Protein AF-A0A316U3M2-F1 (afdb_monomer)

Mean predicted aligned error: 22.52 Å

Sequence (941 aa):
MKVVVTGASGLLGRAVHAHFAAQSHEVLALANSRAASGSNLVQLDLLDTVAFATLVHDFAPDVIVHTAAERRPDVVQRDPDRCHTLNAEVPGRIASICKEAGKQARLIYISTDYVFDGSRPPYQVDSESNPLNAYGTSKLLGERAVAEQGQAGKTTSLRVPVLYGDAIEPSESAVNVLTTTIVAPSDDRKISMDAYAVRYPTNVADVAKVIEQIARMAVENHKDLPPILHFQATEAMTKYDMCNVMCRLQNRNAPPLPEASVTHLEPEYDVDPMAATSRPRHCKMDTSVLQSFGVDVTHVSFESWWGEEMEKQASLVTKAKEEAEANAALALSSADEANGVQEGKDRDSVSGAEPSPQESGTGDSPENATYINQTEEIHPDGAASRPTPMPAPHAEPGDLSTITAKAGHDSVAKASAPSAVPLATPSSPNPSFSSLRGRPTPPGTSDVRSPSTSQAPSLRNAEGAISLAVESSETIVSASDIAQAPVDSHSNIAGSSGHQASEDAPSDSSDAAAAQAGQTQTSLGSAGGLAAAAQLSDSTIAETVGRTQHSPSGATDDDIYGQPSPRPHGTEPASSLSLASDSAREATEANTDSKIHSEVNGTAKSSYLFLIKVGDPHKVGESMTGHILYTVRTQTDAAGFRASQFSVLRRYSDFRWLHAALVHNNPGIIIPPVPEKVRGLISRFSPDLVETRRQGLERMVNKVANHPELAKDDDLKLFLESDDFGRDVKLRDAMKGPVPTPEAKTWMGWSGTVGVNSGQKFHEHDEWFDQQRAYLDSLEAQLKQMVKSLNTLAQTRKDLADSIAAHSHALLMLSASSLSRSLSACFAGLGDLHRRAQELEDIQSDSDTRHFGSVLYEYERIVGSVRKAFSTRIDCWHLMQKADDELRRVRTKHEKVKRESAASHYYEESLKDLAEAETYALECHANFDLVSRRTKDEMKR

Organism: NCBI:txid1684307

pLDDT: mean 70.89, std 28.85, range [21.33, 98.69]

Structure (mmCIF, N/CA/C/O backbone):
data_AF-A0A316U3M2-F1
#
_entry.id   AF-A0A316U3M2-F1
#
loop_
_atom_site.group_PDB
_atom_site.id
_atom_site.type_symbol
_atom_site.label_atom_id
_atom_site.label_alt_id
_atom_site.label_comp_id
_atom_site.label_asym_id
_atom_site.label_entity_id
_atom_site.label_seq_id
_atom_site.pdbx_PDB_ins_code
_atom_site.Cartn_x
_atom_site.Cartn_y
_atom_site.Cartn_z
_atom_site.occupancy
_atom_site.B_iso_or_equiv
_atom_site.auth_seq_id
_atom_site.auth_comp_id
_atom_site.auth_asym_id
_atom_site.auth_atom_id
_atom_site.pdbx_PDB_model_num
ATOM 1 N N . MET A 1 1 ? 3.663 -30.751 -19.436 1.00 94.44 1 MET A N 1
ATOM 2 C CA . MET A 1 1 ? 2.487 -29.937 -19.050 1.00 94.44 1 MET A CA 1
ATOM 3 C C . MET A 1 1 ? 2.466 -28.626 -19.835 1.00 94.44 1 MET A C 1
ATOM 5 O O . MET A 1 1 ? 3.535 -28.170 -20.236 1.00 94.44 1 MET A O 1
ATOM 9 N N . LYS A 1 2 ? 1.285 -28.027 -20.022 1.00 96.25 2 LYS A N 1
ATOM 10 C CA . LYS A 1 2 ? 1.060 -26.617 -20.392 1.00 96.25 2 LYS A CA 1
ATOM 11 C C . LYS A 1 2 ? 0.930 -25.778 -19.124 1.00 96.25 2 LYS A C 1
ATOM 13 O O . LYS A 1 2 ? 0.093 -26.099 -18.279 1.00 96.25 2 LYS A O 1
ATOM 18 N N . VAL A 1 3 ? 1.726 -24.723 -18.971 1.00 97.50 3 VAL A N 1
ATOM 19 C CA . VAL A 1 3 ? 1.818 -23.976 -17.705 1.00 97.50 3 VAL A CA 1
ATOM 20 C C . VAL A 1 3 ? 1.806 -22.469 -17.929 1.00 97.50 3 VAL A C 1
ATOM 22 O O . VAL A 1 3 ? 2.643 -21.946 -18.655 1.00 97.50 3 VAL A O 1
ATOM 25 N N . VAL A 1 4 ? 0.888 -21.759 -17.271 1.00 97.81 4 VAL A N 1
ATOM 26 C CA . VAL A 1 4 ? 0.898 -20.287 -17.214 1.00 97.81 4 VAL A CA 1
ATOM 27 C C . VAL A 1 4 ? 1.692 -19.841 -15.989 1.00 97.81 4 VAL A C 1
ATOM 29 O O . VAL A 1 4 ? 1.413 -20.288 -14.878 1.00 97.81 4 VAL A O 1
ATOM 32 N N . VAL A 1 5 ? 2.647 -18.927 -16.164 1.00 97.88 5 VAL A N 1
ATO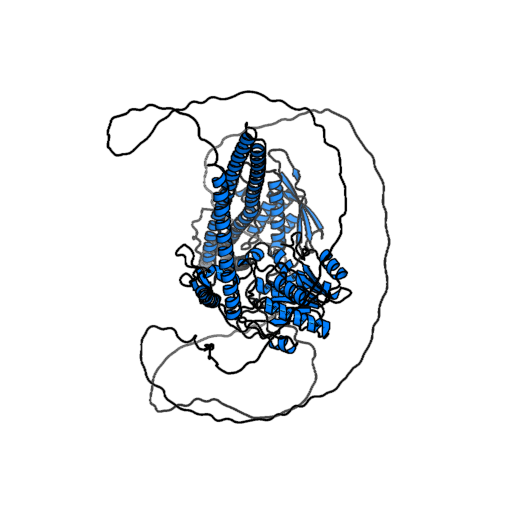M 33 C CA . VAL A 1 5 ? 3.404 -18.315 -15.057 1.00 97.88 5 VAL A CA 1
ATOM 34 C C . VAL A 1 5 ? 3.116 -16.819 -15.040 1.00 97.88 5 VAL A C 1
ATOM 36 O O . VAL A 1 5 ? 3.596 -16.079 -15.898 1.00 97.88 5 VAL A O 1
ATOM 39 N N . THR A 1 6 ? 2.327 -16.348 -14.072 1.00 96.81 6 THR A N 1
ATOM 40 C CA . THR A 1 6 ? 2.012 -14.913 -13.955 1.00 96.81 6 THR A CA 1
ATOM 41 C C . THR A 1 6 ? 3.094 -14.188 -13.161 1.00 96.81 6 THR A C 1
ATOM 43 O O . THR A 1 6 ? 3.442 -14.646 -12.074 1.00 96.81 6 THR A O 1
ATOM 46 N N . GLY A 1 7 ? 3.547 -13.020 -13.614 1.00 93.94 7 GLY A N 1
ATOM 47 C CA . GLY A 1 7 ? 4.619 -12.275 -12.942 1.00 93.94 7 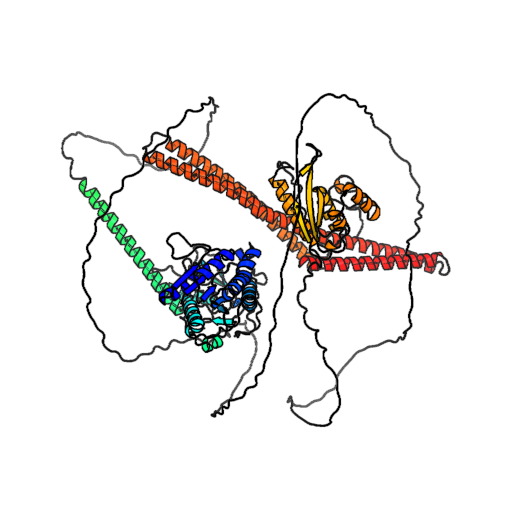GLY A CA 1
ATOM 48 C C . GLY A 1 7 ? 6.014 -12.786 -13.309 1.00 93.94 7 GLY A C 1
ATOM 49 O O . GLY A 1 7 ? 6.964 -12.584 -12.553 1.00 93.94 7 GLY A O 1
ATOM 50 N N . ALA A 1 8 ? 6.145 -13.428 -14.473 1.00 94.81 8 ALA A N 1
ATOM 51 C CA . ALA A 1 8 ? 7.346 -14.124 -14.925 1.00 94.81 8 ALA A CA 1
ATOM 52 C C . ALA A 1 8 ? 8.581 -13.224 -15.136 1.00 94.81 8 ALA A C 1
ATOM 54 O O . ALA A 1 8 ? 9.684 -13.745 -15.261 1.00 94.81 8 ALA A O 1
ATOM 55 N N . SER A 1 9 ? 8.439 -11.890 -15.138 1.00 91.69 9 SER A N 1
ATOM 56 C CA . SER A 1 9 ? 9.589 -10.970 -15.140 1.00 91.69 9 SER A CA 1
ATOM 57 C C . SER A 1 9 ? 10.209 -10.755 -13.749 1.00 91.69 9 SER A C 1
ATOM 59 O O . SER A 1 9 ? 11.343 -10.282 -13.659 1.00 91.69 9 SER A O 1
ATOM 61 N N . GLY A 1 10 ? 9.504 -11.084 -12.658 1.00 91.88 10 GLY A N 1
ATOM 62 C CA . GLY A 1 10 ? 9.986 -10.964 -11.274 1.00 91.88 10 GLY A CA 1
ATOM 63 C C . GLY A 1 10 ? 10.869 -12.132 -10.817 1.00 91.88 10 GLY A C 1
ATOM 64 O O . GLY A 1 10 ? 10.847 -13.198 -11.421 1.00 91.88 10 GLY A O 1
ATOM 65 N N . LEU A 1 11 ? 11.613 -11.941 -9.720 1.00 93.44 11 LEU A N 1
ATOM 66 C CA . LEU A 1 11 ? 12.643 -12.864 -9.205 1.00 93.44 11 LEU A CA 1
ATOM 67 C C . LEU A 1 11 ? 12.225 -14.350 -9.201 1.00 93.44 11 LEU A C 1
ATOM 69 O O . LEU A 1 11 ? 12.834 -15.165 -9.889 1.00 93.44 11 LEU A O 1
ATOM 73 N N . LEU A 1 12 ? 11.158 -14.700 -8.470 1.00 96.44 12 LEU A N 1
ATOM 74 C CA . LEU A 1 12 ? 10.650 -16.076 -8.430 1.00 96.44 12 LEU A CA 1
ATOM 75 C C . LEU A 1 12 ? 10.024 -16.498 -9.769 1.00 96.44 12 LEU A C 1
ATOM 77 O O . LEU A 1 12 ? 10.213 -17.631 -10.198 1.00 96.44 12 LEU A O 1
ATOM 81 N N . GLY A 1 13 ? 9.312 -15.593 -10.446 1.00 95.75 13 GLY A N 1
ATOM 82 C CA . GLY A 1 13 ? 8.658 -15.874 -11.725 1.00 95.75 13 GLY A CA 1
ATOM 83 C C . GLY A 1 13 ? 9.642 -16.282 -12.827 1.00 95.75 13 GLY A C 1
ATOM 84 O O . GLY A 1 13 ? 9.353 -17.210 -13.582 1.00 95.75 13 GLY A O 1
ATOM 85 N N . ARG A 1 14 ? 10.832 -15.665 -12.871 1.00 95.12 14 ARG A N 1
ATOM 86 C CA . ARG A 1 14 ? 11.924 -16.059 -13.776 1.00 95.12 14 ARG A CA 1
ATOM 87 C C . ARG A 1 14 ? 12.476 -17.437 -13.435 1.00 95.12 14 ARG A C 1
ATOM 89 O O . ARG A 1 14 ? 12.635 -18.249 -14.338 1.00 95.12 14 ARG A O 1
ATOM 96 N N . ALA A 1 15 ? 12.725 -17.718 -12.154 1.00 97.00 15 ALA A N 1
ATOM 97 C CA . ALA A 1 15 ? 13.219 -19.023 -11.713 1.00 97.00 15 ALA A CA 1
ATOM 98 C C . ALA A 1 15 ? 12.217 -20.151 -12.022 1.00 97.00 15 ALA A C 1
ATOM 100 O O . ALA A 1 15 ? 12.608 -21.195 -12.537 1.00 97.00 15 ALA A O 1
ATOM 101 N N . VAL A 1 16 ? 10.919 -19.915 -11.793 1.00 97.94 16 VAL A N 1
ATOM 102 C CA . VAL A 1 16 ? 9.830 -20.832 -12.172 1.00 97.94 16 VAL A CA 1
ATOM 103 C C . VAL A 1 16 ? 9.794 -21.033 -13.688 1.00 97.94 16 VAL A C 1
ATOM 105 O O . VAL A 1 16 ? 9.835 -22.174 -14.141 1.00 97.94 16 VAL A O 1
ATOM 108 N N . HIS A 1 17 ? 9.775 -19.959 -14.483 1.00 95.75 17 HIS A N 1
ATOM 109 C CA . HIS A 1 17 ? 9.770 -20.055 -15.947 1.00 95.75 17 HIS A CA 1
ATOM 110 C C . HIS A 1 17 ? 10.982 -20.847 -16.467 1.00 95.75 17 HIS A C 1
ATOM 112 O O . HIS A 1 17 ? 10.804 -21.797 -17.228 1.00 95.75 17 HIS A O 1
ATOM 118 N N . ALA A 1 18 ? 12.193 -20.523 -16.007 1.00 94.94 18 ALA A N 1
ATOM 119 C CA . ALA A 1 18 ? 13.418 -21.214 -16.400 1.00 94.94 18 ALA A CA 1
ATOM 120 C C . ALA A 1 18 ? 13.409 -22.701 -16.003 1.00 94.94 18 ALA A C 1
ATOM 122 O O . ALA A 1 18 ? 13.781 -23.546 -16.816 1.00 94.94 18 ALA A O 1
ATOM 123 N N . HIS A 1 19 ? 12.942 -23.042 -14.796 1.00 97.19 19 HIS A N 1
ATOM 124 C CA . HIS A 1 19 ? 12.879 -24.434 -14.344 1.00 97.19 19 HIS A CA 1
ATOM 125 C C . HIS A 1 19 ? 11.871 -25.254 -15.162 1.00 97.19 19 HIS A C 1
ATOM 127 O O . HIS A 1 19 ? 12.207 -26.328 -15.652 1.00 97.19 19 HIS A O 1
ATOM 133 N N . PHE A 1 20 ? 10.654 -24.741 -15.372 1.00 96.75 20 PHE A N 1
ATOM 134 C CA . PHE A 1 20 ? 9.634 -25.431 -16.170 1.00 96.75 20 PHE A CA 1
ATOM 135 C C . PHE A 1 20 ? 10.055 -25.568 -17.646 1.00 96.75 20 PHE A C 1
ATOM 137 O O . PHE A 1 20 ? 9.840 -26.621 -18.249 1.00 96.75 20 PHE A O 1
ATOM 144 N N . ALA A 1 21 ? 10.711 -24.553 -18.220 1.00 93.62 21 ALA A N 1
ATOM 145 C CA . ALA A 1 21 ? 11.270 -24.630 -19.570 1.00 93.62 21 ALA A CA 1
ATOM 146 C C . ALA A 1 21 ? 12.405 -25.668 -19.673 1.00 93.62 21 ALA A C 1
ATOM 148 O O . ALA A 1 21 ? 12.461 -26.416 -20.649 1.00 93.62 21 ALA A O 1
ATOM 149 N N . ALA A 1 22 ? 13.267 -25.783 -18.654 1.00 94.75 22 ALA A N 1
ATOM 150 C CA . ALA A 1 22 ? 14.312 -26.809 -18.597 1.00 94.75 22 ALA A CA 1
ATOM 151 C C . ALA A 1 22 ? 13.738 -28.240 -18.535 1.00 94.75 22 ALA A C 1
ATOM 153 O O . ALA A 1 22 ? 14.292 -29.141 -19.163 1.00 94.75 22 ALA A O 1
ATOM 154 N N . GLN A 1 23 ? 12.584 -28.443 -17.884 1.00 94.31 23 GLN A N 1
ATOM 155 C CA . GLN A 1 23 ? 11.829 -29.709 -17.927 1.00 94.31 23 GLN A CA 1
ATOM 156 C C . GLN A 1 23 ? 11.020 -29.906 -19.232 1.00 94.31 23 GLN A C 1
ATOM 158 O O . GLN A 1 23 ? 10.138 -30.765 -19.305 1.00 94.31 23 GLN A O 1
ATOM 163 N N . SER A 1 24 ? 11.302 -29.125 -20.284 1.00 93.31 24 SER A N 1
ATOM 164 C CA . SER A 1 24 ? 10.638 -29.200 -21.597 1.00 93.31 24 SER A CA 1
ATOM 165 C C . SER A 1 24 ? 9.108 -29.064 -21.529 1.00 93.31 24 SER A C 1
ATOM 167 O O . SER A 1 24 ? 8.376 -29.708 -22.282 1.00 93.31 24 SER A O 1
ATOM 169 N N . HIS A 1 25 ? 8.599 -28.253 -20.599 1.00 94.75 25 HIS A N 1
ATOM 170 C CA . HIS A 1 25 ? 7.176 -27.924 -20.521 1.00 94.75 25 HIS A CA 1
ATOM 171 C C . HIS A 1 25 ? 6.819 -26.764 -21.459 1.00 94.75 25 HIS A C 1
ATOM 173 O O . HIS A 1 25 ? 7.647 -25.909 -21.766 1.00 94.75 25 HIS A O 1
ATOM 179 N N . GLU A 1 26 ? 5.563 -26.717 -21.903 1.00 96.00 26 GLU A N 1
ATOM 180 C CA . GLU A 1 26 ? 5.049 -25.611 -22.711 1.00 96.00 26 GLU A CA 1
ATOM 181 C C . GLU A 1 26 ? 4.657 -24.471 -21.760 1.00 96.00 26 GLU A C 1
ATOM 183 O O . GLU A 1 26 ? 3.630 -24.552 -21.082 1.00 96.00 26 GLU A O 1
ATOM 188 N N . VAL A 1 27 ? 5.503 -23.442 -21.645 1.00 96.06 27 VAL A N 1
ATOM 189 C CA . VAL A 1 27 ? 5.324 -22.357 -20.665 1.00 96.06 27 VAL A CA 1
ATOM 190 C C . VAL A 1 27 ? 4.849 -21.070 -21.335 1.00 96.06 27 VAL A C 1
ATOM 192 O O . VAL A 1 27 ? 5.510 -20.537 -22.222 1.00 96.06 27 VAL A O 1
ATOM 195 N N . LEU A 1 28 ? 3.730 -20.534 -20.850 1.00 96.00 28 LEU A N 1
ATOM 196 C CA . LEU A 1 28 ? 3.206 -19.220 -21.204 1.00 96.00 28 LEU A CA 1
ATOM 197 C C . LEU A 1 28 ? 3.511 -18.232 -20.069 1.00 96.00 28 LEU A C 1
ATOM 199 O O . LEU A 1 28 ? 2.824 -18.171 -19.046 1.00 96.00 28 LEU A O 1
ATOM 203 N N . ALA A 1 29 ? 4.601 -17.489 -20.238 1.00 95.38 29 ALA A N 1
ATOM 204 C CA . ALA A 1 29 ? 5.136 -16.566 -19.246 1.00 95.38 29 ALA A CA 1
ATOM 205 C C . ALA A 1 29 ? 4.529 -15.160 -19.406 1.00 95.38 29 ALA A C 1
ATOM 207 O O . ALA A 1 29 ? 4.720 -14.509 -20.433 1.00 95.38 29 ALA A O 1
ATOM 208 N N . LEU A 1 30 ? 3.805 -14.683 -18.388 1.00 95.06 30 LEU A N 1
ATOM 209 C CA . LEU A 1 30 ? 3.055 -13.421 -18.425 1.00 95.06 30 LEU A CA 1
ATOM 210 C C . LEU A 1 30 ? 3.683 -12.352 -17.526 1.00 95.06 30 LEU A C 1
ATOM 212 O O . LEU A 1 30 ? 4.048 -12.632 -16.378 1.00 95.06 30 LEU A O 1
ATOM 216 N N . ALA A 1 31 ? 3.727 -11.106 -17.993 1.00 92.06 31 ALA A N 1
ATOM 217 C CA . ALA A 1 31 ? 4.129 -9.958 -17.180 1.00 92.06 31 ALA A CA 1
ATOM 218 C C . ALA A 1 31 ? 3.420 -8.666 -17.615 1.00 92.06 31 ALA A C 1
ATOM 220 O O . ALA A 1 31 ? 3.277 -8.408 -18.801 1.00 92.06 31 ALA A O 1
ATOM 221 N N . ASN A 1 32 ? 3.039 -7.806 -16.668 1.00 86.12 32 ASN A N 1
ATOM 222 C CA . ASN A 1 32 ? 2.487 -6.482 -16.990 1.00 86.12 32 ASN A CA 1
ATOM 223 C C . ASN A 1 32 ? 3.601 -5.512 -17.450 1.00 86.12 32 ASN A C 1
ATOM 225 O O . ASN A 1 32 ? 3.442 -4.755 -18.405 1.00 86.12 32 ASN A O 1
ATOM 229 N N . SER A 1 33 ? 4.779 -5.598 -16.820 1.00 77.19 33 SER A N 1
ATOM 230 C CA . SER A 1 33 ? 5.959 -4.784 -17.134 1.00 77.19 33 SER A CA 1
ATOM 231 C C . SER A 1 33 ? 7.214 -5.629 -17.393 1.00 77.19 33 SER A C 1
ATOM 233 O O . SER A 1 33 ? 7.336 -6.772 -16.937 1.00 77.19 33 SER A O 1
ATOM 235 N N . ARG A 1 34 ? 8.168 -5.032 -18.126 1.00 74.12 34 ARG A N 1
ATOM 236 C CA . ARG A 1 34 ? 9.410 -5.653 -18.640 1.00 74.12 34 ARG A CA 1
ATOM 237 C C . ARG A 1 34 ? 9.209 -6.737 -19.720 1.00 74.12 34 ARG A C 1
ATOM 239 O O . ARG A 1 34 ? 10.158 -7.438 -20.052 1.00 74.12 34 ARG A O 1
ATOM 246 N N . ALA A 1 35 ? 8.018 -6.829 -20.314 1.00 73.62 35 ALA A N 1
ATOM 247 C CA . ALA A 1 35 ? 7.762 -7.593 -21.538 1.00 73.62 35 ALA A CA 1
ATOM 248 C C . ALA A 1 35 ? 8.133 -6.747 -22.776 1.00 73.62 35 ALA A C 1
ATOM 250 O O . ALA A 1 35 ? 7.282 -6.109 -23.389 1.00 73.62 35 ALA A O 1
ATOM 251 N N . ALA A 1 36 ? 9.428 -6.666 -23.092 1.00 58.50 36 ALA A N 1
ATOM 252 C CA . ALA A 1 36 ? 9.920 -5.934 -24.262 1.00 58.50 36 ALA A CA 1
ATOM 253 C C . ALA A 1 36 ? 9.806 -6.772 -25.550 1.00 58.50 36 ALA A C 1
ATOM 255 O O . ALA A 1 36 ? 9.852 -8.005 -25.503 1.00 58.50 36 ALA A O 1
ATOM 256 N N . SER A 1 37 ? 9.715 -6.112 -26.708 1.00 47.47 37 SER A N 1
ATOM 257 C CA . SER A 1 37 ? 9.711 -6.771 -28.020 1.00 47.47 37 SER A CA 1
ATOM 258 C C . SER A 1 37 ? 10.948 -7.659 -28.198 1.00 47.47 37 SER A C 1
ATOM 260 O O . SER A 1 37 ? 12.074 -7.183 -28.079 1.00 47.47 37 SER A O 1
ATOM 262 N N . GLY A 1 38 ? 10.737 -8.948 -28.480 1.00 53.25 38 GLY A N 1
ATOM 263 C CA . GLY A 1 38 ? 11.804 -9.955 -28.567 1.00 53.25 38 GLY A CA 1
ATOM 264 C C . GLY A 1 38 ? 12.083 -10.727 -27.269 1.00 53.25 38 GLY A C 1
ATOM 265 O O . GLY A 1 38 ? 12.909 -11.634 -27.281 1.00 53.25 38 GLY A O 1
ATOM 266 N N . SER A 1 39 ? 11.393 -10.424 -26.164 1.00 65.00 39 SER A N 1
ATOM 267 C CA . SER A 1 39 ? 11.394 -11.281 -24.969 1.00 65.00 39 SER A CA 1
ATOM 268 C C . SER A 1 39 ? 10.365 -12.414 -25.081 1.00 65.00 39 SER A C 1
ATOM 270 O O . SER A 1 39 ? 9.294 -12.233 -25.657 1.00 65.00 39 SER A O 1
ATOM 272 N N . ASN A 1 40 ? 10.647 -13.567 -24.464 1.00 80.56 40 ASN A N 1
ATOM 273 C CA . ASN A 1 40 ? 9.710 -14.699 -24.352 1.00 80.56 40 ASN A CA 1
ATOM 274 C C . ASN A 1 40 ? 8.615 -14.448 -23.285 1.00 80.56 40 ASN A C 1
ATOM 276 O O . ASN A 1 40 ? 8.258 -15.354 -22.533 1.00 80.56 40 ASN A O 1
ATOM 280 N N . LEU A 1 41 ? 8.140 -13.206 -23.156 1.00 89.44 41 LEU A N 1
ATOM 281 C CA . LEU A 1 41 ? 7.137 -12.779 -22.182 1.00 89.44 41 LEU A CA 1
ATOM 282 C C . LEU A 1 41 ? 5.955 -12.145 -22.915 1.00 89.44 41 LEU A C 1
ATOM 284 O O . LEU A 1 41 ? 6.129 -11.188 -23.667 1.00 89.44 41 LEU A O 1
ATOM 288 N N . VAL A 1 42 ? 4.746 -12.637 -22.656 1.00 91.88 42 VAL A N 1
ATOM 289 C CA . VAL A 1 42 ? 3.515 -12.020 -23.165 1.00 91.88 42 VAL A CA 1
ATOM 290 C C . VAL A 1 42 ? 3.088 -10.911 -22.207 1.00 91.88 42 VAL A C 1
ATOM 292 O O . VAL A 1 42 ? 3.002 -11.126 -20.992 1.00 91.88 42 VAL A O 1
ATOM 295 N N . GLN A 1 43 ? 2.832 -9.715 -22.746 1.00 92.81 43 GLN A N 1
ATOM 296 C CA . GLN A 1 43 ? 2.373 -8.595 -21.933 1.00 92.81 43 GLN A CA 1
ATOM 297 C C . GLN A 1 43 ? 0.892 -8.758 -21.570 1.00 92.81 43 GLN A C 1
ATOM 299 O O . GLN A 1 43 ? 0.055 -8.923 -22.454 1.00 92.81 43 GLN A O 1
ATOM 304 N N . LEU A 1 44 ? 0.570 -8.694 -20.275 1.00 92.19 44 LEU A N 1
ATOM 305 C CA . LEU A 1 44 ? -0.808 -8.744 -19.779 1.00 92.19 44 LEU A CA 1
ATOM 306 C C . LEU A 1 44 ? -0.933 -8.057 -18.409 1.00 92.19 44 LEU A C 1
ATOM 308 O O . LEU A 1 44 ? -0.124 -8.319 -17.514 1.00 92.19 44 LEU A O 1
ATOM 312 N N . ASP A 1 45 ? -1.969 -7.235 -18.217 1.00 91.00 45 ASP A N 1
ATOM 313 C CA . ASP A 1 45 ? -2.400 -6.804 -16.881 1.00 91.00 45 ASP A CA 1
ATOM 314 C C . ASP A 1 45 ? -3.430 -7.802 -16.326 1.00 91.00 45 ASP A C 1
ATOM 316 O O . ASP A 1 45 ? -4.450 -8.063 -16.957 1.00 91.00 45 ASP A O 1
ATOM 320 N N . LEU A 1 46 ? -3.181 -8.350 -15.133 1.00 92.12 46 LEU A N 1
ATOM 321 C CA . LEU A 1 46 ? -4.096 -9.285 -14.459 1.00 92.12 46 LEU A CA 1
ATOM 322 C C . LEU A 1 46 ? -5.374 -8.603 -13.937 1.00 92.12 46 LEU A C 1
ATOM 324 O O . LEU A 1 46 ? -6.295 -9.285 -13.487 1.00 92.12 46 LEU A O 1
ATOM 328 N N . LEU A 1 47 ? -5.432 -7.269 -13.980 1.00 89.44 47 LEU A N 1
ATOM 329 C CA . LEU A 1 47 ? -6.658 -6.511 -13.741 1.00 89.44 47 LEU A CA 1
ATOM 330 C C . LEU A 1 47 ? -7.658 -6.643 -14.906 1.00 89.44 47 LEU A C 1
ATOM 332 O O . LEU A 1 47 ? -8.859 -6.529 -14.664 1.00 89.44 47 LEU A O 1
ATOM 336 N N . ASP A 1 48 ? -7.196 -6.944 -16.128 1.00 91.56 48 ASP A N 1
ATOM 337 C CA . ASP A 1 48 ? -8.069 -7.330 -17.243 1.00 91.56 48 ASP A CA 1
ATOM 338 C C . ASP A 1 48 ? -8.422 -8.822 -17.140 1.00 91.56 48 ASP A C 1
ATOM 340 O O . ASP A 1 48 ? -7.779 -9.715 -17.704 1.00 91.56 48 ASP A O 1
ATOM 344 N N . THR A 1 49 ? -9.476 -9.091 -16.372 1.00 89.38 49 THR A N 1
ATOM 345 C CA . THR A 1 49 ? -10.003 -10.442 -16.162 1.00 89.38 49 THR A CA 1
ATOM 346 C C . THR A 1 49 ? -10.521 -11.083 -17.447 1.00 89.38 49 THR A C 1
ATOM 348 O O . THR A 1 49 ? -10.491 -12.307 -17.547 1.00 89.38 49 THR A O 1
ATOM 351 N N . VAL A 1 50 ? -10.967 -10.298 -18.434 1.00 93.06 50 VAL A N 1
ATOM 352 C CA . VAL A 1 50 ? -11.507 -10.812 -19.703 1.00 93.06 50 VAL A CA 1
ATOM 353 C C . VAL A 1 50 ? -10.366 -11.275 -20.604 1.00 93.06 50 VAL A C 1
ATOM 355 O O . VAL A 1 50 ? -10.416 -12.390 -21.130 1.00 93.06 50 VAL A O 1
ATOM 358 N N . ALA A 1 51 ? -9.302 -10.481 -20.726 1.00 93.94 51 ALA A N 1
ATOM 359 C CA . ALA A 1 51 ? -8.102 -10.876 -21.455 1.00 93.94 51 ALA A CA 1
ATOM 360 C C . ALA A 1 51 ? -7.403 -12.079 -20.796 1.00 93.94 51 ALA A C 1
ATOM 362 O O . ALA A 1 51 ? -7.005 -13.009 -21.499 1.00 93.94 51 ALA A O 1
ATOM 363 N N . PHE A 1 52 ? -7.320 -12.130 -19.458 1.00 95.38 52 PHE A N 1
ATOM 364 C CA . PHE A 1 52 ? -6.775 -13.302 -18.762 1.00 95.38 52 PHE A CA 1
ATOM 365 C C . PHE A 1 52 ? -7.653 -14.554 -18.928 1.00 95.38 52 PHE A C 1
ATOM 367 O O . PHE A 1 52 ? -7.119 -15.623 -19.218 1.00 95.38 52 PHE A O 1
ATOM 374 N N . ALA A 1 53 ? -8.983 -14.446 -18.812 1.00 94.62 53 ALA A N 1
ATOM 375 C CA . ALA A 1 53 ? -9.888 -15.581 -19.024 1.00 94.62 53 ALA A CA 1
ATOM 376 C C . ALA A 1 53 ? -9.815 -16.121 -20.462 1.00 94.62 53 ALA A C 1
ATOM 378 O O . ALA A 1 53 ? -9.743 -17.334 -20.656 1.00 94.62 53 ALA A O 1
ATOM 379 N N . THR A 1 54 ? -9.753 -15.230 -21.459 1.00 94.81 54 THR A N 1
ATOM 380 C CA . THR A 1 54 ? -9.568 -15.595 -22.875 1.00 94.81 54 THR A CA 1
ATOM 381 C C . THR A 1 54 ? -8.240 -16.327 -23.080 1.00 94.81 54 THR A C 1
ATOM 383 O O . THR A 1 54 ? -8.202 -17.399 -23.675 1.00 94.81 54 THR A O 1
ATOM 386 N N . LEU A 1 55 ? -7.150 -15.816 -22.499 1.00 95.38 55 LEU A N 1
ATOM 387 C CA . LEU A 1 55 ? -5.832 -16.448 -22.571 1.00 95.38 55 LEU A CA 1
ATOM 388 C C . LEU A 1 55 ? -5.800 -17.831 -21.896 1.00 95.38 55 LEU A C 1
ATOM 390 O O . LEU A 1 55 ? -5.168 -18.749 -22.420 1.00 95.38 55 LEU A O 1
ATOM 394 N N . VAL A 1 56 ? -6.481 -18.012 -20.759 1.00 95.69 56 VAL A N 1
ATOM 395 C CA . VAL A 1 56 ? -6.593 -19.321 -20.090 1.00 95.69 56 VAL A CA 1
ATOM 396 C C . VAL A 1 56 ? -7.433 -20.300 -20.915 1.00 95.69 56 VAL A C 1
ATOM 398 O O . VAL A 1 56 ? -7.056 -21.467 -21.022 1.00 95.69 56 VAL A O 1
ATOM 401 N N . HIS A 1 57 ? -8.522 -19.837 -21.532 1.00 94.44 57 HIS A N 1
ATOM 402 C CA . HIS A 1 57 ? -9.339 -20.637 -22.446 1.00 94.44 57 HIS A CA 1
ATOM 403 C C . HIS A 1 57 ? -8.524 -21.119 -23.657 1.00 94.44 57 HIS A C 1
ATOM 405 O O . HIS A 1 57 ? -8.436 -22.323 -23.898 1.00 94.44 57 HIS A O 1
ATOM 411 N N . ASP A 1 58 ? -7.872 -20.198 -24.369 1.00 94.06 58 ASP A N 1
ATOM 412 C CA . ASP A 1 58 ? -7.195 -20.486 -25.638 1.00 94.06 58 ASP A CA 1
ATOM 413 C C . ASP A 1 58 ? -5.898 -21.290 -25.453 1.00 94.06 58 ASP A C 1
ATOM 415 O O . ASP A 1 58 ? -5.555 -22.133 -26.285 1.00 94.06 58 ASP A O 1
ATOM 419 N N . PHE A 1 59 ? -5.173 -21.074 -24.348 1.00 95.69 59 PHE A N 1
ATOM 420 C CA . PHE A 1 59 ? -3.966 -21.844 -24.037 1.00 95.69 59 PHE A CA 1
ATOM 421 C C . PHE A 1 59 ? -4.266 -23.214 -23.405 1.00 95.69 59 PHE A C 1
ATOM 423 O O . PHE A 1 59 ? -3.454 -24.134 -23.550 1.00 95.69 59 PHE A O 1
ATOM 430 N N . ALA A 1 60 ? -5.408 -23.360 -22.721 1.00 95.62 60 ALA A N 1
ATOM 431 C CA . ALA A 1 60 ? -5.856 -24.561 -22.005 1.00 95.62 60 ALA A CA 1
ATOM 432 C C . ALA A 1 60 ? -4.783 -25.191 -21.074 1.00 95.62 60 ALA A C 1
ATOM 434 O O . ALA A 1 60 ? -4.402 -26.361 -21.255 1.00 95.62 60 ALA A O 1
ATOM 435 N N . PRO A 1 61 ? -4.262 -24.446 -20.075 1.00 96.56 61 PRO A N 1
ATOM 436 C CA . PRO A 1 61 ? -3.190 -24.915 -19.199 1.00 96.56 61 PRO A CA 1
ATOM 437 C C . PRO A 1 61 ? -3.573 -26.148 -18.370 1.00 96.56 61 PRO A C 1
ATOM 439 O O . PRO A 1 61 ? -4.734 -26.381 -18.047 1.00 96.56 61 PRO A O 1
ATOM 442 N N . ASP A 1 62 ? -2.569 -26.942 -17.997 1.00 97.06 62 ASP A N 1
ATOM 443 C CA . ASP A 1 62 ? -2.683 -27.915 -16.904 1.00 97.06 62 ASP A CA 1
ATOM 444 C C . ASP A 1 62 ? -2.547 -27.217 -15.542 1.00 97.06 62 ASP A C 1
ATOM 446 O O . ASP A 1 62 ? -3.214 -27.590 -14.576 1.00 97.06 62 ASP A O 1
ATOM 450 N N . VAL A 1 63 ? -1.673 -26.202 -15.465 1.00 97.38 63 VAL A N 1
ATOM 451 C CA . VAL A 1 63 ? -1.305 -25.501 -14.225 1.00 97.38 63 VAL A CA 1
ATOM 452 C C . VAL A 1 63 ? -1.159 -23.997 -14.460 1.00 97.38 63 VAL A C 1
ATOM 454 O O . VAL A 1 63 ? -0.612 -23.564 -15.474 1.00 97.38 63 VAL A O 1
ATOM 457 N N . ILE A 1 64 ? -1.590 -23.199 -13.488 1.00 98.19 64 ILE A N 1
ATOM 458 C CA . ILE A 1 64 ? -1.282 -21.774 -13.370 1.00 98.19 64 ILE A CA 1
ATOM 459 C C . ILE A 1 64 ? -0.466 -21.566 -12.091 1.00 98.19 64 ILE A C 1
ATOM 461 O O . ILE A 1 64 ? -0.912 -21.911 -10.996 1.00 98.19 64 ILE A O 1
ATOM 465 N N . VAL A 1 65 ? 0.727 -20.988 -12.223 1.00 98.50 65 VAL A N 1
ATOM 466 C CA . VAL A 1 65 ? 1.567 -20.569 -11.094 1.00 98.50 65 VAL A CA 1
ATOM 467 C C . VAL A 1 65 ? 1.444 -19.056 -10.938 1.00 98.50 65 VAL A C 1
ATOM 469 O O . VAL A 1 65 ? 1.932 -18.279 -11.765 1.00 98.50 65 VAL A O 1
ATOM 472 N N . HIS A 1 66 ? 0.782 -18.624 -9.867 1.00 97.94 66 HIS A N 1
ATOM 473 C CA . HIS A 1 66 ? 0.520 -17.214 -9.604 1.00 97.94 66 HIS A CA 1
ATOM 474 C C . HIS A 1 66 ? 1.621 -16.612 -8.714 1.00 97.94 66 HIS A C 1
ATOM 476 O O . HIS A 1 66 ? 1.494 -16.562 -7.489 1.00 97.94 66 HIS A O 1
ATOM 482 N N . THR A 1 67 ? 2.725 -16.169 -9.339 1.00 95.94 67 THR A N 1
ATOM 483 C CA . THR A 1 67 ? 3.855 -15.490 -8.663 1.00 95.94 67 THR A CA 1
ATOM 484 C C . THR A 1 67 ? 3.781 -13.957 -8.725 1.00 95.94 67 THR A C 1
ATOM 486 O O . THR A 1 67 ? 4.738 -13.287 -8.336 1.00 95.94 67 THR A O 1
ATOM 489 N N . ALA A 1 68 ? 2.695 -13.382 -9.250 1.00 91.56 68 ALA A N 1
ATOM 490 C CA . ALA A 1 68 ? 2.515 -11.935 -9.340 1.00 91.56 68 ALA A CA 1
ATOM 491 C C . ALA A 1 68 ? 1.931 -11.379 -8.031 1.00 91.56 68 ALA A C 1
ATOM 493 O O . ALA A 1 68 ? 0.918 -11.870 -7.545 1.00 91.56 68 ALA A O 1
ATOM 494 N N . ALA A 1 69 ? 2.572 -10.352 -7.478 1.00 83.31 69 ALA A N 1
ATOM 495 C CA . ALA A 1 69 ? 2.093 -9.557 -6.349 1.00 83.31 69 ALA A CA 1
ATOM 496 C C . ALA A 1 69 ? 2.876 -8.237 -6.310 1.00 83.31 69 ALA A C 1
ATOM 498 O O . ALA A 1 69 ? 4.040 -8.207 -6.724 1.00 83.31 69 ALA A O 1
ATOM 499 N N . GLU A 1 70 ? 2.294 -7.171 -5.759 1.00 76.69 70 GLU A N 1
ATOM 500 C CA . GLU A 1 70 ? 3.103 -6.038 -5.304 1.00 76.69 70 GLU A CA 1
ATOM 501 C C . GLU A 1 70 ? 3.674 -6.358 -3.916 1.00 76.69 70 GLU A C 1
ATOM 503 O O . GLU A 1 70 ? 2.949 -6.696 -2.978 1.00 76.69 70 GLU A O 1
ATOM 508 N N . ARG A 1 71 ? 5.003 -6.286 -3.804 1.00 68.06 71 ARG A N 1
ATOM 509 C CA . ARG A 1 71 ? 5.791 -6.693 -2.627 1.00 68.06 71 ARG A CA 1
ATOM 510 C C . ARG A 1 71 ? 6.410 -5.512 -1.875 1.00 68.06 71 ARG A C 1
ATOM 512 O O . ARG A 1 71 ? 7.053 -5.718 -0.849 1.00 68.06 71 ARG A O 1
ATOM 519 N N . ARG A 1 72 ? 6.312 -4.299 -2.425 1.00 65.94 72 ARG A N 1
ATOM 520 C CA . ARG A 1 72 ? 6.994 -3.090 -1.944 1.00 65.94 72 ARG A CA 1
ATOM 521 C C . ARG A 1 72 ? 6.069 -2.283 -1.023 1.00 65.94 72 ARG A C 1
ATOM 523 O O . ARG A 1 72 ? 5.070 -1.754 -1.513 1.00 65.94 72 ARG A O 1
ATOM 530 N N . PRO A 1 73 ? 6.363 -2.161 0.289 1.00 57.12 73 PRO A N 1
ATOM 531 C CA . PRO A 1 73 ? 5.463 -1.492 1.233 1.00 57.12 73 PRO A CA 1
ATOM 532 C C . PRO A 1 73 ? 5.152 -0.033 0.879 1.00 57.12 73 PRO A C 1
ATOM 534 O O . PRO A 1 73 ? 4.030 0.407 1.098 1.00 57.12 73 PRO A O 1
ATOM 537 N N . ASP A 1 74 ? 6.096 0.693 0.274 1.00 57.31 74 ASP A N 1
ATOM 538 C CA . ASP A 1 74 ? 5.894 2.075 -0.177 1.00 57.31 74 ASP A CA 1
ATOM 539 C C . ASP A 1 74 ? 4.884 2.183 -1.332 1.00 57.31 74 ASP A C 1
ATOM 541 O O . ASP A 1 74 ? 4.188 3.186 -1.448 1.00 57.31 74 ASP A O 1
ATOM 545 N N . VAL A 1 75 ? 4.773 1.153 -2.181 1.00 59.66 75 VAL A N 1
ATOM 546 C CA . VAL A 1 75 ? 3.770 1.097 -3.255 1.00 59.66 75 VAL A CA 1
ATOM 547 C C . VAL A 1 75 ? 2.405 0.751 -2.673 1.00 59.66 75 VAL A C 1
ATOM 549 O O . VAL A 1 75 ? 1.425 1.409 -3.009 1.00 59.66 75 VAL A O 1
ATOM 552 N N . VAL A 1 76 ? 2.355 -0.197 -1.731 1.00 58.88 76 VAL A N 1
ATOM 553 C CA . VAL A 1 76 ? 1.124 -0.566 -1.009 1.00 58.88 76 VAL A CA 1
ATOM 554 C C . VAL A 1 76 ? 0.568 0.605 -0.189 1.00 58.88 76 VAL A C 1
ATOM 556 O O . VAL A 1 76 ? -0.643 0.761 -0.102 1.00 58.88 76 VAL A O 1
ATOM 559 N N . GLN A 1 77 ? 1.425 1.461 0.373 1.00 54.66 77 GLN A N 1
ATOM 560 C CA . GLN A 1 77 ? 1.010 2.691 1.063 1.00 54.66 77 GLN A CA 1
ATOM 561 C C . GLN A 1 77 ? 0.576 3.812 0.102 1.00 54.66 77 GLN A C 1
ATOM 563 O O . GLN A 1 77 ? -0.230 4.658 0.483 1.00 54.66 77 GLN A O 1
ATOM 568 N N . ARG A 1 78 ? 1.103 3.835 -1.130 1.00 62.41 78 ARG A N 1
ATOM 569 C CA . ARG A 1 78 ? 0.824 4.867 -2.147 1.00 62.41 78 ARG A CA 1
ATOM 570 C C . ARG A 1 78 ? -0.460 4.605 -2.935 1.00 62.41 78 ARG A C 1
ATOM 572 O O . ARG A 1 78 ? -1.127 5.558 -3.319 1.00 62.41 78 ARG A O 1
ATOM 579 N N . ASP A 1 79 ? -0.788 3.338 -3.175 1.00 66.88 79 ASP A N 1
ATOM 580 C CA . ASP A 1 79 ? -2.009 2.901 -3.864 1.00 66.88 79 ASP A CA 1
ATOM 581 C C . ASP A 1 79 ? -2.583 1.638 -3.178 1.00 66.88 79 ASP A C 1
ATOM 583 O O . ASP A 1 79 ? -2.380 0.511 -3.657 1.00 66.88 79 ASP A O 1
ATOM 587 N N . PRO A 1 80 ? -3.247 1.795 -2.011 1.00 70.50 80 PRO A N 1
ATOM 588 C CA . PRO A 1 80 ? -3.746 0.667 -1.228 1.00 70.50 80 PRO A CA 1
ATOM 589 C C . PRO A 1 80 ? -4.825 -0.133 -1.955 1.00 70.50 80 PRO A C 1
ATOM 591 O O . PRO A 1 80 ? -4.829 -1.359 -1.864 1.00 70.50 80 PRO A O 1
ATOM 594 N N . ASP A 1 81 ? -5.702 0.537 -2.706 1.00 73.56 81 ASP A N 1
ATOM 595 C CA . ASP A 1 81 ? -6.842 -0.092 -3.377 1.00 73.56 81 ASP A CA 1
ATOM 596 C C . ASP A 1 81 ? -6.379 -0.967 -4.552 1.00 73.56 81 ASP A C 1
ATOM 598 O O . ASP A 1 81 ? -6.778 -2.133 -4.660 1.00 73.56 81 ASP A O 1
ATOM 602 N N . ARG A 1 82 ? -5.448 -0.481 -5.390 1.00 77.44 82 ARG A N 1
ATOM 603 C CA . ARG A 1 82 ? -4.828 -1.309 -6.440 1.00 77.44 82 ARG A CA 1
ATOM 604 C C . ARG A 1 82 ? -4.035 -2.469 -5.851 1.00 77.44 82 ARG A C 1
ATOM 606 O O . ARG A 1 82 ? -4.081 -3.571 -6.397 1.00 77.44 82 ARG A O 1
ATOM 613 N N . CYS A 1 83 ? -3.319 -2.250 -4.750 1.00 74.06 83 CYS A N 1
ATOM 614 C CA . CYS A 1 83 ? -2.546 -3.309 -4.102 1.00 74.06 83 CYS A CA 1
ATOM 615 C C . CYS A 1 83 ? -3.443 -4.350 -3.417 1.00 74.06 83 CYS A C 1
ATOM 617 O O . CYS A 1 83 ? -3.120 -5.535 -3.464 1.00 74.06 83 CYS A O 1
ATOM 619 N N . HIS A 1 84 ? -4.593 -3.955 -2.862 1.00 79.50 84 HIS A N 1
ATOM 620 C CA . HIS A 1 84 ? -5.629 -4.879 -2.396 1.00 79.50 84 HIS A CA 1
ATOM 621 C C . HIS A 1 84 ? -6.189 -5.698 -3.564 1.00 79.50 84 HIS A C 1
ATOM 623 O O . HIS A 1 84 ? -6.193 -6.928 -3.513 1.00 79.50 84 HIS A O 1
ATOM 629 N N . THR A 1 85 ? -6.555 -5.029 -4.661 1.00 84.44 85 THR A N 1
ATOM 630 C CA . THR A 1 85 ? -7.083 -5.684 -5.867 1.00 84.44 85 THR A CA 1
ATOM 631 C C . THR A 1 85 ? -6.082 -6.713 -6.408 1.00 84.44 85 THR A C 1
ATOM 633 O O . THR A 1 85 ? -6.447 -7.853 -6.684 1.00 84.44 85 THR A O 1
ATOM 636 N N . LEU A 1 86 ? -4.798 -6.352 -6.506 1.00 86.38 86 LEU A N 1
ATOM 637 C CA . LEU A 1 86 ? -3.744 -7.212 -7.052 1.00 86.38 86 LEU A CA 1
ATOM 638 C C . LEU A 1 86 ? -3.320 -8.355 -6.113 1.00 86.38 86 LEU A C 1
ATOM 640 O O . LEU A 1 86 ? -3.037 -9.448 -6.597 1.00 86.38 86 LEU A O 1
ATOM 644 N N . ASN A 1 87 ? -3.249 -8.127 -4.797 1.00 87.06 87 ASN A N 1
ATOM 645 C CA . ASN A 1 87 ? -2.732 -9.125 -3.850 1.00 87.06 87 ASN A CA 1
ATOM 646 C C . ASN A 1 87 ? -3.818 -9.994 -3.191 1.00 87.06 87 ASN A C 1
ATOM 648 O O . ASN A 1 87 ? -3.478 -11.062 -2.684 1.00 87.06 87 ASN A O 1
ATOM 652 N N . ALA A 1 88 ? -5.082 -9.553 -3.172 1.00 87.25 88 ALA A N 1
ATOM 653 C CA . ALA A 1 88 ? -6.196 -10.269 -2.544 1.00 87.25 88 ALA A CA 1
ATOM 654 C C . ALA A 1 88 ? -7.276 -10.701 -3.551 1.00 87.25 88 ALA A C 1
ATOM 656 O O . ALA A 1 88 ? -7.633 -11.878 -3.582 1.00 87.25 88 ALA A O 1
ATOM 657 N N . GLU A 1 89 ? -7.764 -9.801 -4.413 1.00 92.12 89 GLU A N 1
ATOM 658 C CA . GLU A 1 89 ? -8.870 -10.132 -5.329 1.00 92.12 89 GLU A CA 1
ATOM 659 C C . GLU A 1 89 ? -8.429 -10.932 -6.562 1.00 92.12 89 GLU A C 1
ATOM 661 O O . GLU A 1 89 ? -9.066 -11.925 -6.913 1.00 92.12 89 GLU A O 1
ATOM 666 N N . VAL A 1 90 ? -7.337 -10.532 -7.223 1.00 95.19 90 VAL A N 1
ATOM 667 C CA . VAL A 1 90 ? -6.787 -11.222 -8.407 1.00 95.19 90 VAL A CA 1
ATOM 668 C C . VAL A 1 90 ? -6.515 -12.716 -8.152 1.00 95.19 90 VAL A C 1
ATOM 670 O O . VAL A 1 90 ? -6.951 -13.512 -8.983 1.00 95.19 90 VAL A O 1
ATOM 673 N N . PRO A 1 91 ? -5.921 -13.152 -7.020 1.00 96.38 91 PRO A N 1
ATOM 674 C CA . PRO A 1 91 ? -5.812 -14.574 -6.684 1.00 96.38 91 PRO A CA 1
ATOM 675 C C . PRO A 1 91 ? -7.153 -15.329 -6.711 1.00 96.38 91 PRO A C 1
ATOM 677 O O . PRO A 1 91 ? -7.235 -16.410 -7.297 1.00 96.38 91 PRO A O 1
ATOM 680 N N . GLY A 1 92 ? -8.219 -14.753 -6.141 1.00 96.44 92 GLY A N 1
ATOM 681 C CA . GLY A 1 92 ? -9.563 -15.345 -6.159 1.00 96.44 92 GLY A CA 1
ATOM 682 C C . GLY A 1 92 ? -10.195 -15.367 -7.553 1.00 96.44 92 GLY A C 1
ATOM 683 O O . GLY A 1 92 ? -10.778 -16.374 -7.950 1.00 96.44 92 GLY A O 1
ATOM 684 N N . ARG A 1 93 ? -10.013 -14.299 -8.339 1.00 96.12 93 ARG A N 1
ATOM 685 C CA . ARG A 1 93 ? -10.465 -14.224 -9.742 1.00 96.12 93 ARG A CA 1
ATOM 686 C C . ARG A 1 93 ? -9.770 -15.281 -10.611 1.00 96.12 93 ARG A C 1
ATOM 688 O O . ARG A 1 93 ? -10.428 -15.962 -11.388 1.00 96.12 93 ARG A O 1
ATOM 695 N N . ILE A 1 94 ? -8.461 -15.485 -10.435 1.00 96.50 94 ILE A N 1
ATOM 696 C CA . ILE A 1 94 ? -7.715 -16.568 -11.100 1.00 96.50 94 ILE A CA 1
ATOM 697 C C . ILE A 1 94 ? -8.253 -17.939 -10.654 1.00 96.50 94 ILE A C 1
ATOM 699 O O . ILE A 1 94 ? -8.400 -18.831 -11.484 1.00 96.50 94 ILE A O 1
ATOM 703 N N . ALA A 1 95 ? -8.593 -18.113 -9.373 1.00 96.88 95 ALA A N 1
ATOM 704 C CA . ALA A 1 95 ? -9.147 -19.365 -8.856 1.00 96.88 95 ALA A CA 1
ATOM 705 C C . ALA A 1 95 ? -10.543 -19.703 -9.423 1.00 96.88 95 ALA A C 1
ATOM 707 O O . ALA A 1 95 ? -10.792 -20.875 -9.710 1.00 96.88 95 ALA A O 1
ATOM 708 N N . SER A 1 96 ? -11.419 -18.710 -9.633 1.00 96.25 96 SER A N 1
ATOM 709 C CA . SER A 1 96 ? -12.712 -18.915 -10.312 1.00 96.25 96 SER A CA 1
ATOM 710 C C . SER A 1 96 ? -12.510 -19.227 -11.802 1.00 96.25 96 SER A C 1
ATOM 712 O O . SER A 1 96 ? -13.026 -20.229 -12.292 1.00 96.25 96 SER A O 1
ATOM 714 N N . ILE A 1 97 ? -11.630 -18.495 -12.497 1.00 96.06 97 ILE A N 1
ATOM 715 C CA . ILE A 1 97 ? -11.288 -18.756 -13.907 1.00 96.06 97 ILE A CA 1
ATOM 716 C C . ILE A 1 97 ? -10.719 -20.177 -14.102 1.00 96.06 97 ILE A C 1
ATOM 718 O O . ILE A 1 97 ? -11.107 -20.862 -15.045 1.00 96.06 97 ILE A O 1
ATOM 722 N N . CYS A 1 98 ? -9.879 -20.684 -13.190 1.00 94.88 98 CYS A N 1
ATOM 723 C CA . CYS A 1 98 ? -9.390 -22.074 -13.228 1.00 94.88 98 CYS A CA 1
ATOM 724 C C . CYS A 1 98 ? -10.493 -23.140 -13.065 1.00 94.88 98 CYS A C 1
ATOM 726 O O . CYS A 1 98 ? -10.313 -24.274 -13.505 1.00 94.88 98 CYS A O 1
ATOM 728 N N . LYS A 1 99 ? -11.603 -22.795 -12.406 1.00 93.25 99 LYS A N 1
ATOM 729 C CA . LYS A 1 99 ? -12.750 -23.666 -12.086 1.00 93.25 99 LYS A CA 1
ATOM 730 C C . LYS A 1 99 ? -13.835 -23.618 -13.166 1.00 93.25 99 LYS A C 1
ATOM 732 O O . LYS A 1 99 ? -14.489 -24.628 -13.416 1.00 93.25 99 LYS A O 1
ATOM 737 N N . GLU A 1 100 ? -13.994 -22.460 -13.803 1.00 89.69 100 GLU A N 1
ATOM 738 C CA . GLU A 1 100 ? -14.926 -22.194 -14.906 1.00 89.69 100 GLU A CA 1
ATOM 739 C C . GLU A 1 100 ? -14.359 -22.603 -16.277 1.00 89.69 100 GLU A C 1
ATOM 741 O O . GLU A 1 100 ? -15.122 -22.925 -17.189 1.00 89.69 100 GLU A O 1
ATOM 746 N N . ALA A 1 101 ? -13.030 -22.639 -16.435 1.00 84.00 101 ALA A N 1
ATOM 747 C CA . ALA A 1 101 ? -12.386 -23.127 -17.650 1.00 84.00 101 ALA A CA 1
ATOM 748 C C . ALA A 1 101 ? -12.778 -24.586 -17.954 1.00 84.00 101 ALA A C 1
ATOM 750 O O . ALA A 1 101 ? -12.665 -25.471 -17.104 1.00 84.00 101 ALA A O 1
ATOM 751 N N . GLY A 1 102 ? -13.156 -24.861 -19.212 1.00 71.31 102 GLY A N 1
ATOM 752 C CA . GLY A 1 102 ? -13.599 -26.192 -19.666 1.00 71.31 102 GLY A CA 1
ATOM 753 C C . GLY A 1 102 ? -12.568 -27.318 -19.479 1.00 71.31 102 GLY A C 1
ATOM 754 O O . GLY A 1 102 ? -12.918 -28.496 -19.506 1.00 71.31 102 GLY A O 1
ATOM 755 N N . LYS A 1 103 ? -11.307 -26.955 -19.229 1.00 81.50 103 LYS A N 1
ATOM 756 C CA . LYS A 1 103 ? -10.279 -27.804 -18.629 1.00 81.50 103 LYS A CA 1
ATOM 757 C C . LYS A 1 103 ? -9.875 -27.176 -17.292 1.00 81.50 103 LYS A C 1
ATOM 759 O O . LYS A 1 103 ? -9.248 -26.120 -17.279 1.00 81.50 103 LYS A O 1
ATOM 764 N N . GLN A 1 104 ? -10.216 -27.839 -16.187 1.00 82.75 104 GLN A N 1
ATOM 765 C CA . GLN A 1 104 ? -9.973 -27.336 -14.831 1.00 82.75 104 GLN A CA 1
ATOM 766 C C . GLN A 1 104 ? -8.475 -27.334 -14.492 1.00 82.75 104 GLN A C 1
ATOM 768 O O . GLN A 1 104 ? -7.907 -28.361 -14.104 1.00 82.75 104 GLN A O 1
ATOM 773 N N . ALA A 1 105 ? -7.829 -26.181 -14.658 1.00 93.62 105 ALA A N 1
ATOM 774 C CA . ALA A 1 105 ? -6.406 -26.003 -14.397 1.00 93.62 105 ALA A CA 1
ATOM 775 C C . ALA A 1 105 ? -6.100 -26.021 -12.889 1.00 93.62 105 ALA A C 1
ATOM 777 O O . ALA A 1 105 ? -6.889 -25.559 -12.062 1.00 93.62 105 ALA A O 1
ATOM 778 N N . ARG A 1 106 ? -4.921 -26.527 -12.511 1.00 96.50 106 ARG A N 1
ATOM 779 C CA . ARG A 1 106 ? -4.443 -26.478 -11.121 1.00 96.50 106 ARG A CA 1
ATOM 780 C C . ARG A 1 106 ? -3.872 -25.094 -10.809 1.00 96.50 106 ARG A C 1
ATOM 782 O O . ARG A 1 106 ? -3.025 -24.615 -11.555 1.00 96.50 106 ARG A O 1
ATOM 789 N N . LEU A 1 107 ? -4.265 -24.468 -9.701 1.00 98.25 107 LEU A N 1
ATOM 790 C CA . LEU A 1 107 ? -3.692 -23.188 -9.258 1.00 98.25 107 LEU A CA 1
ATOM 791 C C . LEU A 1 107 ? -2.686 -23.399 -8.124 1.00 98.25 107 LEU A C 1
ATOM 793 O O . LEU A 1 107 ? -3.045 -23.917 -7.067 1.00 98.25 107 LEU A O 1
ATOM 797 N N . ILE A 1 108 ? -1.456 -22.925 -8.321 1.00 98.56 108 ILE A N 1
ATOM 798 C CA . ILE A 1 108 ? -0.447 -22.773 -7.266 1.00 98.56 108 ILE A CA 1
ATOM 799 C C . ILE A 1 108 ? -0.276 -21.273 -7.006 1.00 98.56 108 ILE A C 1
ATOM 801 O O . ILE A 1 108 ? 0.361 -20.563 -7.788 1.00 98.56 108 ILE A O 1
ATOM 805 N N . TYR A 1 109 ? -0.868 -20.778 -5.921 1.00 98.38 109 TYR A N 1
ATOM 806 C CA . TYR A 1 109 ? -0.725 -19.394 -5.468 1.00 98.38 109 TYR A CA 1
ATOM 807 C C . TYR A 1 109 ? 0.474 -19.262 -4.528 1.00 98.38 109 TYR A C 1
ATOM 809 O O . TYR A 1 109 ? 0.614 -20.048 -3.593 1.00 98.38 109 TYR A O 1
ATOM 817 N N . ILE A 1 110 ? 1.339 -18.268 -4.748 1.00 98.06 110 ILE A N 1
ATOM 818 C CA . ILE A 1 110 ? 2.481 -18.017 -3.860 1.00 98.06 110 ILE A CA 1
ATOM 819 C C . ILE A 1 110 ? 2.075 -17.065 -2.732 1.00 98.06 110 ILE A C 1
ATOM 821 O O . ILE A 1 110 ? 1.681 -15.922 -2.978 1.00 98.06 110 ILE A O 1
ATOM 825 N N . SER A 1 111 ? 2.223 -17.528 -1.492 1.00 97.06 111 SER A N 1
ATOM 826 C CA . SER A 1 111 ? 1.963 -16.791 -0.252 1.00 97.06 111 SER A CA 1
ATOM 827 C C . SER A 1 111 ? 3.249 -16.624 0.580 1.00 97.06 111 SER A C 1
ATOM 829 O O . SER A 1 111 ? 4.350 -16.813 0.067 1.00 97.06 111 SER A O 1
ATOM 831 N N . THR A 1 112 ? 3.148 -16.220 1.848 1.00 95.38 112 THR A N 1
ATOM 832 C CA . THR A 1 112 ? 4.282 -15.810 2.695 1.00 95.38 112 THR A CA 1
ATOM 833 C C . THR A 1 112 ? 4.212 -16.384 4.109 1.00 95.38 112 THR A C 1
ATOM 835 O O . THR A 1 112 ? 3.131 -16.605 4.643 1.00 95.38 112 THR A O 1
ATOM 838 N N . ASP A 1 113 ? 5.368 -16.559 4.746 1.00 95.88 113 ASP A N 1
ATOM 839 C CA . ASP A 1 113 ? 5.507 -16.789 6.191 1.00 95.88 113 ASP A CA 1
ATOM 840 C C . ASP A 1 113 ? 4.994 -15.616 7.060 1.00 95.88 113 ASP A C 1
ATOM 842 O O . ASP A 1 113 ? 4.586 -15.825 8.199 1.00 95.88 113 ASP A O 1
ATOM 846 N N . TYR A 1 114 ? 4.922 -14.389 6.523 1.00 93.94 114 TYR A N 1
ATOM 847 C CA . TYR A 1 114 ? 4.403 -13.198 7.224 1.00 93.94 114 TYR A CA 1
ATOM 848 C C . TYR A 1 114 ? 2.880 -13.220 7.488 1.00 93.94 114 TYR A C 1
ATOM 850 O O . TYR A 1 114 ? 2.343 -12.260 8.042 1.00 93.94 114 TYR A O 1
ATOM 858 N N . VAL A 1 115 ? 2.170 -14.297 7.128 1.00 95.38 115 VAL A N 1
ATOM 859 C CA . VAL A 1 115 ? 0.798 -14.555 7.611 1.00 95.38 115 VAL A CA 1
ATOM 860 C C . VAL A 1 115 ? 0.755 -14.942 9.098 1.00 95.38 115 VAL A C 1
ATOM 862 O O . VAL A 1 115 ? -0.328 -14.997 9.676 1.00 95.38 115 VAL A O 1
ATOM 865 N N . PHE A 1 116 ? 1.910 -15.204 9.717 1.00 96.38 116 PHE A N 1
ATOM 866 C CA . PHE A 1 116 ? 2.064 -15.529 11.135 1.00 96.38 116 PHE A CA 1
ATOM 867 C C . PHE A 1 116 ? 2.709 -14.378 11.934 1.00 96.38 116 PHE A C 1
ATOM 869 O O . PHE A 1 116 ? 3.427 -13.539 11.389 1.00 96.38 116 PHE A O 1
ATOM 876 N N . ASP A 1 117 ? 2.505 -14.383 13.255 1.00 92.94 117 ASP A N 1
ATOM 877 C CA . ASP A 1 117 ? 3.073 -13.403 14.197 1.00 92.94 117 ASP A CA 1
ATOM 878 C C . ASP A 1 117 ? 4.467 -13.780 14.741 1.00 92.94 117 ASP A C 1
ATOM 880 O O . ASP A 1 117 ? 5.174 -12.948 15.313 1.00 92.94 117 ASP A O 1
ATOM 884 N N . GLY A 1 118 ? 4.905 -15.024 14.537 1.00 92.88 118 GLY A N 1
ATOM 885 C CA . GLY A 1 118 ? 6.162 -15.547 15.072 1.00 92.88 118 GLY A CA 1
ATOM 886 C C . GLY A 1 118 ? 6.129 -15.912 16.564 1.00 92.88 118 GLY A C 1
ATOM 887 O O . GLY A 1 118 ? 7.195 -16.133 17.136 1.00 92.88 118 GLY A O 1
ATOM 888 N N . SER A 1 119 ? 4.949 -15.974 17.194 1.00 91.06 119 SER A N 1
ATOM 889 C CA . SER A 1 119 ? 4.750 -16.360 18.601 1.00 91.06 119 SER A CA 1
ATOM 890 C C . SER A 1 119 ? 4.868 -17.867 18.884 1.00 91.06 119 SER A C 1
ATOM 892 O O . SER A 1 119 ? 5.337 -18.246 19.957 1.00 91.06 119 SER A O 1
ATOM 894 N N . ARG A 1 120 ? 4.443 -18.734 17.950 1.00 91.88 120 ARG A N 1
ATOM 895 C CA . ARG A 1 120 ? 4.276 -20.193 18.147 1.00 91.88 120 ARG A CA 1
ATOM 896 C C . ARG A 1 120 ? 4.948 -21.068 17.058 1.00 91.88 120 ARG A C 1
ATOM 898 O O . ARG A 1 120 ? 4.288 -21.932 16.488 1.00 91.88 120 ARG A O 1
ATOM 905 N N . PRO A 1 121 ? 6.243 -20.884 16.737 1.00 93.31 121 PRO A N 1
ATOM 906 C CA . PRO A 1 121 ? 6.950 -21.747 15.786 1.00 93.31 121 PRO A CA 1
ATOM 907 C C . PRO A 1 121 ? 7.271 -23.148 16.364 1.00 93.31 121 PRO A C 1
ATOM 909 O O . PRO A 1 121 ? 7.567 -23.252 17.556 1.00 93.31 121 PRO A O 1
ATOM 912 N N . PRO A 1 122 ? 7.350 -24.212 15.535 1.00 95.56 122 PRO A N 1
ATOM 913 C CA . PRO A 1 122 ? 7.111 -24.228 14.093 1.00 95.56 122 PRO A CA 1
ATOM 914 C C . PRO A 1 122 ? 5.616 -24.263 13.741 1.00 95.56 122 PRO A C 1
ATOM 916 O O . PRO A 1 122 ? 4.846 -25.017 14.332 1.00 95.56 122 PRO A O 1
ATOM 919 N N . TYR A 1 123 ? 5.228 -23.478 12.739 1.00 97.38 123 TYR A N 1
ATOM 920 C CA . TYR A 1 123 ? 3.854 -23.399 12.253 1.00 97.38 123 TYR A CA 1
ATOM 921 C C . TYR A 1 123 ? 3.523 -24.553 11.305 1.00 97.38 123 TYR A C 1
ATOM 923 O O . TYR A 1 123 ? 4.214 -24.754 10.309 1.00 97.38 123 TYR A O 1
ATOM 931 N N . GLN A 1 124 ? 2.436 -25.263 11.594 1.00 97.81 124 GLN A N 1
ATOM 932 C CA . GLN A 1 124 ? 1.842 -26.284 10.727 1.00 97.81 124 GLN A CA 1
ATOM 933 C C . GLN A 1 124 ? 0.939 -25.635 9.660 1.00 97.81 124 GLN A C 1
ATOM 935 O O . GLN A 1 124 ? 0.582 -24.457 9.766 1.00 97.81 124 GLN A O 1
ATOM 940 N N . VAL A 1 125 ? 0.556 -26.375 8.612 1.00 96.56 125 VAL A N 1
ATOM 941 C CA . VAL A 1 125 ? -0.233 -25.822 7.483 1.00 96.56 125 VAL A CA 1
ATOM 942 C C . VAL A 1 125 ? -1.619 -25.305 7.883 1.00 96.56 125 VAL A C 1
ATOM 944 O O . VAL A 1 125 ? -2.132 -24.384 7.253 1.00 96.56 125 VAL A O 1
ATOM 947 N N . ASP A 1 126 ? -2.184 -25.868 8.946 1.00 95.44 126 ASP A N 1
ATOM 948 C CA . ASP A 1 126 ? -3.468 -25.545 9.572 1.00 95.44 126 ASP A CA 1
ATOM 949 C C . ASP A 1 126 ? -3.347 -24.530 10.725 1.00 95.44 126 ASP A C 1
ATOM 951 O O . ASP A 1 126 ? -4.352 -24.140 11.319 1.00 95.44 126 ASP A O 1
ATOM 955 N N . SER A 1 127 ? -2.130 -24.081 11.051 1.00 96.69 127 SER A N 1
ATOM 956 C CA . SER A 1 127 ? -1.914 -23.152 12.158 1.00 96.69 127 SER A CA 1
ATOM 957 C C . SER A 1 127 ? -2.551 -21.787 11.898 1.00 96.69 127 SER A C 1
ATOM 959 O O . SER A 1 127 ? -2.438 -21.195 10.818 1.00 96.69 127 SER A O 1
ATOM 961 N N . GLU A 1 128 ? -3.188 -21.271 12.946 1.00 94.69 128 GLU A N 1
ATOM 962 C CA . GLU A 1 128 ? -3.860 -19.976 12.974 1.00 94.69 128 GLU A CA 1
ATOM 963 C C . GLU A 1 128 ? -2.950 -18.848 12.461 1.00 94.69 128 GLU A C 1
ATOM 965 O O . GLU A 1 128 ? -1.803 -18.693 12.884 1.00 94.69 128 GLU A O 1
ATOM 970 N N . SER A 1 129 ? -3.468 -18.074 11.508 1.00 96.00 129 SER A N 1
ATOM 971 C CA . SER A 1 129 ? -2.713 -17.048 10.785 1.00 96.00 129 SER A CA 1
ATOM 972 C C . SER A 1 129 ? -3.064 -15.655 11.320 1.00 96.00 129 SER A C 1
ATOM 974 O O . SER A 1 129 ? -4.195 -15.195 11.166 1.00 96.00 129 SER A O 1
ATOM 976 N N . ASN A 1 130 ? -2.084 -15.004 11.950 1.00 95.06 130 ASN A N 1
ATOM 977 C CA . ASN A 1 130 ? -2.183 -13.710 12.625 1.00 95.06 130 ASN A CA 1
ATOM 978 C C . ASN A 1 130 ? -1.104 -12.734 12.089 1.00 95.06 130 ASN A C 1
ATOM 980 O O . ASN A 1 130 ? -0.018 -12.641 12.664 1.00 95.06 130 ASN A O 1
ATOM 984 N N . PRO A 1 131 ? -1.334 -12.054 10.950 1.00 93.19 131 PRO A N 1
ATOM 985 C CA . PRO A 1 131 ? -0.326 -11.211 10.305 1.00 93.19 131 PRO A CA 1
ATOM 986 C C . PRO A 1 131 ? -0.109 -9.874 11.028 1.00 93.19 131 PRO A C 1
ATOM 988 O O . PRO A 1 131 ? -1.037 -9.088 11.203 1.00 93.19 131 PRO A O 1
ATOM 991 N N . LEU A 1 132 ? 1.150 -9.555 11.348 1.00 88.81 132 LEU A N 1
ATOM 992 C CA . LEU A 1 132 ? 1.533 -8.299 12.020 1.00 88.81 132 LEU A CA 1
ATOM 993 C C . LEU A 1 132 ? 1.704 -7.088 11.082 1.00 88.81 132 LEU A C 1
ATOM 995 O O . LEU A 1 132 ? 2.018 -5.993 11.543 1.00 88.81 132 LEU A O 1
ATOM 999 N N . ASN A 1 133 ? 1.571 -7.257 9.764 1.00 84.56 133 ASN A N 1
ATOM 1000 C CA . ASN A 1 133 ? 1.749 -6.169 8.799 1.00 84.56 133 ASN A CA 1
ATOM 1001 C C . ASN A 1 133 ? 0.869 -6.336 7.555 1.00 84.56 133 ASN A C 1
ATOM 1003 O O . ASN A 1 133 ? 0.510 -7.447 7.169 1.00 84.56 133 ASN A O 1
ATOM 1007 N N . ALA A 1 134 ? 0.583 -5.211 6.891 1.00 83.44 134 ALA A N 1
ATOM 1008 C CA . ALA A 1 134 ? -0.324 -5.140 5.745 1.00 83.44 134 ALA A CA 1
ATOM 1009 C C . ALA A 1 134 ? 0.056 -6.067 4.574 1.00 83.44 134 ALA A C 1
ATOM 1011 O O . ALA A 1 134 ? -0.834 -6.543 3.871 1.00 83.44 134 ALA A O 1
ATOM 1012 N N . TYR A 1 135 ? 1.346 -6.373 4.377 1.00 84.88 135 TYR A N 1
ATOM 1013 C CA . TYR A 1 135 ? 1.764 -7.355 3.373 1.00 84.88 135 TYR A CA 1
ATOM 1014 C C . TYR A 1 135 ? 1.266 -8.758 3.747 1.00 84.88 135 TYR A C 1
ATOM 1016 O O . TYR A 1 135 ? 0.532 -9.358 2.960 1.00 84.88 135 TYR A O 1
ATOM 1024 N N . GLY A 1 136 ? 1.561 -9.231 4.964 1.00 90.94 136 GLY A N 1
ATOM 1025 C CA . GLY A 1 136 ? 1.032 -10.492 5.497 1.00 90.94 136 GLY A CA 1
ATOM 1026 C C . GLY A 1 136 ? -0.496 -10.568 5.432 1.00 90.94 136 GLY A C 1
ATOM 1027 O O . GLY A 1 136 ? -1.044 -11.557 4.946 1.00 90.94 136 GLY A O 1
ATOM 1028 N N . THR A 1 137 ? -1.187 -9.488 5.811 1.00 91.31 137 THR A N 1
ATOM 1029 C CA . THR A 1 137 ? -2.653 -9.385 5.713 1.00 91.31 137 THR A CA 1
ATOM 1030 C C . THR A 1 137 ? -3.142 -9.507 4.271 1.00 91.31 137 THR A C 1
ATOM 1032 O O . THR A 1 137 ? -4.062 -10.277 4.010 1.00 91.31 137 THR A O 1
ATOM 1035 N N . SER A 1 138 ? -2.512 -8.815 3.312 1.00 90.12 138 SER A N 1
ATOM 1036 C CA . SER A 1 138 ? -2.898 -8.896 1.894 1.00 90.12 138 SER A CA 1
ATOM 1037 C C . SER A 1 138 ? -2.737 -10.310 1.327 1.00 90.12 138 SER A C 1
ATOM 1039 O O . SER A 1 138 ? -3.611 -10.786 0.606 1.00 90.12 138 SER A O 1
ATOM 1041 N N . LYS A 1 139 ? -1.670 -11.023 1.714 1.00 93.06 139 LYS A N 1
ATOM 1042 C CA . LYS A 1 139 ? -1.428 -12.398 1.268 1.00 93.06 139 LYS A CA 1
ATOM 1043 C C . LYS A 1 139 ? -2.427 -13.377 1.888 1.00 93.06 139 LYS A C 1
ATOM 1045 O O . LYS A 1 139 ? -2.990 -14.164 1.134 1.00 93.06 139 LYS A O 1
ATOM 1050 N N . LEU A 1 140 ? -2.730 -13.263 3.187 1.00 95.69 140 LEU A N 1
ATOM 1051 C CA . LEU A 1 140 ? -3.764 -14.062 3.869 1.00 95.69 140 LEU A CA 1
ATOM 1052 C C . LEU A 1 140 ? -5.171 -13.840 3.282 1.00 95.69 140 LEU A C 1
ATOM 1054 O O . LEU A 1 140 ? -5.948 -14.785 3.170 1.00 95.69 140 LEU A O 1
ATOM 1058 N N . LEU A 1 141 ? -5.505 -12.612 2.871 1.00 95.69 141 LEU A N 1
ATOM 1059 C CA . LEU A 1 141 ? -6.758 -12.338 2.158 1.00 95.69 141 LEU A CA 1
ATOM 1060 C C . LEU A 1 141 ? -6.784 -13.020 0.780 1.00 95.69 141 LEU A C 1
ATOM 1062 O O . LEU A 1 141 ? -7.798 -13.612 0.423 1.00 95.69 141 LEU A O 1
ATOM 1066 N N . GLY A 1 142 ? -5.661 -13.030 0.052 1.00 96.12 142 GLY A N 1
ATOM 1067 C CA . GLY A 1 142 ? -5.525 -13.806 -1.185 1.00 96.12 142 GLY A CA 1
ATOM 1068 C C . GLY A 1 142 ? -5.639 -15.325 -0.981 1.00 96.12 142 GLY A C 1
ATOM 1069 O O . GLY A 1 142 ? -6.247 -15.996 -1.808 1.00 96.12 142 GLY A O 1
ATOM 1070 N N . GLU A 1 143 ? -5.124 -15.879 0.125 1.00 97.56 143 GLU A N 1
ATOM 1071 C CA . GLU A 1 143 ? -5.304 -17.307 0.462 1.00 97.56 143 GLU A CA 1
ATOM 1072 C C . GLU A 1 143 ? -6.784 -17.655 0.661 1.00 97.56 143 GLU A C 1
ATOM 1074 O O . GLU A 1 143 ? -7.263 -18.653 0.121 1.00 97.56 143 GLU A O 1
ATOM 1079 N N . ARG A 1 144 ? -7.522 -16.806 1.393 1.00 97.38 144 ARG A N 1
ATOM 1080 C CA . ARG A 1 144 ? -8.972 -16.954 1.596 1.00 97.38 144 ARG A CA 1
ATOM 1081 C C . ARG A 1 144 ? -9.727 -16.866 0.272 1.00 97.38 144 ARG A C 1
ATOM 1083 O O . ARG A 1 144 ? -10.479 -17.779 -0.049 1.00 97.38 144 ARG A O 1
ATOM 1090 N N . ALA A 1 145 ? -9.437 -15.859 -0.552 1.00 96.88 145 ALA A N 1
ATOM 1091 C CA . ALA A 1 145 ? -10.061 -15.700 -1.865 1.00 96.88 145 ALA A CA 1
ATOM 1092 C C . ALA A 1 145 ? -9.803 -16.902 -2.803 1.00 96.88 145 ALA A C 1
ATOM 1094 O O . ALA A 1 145 ? -10.709 -17.333 -3.516 1.00 96.88 145 ALA A O 1
ATOM 1095 N N . VAL A 1 146 ? -8.600 -17.492 -2.778 1.00 97.25 146 VAL A N 1
ATOM 1096 C CA . VAL A 1 146 ? -8.264 -18.718 -3.535 1.00 97.25 146 VAL A CA 1
ATOM 1097 C C . VAL A 1 146 ? -9.014 -19.949 -3.013 1.00 97.25 146 VAL A C 1
ATOM 1099 O O . VAL A 1 146 ? -9.413 -20.800 -3.814 1.00 97.25 146 VAL A O 1
ATOM 1102 N N . ALA A 1 147 ? -9.216 -20.057 -1.698 1.00 96.00 147 ALA A N 1
ATOM 1103 C CA . ALA A 1 147 ? -9.959 -21.155 -1.079 1.00 96.00 147 ALA A CA 1
ATOM 1104 C C . ALA A 1 147 ? -11.481 -21.047 -1.302 1.00 96.00 147 ALA A C 1
ATOM 1106 O O . ALA A 1 147 ? -12.133 -22.059 -1.545 1.00 96.00 147 ALA A O 1
ATOM 1107 N N . GLU A 1 148 ? -12.035 -19.834 -1.258 1.00 96.50 148 GLU A N 1
ATOM 1108 C CA . GLU A 1 148 ? -13.464 -19.547 -1.448 1.00 96.50 148 GLU A CA 1
ATOM 1109 C C . GLU A 1 148 ? -13.897 -19.674 -2.916 1.00 96.50 148 GLU A C 1
ATOM 1111 O O . GLU A 1 148 ? -14.901 -20.321 -3.222 1.00 96.50 148 GLU A O 1
ATOM 1116 N N . GLN A 1 149 ? -13.144 -19.069 -3.842 1.00 95.62 149 GLN A N 1
ATOM 1117 C CA . GLN A 1 149 ? -13.517 -19.029 -5.262 1.00 95.62 149 GLN A CA 1
ATOM 1118 C C . GLN A 1 149 ? -13.078 -20.278 -6.029 1.00 95.62 149 GLN A C 1
ATOM 1120 O O . GLN A 1 149 ? -13.737 -20.671 -6.994 1.00 95.62 149 GLN A O 1
ATOM 1125 N N . GLY A 1 150 ? -11.996 -20.926 -5.590 1.00 94.06 150 GLY A N 1
ATOM 1126 C CA . GLY A 1 150 ? -11.427 -22.106 -6.229 1.00 94.06 150 GLY A CA 1
ATOM 1127 C C . GLY A 1 150 ? -12.274 -23.375 -6.110 1.00 94.06 150 GLY A C 1
ATOM 1128 O O . GLY A 1 150 ? -13.445 -23.377 -5.719 1.00 94.06 150 GLY A O 1
ATOM 1129 N N . GLN A 1 151 ? -11.659 -24.492 -6.483 1.00 93.25 151 GLN A N 1
ATOM 1130 C CA . GLN A 1 151 ? -12.225 -25.830 -6.354 1.00 93.25 151 GLN A CA 1
ATOM 1131 C C . GLN A 1 151 ? -11.312 -26.667 -5.460 1.00 93.25 151 GLN A C 1
ATOM 1133 O O . GLN A 1 151 ? -10.102 -26.735 -5.692 1.00 93.25 151 GLN A O 1
ATOM 1138 N N . ALA A 1 152 ? -11.900 -27.315 -4.451 1.00 93.19 152 ALA A N 1
ATOM 1139 C CA . ALA A 1 152 ? -11.180 -28.185 -3.528 1.00 93.19 152 ALA A CA 1
ATOM 1140 C C . ALA A 1 152 ? -10.350 -29.234 -4.291 1.00 93.19 152 ALA A C 1
ATOM 1142 O O . ALA A 1 152 ? -10.794 -29.789 -5.299 1.00 93.19 152 ALA A O 1
ATOM 1143 N N . GLY A 1 153 ? -9.109 -29.446 -3.852 1.00 94.44 153 GLY A N 1
ATOM 1144 C CA . GLY A 1 153 ? -8.146 -30.312 -4.532 1.00 94.44 153 GLY A CA 1
ATOM 1145 C C . GLY A 1 153 ? -7.526 -29.732 -5.811 1.00 94.44 153 GLY A C 1
ATOM 1146 O O . GLY A 1 153 ? -6.505 -30.245 -6.269 1.00 94.44 153 GLY A O 1
ATOM 1147 N N . LYS A 1 154 ? -8.061 -28.656 -6.404 1.00 96.19 154 LYS A N 1
ATOM 1148 C CA . LYS A 1 154 ? -7.496 -28.031 -7.619 1.00 96.19 154 LYS A CA 1
ATOM 1149 C C . LYS A 1 154 ? -6.682 -26.766 -7.339 1.00 96.19 154 LYS A C 1
ATOM 1151 O O . LYS A 1 154 ? -5.896 -26.376 -8.198 1.00 96.19 154 LYS A O 1
ATOM 1156 N N . THR A 1 155 ? -6.793 -26.169 -6.154 1.00 97.44 155 THR A N 1
ATOM 1157 C CA . THR A 1 155 ? -6.033 -24.973 -5.756 1.00 97.44 155 THR A CA 1
ATOM 1158 C C . THR A 1 155 ? -5.174 -25.223 -4.509 1.00 97.44 155 THR A C 1
ATOM 1160 O O . THR A 1 155 ? -5.539 -26.017 -3.643 1.00 97.44 155 THR A O 1
ATOM 1163 N N . THR A 1 156 ? -4.015 -24.562 -4.418 1.00 98.19 156 THR A N 1
ATOM 1164 C CA . THR A 1 156 ? -3.159 -24.544 -3.219 1.00 98.19 156 THR A CA 1
ATOM 1165 C C . THR A 1 156 ? -2.502 -23.181 -3.018 1.00 98.19 156 THR A C 1
ATOM 1167 O O . THR A 1 156 ? -2.143 -22.506 -3.987 1.00 98.19 156 THR A O 1
ATOM 1170 N N . SER A 1 157 ? -2.309 -22.798 -1.757 1.00 98.44 157 SER A N 1
ATOM 1171 C CA . SER A 1 157 ? -1.485 -21.661 -1.344 1.00 98.44 157 SER A CA 1
ATOM 1172 C C . SER A 1 157 ? -0.146 -22.159 -0.799 1.00 98.44 157 SER A C 1
ATOM 1174 O O . SER A 1 157 ? -0.084 -22.720 0.295 1.00 98.44 157 SER A O 1
ATOM 1176 N N . LEU A 1 158 ? 0.937 -21.946 -1.549 1.00 98.69 158 LEU A N 1
ATOM 1177 C CA . LEU A 1 158 ? 2.301 -22.279 -1.143 1.00 98.69 158 LEU A CA 1
ATOM 1178 C C . LEU A 1 158 ? 2.924 -21.095 -0.390 1.00 98.69 158 LEU A C 1
ATOM 1180 O O . LEU A 1 158 ? 3.330 -20.104 -1.000 1.00 98.69 158 LEU A O 1
ATOM 1184 N N . ARG A 1 159 ? 3.006 -21.190 0.938 1.00 98.38 159 ARG A N 1
ATOM 1185 C CA . ARG A 1 159 ? 3.683 -20.205 1.796 1.00 98.38 159 ARG A CA 1
ATOM 1186 C C . ARG A 1 159 ? 5.197 -20.408 1.731 1.00 98.38 159 ARG A C 1
ATOM 1188 O O . ARG A 1 159 ? 5.687 -21.517 1.953 1.00 98.38 159 ARG A O 1
ATOM 1195 N N . VAL A 1 160 ? 5.924 -19.328 1.444 1.00 97.94 160 VAL A N 1
ATOM 1196 C CA . VAL A 1 160 ? 7.395 -19.294 1.392 1.00 97.94 160 VAL A CA 1
ATOM 1197 C C . VAL A 1 160 ? 7.959 -18.128 2.221 1.00 97.94 160 VAL A C 1
ATOM 1199 O O . VAL A 1 160 ? 7.280 -17.112 2.384 1.00 97.94 160 VAL A O 1
ATOM 1202 N N . PRO A 1 161 ? 9.180 -18.247 2.769 1.00 96.06 161 PRO A N 1
ATOM 1203 C CA . PRO A 1 161 ? 9.826 -17.188 3.541 1.00 96.06 161 PRO A CA 1
ATOM 1204 C C . PRO A 1 161 ? 10.503 -16.156 2.623 1.00 96.06 161 PRO A C 1
ATOM 1206 O O . PRO A 1 161 ? 10.256 -16.102 1.417 1.00 96.06 161 PRO A O 1
ATOM 1209 N N . VAL A 1 162 ? 11.395 -15.329 3.178 1.00 94.69 162 VAL A N 1
ATOM 1210 C CA . VAL A 1 162 ? 12.219 -14.407 2.382 1.00 94.69 162 VAL A CA 1
ATOM 1211 C C . VAL A 1 162 ? 13.062 -15.158 1.334 1.00 94.69 162 VAL A C 1
ATOM 1213 O O . VAL A 1 162 ? 13.744 -16.138 1.642 1.00 94.69 162 VAL A O 1
ATOM 1216 N N . LEU A 1 163 ? 13.016 -14.681 0.087 1.00 96.75 163 LEU A N 1
ATOM 1217 C CA . LEU A 1 163 ? 13.622 -15.348 -1.069 1.00 96.75 163 LEU A CA 1
ATOM 1218 C C . LEU A 1 163 ? 14.901 -14.658 -1.553 1.00 96.75 163 LEU A C 1
ATOM 1220 O O . LEU A 1 163 ? 14.999 -13.430 -1.514 1.00 96.75 163 LEU A O 1
ATOM 1224 N N . TYR A 1 164 ? 15.846 -15.439 -2.072 1.00 97.62 164 TYR A N 1
ATOM 1225 C CA . TYR A 1 164 ? 17.077 -14.968 -2.721 1.00 97.62 164 TYR A CA 1
ATOM 1226 C C . TYR A 1 164 ? 17.413 -15.824 -3.954 1.00 97.62 164 TYR A C 1
ATOM 1228 O O . TYR A 1 164 ? 16.811 -16.879 -4.154 1.00 97.62 164 TYR A O 1
ATOM 1236 N N . GLY A 1 165 ? 18.346 -15.372 -4.791 1.00 96.25 165 GLY A N 1
ATOM 1237 C CA . GLY A 1 165 ? 18.842 -16.133 -5.945 1.00 96.25 165 GLY A CA 1
ATOM 1238 C C . GLY A 1 165 ? 19.220 -15.233 -7.121 1.00 96.25 165 GLY A C 1
ATOM 1239 O O . GLY A 1 165 ? 19.610 -14.088 -6.909 1.00 96.25 165 GLY A O 1
ATOM 1240 N N . ASP A 1 166 ? 19.092 -15.734 -8.351 1.00 93.19 166 ASP A N 1
ATOM 1241 C CA . ASP A 1 166 ? 19.529 -15.028 -9.565 1.00 93.19 166 ASP A CA 1
ATOM 1242 C C . ASP A 1 166 ? 18.669 -13.783 -9.885 1.00 93.19 166 ASP A C 1
ATOM 1244 O O . ASP A 1 166 ? 17.480 -13.861 -10.229 1.00 93.19 166 ASP A O 1
ATOM 1248 N N . ALA A 1 167 ? 19.274 -12.605 -9.728 1.00 91.50 167 ALA A N 1
ATOM 1249 C CA . ALA A 1 167 ? 18.606 -11.307 -9.700 1.00 91.50 167 ALA A CA 1
ATOM 1250 C C . ALA A 1 167 ? 19.209 -10.352 -10.738 1.00 91.50 167 ALA A C 1
ATOM 1252 O O . ALA A 1 167 ? 20.427 -10.233 -10.826 1.00 91.50 167 ALA A O 1
ATOM 1253 N N . ILE A 1 168 ? 18.361 -9.628 -11.480 1.00 88.88 168 ILE A N 1
ATOM 1254 C CA . ILE A 1 168 ? 18.824 -8.633 -12.470 1.00 88.88 168 ILE A CA 1
ATOM 1255 C C . ILE A 1 168 ? 19.430 -7.421 -11.747 1.00 88.88 168 ILE A C 1
ATOM 1257 O O . ILE A 1 168 ? 20.414 -6.841 -12.192 1.00 88.88 168 ILE A O 1
ATOM 1261 N N . GLU A 1 169 ? 18.856 -7.075 -10.596 1.00 88.50 169 GLU A N 1
ATOM 1262 C CA . GLU A 1 169 ? 19.368 -6.069 -9.673 1.00 88.50 169 GLU A CA 1
ATOM 1263 C C . GLU A 1 169 ? 19.330 -6.624 -8.240 1.00 88.50 169 GLU A C 1
ATOM 1265 O O . GLU A 1 169 ? 18.358 -7.298 -7.878 1.00 88.50 169 GLU A O 1
ATOM 1270 N N . PRO A 1 170 ? 20.283 -6.262 -7.359 1.00 89.38 170 PRO A N 1
ATOM 1271 C CA . PRO A 1 170 ? 20.204 -6.584 -5.932 1.00 89.38 170 PRO A CA 1
ATOM 1272 C C . PRO A 1 170 ? 18.897 -6.107 -5.264 1.00 89.38 170 PRO A C 1
ATOM 1274 O O . PRO A 1 170 ? 18.411 -6.743 -4.330 1.00 89.38 170 PRO A O 1
ATOM 1277 N N . SER A 1 171 ? 18.282 -5.039 -5.791 1.00 88.38 171 SER A N 1
ATOM 1278 C CA . SER A 1 171 ? 16.982 -4.479 -5.381 1.00 88.38 171 SER A CA 1
ATOM 1279 C C . SER A 1 171 ? 15.801 -5.469 -5.492 1.00 88.38 171 SER A C 1
ATOM 1281 O O . SER A 1 171 ? 14.762 -5.306 -4.830 1.00 88.38 171 SER A O 1
ATOM 1283 N N . GLU A 1 172 ? 15.927 -6.527 -6.303 1.00 87.19 172 GLU A N 1
ATOM 1284 C CA . GLU A 1 172 ? 14.858 -7.506 -6.515 1.00 87.19 172 GLU A CA 1
ATOM 1285 C C . GLU A 1 172 ? 14.601 -8.411 -5.298 1.00 87.19 172 GLU A C 1
ATOM 1287 O O . GLU A 1 172 ? 13.513 -8.982 -5.194 1.00 87.19 172 GLU A O 1
ATOM 1292 N N . SER A 1 173 ? 15.526 -8.482 -4.332 1.00 92.38 173 SER A N 1
ATOM 1293 C CA . SER A 1 173 ? 15.350 -9.224 -3.076 1.00 92.38 173 SER A CA 1
ATOM 1294 C C . SER A 1 173 ? 15.811 -8.433 -1.849 1.00 92.38 173 SER A C 1
ATOM 1296 O O . SER A 1 173 ? 16.833 -7.753 -1.850 1.00 92.38 173 SER A O 1
ATOM 1298 N N . ALA A 1 174 ? 15.084 -8.611 -0.740 1.00 90.19 174 ALA A N 1
ATOM 1299 C CA . ALA A 1 174 ? 15.470 -8.102 0.575 1.00 90.19 174 ALA A CA 1
ATOM 1300 C C . ALA A 1 174 ? 16.730 -8.779 1.164 1.00 90.19 174 ALA A C 1
ATOM 1302 O O . ALA A 1 174 ? 17.204 -8.332 2.211 1.00 90.19 174 ALA A O 1
ATOM 1303 N N . VAL A 1 175 ? 17.241 -9.829 0.508 1.00 96.12 175 VAL A N 1
ATOM 1304 C CA . VAL A 1 175 ? 18.489 -10.548 0.804 1.00 96.12 175 VAL A CA 1
ATOM 1305 C C . VAL A 1 175 ? 19.571 -10.195 -0.217 1.00 96.12 175 VAL A C 1
ATOM 1307 O O . VAL A 1 175 ? 20.665 -9.842 0.200 1.00 96.12 175 VAL A O 1
ATOM 1310 N N . ASN A 1 176 ? 19.292 -10.212 -1.529 1.00 95.81 176 ASN A N 1
ATOM 1311 C CA . ASN A 1 176 ? 20.312 -9.862 -2.533 1.00 95.81 176 ASN A CA 1
ATOM 1312 C C . ASN A 1 176 ? 20.866 -8.441 -2.340 1.00 95.81 176 ASN A C 1
ATOM 1314 O O . ASN A 1 176 ? 22.060 -8.241 -2.515 1.00 95.81 176 ASN A O 1
ATOM 1318 N N . VAL A 1 177 ? 20.048 -7.471 -1.909 1.00 94.75 177 VAL A N 1
ATOM 1319 C CA . VAL A 1 177 ? 20.510 -6.102 -1.602 1.00 94.75 177 VAL A CA 1
ATOM 1320 C C . VAL A 1 177 ? 21.630 -6.060 -0.549 1.00 94.75 177 VAL A C 1
ATOM 1322 O O . VAL A 1 177 ? 22.436 -5.127 -0.540 1.00 94.75 177 VAL A O 1
ATOM 1325 N N . LEU A 1 178 ? 21.743 -7.086 0.304 1.00 95.50 178 LEU A N 1
ATOM 1326 C CA . LEU A 1 178 ? 22.777 -7.159 1.335 1.00 95.50 178 LEU A CA 1
ATOM 1327 C C . LEU A 1 178 ? 24.194 -7.249 0.745 1.00 95.50 178 LEU A C 1
ATOM 1329 O O . LEU A 1 178 ? 25.106 -6.733 1.380 1.00 95.50 178 LEU A O 1
ATOM 1333 N N . THR A 1 179 ? 24.388 -7.764 -0.480 1.00 93.31 179 THR A N 1
ATOM 1334 C CA . THR A 1 179 ? 25.713 -7.773 -1.145 1.00 93.31 179 THR A CA 1
ATOM 1335 C C . THR A 1 179 ? 26.255 -6.361 -1.370 1.00 93.31 179 THR A C 1
ATOM 1337 O O . THR A 1 179 ? 27.437 -6.104 -1.176 1.00 93.31 179 THR A O 1
ATOM 1340 N N . THR A 1 180 ? 25.375 -5.408 -1.692 1.00 92.25 180 THR A N 1
ATOM 1341 C CA . THR A 1 180 ? 25.732 -3.982 -1.788 1.00 92.25 180 THR A CA 1
ATOM 1342 C C . THR A 1 180 ? 25.886 -3.320 -0.419 1.00 92.25 180 THR A C 1
ATOM 1344 O O . THR A 1 180 ? 26.560 -2.305 -0.301 1.00 92.25 180 THR A O 1
ATOM 1347 N N . THR A 1 181 ? 25.282 -3.898 0.625 1.00 93.38 181 THR A N 1
ATOM 1348 C CA . THR A 1 181 ? 25.285 -3.339 1.986 1.00 93.38 181 THR A CA 1
ATOM 1349 C C . THR A 1 181 ? 26.526 -3.752 2.785 1.00 93.38 181 THR A C 1
ATOM 1351 O O . THR A 1 181 ? 26.937 -3.018 3.679 1.00 93.38 181 THR A O 1
ATOM 1354 N N . ILE A 1 182 ? 27.145 -4.895 2.464 1.00 94.31 182 ILE A N 1
ATOM 1355 C CA . ILE A 1 182 ? 28.422 -5.335 3.057 1.00 94.31 182 ILE A CA 1
ATOM 1356 C C . ILE A 1 182 ? 29.650 -4.648 2.450 1.00 94.31 182 ILE A C 1
ATOM 1358 O O . ILE A 1 182 ? 30.733 -4.759 3.010 1.00 94.31 182 ILE A O 1
ATOM 1362 N N . VAL A 1 183 ? 29.529 -3.927 1.335 1.00 91.56 183 VAL A N 1
ATOM 1363 C CA . VAL A 1 183 ? 30.619 -3.053 0.878 1.00 91.56 183 VAL A CA 1
ATOM 1364 C C . VAL A 1 183 ? 30.593 -1.793 1.742 1.00 91.56 183 VAL A C 1
ATOM 1366 O O . VAL A 1 183 ? 29.537 -1.183 1.921 1.00 91.56 183 VAL A O 1
ATOM 1369 N N . ALA A 1 184 ? 31.738 -1.422 2.316 1.00 85.44 184 ALA A N 1
ATOM 1370 C CA . ALA A 1 184 ? 31.828 -0.218 3.135 1.00 85.44 184 ALA A CA 1
ATOM 1371 C C . ALA A 1 184 ? 31.558 1.030 2.266 1.00 85.44 184 ALA A C 1
ATOM 1373 O O . ALA A 1 184 ? 32.145 1.156 1.186 1.00 85.44 184 ALA A O 1
ATOM 1374 N N . PRO A 1 185 ? 30.673 1.949 2.690 1.00 84.00 185 PRO A N 1
ATOM 1375 C CA . PRO A 1 185 ? 30.433 3.184 1.956 1.00 84.00 185 PRO A CA 1
ATOM 1376 C C . PRO A 1 185 ? 31.643 4.131 2.061 1.00 84.00 185 PRO A C 1
ATOM 1378 O O . PRO A 1 185 ? 32.478 4.003 2.951 1.00 84.00 185 PRO A O 1
ATOM 1381 N N . SER A 1 186 ? 31.742 5.097 1.143 1.00 83.19 186 SER A N 1
ATOM 1382 C CA . SER A 1 186 ? 32.863 6.056 1.088 1.00 83.19 186 SER A CA 1
ATOM 1383 C C . SER A 1 186 ? 32.839 7.130 2.187 1.00 83.19 186 SER A C 1
ATOM 1385 O O . SER A 1 186 ? 33.745 7.956 2.256 1.00 83.19 186 SER A O 1
ATOM 1387 N N . ASP A 1 187 ? 31.794 7.142 3.010 1.00 81.62 187 ASP A N 1
ATOM 1388 C CA . ASP A 1 187 ? 31.578 8.010 4.161 1.00 81.62 187 ASP A CA 1
ATOM 1389 C C . ASP A 1 187 ? 31.427 7.171 5.443 1.00 81.62 187 ASP A C 1
ATOM 1391 O O . ASP A 1 187 ? 30.848 6.090 5.402 1.00 81.62 187 ASP A O 1
ATOM 1395 N N . ASP A 1 188 ? 31.888 7.675 6.596 1.00 82.50 188 ASP A N 1
ATOM 1396 C CA . ASP A 1 188 ? 31.896 6.967 7.900 1.00 82.50 188 ASP A CA 1
ATOM 1397 C C . ASP A 1 188 ? 30.494 6.676 8.500 1.00 82.50 188 ASP A C 1
ATOM 1399 O O . ASP A 1 188 ? 30.344 6.423 9.702 1.00 82.50 188 ASP A O 1
ATOM 1403 N N . ARG A 1 189 ? 29.428 6.724 7.692 1.00 86.50 189 ARG A N 1
ATOM 1404 C CA . ARG A 1 189 ? 28.054 6.495 8.144 1.00 86.50 189 ARG A CA 1
ATOM 1405 C C . ARG A 1 189 ? 27.844 5.059 8.616 1.00 86.50 189 ARG A C 1
ATOM 1407 O O . ARG A 1 189 ? 28.300 4.089 8.010 1.00 86.50 189 ARG A O 1
ATOM 1414 N N . LYS A 1 190 ? 27.062 4.935 9.683 1.00 89.75 190 LYS A N 1
ATOM 1415 C CA . LYS A 1 190 ? 26.558 3.658 10.181 1.00 89.75 190 LYS A CA 1
ATOM 1416 C C . LYS A 1 190 ? 25.252 3.288 9.490 1.00 89.75 190 LYS A C 1
ATOM 1418 O O . LYS A 1 190 ? 24.464 4.160 9.126 1.00 89.75 190 LYS A O 1
ATOM 1423 N N . ILE A 1 191 ? 25.036 1.990 9.302 1.00 90.94 191 ILE A N 1
ATOM 1424 C CA . ILE A 1 191 ? 23.827 1.428 8.698 1.00 90.94 191 ILE A CA 1
ATOM 1425 C C . ILE A 1 191 ? 23.216 0.438 9.692 1.00 90.94 191 ILE A C 1
ATOM 1427 O O . ILE A 1 191 ? 23.800 -0.613 9.960 1.00 90.94 191 ILE A O 1
ATOM 1431 N N . SER A 1 192 ? 22.031 0.762 10.213 1.00 90.25 192 SER A N 1
ATOM 1432 C CA . SER A 1 192 ? 21.228 -0.164 11.020 1.00 90.25 192 SER A CA 1
ATOM 1433 C C . SER A 1 192 ? 20.959 -1.467 10.266 1.00 90.25 192 SER A C 1
ATOM 1435 O O . SER A 1 192 ? 20.591 -1.458 9.086 1.00 90.25 192 SER A O 1
ATOM 1437 N N . MET A 1 193 ? 21.122 -2.596 10.951 1.00 92.94 193 MET A N 1
ATOM 1438 C CA . MET A 1 193 ? 20.943 -3.924 10.379 1.00 92.94 193 MET A CA 1
ATOM 1439 C C . MET A 1 193 ? 20.195 -4.847 11.342 1.00 92.94 193 MET A C 1
ATOM 1441 O O . MET A 1 193 ? 20.693 -5.194 12.407 1.00 92.94 193 MET A O 1
ATOM 1445 N N . ASP A 1 194 ? 19.015 -5.303 10.928 1.00 91.50 194 ASP A N 1
ATOM 1446 C CA . ASP A 1 194 ? 18.150 -6.174 11.726 1.00 91.50 194 ASP A CA 1
ATOM 1447 C C . ASP A 1 194 ? 18.848 -7.475 12.182 1.00 91.50 194 ASP A C 1
ATOM 1449 O O . ASP A 1 194 ? 19.157 -8.370 11.384 1.00 91.50 194 ASP A O 1
ATOM 1453 N N . ALA A 1 195 ? 19.020 -7.573 13.500 1.00 94.19 195 ALA A N 1
ATOM 1454 C CA . ALA A 1 195 ? 19.434 -8.745 14.265 1.00 94.19 195 ALA A CA 1
ATOM 1455 C C . ALA A 1 195 ? 18.291 -9.261 15.180 1.00 94.19 195 ALA A C 1
ATOM 1457 O O . ALA A 1 195 ? 18.518 -10.085 16.070 1.00 94.19 195 ALA A O 1
ATOM 1458 N N . TYR A 1 196 ? 17.050 -8.799 14.963 1.00 91.69 196 TYR A N 1
ATOM 1459 C CA . TYR A 1 196 ? 15.860 -9.201 15.715 1.00 91.69 196 TYR A CA 1
ATOM 1460 C C . TYR A 1 196 ? 15.152 -10.393 15.056 1.00 91.69 196 TYR A C 1
ATOM 1462 O O . TYR A 1 196 ? 14.900 -11.408 15.710 1.00 91.69 196 TYR A O 1
ATOM 1470 N N . ALA A 1 197 ? 14.791 -10.280 13.775 1.00 91.88 197 ALA A N 1
ATOM 1471 C CA . ALA A 1 197 ? 13.875 -11.218 13.125 1.00 91.88 197 ALA A CA 1
ATOM 1472 C C . ALA A 1 197 ? 14.603 -12.432 12.524 1.00 91.88 197 ALA A C 1
ATOM 1474 O O . ALA A 1 197 ? 15.365 -12.318 11.558 1.00 91.88 197 ALA A O 1
ATOM 1475 N N . VAL A 1 198 ? 14.310 -13.620 13.054 1.00 94.44 198 VAL A N 1
ATOM 1476 C CA . VAL A 1 198 ? 14.850 -14.897 12.574 1.00 94.44 198 VAL A CA 1
ATOM 1477 C C . VAL A 1 198 ? 14.073 -15.358 11.343 1.00 94.44 198 VAL A C 1
ATOM 1479 O O . VAL A 1 198 ? 12.851 -15.517 11.387 1.00 94.44 198 VAL A O 1
ATOM 1482 N N . ARG A 1 199 ? 14.791 -15.589 10.242 1.00 95.31 199 ARG A N 1
ATOM 1483 C CA . ARG A 1 199 ? 14.243 -15.985 8.940 1.00 95.31 199 ARG A CA 1
ATOM 1484 C C . ARG A 1 199 ? 14.925 -17.237 8.408 1.00 95.31 199 ARG A C 1
ATOM 1486 O O . ARG A 1 199 ? 16.012 -17.596 8.849 1.00 95.31 199 ARG A O 1
ATOM 1493 N N . TYR A 1 200 ? 14.291 -17.832 7.405 1.00 97.25 200 TYR A N 1
ATOM 1494 C CA . TYR A 1 200 ? 14.777 -19.005 6.685 1.00 97.25 200 TYR A CA 1
ATOM 1495 C C . TYR A 1 200 ? 15.007 -18.633 5.214 1.00 97.25 200 TYR A C 1
ATOM 1497 O O . TYR A 1 200 ? 14.129 -18.876 4.383 1.00 97.25 200 TYR A O 1
ATOM 1505 N N . PRO A 1 201 ? 16.117 -17.945 4.876 1.00 97.38 201 PRO A N 1
ATOM 1506 C CA . PRO A 1 201 ? 16.349 -17.461 3.518 1.00 97.38 201 PRO A CA 1
ATOM 1507 C C . PRO A 1 201 ? 16.356 -18.644 2.545 1.00 97.38 201 PRO A C 1
ATOM 1509 O O . PRO A 1 201 ? 17.146 -19.570 2.697 1.00 97.38 201 PRO A O 1
ATOM 1512 N N . THR A 1 202 ? 15.458 -18.632 1.559 1.00 98.12 202 THR A N 1
ATOM 1513 C CA . THR A 1 202 ? 15.227 -19.781 0.664 1.00 98.12 202 THR A CA 1
ATOM 1514 C C . THR A 1 202 ? 15.508 -19.405 -0.791 1.00 98.12 202 THR A C 1
ATOM 1516 O O . THR A 1 202 ? 15.133 -18.320 -1.240 1.00 98.12 202 THR A O 1
ATOM 1519 N N . ASN A 1 203 ? 16.193 -20.280 -1.530 1.00 98.38 203 ASN A N 1
ATOM 1520 C CA . ASN A 1 203 ? 16.610 -19.991 -2.899 1.00 98.38 203 ASN A CA 1
ATOM 1521 C C . ASN A 1 203 ? 15.441 -20.141 -3.889 1.00 98.38 203 ASN A C 1
ATOM 1523 O O . ASN A 1 203 ? 14.711 -21.132 -3.846 1.00 98.38 203 ASN A O 1
ATOM 1527 N N . VAL A 1 204 ? 15.268 -19.197 -4.819 1.00 98.19 204 VAL A N 1
ATOM 1528 C CA . VAL A 1 204 ? 14.179 -19.263 -5.813 1.00 98.19 204 VAL A CA 1
ATOM 1529 C C . VAL A 1 204 ? 14.282 -20.453 -6.770 1.00 98.19 204 VAL A C 1
ATOM 1531 O O . VAL A 1 204 ? 13.247 -20.884 -7.274 1.00 98.19 204 VAL A O 1
ATOM 1534 N N . ALA A 1 205 ? 15.470 -21.026 -6.990 1.00 97.81 205 ALA A N 1
ATOM 1535 C CA . ALA A 1 205 ? 15.629 -22.252 -7.775 1.00 97.81 205 ALA A CA 1
ATOM 1536 C C . ALA A 1 205 ? 15.048 -23.481 -7.050 1.00 97.81 205 ALA A C 1
ATOM 1538 O O . ALA A 1 205 ? 14.377 -24.300 -7.680 1.00 97.81 205 ALA A O 1
ATOM 1539 N N . ASP A 1 206 ? 15.219 -23.569 -5.727 1.00 98.31 206 ASP A N 1
ATOM 1540 C CA . ASP A 1 206 ? 14.616 -24.628 -4.907 1.00 98.31 206 ASP A CA 1
ATOM 1541 C C . ASP A 1 206 ? 13.094 -24.465 -4.821 1.00 98.31 206 ASP A C 1
ATOM 1543 O O . ASP A 1 206 ? 12.354 -25.440 -4.943 1.00 98.31 206 ASP A O 1
ATOM 1547 N N . VAL A 1 207 ? 12.602 -23.226 -4.687 1.00 98.56 207 VAL A N 1
ATOM 1548 C CA . VAL A 1 207 ? 11.156 -22.946 -4.740 1.00 98.56 207 VAL A CA 1
ATOM 1549 C C . VAL A 1 207 ? 10.585 -23.322 -6.114 1.00 98.56 207 VAL A C 1
ATOM 1551 O O . VAL A 1 207 ? 9.520 -23.929 -6.183 1.00 98.56 207 VAL A O 1
ATOM 1554 N N . ALA A 1 208 ? 11.289 -23.021 -7.209 1.00 98.44 208 ALA A N 1
ATOM 1555 C CA . ALA A 1 208 ? 10.870 -23.385 -8.564 1.00 98.44 208 ALA A CA 1
ATOM 1556 C C . ALA A 1 208 ? 10.818 -24.909 -8.780 1.00 98.44 208 ALA A C 1
ATOM 1558 O O . ALA A 1 208 ? 9.823 -25.409 -9.306 1.00 98.44 208 ALA A O 1
ATOM 1559 N N . LYS A 1 209 ? 11.834 -25.642 -8.301 1.00 98.12 209 LYS A N 1
ATOM 1560 C CA . LYS A 1 209 ? 11.853 -27.114 -8.224 1.00 98.12 209 LYS A CA 1
ATOM 1561 C C . LYS A 1 209 ? 10.641 -27.642 -7.449 1.00 98.12 209 LYS A C 1
ATOM 1563 O O . LYS A 1 209 ? 9.938 -28.521 -7.933 1.00 98.12 209 LYS A O 1
ATOM 1568 N N . VAL A 1 210 ? 10.357 -27.097 -6.266 1.00 98.50 210 VAL A N 1
ATOM 1569 C CA . VAL A 1 210 ? 9.208 -27.511 -5.442 1.00 98.50 210 VAL A CA 1
ATOM 1570 C C . VAL A 1 210 ? 7.872 -27.249 -6.145 1.00 98.50 210 VAL A C 1
ATOM 1572 O O . VAL A 1 210 ? 7.013 -28.128 -6.151 1.00 98.50 210 VAL A O 1
ATOM 1575 N N . ILE A 1 211 ? 7.699 -26.091 -6.787 1.00 98.56 211 ILE A N 1
ATOM 1576 C CA . ILE A 1 211 ? 6.488 -25.759 -7.559 1.00 98.56 211 ILE A CA 1
ATOM 1577 C C . ILE A 1 211 ? 6.294 -26.732 -8.732 1.00 98.56 211 ILE A C 1
ATOM 1579 O O . ILE A 1 211 ? 5.170 -27.178 -8.963 1.00 98.56 211 ILE A O 1
ATOM 1583 N N . GLU A 1 212 ? 7.364 -27.095 -9.445 1.00 97.81 212 GLU A N 1
ATOM 1584 C CA . GLU A 1 212 ? 7.325 -28.108 -10.510 1.00 97.81 212 GLU A CA 1
ATOM 1585 C C . GLU A 1 212 ? 6.886 -29.472 -9.969 1.00 97.81 212 GLU A C 1
ATOM 1587 O O . GLU A 1 212 ? 5.962 -30.080 -10.508 1.00 97.81 212 GLU A O 1
ATOM 1592 N N . GLN A 1 213 ? 7.449 -29.923 -8.848 1.00 97.62 213 GLN A N 1
ATOM 1593 C CA . GLN A 1 213 ? 7.069 -31.209 -8.264 1.00 97.62 213 GLN A CA 1
ATOM 1594 C C . GLN A 1 213 ? 5.624 -31.221 -7.739 1.00 97.62 213 GLN A C 1
ATOM 1596 O O . GLN A 1 213 ? 4.932 -32.227 -7.904 1.00 97.62 213 GLN A O 1
ATOM 1601 N N . ILE A 1 214 ? 5.134 -30.114 -7.164 1.00 98.19 214 ILE A N 1
ATOM 1602 C CA . ILE A 1 214 ? 3.720 -29.951 -6.776 1.00 98.19 214 ILE A CA 1
ATOM 1603 C C . ILE A 1 214 ? 2.818 -30.034 -8.018 1.00 98.19 214 ILE A C 1
ATOM 1605 O O . ILE A 1 214 ? 1.839 -30.785 -8.018 1.00 98.19 214 ILE A O 1
ATOM 1609 N N . ALA A 1 215 ? 3.164 -29.307 -9.086 1.00 97.31 215 ALA A N 1
ATOM 1610 C CA . ALA A 1 215 ? 2.455 -29.322 -10.364 1.00 97.31 215 ALA A CA 1
ATOM 1611 C C . ALA A 1 215 ? 2.385 -30.740 -10.955 1.00 97.31 215 ALA A C 1
ATOM 1613 O O . ALA A 1 215 ? 1.296 -31.234 -11.258 1.00 97.31 215 ALA A O 1
ATOM 1614 N N . ARG A 1 216 ? 3.525 -31.435 -11.031 1.00 95.75 216 ARG A N 1
ATOM 1615 C CA . ARG A 1 216 ? 3.632 -32.801 -11.554 1.00 95.75 216 ARG A CA 1
ATOM 1616 C C . ARG A 1 216 ? 2.824 -33.807 -10.731 1.00 95.75 216 ARG A C 1
ATOM 1618 O O . ARG A 1 216 ? 2.092 -34.618 -11.293 1.00 95.75 216 ARG A O 1
ATOM 1625 N N . MET A 1 217 ? 2.878 -33.723 -9.399 1.00 94.94 217 MET A N 1
ATOM 1626 C CA . MET A 1 217 ? 2.070 -34.565 -8.501 1.00 94.94 217 MET A CA 1
ATOM 1627 C C . MET A 1 217 ? 0.560 -34.343 -8.675 1.00 94.94 217 MET A C 1
ATOM 1629 O O . MET A 1 217 ? -0.210 -35.301 -8.601 1.00 94.94 217 MET A O 1
ATOM 1633 N N . ALA A 1 218 ? 0.132 -33.104 -8.925 1.00 94.31 218 ALA A N 1
ATOM 1634 C CA . ALA A 1 218 ? -1.274 -32.775 -9.142 1.00 94.31 218 ALA A CA 1
ATOM 1635 C C . ALA A 1 218 ? -1.777 -33.175 -10.541 1.00 94.31 218 ALA A C 1
ATOM 1637 O O . ALA A 1 218 ? -2.919 -33.614 -10.686 1.00 94.31 218 ALA A O 1
ATOM 1638 N N . VAL A 1 219 ? -0.955 -33.028 -11.581 1.00 93.25 219 VAL A N 1
ATOM 1639 C CA . VAL A 1 219 ? -1.364 -33.303 -12.967 1.00 93.25 219 VAL A CA 1
ATOM 1640 C C . VAL A 1 219 ? -1.145 -34.764 -13.339 1.00 93.25 219 VAL A C 1
ATOM 1642 O O . VAL A 1 219 ? -2.113 -35.440 -13.671 1.00 93.25 219 VAL A O 1
ATOM 1645 N N . GLU A 1 220 ? 0.087 -35.269 -13.256 1.00 89.19 220 GLU A N 1
ATOM 1646 C CA . GLU A 1 220 ? 0.469 -36.589 -13.787 1.00 89.19 220 GLU A CA 1
ATOM 1647 C C . GLU A 1 220 ? 0.071 -37.727 -12.843 1.00 89.19 220 GLU A C 1
ATOM 1649 O O . GLU A 1 220 ? -0.492 -38.726 -13.278 1.00 89.19 220 GLU A O 1
ATOM 1654 N N . ASN A 1 221 ? 0.271 -37.542 -11.534 1.00 87.69 221 ASN A N 1
ATOM 1655 C CA . ASN A 1 221 ? -0.171 -38.501 -10.512 1.00 87.69 221 ASN A CA 1
ATOM 1656 C C . ASN A 1 221 ? -1.624 -38.262 -10.054 1.00 87.69 221 ASN A C 1
ATOM 1658 O O . ASN A 1 221 ? -2.071 -38.878 -9.087 1.00 87.69 221 ASN A O 1
ATOM 1662 N N . HIS A 1 222 ? -2.337 -37.340 -10.714 1.00 88.06 222 HIS A N 1
ATOM 1663 C CA . HIS A 1 222 ? -3.729 -36.939 -10.467 1.00 88.06 222 HIS A CA 1
ATOM 1664 C C . HIS A 1 222 ? -4.097 -36.563 -9.015 1.00 88.06 222 HIS A C 1
ATOM 1666 O O . HIS A 1 222 ? -5.282 -36.383 -8.725 1.00 88.06 222 HIS A O 1
ATOM 1672 N N . LYS A 1 223 ? -3.129 -36.385 -8.101 1.00 92.31 223 LYS A N 1
ATOM 1673 C CA . LYS A 1 223 ? -3.407 -36.108 -6.682 1.00 92.31 223 LYS A CA 1
ATOM 1674 C C . LYS A 1 223 ? -4.221 -34.828 -6.521 1.00 92.31 223 LYS A C 1
ATOM 1676 O O . LYS A 1 223 ? -4.038 -33.866 -7.269 1.00 92.31 223 LYS A O 1
ATOM 1681 N N . ASP A 1 224 ? -5.088 -34.779 -5.520 1.00 95.81 224 ASP A N 1
ATOM 1682 C CA . ASP A 1 224 ? -5.705 -33.525 -5.100 1.00 95.81 224 ASP A CA 1
ATOM 1683 C C . ASP A 1 224 ? -4.745 -32.725 -4.214 1.00 95.81 224 ASP A C 1
ATOM 1685 O O . ASP A 1 224 ? -4.050 -33.270 -3.359 1.00 95.81 224 ASP A O 1
AT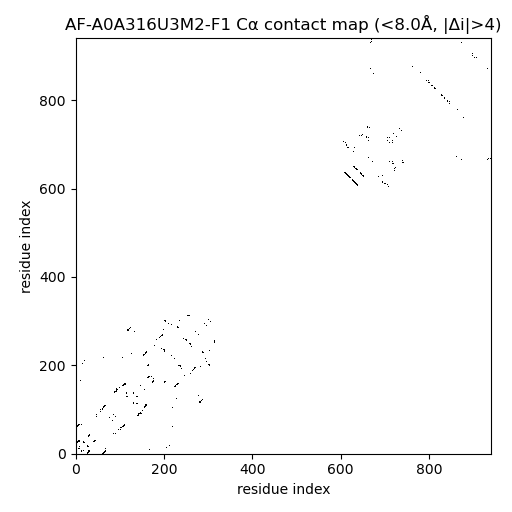OM 1689 N N . LEU A 1 225 ? -4.663 -31.425 -4.488 1.00 96.56 225 LEU A N 1
ATOM 1690 C CA . LEU A 1 225 ? -3.777 -30.486 -3.817 1.00 96.56 225 LEU A CA 1
ATOM 1691 C C . LEU A 1 225 ? -4.289 -30.171 -2.401 1.00 96.56 225 LEU A C 1
ATOM 1693 O O . LEU A 1 225 ? -5.457 -29.798 -2.256 1.00 96.56 225 LEU A O 1
ATOM 1697 N N . PRO A 1 226 ? -3.430 -30.242 -1.367 1.00 97.06 226 PRO A N 1
ATOM 1698 C CA . PRO A 1 226 ? -3.730 -29.667 -0.060 1.00 97.06 226 PRO A CA 1
ATOM 1699 C C . PRO A 1 226 ? -3.976 -28.150 -0.179 1.00 97.06 226 PRO A C 1
ATOM 1701 O O . PRO A 1 226 ? -3.219 -27.485 -0.893 1.00 97.06 226 PRO A O 1
ATOM 1704 N N . PRO A 1 227 ? -4.970 -27.565 0.523 1.00 97.12 227 PRO A N 1
ATOM 1705 C CA . PRO A 1 227 ? -5.302 -26.140 0.384 1.00 97.12 227 PRO A CA 1
ATOM 1706 C C . PRO A 1 227 ? -4.146 -25.188 0.718 1.00 97.12 227 PRO A C 1
ATOM 1708 O O . PRO A 1 227 ? -4.030 -24.117 0.123 1.00 97.12 227 PRO A O 1
ATOM 1711 N N . ILE A 1 228 ? -3.280 -25.588 1.653 1.00 98.31 228 ILE A N 1
ATOM 1712 C CA . ILE A 1 228 ? -2.084 -24.855 2.074 1.00 98.31 228 ILE A CA 1
ATOM 1713 C C . ILE A 1 228 ? -0.897 -25.822 2.068 1.00 98.31 228 ILE A C 1
ATOM 1715 O O . ILE A 1 228 ? -0.997 -26.952 2.550 1.00 98.31 228 ILE A O 1
ATOM 1719 N N . LEU A 1 229 ? 0.232 -25.357 1.542 1.00 98.50 229 LEU A N 1
ATOM 1720 C CA . LEU A 1 229 ? 1.533 -26.020 1.589 1.00 98.50 229 LEU A CA 1
ATOM 1721 C C . LEU A 1 229 ? 2.584 -25.020 2.076 1.00 98.50 229 LEU A C 1
ATOM 1723 O O . LEU A 1 229 ? 2.471 -23.819 1.835 1.00 98.50 229 LEU A O 1
ATOM 1727 N N . HIS A 1 230 ? 3.624 -25.501 2.749 1.00 98.50 230 HIS A N 1
ATOM 1728 C CA . HIS A 1 230 ? 4.752 -24.682 3.206 1.00 98.50 230 HIS A CA 1
ATOM 1729 C C . HIS A 1 230 ? 6.044 -25.185 2.565 1.00 98.50 230 HIS A C 1
ATOM 1731 O O . HIS A 1 230 ? 6.262 -26.396 2.490 1.00 98.50 230 HIS A O 1
ATOM 1737 N N . PHE A 1 231 ? 6.935 -24.275 2.170 1.00 98.50 231 PHE A N 1
ATOM 1738 C CA . PHE A 1 231 ? 8.312 -24.622 1.816 1.00 98.50 231 PHE A CA 1
ATOM 1739 C C . PHE A 1 231 ? 9.307 -23.571 2.315 1.00 98.50 231 PHE A C 1
ATOM 1741 O O . PHE A 1 231 ? 9.089 -22.372 2.153 1.00 98.50 231 PHE A O 1
ATOM 1748 N N . GLN A 1 232 ? 10.409 -24.033 2.907 1.00 96.88 232 GLN A N 1
ATOM 1749 C CA . GLN A 1 232 ? 11.524 -23.203 3.356 1.00 96.88 232 GLN A CA 1
ATOM 1750 C C . GLN A 1 232 ? 12.828 -24.010 3.450 1.00 96.88 232 GLN A C 1
ATOM 1752 O O . GLN A 1 232 ? 12.801 -25.223 3.667 1.00 96.88 232 GLN A O 1
ATOM 1757 N N . ALA A 1 233 ? 13.962 -23.313 3.381 1.00 96.88 233 ALA A N 1
ATOM 1758 C CA . ALA A 1 233 ? 15.264 -23.825 3.798 1.00 96.88 233 ALA A CA 1
ATOM 1759 C C . ALA A 1 233 ? 15.326 -24.082 5.321 1.00 96.88 233 ALA A C 1
ATOM 1761 O O . ALA A 1 233 ? 14.448 -23.671 6.085 1.00 96.88 233 ALA A O 1
ATOM 1762 N N . THR A 1 234 ? 16.372 -24.771 5.783 1.00 95.50 234 THR A N 1
ATOM 1763 C CA . THR A 1 234 ? 16.537 -25.153 7.202 1.00 95.50 234 THR A CA 1
ATOM 1764 C C . THR A 1 234 ? 17.382 -24.189 8.036 1.00 95.50 234 THR A C 1
ATOM 1766 O O . THR A 1 234 ? 17.245 -24.175 9.261 1.00 95.50 234 THR A O 1
ATOM 1769 N N . GLU A 1 235 ? 18.224 -23.369 7.405 1.00 95.50 235 GLU A N 1
ATOM 1770 C CA . GLU A 1 235 ? 19.118 -22.425 8.083 1.00 95.50 235 GLU A CA 1
ATOM 1771 C C . GLU A 1 235 ? 18.351 -21.230 8.664 1.00 95.50 235 GLU A C 1
ATOM 1773 O O . GLU A 1 235 ? 17.598 -20.562 7.961 1.00 95.50 235 GLU A O 1
ATOM 1778 N N . ALA A 1 236 ? 18.562 -20.951 9.953 1.00 96.31 236 ALA A N 1
ATOM 1779 C CA . ALA A 1 236 ? 17.950 -19.831 10.662 1.00 96.31 236 ALA A CA 1
ATOM 1780 C C . ALA A 1 236 ? 18.933 -18.651 10.731 1.00 96.31 236 ALA A C 1
ATOM 1782 O O . ALA A 1 236 ? 20.005 -18.791 11.319 1.00 96.31 236 ALA A O 1
ATOM 1783 N N . MET A 1 237 ? 18.574 -17.501 10.155 1.00 96.56 237 MET A N 1
ATOM 1784 C CA . MET A 1 237 ? 19.436 -16.314 10.074 1.00 96.56 237 MET A CA 1
ATOM 1785 C C . MET A 1 237 ? 18.645 -15.011 10.262 1.00 96.56 237 MET A C 1
ATOM 1787 O O . MET A 1 237 ? 17.542 -14.854 9.730 1.00 96.56 237 MET A O 1
ATOM 1791 N N . THR A 1 238 ? 19.225 -14.041 10.967 1.00 96.50 238 THR A N 1
ATOM 1792 C CA . THR A 1 238 ? 18.828 -12.622 10.888 1.00 96.50 238 THR A CA 1
ATOM 1793 C C . THR A 1 238 ? 19.449 -11.959 9.652 1.00 96.50 238 THR A C 1
ATOM 1795 O O . THR A 1 238 ? 20.270 -12.572 8.963 1.00 96.50 238 THR A O 1
ATOM 1798 N N . LYS A 1 239 ? 19.103 -10.701 9.338 1.00 95.38 239 LYS A N 1
ATOM 1799 C CA . LYS A 1 239 ? 19.797 -9.988 8.248 1.00 95.38 239 LYS A CA 1
ATOM 1800 C C . LYS A 1 239 ? 21.265 -9.729 8.585 1.00 95.38 239 LYS A C 1
ATOM 1802 O O . LYS A 1 239 ? 22.112 -9.851 7.704 1.00 95.38 239 LYS A O 1
ATOM 1807 N N . TYR A 1 240 ? 21.570 -9.427 9.845 1.00 96.75 240 TYR A N 1
ATOM 1808 C CA . TYR A 1 240 ? 22.948 -9.267 10.301 1.00 96.75 240 TYR A CA 1
ATOM 1809 C C . TYR A 1 240 ? 23.762 -10.563 10.123 1.00 96.75 240 TYR A C 1
ATOM 1811 O O . TYR A 1 240 ? 24.884 -10.515 9.621 1.00 96.75 240 TYR A O 1
ATOM 1819 N N . ASP A 1 241 ? 23.190 -11.734 10.423 1.00 97.81 241 ASP A N 1
ATOM 1820 C CA . ASP A 1 241 ? 23.853 -13.029 10.178 1.00 97.81 241 ASP A CA 1
ATOM 1821 C C . ASP A 1 241 ? 24.132 -13.262 8.684 1.00 97.81 241 ASP A C 1
ATOM 1823 O O . ASP A 1 241 ? 25.245 -13.645 8.319 1.00 97.81 241 ASP A O 1
ATOM 1827 N N . MET A 1 242 ? 23.163 -12.956 7.810 1.00 98.06 242 MET A N 1
ATOM 1828 C CA . MET A 1 242 ? 23.344 -13.029 6.352 1.00 98.06 242 MET A CA 1
ATOM 1829 C C . MET A 1 242 ? 24.498 -12.129 5.884 1.00 98.06 242 MET A C 1
ATOM 1831 O O . MET A 1 242 ? 25.346 -12.585 5.117 1.00 98.06 242 MET A O 1
ATOM 1835 N N . CYS A 1 243 ? 24.586 -10.889 6.383 1.00 97.75 243 CYS A N 1
ATOM 1836 C CA . CYS A 1 243 ? 25.702 -9.982 6.093 1.00 97.75 243 CYS A CA 1
ATOM 1837 C C . CYS A 1 243 ? 27.055 -10.554 6.547 1.00 97.75 243 CYS A C 1
ATOM 1839 O O . CYS A 1 243 ? 28.023 -10.494 5.791 1.00 97.75 243 CYS A O 1
ATOM 1841 N N . ASN A 1 244 ? 27.133 -11.154 7.740 1.00 96.81 244 ASN A N 1
ATOM 1842 C CA . ASN A 1 244 ? 28.364 -11.785 8.233 1.00 96.81 244 ASN A CA 1
ATOM 1843 C C . ASN A 1 244 ? 28.814 -12.965 7.350 1.00 96.81 244 ASN A C 1
ATOM 1845 O O . ASN A 1 244 ? 30.010 -13.120 7.090 1.00 96.81 244 ASN A O 1
ATOM 1849 N N . VAL A 1 245 ? 27.876 -13.784 6.857 1.00 97.19 245 VAL A N 1
ATOM 1850 C CA . VAL A 1 245 ? 28.180 -14.887 5.927 1.00 97.19 245 VAL A CA 1
ATOM 1851 C C . VAL A 1 245 ? 28.623 -14.350 4.563 1.00 97.19 245 VAL A C 1
ATOM 1853 O O . VAL A 1 245 ? 29.691 -14.733 4.089 1.00 97.19 245 VAL A O 1
ATOM 1856 N N . MET A 1 246 ? 27.869 -13.423 3.959 1.00 96.69 246 MET A N 1
ATOM 1857 C CA . MET A 1 246 ? 28.222 -12.835 2.658 1.00 96.69 246 MET A CA 1
ATOM 1858 C C . MET A 1 246 ? 29.580 -12.120 2.693 1.00 96.69 246 MET A C 1
ATOM 1860 O O . MET A 1 246 ? 30.388 -12.319 1.793 1.00 96.69 246 MET A O 1
ATOM 1864 N N . CYS A 1 247 ? 29.868 -11.344 3.743 1.00 96.12 247 CYS A N 1
ATOM 1865 C CA . CYS A 1 247 ? 31.138 -10.629 3.910 1.00 96.12 247 CYS A CA 1
ATOM 1866 C C . CYS A 1 247 ? 32.337 -11.593 3.938 1.00 96.12 247 CYS A C 1
ATOM 1868 O O . CYS A 1 247 ? 33.311 -11.410 3.207 1.00 96.12 247 CYS A O 1
ATOM 1870 N N . ARG A 1 248 ? 32.229 -12.693 4.697 1.00 95.81 248 ARG A N 1
ATOM 1871 C CA . ARG A 1 248 ? 33.246 -13.757 4.735 1.00 95.81 248 ARG A CA 1
ATOM 1872 C C . ARG A 1 248 ? 33.451 -14.437 3.374 1.00 95.81 248 ARG A C 1
ATOM 1874 O O . ARG A 1 248 ? 34.585 -14.771 3.037 1.00 95.81 248 ARG A O 1
ATOM 1881 N N . LEU A 1 249 ? 32.384 -14.649 2.603 1.00 94.69 249 LEU A N 1
ATOM 1882 C CA . LEU A 1 249 ? 32.450 -15.268 1.271 1.00 94.69 249 LEU A CA 1
ATOM 1883 C C . LEU A 1 249 ? 33.014 -14.320 0.204 1.00 94.69 249 LEU A C 1
ATOM 1885 O O . LEU A 1 249 ? 33.803 -14.750 -0.636 1.00 94.69 249 LEU A O 1
ATOM 1889 N N . GLN A 1 250 ? 32.662 -13.035 0.257 1.00 93.56 250 GLN A N 1
ATOM 1890 C CA . GLN A 1 250 ? 33.179 -12.020 -0.658 1.00 93.56 250 GLN A CA 1
ATOM 1891 C C . GLN A 1 250 ? 34.672 -11.765 -0.417 1.00 93.56 250 GLN A C 1
ATOM 1893 O O . GLN A 1 250 ? 35.444 -11.773 -1.370 1.00 93.56 250 GLN A O 1
ATOM 1898 N N . ASN A 1 251 ? 35.114 -11.671 0.843 1.00 93.50 251 ASN A N 1
ATOM 1899 C CA . ASN A 1 251 ? 36.532 -11.471 1.176 1.00 93.50 251 ASN A CA 1
ATOM 1900 C C . ASN A 1 251 ? 37.426 -12.685 0.872 1.00 93.50 251 ASN A C 1
ATOM 1902 O O . ASN A 1 251 ? 38.626 -12.522 0.679 1.00 93.50 251 ASN A O 1
ATOM 1906 N N . ARG A 1 252 ? 36.865 -13.898 0.759 1.00 92.88 252 ARG A N 1
ATOM 1907 C CA . ARG A 1 252 ? 37.577 -15.062 0.192 1.00 92.88 252 ARG A CA 1
ATOM 1908 C C . ARG A 1 252 ? 37.847 -14.909 -1.318 1.00 92.88 252 ARG A C 1
ATOM 1910 O O . ARG A 1 252 ? 38.749 -15.562 -1.831 1.00 92.88 252 ARG A O 1
ATOM 1917 N N . ASN A 1 253 ? 37.082 -14.060 -2.004 1.00 87.38 253 ASN A N 1
ATOM 1918 C CA . ASN A 1 253 ? 37.099 -13.830 -3.453 1.00 87.38 253 ASN A CA 1
ATOM 1919 C C . ASN A 1 253 ? 37.581 -12.409 -3.832 1.00 87.38 253 ASN A C 1
ATOM 1921 O O . ASN A 1 253 ? 37.319 -11.926 -4.937 1.00 87.38 253 ASN A O 1
ATOM 1925 N N . ALA A 1 254 ? 38.267 -11.724 -2.911 1.00 80.56 254 ALA A N 1
ATOM 1926 C CA . ALA A 1 254 ? 38.768 -10.365 -3.081 1.00 80.56 254 ALA A CA 1
ATOM 1927 C C . ALA A 1 254 ? 40.314 -10.338 -3.073 1.00 80.56 254 ALA A C 1
ATOM 1929 O O . ALA A 1 254 ? 40.917 -10.905 -2.158 1.00 80.56 254 ALA A O 1
ATOM 1930 N N . PRO A 1 255 ? 40.976 -9.658 -4.033 1.00 83.25 255 PRO A N 1
ATOM 1931 C CA . PRO A 1 255 ? 40.445 -9.213 -5.330 1.00 83.25 255 PRO A CA 1
ATOM 1932 C C . PRO A 1 255 ? 40.070 -10.419 -6.227 1.00 83.25 255 PRO A C 1
ATOM 1934 O O . PRO A 1 255 ? 40.591 -11.513 -6.007 1.00 83.25 255 PRO A O 1
ATOM 1937 N N . PRO A 1 256 ? 39.206 -10.260 -7.251 1.00 85.88 256 PRO A N 1
ATOM 1938 C CA . PRO A 1 256 ? 38.795 -9.007 -7.897 1.00 85.88 256 PRO A CA 1
ATOM 1939 C C . PRO A 1 256 ? 37.540 -8.337 -7.321 1.00 85.88 256 PRO A C 1
ATOM 1941 O O . PRO A 1 256 ? 37.241 -7.214 -7.724 1.00 85.88 256 PRO A O 1
ATOM 1944 N N . LEU A 1 257 ? 36.795 -8.985 -6.419 1.00 85.88 257 LEU A N 1
ATOM 1945 C CA . LEU A 1 257 ? 35.628 -8.349 -5.797 1.00 85.88 257 LEU A CA 1
ATOM 1946 C C . LEU A 1 257 ? 36.051 -7.215 -4.838 1.00 85.88 257 LEU A C 1
ATOM 1948 O O . LEU A 1 257 ? 37.158 -7.267 -4.295 1.00 85.88 257 LEU A O 1
ATOM 1952 N N . PRO A 1 258 ? 35.190 -6.203 -4.599 1.00 87.00 258 PRO A N 1
ATOM 1953 C CA . PRO A 1 258 ? 35.438 -5.183 -3.581 1.00 87.00 258 PRO A CA 1
ATOM 1954 C C . PRO A 1 258 ? 35.590 -5.804 -2.190 1.00 87.00 258 PRO A C 1
ATOM 1956 O O . PRO A 1 258 ? 34.877 -6.753 -1.857 1.00 87.00 258 PRO A O 1
ATOM 1959 N N . GLU A 1 259 ? 36.461 -5.233 -1.358 1.00 88.75 259 GLU A N 1
ATOM 1960 C CA . GLU A 1 259 ? 36.580 -5.634 0.046 1.00 88.75 259 GLU A CA 1
ATOM 1961 C C . GLU A 1 259 ? 35.266 -5.349 0.793 1.00 88.75 259 GLU A C 1
ATOM 1963 O O . GLU A 1 259 ? 34.712 -4.247 0.741 1.00 88.75 259 GLU A O 1
ATOM 1968 N N . ALA A 1 260 ? 34.749 -6.373 1.466 1.00 92.94 260 ALA A N 1
ATOM 1969 C CA . ALA A 1 260 ? 33.546 -6.312 2.274 1.00 92.94 260 ALA A CA 1
ATOM 1970 C C . ALA A 1 260 ? 33.888 -6.100 3.754 1.00 92.94 260 ALA A C 1
ATOM 1972 O O . ALA A 1 260 ? 34.881 -6.607 4.278 1.00 92.94 260 ALA A O 1
ATOM 1973 N N . SER A 1 261 ? 33.012 -5.395 4.460 1.00 93.00 261 SER A N 1
ATOM 1974 C CA . SER A 1 261 ? 33.078 -5.187 5.899 1.00 93.00 261 SER A CA 1
ATOM 1975 C C . SER A 1 261 ? 31.694 -5.323 6.535 1.00 93.00 261 SER A C 1
ATOM 1977 O O . SER A 1 261 ? 30.655 -5.247 5.884 1.00 93.00 261 SER A O 1
ATOM 1979 N N . VAL A 1 262 ? 31.686 -5.521 7.849 1.00 93.38 262 VAL A N 1
ATOM 1980 C CA . VAL A 1 262 ? 30.497 -5.352 8.698 1.00 93.38 262 VAL A CA 1
ATOM 1981 C C . VAL A 1 262 ? 30.718 -4.292 9.785 1.00 93.38 262 VAL A C 1
ATOM 1983 O O . VAL A 1 262 ? 29.848 -4.081 10.619 1.00 93.38 262 VAL A O 1
ATOM 1986 N N . THR A 1 263 ? 31.861 -3.591 9.794 1.00 92.75 263 THR A N 1
ATOM 1987 C CA . THR A 1 263 ? 32.210 -2.596 10.832 1.00 92.75 263 THR A CA 1
ATOM 1988 C C . THR A 1 263 ? 31.385 -1.307 10.757 1.00 92.75 263 THR A C 1
ATOM 1990 O O . THR A 1 263 ? 31.317 -0.556 11.735 1.00 92.75 263 THR A O 1
ATOM 1993 N N . HIS A 1 264 ? 30.743 -1.039 9.619 1.00 93.06 264 HIS A N 1
ATOM 1994 C CA . HIS A 1 264 ? 29.760 0.031 9.427 1.00 93.06 264 HIS A CA 1
ATOM 1995 C C . HIS A 1 264 ? 28.314 -0.415 9.700 1.00 93.06 264 HIS A C 1
ATOM 1997 O O . HIS A 1 264 ? 27.425 0.433 9.704 1.00 93.06 264 HIS A O 1
ATOM 2003 N N . LEU A 1 265 ? 28.068 -1.707 9.951 1.00 94.94 265 LEU A N 1
ATOM 2004 C CA . LEU A 1 265 ? 26.736 -2.236 10.249 1.00 94.94 265 LEU A CA 1
ATOM 2005 C C . LEU A 1 265 ? 26.489 -2.267 11.760 1.00 94.94 265 LEU A C 1
ATOM 2007 O O . LEU A 1 265 ? 27.272 -2.850 12.509 1.00 94.94 265 LEU A O 1
ATOM 2011 N N . GLU A 1 266 ? 25.378 -1.686 12.205 1.00 93.75 266 GLU A N 1
ATOM 2012 C CA . GLU A 1 266 ? 24.991 -1.668 13.620 1.00 93.75 266 GLU A CA 1
ATOM 2013 C C . GLU A 1 266 ? 23.813 -2.633 13.857 1.00 93.75 266 GLU A C 1
ATOM 2015 O O . GLU A 1 266 ? 22.741 -2.436 13.283 1.00 93.75 266 GLU A O 1
ATOM 2020 N N . PRO A 1 267 ? 24.001 -3.722 14.634 1.00 93.62 267 PRO A N 1
ATOM 2021 C CA . PRO A 1 267 ? 22.991 -4.767 14.782 1.00 93.62 267 PRO A CA 1
ATOM 2022 C C . PRO A 1 267 ? 21.838 -4.359 15.714 1.00 93.62 267 PRO A C 1
ATOM 2024 O O . PRO A 1 267 ? 22.034 -4.154 16.913 1.00 93.62 267 PRO A O 1
ATOM 2027 N N . GLU A 1 268 ? 20.621 -4.318 15.175 1.00 89.94 268 GLU A N 1
ATOM 2028 C CA . GLU A 1 268 ? 19.386 -4.003 15.906 1.00 89.94 268 GLU A CA 1
ATOM 2029 C C . GLU A 1 268 ? 18.785 -5.274 16.528 1.00 89.94 268 GLU A C 1
ATOM 2031 O O . GLU A 1 268 ? 18.263 -6.130 15.814 1.00 89.94 268 GLU A O 1
ATOM 2036 N N . TYR A 1 269 ? 18.851 -5.418 17.856 1.00 87.75 269 TYR A N 1
ATOM 2037 C CA . TYR A 1 269 ? 18.372 -6.619 18.566 1.00 87.75 269 TYR A CA 1
ATOM 2038 C C . TYR A 1 269 ? 16.931 -6.534 19.094 1.00 87.75 269 TYR A C 1
ATOM 2040 O O . TYR A 1 269 ? 16.372 -7.571 19.467 1.00 87.75 269 TYR A O 1
ATOM 2048 N N . ASP A 1 270 ? 16.345 -5.335 19.092 1.00 79.75 270 ASP A N 1
ATOM 2049 C CA . ASP A 1 270 ? 15.023 -4.989 19.629 1.00 79.75 270 ASP A CA 1
ATOM 2050 C C . ASP A 1 270 ? 14.086 -4.475 18.520 1.00 79.75 270 ASP A C 1
ATOM 2052 O O . ASP A 1 270 ? 14.536 -4.106 17.436 1.00 79.75 270 ASP A O 1
ATOM 2056 N N . VAL A 1 271 ? 12.771 -4.449 18.774 1.00 68.12 271 VAL A N 1
ATOM 2057 C CA . VAL A 1 271 ? 11.801 -3.828 17.850 1.00 68.12 271 VAL A CA 1
ATOM 2058 C C . VAL A 1 271 ? 11.641 -2.359 18.211 1.00 68.12 271 VAL A C 1
ATOM 2060 O O . VAL A 1 271 ? 11.217 -2.056 19.324 1.00 68.12 271 VAL A O 1
ATOM 2063 N N . ASP A 1 272 ? 11.890 -1.460 17.261 1.00 64.38 272 ASP A N 1
ATOM 2064 C CA . ASP A 1 272 ? 11.420 -0.077 17.360 1.00 64.38 272 ASP A CA 1
ATOM 2065 C C . ASP A 1 272 ? 9.872 -0.050 17.407 1.00 64.38 272 ASP A C 1
ATOM 2067 O O . ASP A 1 272 ? 9.230 -0.483 16.442 1.00 64.38 272 ASP A O 1
ATOM 2071 N N . PRO A 1 273 ? 9.236 0.460 18.483 1.00 56.06 273 PRO A N 1
ATOM 2072 C CA . PRO A 1 273 ? 7.778 0.575 18.568 1.00 56.06 273 PRO A CA 1
ATOM 2073 C C . PRO A 1 273 ? 7.163 1.523 17.524 1.00 56.06 273 PRO A C 1
ATOM 2075 O O . PRO A 1 273 ? 5.954 1.476 17.303 1.00 56.06 273 PRO A O 1
ATOM 2078 N N . MET A 1 274 ? 7.971 2.380 16.891 1.00 48.03 274 MET A N 1
ATOM 2079 C CA . MET A 1 274 ? 7.580 3.285 15.804 1.00 48.03 274 MET A CA 1
ATOM 2080 C C . MET A 1 274 ? 7.826 2.692 14.404 1.00 48.03 274 MET A C 1
ATOM 2082 O O . MET A 1 274 ? 7.531 3.350 13.402 1.00 48.03 274 MET A O 1
ATOM 2086 N N . ALA A 1 275 ? 8.323 1.452 14.300 1.00 59.12 275 ALA A N 1
ATOM 2087 C CA . ALA A 1 275 ? 8.710 0.854 13.027 1.00 59.12 275 ALA A CA 1
ATOM 2088 C C . ALA A 1 275 ? 7.527 0.751 12.049 1.00 59.12 275 ALA A C 1
ATOM 2090 O O . ALA A 1 275 ? 6.564 0.020 12.282 1.00 59.12 275 ALA A O 1
ATOM 2091 N N . ALA A 1 276 ? 7.658 1.390 10.880 1.00 49.44 276 ALA A N 1
ATOM 2092 C CA . ALA A 1 276 ? 6.609 1.489 9.855 1.00 49.44 276 ALA A CA 1
ATOM 2093 C C . ALA A 1 276 ? 6.068 0.142 9.314 1.00 49.44 276 ALA A C 1
ATOM 2095 O O . ALA A 1 276 ? 5.046 0.118 8.627 1.00 49.44 276 ALA A O 1
ATOM 2096 N N . THR A 1 277 ? 6.729 -0.983 9.613 1.00 61.44 277 THR A N 1
ATOM 2097 C CA . THR A 1 277 ? 6.160 -2.333 9.483 1.00 61.44 277 THR A CA 1
ATOM 2098 C C . THR A 1 277 ? 6.646 -3.225 10.627 1.00 61.44 277 THR A C 1
ATOM 2100 O O . THR A 1 277 ? 7.825 -3.596 10.642 1.00 61.44 277 THR A O 1
ATOM 2103 N N . SER A 1 278 ? 5.753 -3.653 11.521 1.00 74.38 278 SER A N 1
ATOM 2104 C CA . SER A 1 278 ? 6.058 -4.692 12.511 1.00 74.38 278 SER A CA 1
ATOM 2105 C C . SER A 1 278 ? 6.442 -6.006 11.816 1.00 74.38 278 SER A C 1
ATOM 2107 O O . SER A 1 278 ? 5.834 -6.406 10.815 1.00 74.38 278 SER A O 1
ATOM 2109 N N . ARG A 1 279 ? 7.479 -6.683 12.320 1.00 80.69 279 ARG A N 1
ATOM 2110 C CA . ARG A 1 279 ? 7.996 -7.939 11.752 1.00 80.69 279 ARG A CA 1
ATOM 2111 C C . ARG A 1 279 ? 7.853 -9.070 12.770 1.00 80.69 279 ARG A C 1
ATOM 2113 O O . ARG A 1 279 ? 8.191 -8.852 13.931 1.00 80.69 279 ARG A O 1
ATOM 2120 N N . PRO A 1 280 ? 7.394 -10.264 12.363 1.00 88.12 280 PRO A N 1
ATOM 2121 C CA . PRO A 1 280 ? 7.304 -11.393 13.277 1.00 88.12 280 PRO A CA 1
ATOM 2122 C C . PRO A 1 280 ? 8.699 -11.864 13.709 1.00 88.12 280 PRO A C 1
ATOM 2124 O O . PRO A 1 280 ? 9.635 -11.869 12.906 1.00 88.12 280 PRO A O 1
ATOM 2127 N N . ARG A 1 281 ? 8.848 -12.277 14.976 1.00 89.19 281 ARG A N 1
ATOM 2128 C CA . ARG A 1 281 ? 10.157 -12.654 15.551 1.00 89.19 281 ARG A CA 1
ATOM 2129 C C . ARG A 1 281 ? 10.769 -13.881 14.875 1.00 89.19 281 ARG A C 1
ATOM 2131 O O . ARG A 1 281 ? 11.983 -13.911 14.690 1.00 89.19 281 ARG A O 1
ATOM 2138 N N . HIS A 1 282 ? 9.961 -14.902 14.573 1.00 93.50 282 HIS A N 1
ATOM 2139 C CA . HIS A 1 282 ? 10.452 -16.211 14.126 1.00 93.50 282 HIS A CA 1
ATOM 2140 C C . HIS A 1 282 ? 9.349 -17.051 13.438 1.00 93.50 282 HIS A C 1
ATOM 2142 O O . HIS A 1 282 ? 8.654 -17.834 14.087 1.00 93.50 282 HIS A O 1
ATOM 2148 N N . CYS A 1 283 ? 9.202 -16.946 12.113 1.00 93.44 283 CYS A N 1
ATOM 2149 C CA . CYS A 1 283 ? 8.185 -17.689 11.342 1.00 93.44 283 CYS A CA 1
ATOM 2150 C C . CYS A 1 283 ? 8.702 -19.004 10.738 1.00 93.44 283 CYS A C 1
ATOM 2152 O O . CYS A 1 283 ? 8.571 -19.241 9.541 1.00 93.44 283 CYS A O 1
ATOM 2154 N N . LYS A 1 284 ? 9.290 -19.886 11.560 1.00 97.12 284 LYS A N 1
ATOM 2155 C CA . LYS A 1 284 ? 9.622 -21.243 11.097 1.00 97.12 284 LYS A CA 1
ATOM 2156 C C . LYS A 1 284 ? 8.343 -21.995 10.733 1.00 97.12 284 LYS A C 1
ATOM 2158 O O . LYS A 1 284 ? 7.473 -22.157 11.585 1.00 97.12 284 LYS A O 1
ATOM 2163 N N . MET A 1 285 ? 8.279 -22.497 9.512 1.00 97.75 285 MET A N 1
ATOM 2164 C CA . MET A 1 285 ? 7.216 -23.339 8.975 1.00 97.75 285 MET A CA 1
ATOM 2165 C C . MET A 1 285 ? 7.610 -24.821 9.000 1.00 97.75 285 MET A C 1
ATOM 2167 O O . MET A 1 285 ? 8.792 -25.170 8.912 1.00 97.75 285 MET A O 1
ATOM 2171 N N . ASP A 1 286 ? 6.615 -25.695 9.114 1.00 97.25 286 ASP A N 1
ATOM 2172 C CA . ASP A 1 286 ? 6.754 -27.146 9.005 1.00 97.25 286 ASP A CA 1
ATOM 2173 C C . ASP A 1 286 ? 6.526 -27.602 7.555 1.00 97.25 286 ASP A C 1
ATOM 2175 O O . ASP A 1 286 ? 5.590 -27.164 6.896 1.00 97.25 286 ASP A O 1
ATOM 2179 N N . THR A 1 287 ? 7.381 -28.487 7.035 1.00 97.31 287 THR A N 1
ATOM 2180 C CA . THR A 1 287 ? 7.318 -28.957 5.634 1.00 97.31 287 THR A CA 1
ATOM 2181 C C . THR A 1 287 ? 6.882 -30.421 5.496 1.00 97.31 287 THR A C 1
ATOM 2183 O O . THR A 1 287 ? 6.872 -30.960 4.388 1.00 97.31 287 THR A O 1
ATOM 2186 N N . SER A 1 288 ? 6.472 -31.079 6.586 1.00 96.94 288 SER A N 1
ATOM 2187 C CA . SER A 1 288 ? 6.084 -32.499 6.602 1.00 96.94 288 SER A CA 1
ATOM 2188 C C . SER A 1 288 ? 4.893 -32.819 5.693 1.00 96.94 288 SER A C 1
ATOM 2190 O O . SER A 1 288 ? 4.878 -33.867 5.050 1.00 96.94 288 SER A O 1
ATOM 2192 N N . VAL A 1 289 ? 3.928 -31.904 5.557 1.00 97.56 289 VAL A N 1
ATOM 2193 C CA . VAL A 1 289 ? 2.786 -32.054 4.633 1.00 97.56 289 VAL A CA 1
ATOM 2194 C C . VAL A 1 289 ? 3.239 -32.022 3.168 1.00 97.56 289 VAL A C 1
ATOM 2196 O O . VAL A 1 289 ? 2.736 -32.778 2.340 1.00 97.56 289 VAL A O 1
ATOM 2199 N N . LEU A 1 290 ? 4.238 -31.200 2.838 1.00 97.19 290 LEU A N 1
ATOM 2200 C CA . LEU A 1 290 ? 4.821 -31.158 1.495 1.00 97.19 290 LEU A CA 1
ATOM 2201 C C . LEU A 1 290 ? 5.629 -32.435 1.196 1.00 97.19 290 LEU A C 1
ATOM 2203 O O . LEU A 1 290 ? 5.507 -33.008 0.111 1.00 97.19 290 LEU A O 1
ATOM 2207 N N . GLN A 1 291 ? 6.378 -32.936 2.183 1.00 96.62 291 GLN A N 1
ATOM 2208 C CA . GLN A 1 291 ? 7.061 -34.232 2.098 1.00 96.62 291 GLN A CA 1
ATOM 2209 C C . GLN A 1 291 ? 6.066 -35.391 1.910 1.00 96.62 291 GLN A C 1
ATOM 2211 O O . GLN A 1 291 ? 6.272 -36.239 1.043 1.00 96.62 291 GLN A O 1
ATOM 2216 N N . SER A 1 292 ? 4.961 -35.423 2.666 1.00 95.69 292 SER A N 1
ATOM 2217 C CA . SER A 1 292 ? 3.941 -36.481 2.569 1.00 95.69 292 SER A CA 1
ATOM 2218 C C . SER A 1 292 ? 3.147 -36.429 1.258 1.00 95.69 292 SER A C 1
ATOM 2220 O O . SER A 1 292 ? 2.743 -37.471 0.735 1.00 95.69 292 SER A O 1
ATOM 2222 N N . PHE A 1 293 ? 3.018 -35.245 0.648 1.00 95.69 293 PHE A N 1
ATOM 2223 C CA . PHE A 1 293 ? 2.522 -35.095 -0.723 1.00 95.69 293 PHE A CA 1
ATOM 2224 C C . PHE A 1 293 ? 3.451 -35.748 -1.769 1.00 95.69 293 PHE A C 1
ATOM 2226 O O . PHE A 1 293 ? 3.008 -36.063 -2.876 1.00 95.69 293 PHE A O 1
ATOM 2233 N N . GLY A 1 294 ? 4.701 -36.051 -1.404 1.00 95.12 294 GLY A N 1
ATOM 2234 C CA . GLY A 1 294 ? 5.702 -36.733 -2.230 1.00 95.12 294 GLY A CA 1
ATOM 2235 C C . GLY A 1 294 ? 6.743 -35.801 -2.851 1.00 95.12 294 GLY A C 1
ATOM 2236 O O . GLY A 1 294 ? 7.421 -36.214 -3.789 1.00 95.12 294 GLY A O 1
ATOM 2237 N N . VAL A 1 295 ? 6.845 -34.556 -2.377 1.00 96.88 295 VAL A N 1
ATOM 2238 C CA . VAL A 1 295 ? 7.767 -33.547 -2.913 1.00 96.88 295 VAL A CA 1
ATOM 2239 C C . VAL A 1 295 ? 9.089 -33.562 -2.147 1.00 96.88 295 VAL A C 1
ATOM 2241 O O . VAL A 1 295 ? 9.125 -33.582 -0.917 1.00 96.88 295 VAL A O 1
ATOM 2244 N N . ASP A 1 296 ? 10.188 -33.531 -2.894 1.00 95.38 296 ASP A N 1
ATOM 2245 C CA . ASP A 1 296 ? 11.546 -33.442 -2.373 1.00 95.38 296 ASP A CA 1
ATOM 2246 C C . ASP A 1 296 ? 11.868 -32.007 -1.921 1.00 95.38 296 ASP A C 1
ATOM 2248 O O . ASP A 1 296 ? 12.017 -31.096 -2.736 1.00 95.38 296 ASP A O 1
ATOM 2252 N N . VAL A 1 297 ? 12.010 -31.832 -0.603 1.00 95.19 297 VAL A N 1
ATOM 2253 C CA . VAL A 1 297 ? 12.317 -30.549 0.056 1.00 95.19 297 VAL A CA 1
ATOM 2254 C C . VAL A 1 297 ? 13.820 -30.313 0.288 1.00 95.19 297 VAL A C 1
ATOM 2256 O O . VAL A 1 297 ? 14.199 -29.422 1.058 1.00 95.19 297 VAL A O 1
ATOM 2259 N N . THR A 1 298 ? 14.703 -31.094 -0.348 1.00 95.75 298 THR A N 1
ATOM 2260 C CA . THR A 1 298 ? 16.137 -30.762 -0.381 1.00 95.75 298 THR A CA 1
ATOM 2261 C C . THR A 1 298 ? 16.366 -29.444 -1.120 1.00 95.75 298 THR A C 1
ATOM 2263 O O . THR A 1 298 ? 15.755 -29.179 -2.159 1.00 95.75 298 THR A O 1
ATOM 2266 N N . HIS A 1 299 ? 17.249 -28.628 -0.551 1.00 96.38 299 HIS A N 1
ATOM 2267 C CA . HIS A 1 299 ? 17.558 -27.256 -0.945 1.00 96.38 299 HIS A CA 1
ATOM 2268 C C . HIS A 1 299 ? 19.071 -27.031 -0.880 1.00 96.38 299 HIS A C 1
ATOM 2270 O O . HIS A 1 299 ? 19.770 -27.746 -0.152 1.00 96.38 299 HIS A O 1
ATOM 2276 N N . VAL A 1 300 ? 19.579 -26.038 -1.610 1.00 95.75 300 VAL A N 1
ATOM 2277 C CA . VAL A 1 300 ? 20.967 -25.582 -1.449 1.00 95.75 300 VAL A CA 1
ATOM 2278 C C . VAL A 1 300 ? 21.099 -24.770 -0.155 1.00 95.75 300 VAL A C 1
ATOM 2280 O O . VAL A 1 300 ? 20.173 -24.055 0.236 1.00 95.75 300 VAL A O 1
ATOM 2283 N N . SER A 1 301 ? 22.239 -24.881 0.533 1.00 97.25 301 SER A N 1
ATOM 2284 C CA . SER A 1 301 ? 22.503 -24.031 1.697 1.00 97.25 301 SER A CA 1
ATOM 2285 C C . SER A 1 301 ? 22.840 -22.604 1.267 1.00 97.25 301 SER A C 1
ATOM 2287 O O . SER A 1 301 ? 23.387 -22.362 0.185 1.00 97.25 301 SER A O 1
ATOM 2289 N N . PHE A 1 302 ? 22.540 -21.652 2.143 1.00 97.38 302 PHE A N 1
ATOM 2290 C CA . PHE A 1 302 ? 22.819 -20.237 1.951 1.00 97.38 302 PHE A CA 1
ATOM 2291 C C . PHE A 1 302 ? 24.310 -19.986 1.703 1.00 97.38 302 PHE A C 1
ATOM 2293 O O . PHE A 1 302 ? 24.668 -19.257 0.779 1.00 97.38 302 PHE A O 1
ATOM 2300 N N . GLU A 1 303 ? 25.185 -20.621 2.489 1.00 96.44 303 GLU A N 1
ATOM 2301 C CA . GLU A 1 303 ? 26.634 -20.481 2.324 1.00 96.44 303 GLU A CA 1
ATOM 2302 C C . GLU A 1 303 ? 27.148 -21.108 1.019 1.00 96.44 303 GLU A C 1
ATOM 2304 O O . GLU A 1 303 ? 27.999 -20.507 0.364 1.00 96.44 303 GLU A O 1
ATOM 2309 N N . SER A 1 304 ? 26.626 -22.268 0.601 1.00 96.25 304 SER A N 1
ATOM 2310 C CA . SER A 1 304 ? 27.043 -22.900 -0.658 1.00 96.25 304 SER A CA 1
ATOM 2311 C C . SER A 1 304 ? 26.637 -22.065 -1.870 1.00 96.25 304 SER A C 1
ATOM 2313 O O . SER A 1 304 ? 27.489 -21.764 -2.703 1.00 96.25 304 SER A O 1
ATOM 2315 N N . TRP A 1 305 ? 25.375 -21.625 -1.946 1.00 96.81 305 TRP A N 1
ATOM 2316 C CA . TRP A 1 305 ? 24.903 -20.852 -3.099 1.00 96.81 305 TRP A CA 1
ATOM 2317 C C . TRP A 1 305 ? 25.595 -19.492 -3.214 1.00 96.81 305 TRP A C 1
ATOM 2319 O O . TRP A 1 305 ? 26.026 -19.112 -4.299 1.00 96.81 305 TRP A O 1
ATOM 2329 N N . TRP A 1 306 ? 25.755 -18.763 -2.102 1.00 96.56 306 TRP A N 1
ATOM 2330 C CA . TRP A 1 306 ? 26.486 -17.493 -2.130 1.00 96.56 306 TRP A CA 1
ATOM 2331 C C . TRP A 1 306 ? 27.991 -17.679 -2.350 1.00 96.56 306 TRP A C 1
ATOM 2333 O O . TRP A 1 306 ? 28.622 -16.777 -2.892 1.00 96.56 306 TRP A O 1
ATOM 2343 N N . GLY A 1 307 ? 28.571 -18.826 -1.984 1.00 95.50 307 GLY A N 1
ATOM 2344 C CA . GLY A 1 307 ? 29.949 -19.169 -2.335 1.00 95.50 307 GLY A CA 1
ATOM 2345 C C . GLY A 1 307 ? 30.127 -19.322 -3.845 1.00 95.50 307 GLY A C 1
ATOM 2346 O O . GLY A 1 307 ? 30.953 -18.627 -4.434 1.00 95.50 307 GLY A O 1
ATOM 2347 N N . GLU A 1 308 ? 29.302 -20.165 -4.471 1.00 95.62 308 GLU A N 1
ATOM 2348 C CA . GLU A 1 308 ? 29.307 -20.394 -5.923 1.00 95.62 308 GLU A CA 1
ATOM 2349 C C . GLU A 1 308 ? 28.988 -19.116 -6.714 1.00 95.62 308 GLU A C 1
ATOM 2351 O O . GLU A 1 308 ? 29.666 -18.816 -7.697 1.00 95.62 308 GLU A O 1
ATOM 2356 N N . GLU A 1 309 ? 28.007 -18.317 -6.276 1.00 94.50 309 GLU A N 1
ATOM 2357 C CA . GLU A 1 309 ? 27.665 -17.057 -6.942 1.00 94.50 309 GLU A CA 1
ATOM 2358 C C . GLU A 1 309 ? 28.784 -16.010 -6.801 1.00 94.50 309 GLU A C 1
ATOM 2360 O O . GLU A 1 309 ? 29.104 -15.342 -7.780 1.00 94.50 309 GLU A O 1
ATOM 2365 N N . MET A 1 310 ? 29.440 -15.886 -5.640 1.00 93.69 310 MET A N 1
ATOM 2366 C CA . MET A 1 310 ? 30.578 -14.963 -5.483 1.00 93.69 310 MET A CA 1
ATOM 2367 C C . MET A 1 310 ? 31.801 -15.407 -6.302 1.00 93.69 310 MET A C 1
ATOM 2369 O O . MET A 1 310 ? 32.445 -14.564 -6.926 1.00 93.69 310 MET A O 1
ATOM 2373 N N . GLU A 1 311 ? 32.095 -16.709 -6.377 1.00 93.69 311 GLU A N 1
ATOM 2374 C CA . GLU A 1 311 ? 33.147 -17.255 -7.254 1.00 93.69 311 GLU A CA 1
ATOM 2375 C C . GLU A 1 311 ? 32.819 -17.011 -8.744 1.00 93.69 311 GLU A C 1
ATOM 2377 O O . GLU A 1 311 ? 33.681 -16.580 -9.519 1.00 93.69 311 GLU A O 1
ATOM 2382 N N . LYS A 1 312 ? 31.549 -17.173 -9.143 1.00 92.81 312 LYS A N 1
ATOM 2383 C CA . LYS A 1 312 ? 31.032 -16.821 -10.478 1.00 92.81 312 LYS A CA 1
ATOM 2384 C C . LYS A 1 312 ? 31.210 -15.332 -10.784 1.00 92.81 312 LYS A C 1
ATOM 2386 O O . LYS A 1 312 ? 31.803 -15.012 -11.815 1.00 92.81 312 LYS A O 1
ATOM 2391 N N . GLN A 1 313 ? 30.765 -14.432 -9.905 1.00 90.75 313 GLN A N 1
ATOM 2392 C CA . GLN A 1 313 ? 30.906 -12.980 -10.083 1.00 90.75 313 GLN A CA 1
ATOM 2393 C C . GLN A 1 313 ? 32.378 -12.555 -10.159 1.00 90.75 313 GLN A C 1
ATOM 2395 O O . GLN A 1 313 ? 32.748 -11.809 -11.065 1.00 90.75 313 GLN A O 1
ATOM 2400 N N . ALA A 1 314 ? 33.244 -13.094 -9.296 1.00 91.56 314 ALA A N 1
ATOM 2401 C CA . ALA A 1 314 ? 34.685 -12.857 -9.368 1.00 91.56 314 ALA A CA 1
ATOM 2402 C C . ALA A 1 314 ? 35.259 -13.265 -10.737 1.00 91.56 314 ALA A C 1
ATOM 2404 O O . ALA A 1 314 ? 35.984 -12.491 -11.362 1.00 91.56 314 ALA A O 1
ATOM 2405 N N . SER A 1 315 ? 34.872 -14.437 -11.259 1.00 92.75 315 SER A N 1
ATOM 2406 C CA . SER A 1 315 ? 35.321 -14.905 -12.579 1.00 92.75 315 SER A CA 1
ATOM 2407 C C . SER A 1 315 ? 34.854 -14.016 -13.743 1.00 92.75 315 SER A C 1
ATOM 2409 O O . SER A 1 315 ? 35.569 -13.887 -14.737 1.00 92.75 315 SER A O 1
ATOM 2411 N N . LEU A 1 316 ? 33.679 -13.384 -13.625 1.00 91.50 316 LEU A N 1
ATOM 2412 C CA . LEU A 1 316 ? 33.152 -12.447 -14.621 1.00 91.50 316 LEU A CA 1
ATOM 2413 C C . LEU A 1 316 ? 33.908 -11.114 -14.591 1.00 91.50 316 LEU A C 1
ATOM 2415 O O . LEU A 1 316 ? 34.259 -10.603 -15.652 1.00 91.50 316 LEU A O 1
ATOM 2419 N N . VAL A 1 317 ? 34.225 -10.588 -13.402 1.00 91.25 317 VAL A N 1
ATOM 2420 C CA . VAL A 1 317 ? 35.034 -9.363 -13.257 1.00 91.25 317 VAL A CA 1
ATOM 2421 C C . VAL A 1 317 ? 36.453 -9.570 -13.798 1.00 91.25 317 VAL A C 1
ATOM 2423 O O . VAL A 1 317 ? 36.955 -8.703 -14.513 1.00 91.25 317 VAL A O 1
ATOM 2426 N N . THR A 1 318 ? 37.083 -10.724 -13.536 1.00 91.38 318 THR A N 1
ATOM 2427 C CA . THR A 1 318 ? 38.395 -11.061 -14.121 1.00 91.38 318 THR A CA 1
ATOM 2428 C C . THR A 1 318 ? 38.340 -11.073 -15.648 1.00 91.38 318 THR A C 1
ATOM 2430 O O . THR A 1 318 ? 39.126 -10.371 -16.277 1.00 91.38 318 THR A O 1
ATOM 2433 N N . LYS A 1 319 ? 37.376 -11.781 -16.254 1.00 92.44 319 LYS A N 1
ATOM 2434 C CA . LYS A 1 319 ? 37.232 -11.841 -17.721 1.00 92.44 319 LYS A CA 1
ATOM 2435 C C . LYS A 1 319 ? 36.964 -10.476 -18.345 1.00 92.44 319 LYS A C 1
ATOM 2437 O O . LYS A 1 319 ? 37.619 -10.120 -19.314 1.00 92.44 319 LYS A O 1
ATOM 2442 N N . ALA A 1 320 ? 36.058 -9.685 -17.770 1.00 90.69 320 ALA A N 1
ATOM 2443 C CA . ALA A 1 320 ? 35.765 -8.341 -18.266 1.00 90.69 320 ALA A CA 1
ATOM 2444 C C . ALA A 1 320 ? 37.001 -7.424 -18.211 1.00 90.69 320 ALA A C 1
ATOM 2446 O O . ALA A 1 320 ? 37.189 -6.580 -19.088 1.00 90.69 320 ALA A O 1
ATOM 2447 N N . LYS A 1 321 ? 37.874 -7.610 -17.211 1.00 90.19 321 LYS A N 1
ATOM 2448 C CA . LYS A 1 321 ? 39.164 -6.918 -17.130 1.00 90.19 321 LYS A CA 1
ATOM 2449 C C . LYS A 1 321 ? 40.158 -7.423 -18.184 1.00 90.19 321 LYS A C 1
ATOM 2451 O O . LYS A 1 321 ? 40.763 -6.598 -18.861 1.00 90.19 321 LYS A O 1
ATOM 2456 N N . GLU A 1 322 ? 40.307 -8.736 -18.352 1.00 91.88 322 GLU A N 1
ATOM 2457 C CA . GLU A 1 322 ? 41.171 -9.343 -19.380 1.00 91.88 322 GLU A CA 1
ATOM 2458 C C . GLU A 1 322 ? 40.749 -8.916 -20.799 1.00 91.88 322 GLU A C 1
ATOM 2460 O O . GLU A 1 322 ? 41.590 -8.540 -21.614 1.00 91.88 322 GLU A O 1
ATOM 2465 N N . GLU A 1 323 ? 39.444 -8.884 -21.080 1.00 91.94 323 GLU A N 1
ATOM 2466 C CA . GLU A 1 323 ? 38.874 -8.382 -22.335 1.00 91.94 323 GLU A CA 1
ATOM 2467 C C . GLU A 1 323 ? 39.117 -6.875 -22.513 1.00 91.94 323 GLU A C 1
ATOM 2469 O O . GLU A 1 323 ? 39.456 -6.436 -23.613 1.00 91.94 323 GLU A O 1
ATOM 2474 N N . ALA A 1 324 ? 38.994 -6.062 -21.459 1.00 89.12 324 ALA A N 1
ATOM 2475 C CA . ALA A 1 324 ? 39.299 -4.631 -21.525 1.00 89.12 324 ALA A CA 1
ATOM 2476 C C . ALA A 1 324 ? 40.794 -4.362 -21.787 1.00 89.12 324 ALA A C 1
ATOM 2478 O O . ALA A 1 324 ? 41.127 -3.520 -22.623 1.00 89.12 324 ALA A O 1
ATOM 2479 N N . GLU A 1 325 ? 41.695 -5.099 -21.131 1.00 91.06 325 GLU A N 1
ATOM 2480 C CA . GLU A 1 325 ? 43.146 -5.004 -21.342 1.00 91.06 325 GLU A CA 1
ATOM 2481 C C . GLU A 1 325 ? 43.545 -5.487 -22.749 1.00 91.06 325 GLU A C 1
ATOM 2483 O O . GLU A 1 325 ? 44.336 -4.822 -23.423 1.00 91.06 325 GLU A O 1
ATOM 2488 N N . ALA A 1 326 ? 42.936 -6.566 -23.255 1.00 88.62 326 ALA A N 1
ATOM 2489 C CA . ALA A 1 326 ? 43.143 -7.043 -24.625 1.00 88.62 326 ALA A CA 1
ATOM 2490 C C . ALA A 1 326 ? 42.644 -6.041 -25.684 1.00 88.62 326 ALA A C 1
ATOM 2492 O O . ALA A 1 326 ? 43.347 -5.771 -26.659 1.00 88.62 326 ALA A O 1
ATOM 2493 N N . ASN A 1 327 ? 41.466 -5.441 -25.482 1.00 86.50 327 ASN A N 1
ATOM 2494 C CA . ASN A 1 327 ? 40.931 -4.405 -26.372 1.00 86.50 327 ASN A CA 1
ATOM 2495 C C . ASN A 1 327 ? 41.791 -3.127 -26.354 1.00 86.50 327 ASN A C 1
ATOM 2497 O O . ASN A 1 327 ? 42.012 -2.526 -27.406 1.00 86.50 327 ASN A O 1
ATOM 2501 N N . ALA A 1 328 ? 42.331 -2.734 -25.195 1.00 86.81 328 ALA A N 1
ATOM 2502 C CA . ALA A 1 328 ? 43.261 -1.609 -25.089 1.00 86.81 328 ALA A CA 1
ATOM 2503 C C . ALA A 1 328 ? 44.599 -1.888 -25.803 1.00 86.81 328 ALA A C 1
ATOM 2505 O O . ALA A 1 328 ? 45.108 -1.020 -26.514 1.00 86.81 328 ALA A O 1
ATOM 2506 N N . ALA A 1 329 ? 45.143 -3.103 -25.675 1.00 84.62 329 ALA A N 1
ATOM 2507 C CA . ALA A 1 329 ? 46.354 -3.521 -26.384 1.00 84.62 329 ALA A CA 1
ATOM 2508 C C . ALA A 1 329 ? 46.154 -3.555 -27.912 1.00 84.62 329 ALA A C 1
ATOM 2510 O O . ALA A 1 329 ? 47.011 -3.075 -28.656 1.00 84.62 329 ALA A O 1
ATOM 2511 N N . LEU A 1 330 ? 45.002 -4.050 -28.382 1.00 83.00 330 LEU A N 1
ATOM 2512 C CA . LEU A 1 330 ? 44.618 -3.998 -29.796 1.00 83.00 330 LEU A CA 1
ATOM 2513 C C . LEU A 1 330 ? 44.540 -2.552 -30.302 1.00 83.00 330 LEU A C 1
ATOM 2515 O O . LEU A 1 330 ? 45.172 -2.230 -31.309 1.00 83.00 330 LEU A O 1
ATOM 2519 N N . ALA A 1 331 ? 43.845 -1.668 -29.578 1.00 77.44 331 ALA A N 1
ATOM 2520 C CA . ALA A 1 331 ? 43.724 -0.255 -29.939 1.00 77.44 331 ALA A CA 1
ATOM 2521 C C . ALA A 1 331 ? 45.095 0.435 -30.073 1.00 77.44 331 ALA A C 1
ATOM 2523 O O . ALA A 1 331 ? 45.336 1.121 -31.067 1.00 77.44 331 ALA A O 1
ATOM 2524 N N . LEU A 1 332 ? 46.016 0.189 -29.133 1.00 76.81 332 LEU A N 1
ATOM 2525 C CA . LEU A 1 332 ? 47.396 0.686 -29.199 1.00 76.81 332 LEU A CA 1
ATOM 2526 C C . LEU A 1 332 ? 48.137 0.165 -30.440 1.00 76.81 332 LEU A C 1
ATOM 2528 O O . LEU A 1 332 ? 48.689 0.966 -31.190 1.00 76.81 332 LEU A O 1
ATOM 2532 N N . SER A 1 333 ? 48.078 -1.141 -30.725 1.00 72.88 333 SER A N 1
ATOM 2533 C CA . SER A 1 333 ? 48.742 -1.709 -31.912 1.00 72.88 333 SER A CA 1
ATOM 2534 C C . SER A 1 333 ? 48.230 -1.112 -33.233 1.00 72.88 333 SER A C 1
ATOM 2536 O O . SER A 1 333 ? 49.022 -0.808 -34.123 1.00 72.88 333 SER A O 1
ATOM 2538 N N . SER A 1 334 ? 46.924 -0.836 -33.331 1.00 67.44 334 SER A N 1
ATOM 2539 C CA . SER A 1 334 ? 46.334 -0.176 -34.505 1.00 67.44 334 SER A CA 1
ATOM 2540 C C . SER A 1 334 ? 46.680 1.316 -34.629 1.00 67.44 334 SER A C 1
ATOM 2542 O O . SER A 1 334 ? 46.595 1.874 -35.723 1.00 67.44 334 SER A O 1
ATOM 2544 N N . ALA A 1 335 ? 47.099 1.971 -33.540 1.00 57.53 335 ALA A N 1
ATOM 2545 C CA . ALA A 1 335 ? 47.579 3.353 -33.567 1.00 57.53 335 ALA A CA 1
ATOM 2546 C C . ALA A 1 335 ? 49.035 3.448 -34.062 1.00 57.53 335 ALA A C 1
ATOM 2548 O O . ALA A 1 335 ? 49.366 4.367 -34.816 1.00 57.53 335 ALA A O 1
ATOM 2549 N N . ASP A 1 336 ? 49.886 2.481 -33.707 1.00 55.91 336 ASP A N 1
ATOM 2550 C CA . ASP A 1 336 ? 51.261 2.404 -34.217 1.00 55.91 336 ASP A CA 1
ATOM 2551 C C . ASP A 1 336 ? 51.295 2.083 -35.723 1.00 55.91 336 ASP A C 1
ATOM 2553 O O . ASP A 1 336 ? 52.034 2.730 -36.470 1.00 55.91 336 ASP A O 1
ATOM 2557 N N . GLU A 1 337 ? 50.437 1.174 -36.211 1.00 55.22 337 GLU A N 1
ATOM 2558 C CA . GLU A 1 337 ? 50.289 0.933 -37.659 1.00 55.22 337 GLU A CA 1
ATOM 2559 C C . GLU A 1 337 ? 49.788 2.175 -38.418 1.00 55.22 337 GLU A C 1
ATOM 2561 O O . GLU A 1 337 ? 50.220 2.417 -39.547 1.00 55.22 337 GLU A O 1
ATOM 2566 N N . ALA A 1 338 ? 48.932 3.002 -37.805 1.00 52.19 338 ALA A N 1
ATOM 2567 C CA . ALA A 1 338 ? 48.460 4.249 -38.411 1.00 52.19 338 ALA A CA 1
ATOM 2568 C C . ALA A 1 338 ? 49.562 5.325 -38.502 1.00 52.19 338 ALA A C 1
ATOM 2570 O O . ALA A 1 338 ? 49.653 6.024 -39.513 1.00 52.19 338 ALA A O 1
ATOM 2571 N N . ASN A 1 339 ? 50.425 5.443 -37.487 1.00 49.75 339 ASN A N 1
ATOM 2572 C CA . ASN A 1 339 ? 51.553 6.384 -37.501 1.00 49.75 339 ASN A CA 1
ATOM 2573 C C . ASN A 1 339 ? 52.690 5.937 -38.439 1.00 49.75 339 ASN A C 1
ATOM 2575 O O . ASN A 1 339 ? 53.315 6.778 -39.091 1.00 49.75 339 ASN A O 1
ATOM 2579 N N . GLY A 1 340 ? 52.932 4.627 -38.569 1.00 44.59 340 GLY A N 1
ATOM 2580 C CA . GLY A 1 340 ? 54.020 4.064 -39.383 1.00 44.59 340 GLY A CA 1
ATOM 2581 C C . GLY A 1 340 ? 53.953 4.361 -40.890 1.00 44.59 340 GLY A C 1
ATOM 2582 O O . GLY A 1 340 ? 54.928 4.130 -41.605 1.00 44.59 340 GLY A O 1
ATOM 2583 N N . VAL A 1 341 ? 52.834 4.892 -41.391 1.00 46.56 341 VAL A N 1
ATOM 2584 C CA . VAL A 1 341 ? 52.639 5.235 -42.813 1.00 46.56 341 VAL A CA 1
ATOM 2585 C C . VAL A 1 341 ? 53.139 6.651 -43.155 1.00 46.56 341 VAL A C 1
ATOM 2587 O O . VAL A 1 341 ? 53.401 6.942 -44.326 1.00 46.56 341 VAL A O 1
ATOM 2590 N N . GLN A 1 342 ? 53.321 7.535 -42.166 1.00 43.03 342 GLN A N 1
ATOM 2591 C CA . GLN A 1 342 ? 53.488 8.975 -42.415 1.00 43.03 342 GLN A CA 1
ATOM 2592 C C . GLN A 1 342 ? 54.949 9.449 -42.584 1.00 43.03 342 GLN A C 1
ATOM 2594 O O . GLN A 1 342 ? 55.173 10.475 -43.222 1.00 43.03 342 GLN A O 1
ATOM 2599 N N . GLU A 1 343 ? 55.961 8.707 -42.114 1.00 42.16 343 GLU A N 1
ATOM 2600 C CA . GLU A 1 343 ? 57.388 9.080 -42.277 1.00 42.16 343 GLU A CA 1
ATOM 2601 C C . GLU A 1 343 ? 57.971 8.760 -43.678 1.00 42.16 343 GLU A C 1
ATOM 2603 O O . GLU A 1 343 ? 59.162 8.937 -43.939 1.00 42.16 343 GLU A O 1
ATOM 2608 N N . GLY A 1 344 ? 57.139 8.287 -44.614 1.00 39.22 344 GLY A N 1
ATOM 2609 C CA . GLY A 1 344 ? 57.568 7.791 -45.927 1.00 39.22 344 GLY A CA 1
ATOM 2610 C C . GLY A 1 344 ? 57.842 8.844 -47.012 1.00 39.22 344 GLY A C 1
ATOM 2611 O O . GLY A 1 344 ? 58.323 8.470 -48.084 1.00 39.22 344 GLY A O 1
ATOM 2612 N N . LYS A 1 345 ? 57.528 10.128 -46.784 1.00 41.44 345 LYS A N 1
ATOM 2613 C CA . LYS A 1 345 ? 57.716 11.240 -47.742 1.00 41.44 345 LYS A CA 1
ATOM 2614 C C . LYS A 1 345 ? 57.864 12.586 -47.026 1.00 41.44 345 LYS A C 1
ATOM 2616 O O . LYS A 1 345 ? 56.877 13.132 -46.558 1.00 41.44 345 LYS A O 1
ATOM 2621 N N . ASP A 1 346 ? 59.090 13.104 -46.986 1.00 35.38 346 ASP A N 1
ATOM 2622 C CA . ASP A 1 346 ? 59.443 14.408 -47.573 1.00 35.38 346 ASP A CA 1
ATOM 2623 C C . ASP A 1 346 ? 60.935 14.707 -47.344 1.00 35.38 346 ASP A C 1
ATOM 2625 O O . ASP A 1 346 ? 61.397 15.022 -46.248 1.00 35.38 346 ASP A O 1
ATOM 2629 N N . ARG A 1 347 ? 61.714 14.591 -48.422 1.00 36.41 347 ARG A N 1
ATOM 2630 C CA . ARG A 1 347 ? 63.089 15.089 -48.525 1.00 36.41 347 ARG A CA 1
ATOM 2631 C C . ARG A 1 347 ? 63.221 15.830 -49.848 1.00 36.41 347 ARG A C 1
ATOM 2633 O O . ARG A 1 347 ? 63.310 15.162 -50.869 1.00 36.41 347 ARG A O 1
ATOM 2640 N N . ASP A 1 348 ? 63.276 17.160 -49.812 1.00 34.41 348 ASP A N 1
ATOM 2641 C CA . ASP A 1 348 ? 64.125 17.966 -50.704 1.00 34.41 348 ASP A CA 1
ATOM 2642 C C . ASP A 1 348 ? 64.116 19.463 -50.328 1.00 34.41 348 ASP A C 1
ATOM 2644 O O . ASP A 1 348 ? 63.114 19.986 -49.849 1.00 34.41 348 ASP A O 1
ATOM 2648 N N . SER A 1 349 ? 65.232 20.155 -50.610 1.00 34.12 349 SER A N 1
ATOM 2649 C CA . SER A 1 349 ? 65.508 21.609 -50.435 1.00 34.12 349 SER A CA 1
ATOM 2650 C C . SER A 1 349 ? 65.418 22.201 -48.997 1.00 34.12 349 SER A C 1
ATOM 2652 O O . SER A 1 349 ? 64.399 22.081 -48.338 1.00 34.12 349 SER A O 1
ATOM 2654 N N . VAL A 1 350 ? 66.466 22.779 -48.366 1.00 35.12 350 VAL A N 1
ATOM 2655 C CA . VAL A 1 350 ? 67.361 23.923 -48.739 1.00 35.12 350 VAL A CA 1
ATOM 2656 C C . VAL A 1 350 ? 66.589 25.256 -48.720 1.00 35.12 350 VAL A C 1
ATOM 2658 O O . VAL A 1 350 ? 65.603 25.360 -49.435 1.00 35.12 350 VAL A O 1
ATOM 2661 N N . SER A 1 351 ? 66.940 26.340 -48.003 1.00 31.94 351 SER A N 1
ATOM 2662 C CA . SER A 1 351 ? 68.028 26.750 -47.062 1.00 31.94 351 SER A CA 1
ATOM 2663 C C . SER A 1 351 ? 67.535 28.017 -46.303 1.00 31.94 351 SER A C 1
ATOM 2665 O O . SER A 1 351 ? 66.555 28.597 -46.754 1.00 31.94 351 SER A O 1
ATOM 2667 N N . GLY A 1 352 ? 68.113 28.598 -45.241 1.00 30.27 352 GLY A N 1
ATOM 2668 C CA . GLY A 1 352 ? 69.390 28.481 -44.514 1.00 30.27 352 GLY A CA 1
ATOM 2669 C C . GLY A 1 352 ? 69.716 29.841 -43.833 1.00 30.27 352 GLY A C 1
ATOM 2670 O O . GLY A 1 352 ? 68.948 30.783 -43.995 1.00 30.27 352 GLY A O 1
ATOM 2671 N N . ALA A 1 353 ? 70.871 29.954 -43.158 1.00 30.86 353 ALA A N 1
ATOM 2672 C CA . ALA A 1 353 ? 71.420 31.149 -42.470 1.00 30.86 353 ALA A CA 1
ATOM 2673 C C . ALA A 1 353 ? 70.860 31.525 -41.068 1.00 30.86 353 ALA A C 1
ATOM 2675 O O . ALA A 1 353 ? 69.760 32.042 -40.909 1.00 30.86 353 ALA A O 1
ATOM 2676 N N . GLU A 1 354 ? 71.729 31.341 -40.069 1.00 30.91 354 GLU A N 1
ATOM 2677 C CA . GLU A 1 354 ? 71.755 31.974 -38.732 1.00 30.91 354 GLU A CA 1
ATOM 2678 C C . GLU A 1 354 ? 72.791 33.148 -38.760 1.00 30.91 354 GLU A C 1
ATOM 2680 O O . GLU A 1 354 ? 73.486 33.247 -39.782 1.00 30.91 354 GLU A O 1
ATOM 2685 N N . PRO A 1 355 ? 72.959 34.044 -37.743 1.00 45.38 355 PRO A N 1
ATOM 2686 C CA . PRO A 1 355 ? 73.190 33.691 -36.328 1.00 45.38 355 PRO A CA 1
ATOM 2687 C C . PRO A 1 355 ? 72.571 34.613 -35.236 1.00 45.38 355 PRO A C 1
ATOM 2689 O O . PRO A 1 355 ? 71.911 35.613 -35.505 1.00 45.38 355 PRO A O 1
ATOM 2692 N N . SER A 1 356 ? 72.824 34.211 -33.984 1.00 28.17 356 SER A N 1
ATOM 2693 C CA . SER A 1 356 ? 72.418 34.736 -32.656 1.00 28.17 356 SER A CA 1
ATOM 2694 C C . SER A 1 356 ? 73.248 35.984 -32.195 1.00 28.17 356 SER A C 1
ATOM 2696 O O . SER A 1 356 ? 73.905 36.554 -33.071 1.00 28.17 356 SER A O 1
ATOM 2698 N N . PRO A 1 357 ? 73.340 36.432 -30.897 1.00 47.91 357 PRO A N 1
ATOM 2699 C CA . PRO A 1 357 ? 72.860 35.891 -29.592 1.00 47.91 357 PRO A CA 1
ATOM 2700 C C . PRO A 1 357 ? 72.244 36.945 -28.603 1.00 47.91 357 PRO A C 1
ATOM 2702 O O . PRO A 1 357 ? 71.897 38.045 -29.016 1.00 47.91 357 PRO A O 1
ATOM 2705 N N . GLN A 1 358 ? 72.209 36.602 -27.292 1.00 29.31 358 GLN A N 1
ATOM 2706 C CA . GLN A 1 358 ? 72.064 37.456 -26.076 1.00 29.31 358 GLN A CA 1
ATOM 2707 C C . GLN A 1 358 ? 70.632 37.862 -25.621 1.00 29.31 358 GLN A C 1
ATOM 2709 O O . GLN A 1 358 ? 69.788 38.168 -26.451 1.00 29.31 358 GLN A O 1
ATOM 2714 N N . GLU A 1 359 ? 70.279 37.918 -24.316 1.00 31.09 359 GLU A N 1
ATOM 2715 C CA . GLU A 1 359 ? 70.892 37.348 -23.085 1.00 31.09 359 GLU A CA 1
ATOM 2716 C C . GLU A 1 359 ? 69.933 37.399 -21.862 1.00 31.09 359 GLU A C 1
ATOM 2718 O O . GLU A 1 359 ? 69.233 38.391 -21.701 1.00 31.09 359 GLU A O 1
ATOM 2723 N N . SER A 1 360 ? 70.047 36.439 -20.923 1.00 29.56 360 SER A N 1
ATOM 2724 C CA . SER A 1 360 ? 69.714 36.544 -19.470 1.00 29.56 360 SER A CA 1
ATOM 2725 C C . SER A 1 360 ? 68.279 36.913 -18.998 1.00 29.56 360 SER A C 1
ATOM 2727 O O . SER A 1 360 ? 67.490 37.480 -19.737 1.00 29.56 360 SER A O 1
ATOM 2729 N N . GLY A 1 361 ? 67.956 36.655 -17.714 1.00 28.64 361 GLY A N 1
ATOM 2730 C CA . GLY A 1 361 ? 66.882 37.406 -17.021 1.00 28.64 361 GLY A CA 1
ATOM 2731 C C . GLY A 1 361 ? 65.920 36.634 -16.105 1.00 28.64 361 GLY A C 1
ATOM 2732 O O . GLY A 1 361 ? 64.742 36.511 -16.399 1.00 28.64 361 GLY A O 1
ATOM 2733 N N . THR A 1 362 ? 66.419 36.171 -14.962 1.00 30.59 362 THR A N 1
ATOM 2734 C CA . THR A 1 362 ? 65.679 35.741 -13.751 1.00 30.59 362 THR A CA 1
ATOM 2735 C C . THR A 1 362 ? 64.414 36.536 -13.364 1.00 30.59 362 THR A C 1
ATOM 2737 O O . THR A 1 362 ? 64.439 37.762 -13.446 1.00 30.59 362 THR A O 1
ATOM 2740 N N . GLY A 1 363 ? 63.464 35.885 -12.669 1.00 28.95 363 GLY A N 1
ATOM 2741 C CA . GLY A 1 363 ? 62.854 36.490 -11.465 1.00 28.95 363 GLY A CA 1
ATOM 2742 C C . GLY A 1 363 ? 61.325 36.478 -11.324 1.00 28.95 363 GLY A C 1
ATOM 2743 O O . GLY A 1 363 ? 60.678 37.408 -11.772 1.00 28.95 363 GLY A O 1
ATOM 2744 N N . ASP A 1 364 ? 60.826 35.462 -10.612 1.00 29.83 364 ASP A N 1
ATOM 2745 C CA . ASP A 1 364 ? 59.723 35.440 -9.624 1.00 29.83 364 ASP A CA 1
ATOM 2746 C C . ASP A 1 364 ? 58.358 36.171 -9.779 1.00 29.83 364 ASP A C 1
ATOM 2748 O O . ASP A 1 364 ? 58.145 37.125 -10.518 1.00 29.83 364 ASP A O 1
ATOM 2752 N N . SER A 1 365 ? 57.405 35.660 -8.991 1.00 29.67 365 SER A N 1
ATOM 2753 C CA . SER A 1 365 ? 56.042 36.175 -8.718 1.00 29.67 365 SER A CA 1
ATOM 2754 C C . SER A 1 365 ? 56.069 37.339 -7.675 1.00 29.67 365 SER A C 1
ATOM 2756 O O . SER A 1 365 ? 57.162 37.591 -7.161 1.00 29.67 365 SER A O 1
ATOM 2758 N N . PRO A 1 366 ? 54.959 38.041 -7.280 1.00 48.00 366 PRO A N 1
ATOM 2759 C CA . PRO A 1 366 ? 53.563 37.559 -7.284 1.00 48.00 366 PRO A CA 1
ATOM 2760 C C . PRO A 1 366 ? 52.377 38.568 -7.429 1.00 48.00 366 PRO A C 1
ATOM 2762 O O . PRO A 1 366 ? 52.538 39.779 -7.476 1.00 48.00 366 PRO A O 1
ATOM 2765 N N . GLU A 1 367 ? 51.170 37.976 -7.396 1.00 32.59 367 GLU A N 1
ATOM 2766 C CA . GLU A 1 367 ? 49.900 38.430 -6.771 1.00 32.59 367 GLU A CA 1
ATOM 2767 C C . GLU A 1 367 ? 49.094 39.684 -7.214 1.00 32.59 367 GLU A C 1
ATOM 2769 O O . GLU A 1 367 ? 49.584 40.803 -7.229 1.00 32.59 367 GLU A O 1
ATOM 2774 N N . ASN A 1 368 ? 47.774 39.441 -7.387 1.00 28.34 368 ASN A N 1
ATOM 2775 C CA . ASN A 1 368 ? 46.592 40.236 -6.959 1.00 28.34 368 ASN A CA 1
ATOM 2776 C C . ASN A 1 368 ? 46.503 41.755 -7.288 1.00 28.34 368 ASN A C 1
ATOM 2778 O O . ASN A 1 368 ? 47.366 42.536 -6.932 1.00 28.34 368 ASN A O 1
ATOM 2782 N N . ALA A 1 369 ? 45.405 42.352 -7.773 1.00 29.03 369 ALA A N 1
ATOM 2783 C CA . ALA A 1 369 ? 44.019 41.943 -8.004 1.00 29.03 369 ALA A CA 1
ATOM 2784 C C . ALA A 1 369 ? 43.187 43.155 -8.524 1.00 29.03 369 ALA A C 1
ATOM 2786 O O . ALA A 1 369 ? 43.558 44.311 -8.334 1.00 29.03 369 ALA A O 1
ATOM 2787 N N . THR A 1 370 ? 41.969 42.867 -9.006 1.00 27.28 370 THR A N 1
ATOM 2788 C CA . THR A 1 370 ? 40.738 43.704 -8.947 1.00 27.28 370 THR A CA 1
ATOM 2789 C C . THR A 1 370 ? 40.513 44.981 -9.798 1.00 27.28 370 THR A C 1
ATOM 2791 O O . THR A 1 370 ? 41.121 46.022 -9.588 1.00 27.28 370 THR A O 1
ATOM 2794 N N . TYR A 1 371 ? 39.376 44.914 -10.520 1.00 29.95 371 TYR A N 1
ATOM 2795 C CA . TYR A 1 371 ? 38.232 45.858 -10.552 1.00 29.95 371 TYR A CA 1
ATOM 2796 C C . TYR A 1 371 ? 38.013 46.887 -11.692 1.00 29.95 371 TYR A C 1
ATOM 2798 O O . TYR A 1 371 ? 38.910 47.590 -12.134 1.00 29.95 371 TYR A O 1
ATOM 2806 N N . ILE A 1 372 ? 36.704 47.039 -11.985 1.00 29.48 372 ILE A N 1
ATOM 2807 C CA . ILE A 1 372 ? 35.957 48.215 -12.489 1.00 29.48 372 ILE A CA 1
ATOM 2808 C C . ILE A 1 372 ? 35.874 48.437 -14.022 1.00 29.48 372 ILE A C 1
ATOM 2810 O O . ILE A 1 372 ? 36.705 49.102 -14.623 1.00 29.48 372 ILE A O 1
ATOM 2814 N N . ASN A 1 373 ? 34.715 48.002 -14.557 1.00 27.20 373 ASN A N 1
ATOM 2815 C CA . ASN A 1 373 ? 33.802 48.733 -15.466 1.00 27.20 373 ASN A CA 1
ATOM 2816 C C . ASN A 1 373 ? 34.273 49.043 -16.923 1.00 27.20 373 ASN A C 1
ATOM 2818 O O . ASN A 1 373 ? 35.435 48.881 -17.259 1.00 27.20 373 ASN A O 1
ATOM 2822 N N . GLN A 1 374 ? 33.399 49.425 -17.874 1.00 27.53 374 GLN A N 1
ATOM 2823 C CA . GLN A 1 374 ? 32.010 49.906 -17.754 1.00 27.53 374 GLN A CA 1
ATOM 2824 C C . GLN A 1 374 ? 31.083 49.479 -18.917 1.00 27.53 374 GLN A C 1
ATOM 2826 O O . GLN A 1 374 ? 31.523 48.970 -19.941 1.00 27.53 374 GLN A O 1
ATOM 2831 N N . THR A 1 375 ? 29.784 49.688 -18.696 1.00 27.91 375 THR A N 1
ATOM 2832 C CA . THR A 1 375 ? 28.612 49.465 -19.567 1.00 27.91 375 THR A CA 1
ATOM 2833 C C . THR A 1 375 ? 28.624 50.193 -20.913 1.00 27.91 375 THR A C 1
ATOM 2835 O O . THR A 1 375 ? 29.083 51.329 -20.962 1.00 27.91 375 THR A O 1
ATOM 2838 N N . GLU A 1 376 ? 27.869 49.670 -21.888 1.00 26.95 376 GLU A N 1
ATOM 2839 C CA . GLU A 1 376 ? 26.842 50.473 -22.583 1.00 26.95 376 GLU A CA 1
ATOM 2840 C C . GLU A 1 376 ? 25.689 49.595 -23.125 1.00 26.95 376 GLU A C 1
ATOM 2842 O O . GLU A 1 376 ? 25.861 48.395 -23.343 1.00 26.95 376 GLU A O 1
ATOM 2847 N N . GLU A 1 377 ? 24.499 50.182 -23.282 1.00 28.75 377 GLU A N 1
ATOM 2848 C CA . GLU A 1 377 ? 23.276 49.554 -23.820 1.00 28.75 377 GLU A CA 1
ATOM 2849 C C . GLU A 1 377 ? 22.938 50.142 -25.206 1.00 28.75 377 GLU A C 1
ATOM 2851 O O . GLU A 1 377 ? 23.420 51.225 -25.526 1.00 28.75 377 GLU A O 1
ATOM 2856 N N . ILE A 1 378 ? 22.057 49.492 -25.991 1.00 28.45 378 ILE A N 1
ATOM 2857 C CA . ILE A 1 378 ? 20.836 50.097 -26.592 1.00 28.45 378 ILE A CA 1
ATOM 2858 C C . ILE A 1 378 ? 20.118 49.127 -27.566 1.00 28.45 378 ILE A C 1
ATOM 2860 O O . ILE A 1 378 ? 20.685 48.624 -28.527 1.00 28.45 378 ILE A O 1
ATOM 2864 N N . HIS A 1 379 ? 18.836 48.929 -27.239 1.00 28.00 379 HIS A N 1
ATOM 2865 C CA . HIS A 1 379 ? 17.591 48.578 -27.958 1.00 28.00 379 HIS A CA 1
ATOM 2866 C C . HIS A 1 379 ? 17.461 48.554 -29.528 1.00 28.00 379 HIS A C 1
ATOM 2868 O O . HIS A 1 379 ? 18.398 48.895 -30.241 1.00 28.00 379 HIS A O 1
ATOM 2874 N N . PRO A 1 380 ? 16.314 48.070 -30.095 1.00 59.69 380 PRO A N 1
ATOM 2875 C CA . PRO A 1 380 ? 16.283 47.189 -31.281 1.00 59.69 380 PRO A CA 1
ATOM 2876 C C . PRO A 1 380 ? 15.376 47.682 -32.440 1.00 59.69 380 PRO A C 1
ATOM 2878 O O . PRO A 1 380 ? 14.764 48.740 -32.327 1.00 59.69 380 PRO A O 1
ATOM 2881 N N . ASP A 1 381 ? 15.171 46.863 -33.492 1.00 27.28 381 ASP A N 1
ATOM 2882 C CA . ASP A 1 381 ? 14.026 47.022 -34.420 1.00 27.28 381 ASP A CA 1
ATOM 2883 C C . ASP A 1 381 ? 13.673 45.761 -35.270 1.00 27.28 381 ASP A C 1
ATOM 2885 O O . ASP A 1 381 ? 14.502 44.864 -35.421 1.00 27.28 381 ASP A O 1
ATOM 2889 N N . GLY A 1 382 ? 12.483 45.733 -35.905 1.00 27.31 382 GLY A N 1
ATOM 2890 C CA . GLY A 1 382 ? 12.411 45.337 -37.335 1.00 27.31 382 GLY A CA 1
ATOM 2891 C C . GLY A 1 382 ? 11.779 44.015 -37.855 1.00 27.31 382 GLY A C 1
ATOM 2892 O O . GLY A 1 382 ? 12.433 43.294 -38.594 1.00 27.31 382 GLY A O 1
ATOM 2893 N N . ALA A 1 383 ? 10.479 43.770 -37.633 1.00 28.78 383 ALA A N 1
ATOM 2894 C CA . ALA A 1 383 ? 9.490 43.246 -38.625 1.00 28.78 383 ALA A CA 1
ATOM 2895 C C . ALA A 1 383 ? 9.670 41.941 -39.493 1.00 28.78 383 ALA A C 1
ATOM 2897 O O . ALA A 1 383 ? 10.277 41.931 -40.557 1.00 28.78 383 ALA A O 1
ATOM 2898 N N . ALA A 1 384 ? 8.896 40.903 -39.124 1.00 29.25 384 ALA A N 1
ATOM 2899 C CA . ALA A 1 384 ? 7.951 40.053 -39.905 1.00 29.25 384 ALA A CA 1
ATOM 2900 C C . ALA A 1 384 ? 8.100 39.675 -41.419 1.00 29.25 384 ALA A C 1
ATOM 2902 O O . ALA A 1 384 ? 8.225 40.517 -42.303 1.00 29.25 384 ALA A O 1
ATOM 2903 N N . SER A 1 385 ? 7.792 38.397 -41.738 1.00 29.25 385 SER A N 1
ATOM 2904 C CA . SER A 1 385 ? 7.227 37.907 -43.028 1.00 29.25 385 SER A CA 1
ATOM 2905 C C . SER A 1 385 ? 6.533 36.525 -42.883 1.00 29.25 385 SER A C 1
ATOM 2907 O O . SER A 1 385 ? 6.803 35.802 -41.927 1.00 29.25 385 SER A O 1
ATOM 2909 N N . ARG A 1 386 ? 5.613 36.150 -43.798 1.00 28.44 386 ARG A N 1
ATOM 2910 C CA . ARG A 1 386 ? 4.827 34.875 -43.803 1.00 28.44 386 ARG A CA 1
ATOM 2911 C C . ARG A 1 386 ? 4.722 34.284 -45.252 1.00 28.44 386 ARG A C 1
ATOM 2913 O O . ARG A 1 386 ? 5.363 34.856 -46.128 1.00 28.44 386 ARG A O 1
ATOM 2920 N N . PRO A 1 387 ? 4.069 33.129 -45.550 1.00 47.59 387 PRO A N 1
ATOM 2921 C CA . PRO A 1 387 ? 4.759 32.018 -46.229 1.00 47.59 387 PRO A CA 1
ATOM 2922 C C . PRO A 1 387 ? 4.234 31.640 -47.635 1.00 47.59 387 PRO A C 1
ATOM 2924 O O . PRO A 1 387 ? 3.172 32.089 -48.065 1.00 47.59 387 PRO A O 1
ATOM 2927 N N . THR A 1 388 ? 4.930 30.705 -48.294 1.00 28.09 388 THR A N 1
ATOM 2928 C CA . THR A 1 388 ? 4.528 30.010 -49.541 1.00 28.09 388 THR A CA 1
ATOM 2929 C C . THR A 1 388 ? 4.872 28.496 -49.486 1.00 28.09 388 THR A C 1
ATOM 2931 O O . THR A 1 388 ? 5.593 28.089 -48.574 1.00 28.09 388 THR A O 1
ATOM 2934 N N . PRO A 1 389 ? 4.286 27.630 -50.350 1.00 33.50 389 PRO A N 1
ATOM 2935 C CA . PRO A 1 389 ? 4.011 26.220 -50.005 1.00 33.50 389 PRO A CA 1
ATOM 2936 C C . PRO A 1 389 ? 5.011 25.146 -50.507 1.00 33.50 389 PRO A C 1
ATOM 2938 O O . PRO A 1 389 ? 5.959 25.426 -51.233 1.00 33.50 389 PRO A O 1
ATOM 2941 N N . MET A 1 390 ? 4.738 23.894 -50.105 1.00 34.47 390 MET A N 1
ATOM 2942 C CA . MET A 1 390 ? 5.458 22.644 -50.430 1.00 34.47 390 MET A CA 1
ATOM 2943 C C . MET A 1 390 ? 5.437 22.244 -51.922 1.00 34.47 390 MET A C 1
ATOM 2945 O O . MET A 1 390 ? 4.598 22.714 -52.692 1.00 34.47 390 MET A O 1
ATOM 2949 N N . PRO A 1 391 ? 6.269 21.252 -52.294 1.00 31.00 391 PRO A N 1
ATOM 2950 C CA . PRO A 1 391 ? 5.697 19.980 -52.768 1.00 31.00 391 PRO A CA 1
ATOM 2951 C C . PRO A 1 391 ? 6.206 18.737 -52.002 1.00 31.00 391 PRO A C 1
ATOM 2953 O O . PRO A 1 391 ? 7.233 18.779 -51.329 1.00 31.00 391 PRO A O 1
ATOM 2956 N N . ALA A 1 392 ? 5.473 17.623 -52.117 1.00 29.89 392 ALA A N 1
ATOM 2957 C CA . ALA A 1 392 ? 5.760 16.340 -51.460 1.00 29.89 392 ALA A CA 1
ATOM 2958 C C . ALA A 1 392 ? 6.478 15.328 -52.390 1.00 29.89 392 ALA A C 1
ATOM 2960 O O . ALA A 1 392 ? 6.381 15.462 -53.613 1.00 29.89 392 ALA A O 1
ATOM 2961 N N . PRO A 1 393 ? 7.158 14.296 -51.847 1.00 36.72 393 PRO A N 1
ATOM 2962 C CA . PRO A 1 393 ? 7.753 13.212 -52.630 1.00 36.72 393 PRO A CA 1
ATOM 2963 C C . PRO A 1 393 ? 6.801 12.014 -52.835 1.00 36.72 393 PRO A C 1
ATOM 2965 O O . PRO A 1 393 ? 6.066 11.625 -51.931 1.00 36.72 393 PRO A O 1
ATOM 2968 N N . HIS A 1 394 ? 6.901 11.367 -53.999 1.00 29.45 394 HIS A N 1
ATOM 2969 C CA . HIS A 1 394 ? 6.355 10.034 -54.294 1.00 29.45 394 HIS A CA 1
ATOM 2970 C C . HIS A 1 394 ? 7.438 9.186 -54.977 1.00 29.45 394 HIS A C 1
ATOM 2972 O O . HIS A 1 394 ? 7.985 9.644 -55.979 1.00 29.45 394 HIS A O 1
ATOM 2978 N N . ALA A 1 395 ? 7.684 7.963 -54.490 1.00 27.53 395 ALA A N 1
ATOM 2979 C CA . ALA A 1 395 ? 7.993 6.750 -55.271 1.00 27.53 395 ALA A CA 1
ATOM 2980 C C . ALA A 1 395 ? 8.352 5.579 -54.331 1.00 27.53 395 ALA A C 1
ATOM 2982 O O . ALA A 1 395 ? 9.098 5.768 -53.374 1.00 27.53 395 ALA A O 1
ATOM 2983 N N . GLU A 1 396 ? 7.849 4.378 -54.634 1.00 31.58 396 GLU A N 1
ATOM 2984 C CA . GLU A 1 396 ? 8.276 3.107 -54.021 1.00 31.58 396 GLU A CA 1
ATOM 2985 C C . GLU A 1 396 ? 9.182 2.308 -55.009 1.00 31.58 396 GLU A C 1
ATOM 2987 O O . GLU A 1 396 ? 9.939 2.945 -55.744 1.00 31.58 396 GLU A O 1
ATOM 2992 N N . PRO A 1 397 ? 9.257 0.958 -55.007 1.00 42.44 397 PRO A N 1
ATOM 2993 C CA . PRO A 1 397 ? 10.368 0.260 -54.366 1.00 42.44 397 PRO A CA 1
ATOM 2994 C C . PRO A 1 397 ? 11.204 -0.598 -55.339 1.00 42.44 397 PRO A C 1
ATOM 2996 O O . PRO A 1 397 ? 10.838 -0.811 -56.494 1.00 42.44 397 PRO A O 1
ATOM 2999 N N . GLY A 1 398 ? 12.326 -1.137 -54.850 1.00 26.58 398 GLY A N 1
ATOM 3000 C CA . GLY A 1 398 ? 13.153 -2.112 -55.570 1.00 26.58 398 GLY A CA 1
ATOM 3001 C C . GLY A 1 398 ? 13.213 -3.452 -54.838 1.00 26.58 398 GLY A C 1
ATOM 3002 O O . GLY A 1 398 ? 13.793 -3.527 -53.759 1.00 26.58 398 GLY A O 1
ATOM 3003 N N . ASP A 1 399 ? 12.632 -4.493 -55.435 1.00 27.62 399 ASP A N 1
ATOM 3004 C CA . ASP A 1 399 ? 12.636 -5.879 -54.944 1.00 27.62 399 ASP A CA 1
ATOM 3005 C C . ASP A 1 399 ? 13.611 -6.744 -55.766 1.00 27.62 399 ASP A C 1
ATOM 3007 O O . ASP A 1 399 ? 13.698 -6.575 -56.986 1.00 27.62 399 ASP A O 1
ATOM 3011 N N . LEU A 1 400 ? 14.351 -7.656 -55.120 1.00 26.98 400 LEU A N 1
ATOM 3012 C CA . LEU A 1 400 ? 15.123 -8.725 -55.774 1.00 26.98 400 LEU A CA 1
ATOM 3013 C C . LEU A 1 400 ? 15.624 -9.777 -54.766 1.00 26.98 400 LEU A C 1
ATOM 3015 O O . LEU A 1 400 ? 15.942 -9.469 -53.619 1.00 26.98 400 LEU A O 1
ATOM 3019 N N . SER A 1 401 ? 15.695 -11.038 -55.203 1.00 26.19 401 SER A N 1
ATOM 3020 C CA . SER A 1 401 ? 15.651 -12.207 -54.317 1.00 26.19 401 SER A CA 1
ATOM 3021 C C . SER A 1 401 ? 16.781 -13.234 -54.511 1.00 26.19 401 SER A C 1
ATOM 3023 O O . SER A 1 401 ? 17.432 -13.292 -55.550 1.00 26.19 401 SER A O 1
ATOM 3025 N N . THR A 1 402 ? 16.913 -14.113 -53.509 1.00 26.16 402 THR A N 1
ATOM 3026 C CA . THR A 1 402 ? 17.394 -15.510 -53.608 1.00 26.16 402 THR A CA 1
ATOM 3027 C C . THR A 1 402 ? 18.849 -15.792 -54.026 1.00 26.16 402 THR A C 1
ATOM 3029 O O . THR A 1 402 ? 19.181 -15.806 -55.207 1.00 26.16 402 THR A O 1
ATOM 3032 N N . ILE A 1 403 ? 19.650 -16.295 -53.072 1.00 26.03 403 ILE A N 1
ATOM 3033 C CA . ILE A 1 403 ? 20.648 -17.365 -53.303 1.00 26.03 403 ILE A CA 1
ATOM 3034 C C . ILE A 1 403 ? 20.532 -18.406 -52.168 1.00 26.03 403 ILE A C 1
ATOM 3036 O O . ILE A 1 403 ? 20.272 -18.052 -51.021 1.00 26.03 403 ILE A O 1
ATOM 3040 N N . THR A 1 404 ? 20.705 -19.694 -52.485 1.00 26.53 404 THR A N 1
ATOM 3041 C CA . THR A 1 404 ? 20.494 -20.844 -51.577 1.00 26.53 404 THR A CA 1
ATOM 3042 C C . THR A 1 404 ? 21.706 -21.779 -51.471 1.00 26.53 404 THR A C 1
ATOM 3044 O O . THR A 1 404 ? 22.384 -21.994 -52.473 1.00 26.53 404 THR A O 1
ATOM 3047 N N . ALA A 1 405 ? 21.827 -22.477 -50.328 1.00 26.12 405 ALA A N 1
ATOM 3048 C CA . ALA A 1 405 ? 22.718 -23.628 -50.054 1.00 26.12 405 ALA A CA 1
ATOM 3049 C C . ALA A 1 405 ? 24.235 -23.306 -49.965 1.00 26.12 405 ALA A C 1
ATOM 3051 O O . ALA A 1 405 ? 24.741 -22.433 -50.656 1.00 26.12 405 ALA A O 1
ATOM 3052 N N . LYS A 1 406 ? 25.040 -23.974 -49.122 1.00 25.52 406 LYS A N 1
ATOM 3053 C CA . LYS A 1 406 ? 25.029 -25.402 -48.730 1.00 25.52 406 LYS A CA 1
ATOM 3054 C C . LYS A 1 406 ? 25.351 -25.660 -47.249 1.00 25.52 406 LYS A C 1
ATOM 3056 O O . LYS A 1 406 ? 25.961 -24.833 -46.587 1.00 25.52 406 LYS A O 1
ATOM 3061 N N . ALA A 1 407 ? 25.028 -26.874 -46.795 1.00 26.75 407 ALA A N 1
ATOM 3062 C CA . ALA A 1 407 ? 25.535 -27.458 -45.553 1.00 26.75 407 ALA A CA 1
ATOM 3063 C C . ALA A 1 407 ? 26.898 -28.165 -45.742 1.00 26.75 407 ALA A C 1
ATOM 3065 O O . ALA A 1 407 ? 27.223 -28.618 -46.843 1.00 26.75 407 ALA A O 1
ATOM 3066 N N . GLY A 1 408 ? 27.646 -28.294 -44.643 1.00 25.41 408 GLY A N 1
ATOM 3067 C CA . GLY A 1 408 ? 28.805 -29.180 -44.452 1.00 25.41 408 GLY A CA 1
ATOM 3068 C C . GLY A 1 408 ? 28.580 -30.072 -43.220 1.00 25.41 408 GLY A C 1
ATOM 3069 O O . GLY A 1 408 ? 27.649 -29.818 -42.458 1.00 25.41 408 GLY A O 1
ATOM 3070 N N . HIS A 1 409 ? 29.368 -31.136 -43.052 1.00 27.47 409 HIS A N 1
ATOM 3071 C CA . HIS A 1 409 ? 29.021 -32.282 -42.194 1.00 27.47 409 HIS A CA 1
ATOM 3072 C C . HIS A 1 409 ? 30.190 -32.729 -41.283 1.00 27.47 409 HIS A C 1
ATOM 3074 O O . HIS A 1 409 ? 31.302 -32.231 -41.433 1.00 27.47 409 HIS A O 1
ATOM 3080 N N . ASP A 1 410 ? 29.915 -33.716 -40.416 1.00 26.50 410 ASP A N 1
ATOM 3081 C CA . ASP A 1 410 ? 30.862 -34.541 -39.626 1.00 26.50 410 ASP A CA 1
ATOM 3082 C C . ASP A 1 410 ? 31.585 -33.901 -38.408 1.00 26.50 410 ASP A C 1
ATOM 3084 O O . ASP A 1 410 ? 31.783 -32.695 -38.345 1.00 26.50 410 ASP A O 1
ATOM 3088 N N . SER A 1 411 ? 32.058 -34.652 -37.392 1.00 27.19 411 SER A N 1
ATOM 3089 C CA . SER A 1 411 ? 31.494 -35.859 -36.734 1.00 27.19 411 SER A CA 1
ATOM 3090 C C . SER A 1 411 ? 32.202 -36.182 -35.391 1.00 27.19 411 SER A C 1
ATOM 3092 O O . SER A 1 411 ? 33.421 -36.107 -35.301 1.00 27.19 411 SER A O 1
ATOM 3094 N N . VAL A 1 412 ? 31.420 -36.626 -34.396 1.00 27.11 412 VAL A N 1
ATOM 3095 C CA . VAL A 1 412 ? 31.727 -37.346 -33.125 1.00 27.11 412 VAL A CA 1
ATOM 3096 C C . VAL A 1 412 ? 33.159 -37.891 -32.870 1.00 27.11 412 VAL A C 1
ATOM 3098 O O . VAL A 1 412 ? 33.689 -38.655 -33.671 1.00 27.11 412 VAL A O 1
ATOM 3101 N N . ALA A 1 413 ? 33.677 -37.700 -31.640 1.00 25.02 413 ALA A N 1
ATOM 3102 C CA . ALA A 1 413 ? 34.828 -38.432 -31.065 1.00 25.02 413 ALA A CA 1
ATOM 3103 C C . ALA A 1 413 ? 34.615 -38.844 -29.579 1.00 25.02 413 ALA A C 1
ATOM 3105 O O . ALA A 1 413 ? 33.656 -38.408 -28.943 1.00 25.02 413 ALA A O 1
ATOM 3106 N N . LYS A 1 414 ? 35.465 -39.743 -29.045 1.00 24.05 414 LYS A N 1
ATOM 3107 C CA . LYS A 1 414 ? 35.321 -40.495 -27.764 1.00 24.05 414 LYS A CA 1
ATOM 3108 C C . LYS A 1 414 ? 36.711 -40.896 -27.215 1.00 24.05 414 LYS A C 1
ATOM 3110 O O . LYS A 1 414 ? 37.597 -41.104 -28.034 1.00 24.05 414 LYS A O 1
ATOM 3115 N N . ALA A 1 415 ? 36.993 -41.115 -25.920 1.00 25.45 415 ALA A N 1
ATOM 3116 C CA . ALA A 1 415 ? 36.273 -40.905 -24.642 1.00 25.45 415 ALA A CA 1
ATOM 3117 C C . ALA A 1 415 ? 37.332 -40.507 -23.550 1.00 25.45 415 ALA A C 1
ATOM 3119 O O . ALA A 1 415 ? 38.177 -39.693 -23.896 1.00 25.45 415 ALA A O 1
ATOM 3120 N N . SER A 1 416 ? 37.450 -40.952 -22.281 1.00 24.70 416 SER A N 1
ATOM 3121 C CA . SER A 1 416 ? 36.821 -41.995 -21.434 1.00 24.70 416 SER A CA 1
ATOM 3122 C C . SER A 1 416 ? 37.118 -41.753 -19.928 1.00 24.70 416 SER A C 1
ATOM 3124 O O . SER A 1 416 ? 37.939 -40.902 -19.599 1.00 24.70 416 SER A O 1
ATOM 3126 N N . ALA A 1 417 ? 36.506 -42.529 -19.020 1.00 26.92 417 ALA A N 1
ATOM 3127 C CA . ALA A 1 417 ? 36.797 -42.541 -17.570 1.00 26.92 417 ALA A CA 1
ATOM 3128 C C . ALA A 1 417 ? 37.911 -43.543 -17.181 1.00 26.92 417 ALA A C 1
ATOM 3130 O O . ALA A 1 417 ? 38.145 -44.499 -17.929 1.00 26.92 417 ALA A O 1
ATOM 3131 N N . PRO A 1 418 ? 38.562 -43.378 -16.004 1.00 33.91 418 PRO A N 1
ATOM 3132 C CA . PRO A 1 418 ? 38.586 -44.502 -15.044 1.00 33.91 418 PRO A CA 1
ATOM 3133 C C . PRO A 1 418 ? 38.681 -44.165 -13.525 1.00 33.91 418 PRO A C 1
ATOM 3135 O O . PRO A 1 418 ? 39.503 -43.361 -13.110 1.00 33.91 418 PRO A O 1
ATOM 3138 N N . SER A 1 419 ? 37.978 -44.979 -12.717 1.00 25.70 419 SER A N 1
ATOM 3139 C CA . SER A 1 419 ? 38.306 -45.450 -11.341 1.00 25.70 419 SER A CA 1
ATOM 3140 C C . SER A 1 419 ? 38.458 -44.468 -10.148 1.00 25.70 419 SER A C 1
ATOM 3142 O O . SER A 1 419 ? 38.643 -43.270 -10.305 1.00 25.70 419 SER A O 1
ATOM 3144 N N . ALA A 1 420 ? 38.353 -45.003 -8.919 1.00 25.09 420 ALA A N 1
ATOM 3145 C CA . ALA A 1 420 ? 38.225 -44.259 -7.650 1.00 25.09 420 ALA A CA 1
ATOM 3146 C C . ALA A 1 420 ? 38.960 -44.918 -6.446 1.00 25.09 420 ALA A C 1
ATOM 3148 O O . ALA A 1 420 ? 39.628 -45.935 -6.630 1.00 25.09 420 ALA A O 1
ATOM 3149 N N . VAL A 1 421 ? 38.707 -44.381 -5.225 1.00 25.36 421 VAL A N 1
ATOM 3150 C CA . VAL A 1 421 ? 39.070 -44.878 -3.858 1.00 25.36 421 VAL A CA 1
ATOM 3151 C C . VAL A 1 421 ? 40.533 -44.578 -3.427 1.00 25.36 421 VAL A C 1
ATOM 3153 O O . VAL A 1 421 ? 41.406 -44.719 -4.280 1.00 25.36 421 VAL A O 1
ATOM 3156 N N . PRO A 1 422 ? 40.865 -44.195 -2.153 1.00 32.41 422 PRO A N 1
ATOM 3157 C CA . PRO A 1 422 ? 40.062 -44.111 -0.908 1.00 32.41 422 PRO A CA 1
ATOM 3158 C C . PRO A 1 422 ? 40.056 -42.745 -0.141 1.00 32.41 422 PRO A C 1
ATOM 3160 O O . PRO A 1 422 ? 40.761 -41.808 -0.485 1.00 32.41 422 PRO A O 1
ATOM 3163 N N . LEU A 1 423 ? 39.272 -42.708 0.954 1.00 25.53 423 LEU A N 1
ATOM 3164 C CA . LEU A 1 423 ? 39.376 -41.937 2.225 1.00 25.53 423 LEU A CA 1
ATOM 3165 C C . LEU A 1 423 ? 40.209 -40.630 2.336 1.00 25.53 423 LEU A C 1
ATOM 3167 O O . LEU A 1 423 ? 41.434 -40.678 2.386 1.00 25.53 423 LEU A O 1
ATOM 3171 N N . ALA A 1 424 ? 39.526 -39.542 2.732 1.00 23.97 424 ALA A N 1
ATOM 3172 C CA . ALA A 1 424 ? 39.740 -38.840 4.019 1.00 23.97 424 ALA A CA 1
ATOM 3173 C C . ALA A 1 424 ? 38.567 -37.876 4.324 1.00 23.97 424 ALA A C 1
ATOM 3175 O O . ALA A 1 424 ? 38.149 -37.127 3.447 1.00 23.97 424 ALA A O 1
ATOM 3176 N N . THR A 1 425 ? 38.032 -37.862 5.553 1.00 27.19 425 THR A N 1
ATOM 3177 C CA . THR A 1 425 ? 36.914 -36.976 5.954 1.00 27.19 425 THR A CA 1
ATOM 3178 C C . THR A 1 425 ? 37.376 -35.826 6.861 1.00 27.19 425 THR A C 1
ATOM 3180 O O . THR A 1 425 ? 37.722 -36.092 8.016 1.00 27.19 425 THR A O 1
ATOM 3183 N N . PRO A 1 426 ? 37.329 -34.555 6.420 1.00 26.98 426 PRO A N 1
ATOM 3184 C CA . PRO A 1 426 ? 37.454 -33.407 7.312 1.00 26.98 426 PRO A CA 1
ATOM 3185 C C . PRO A 1 426 ? 36.102 -33.108 7.981 1.00 26.98 426 PRO A C 1
ATOM 3187 O O . PRO A 1 426 ? 35.135 -32.723 7.327 1.00 26.98 426 PRO A O 1
ATOM 3190 N N . SER A 1 427 ? 36.017 -33.287 9.298 1.00 27.38 427 SER A N 1
ATOM 3191 C CA . SER A 1 427 ? 34.819 -32.957 10.080 1.00 27.38 427 SER A CA 1
ATOM 3192 C C . SER A 1 427 ? 34.693 -31.442 10.290 1.00 27.38 427 SER A C 1
ATOM 3194 O O . SER A 1 427 ? 35.466 -30.870 11.061 1.00 27.38 427 SER A O 1
ATOM 3196 N N . SER A 1 428 ? 33.710 -30.799 9.653 1.00 28.27 428 SER A N 1
ATOM 3197 C CA . SER A 1 428 ? 33.380 -29.388 9.911 1.00 28.27 428 SER A CA 1
ATOM 3198 C C . SER A 1 428 ? 32.493 -29.242 11.165 1.00 28.27 428 SER A C 1
ATOM 3200 O O . SER A 1 428 ? 31.517 -29.988 11.295 1.00 28.27 428 SER A O 1
ATOM 3202 N N . PRO A 1 429 ? 32.798 -28.326 12.107 1.00 30.27 429 PRO A N 1
ATOM 3203 C CA . PRO A 1 429 ? 32.054 -28.189 13.356 1.00 30.27 429 PRO A CA 1
ATOM 3204 C C . PRO A 1 429 ? 30.870 -27.214 13.234 1.00 30.27 429 PRO A C 1
ATOM 3206 O O . PRO A 1 429 ? 31.028 -26.008 13.416 1.00 30.27 429 PRO A O 1
ATOM 3209 N N . ASN A 1 430 ? 29.659 -27.731 13.011 1.00 30.11 430 ASN A N 1
ATOM 3210 C CA . ASN A 1 430 ? 28.434 -26.927 13.119 1.00 30.11 430 ASN A CA 1
ATOM 3211 C C . ASN A 1 430 ? 28.144 -26.553 14.591 1.00 30.11 430 ASN A C 1
ATOM 3213 O O . ASN A 1 430 ? 27.935 -27.459 15.405 1.00 30.11 430 ASN A O 1
ATOM 3217 N N . PRO A 1 431 ? 28.046 -25.259 14.956 1.00 28.77 431 PRO A N 1
ATOM 3218 C CA . PRO A 1 431 ? 27.539 -24.855 16.261 1.00 28.77 431 PRO A CA 1
ATOM 3219 C C . PRO A 1 431 ? 26.010 -24.988 16.291 1.00 28.77 431 PRO A C 1
ATOM 3221 O O . PRO A 1 431 ? 25.288 -24.241 15.633 1.00 28.77 431 PRO A O 1
ATOM 3224 N N . SER A 1 432 ? 25.496 -25.935 17.075 1.00 31.55 432 SER A N 1
ATOM 3225 C CA . SER A 1 432 ? 24.062 -26.022 17.368 1.00 31.55 432 SER A CA 1
ATOM 3226 C C . SER A 1 432 ? 23.583 -24.830 18.217 1.00 31.55 432 SER A C 1
ATOM 3228 O O . SER A 1 432 ? 24.379 -24.127 18.839 1.00 31.55 432 SER A O 1
ATOM 3230 N N . PHE A 1 433 ? 22.264 -24.601 18.246 1.00 34.94 433 PHE A N 1
ATOM 3231 C CA . PHE A 1 433 ? 21.585 -23.378 18.722 1.00 34.94 433 PHE A CA 1
ATOM 3232 C C . PHE A 1 433 ? 21.661 -23.091 20.250 1.00 34.94 433 PHE A C 1
ATOM 3234 O O . PHE A 1 433 ? 20.774 -22.466 20.824 1.00 34.94 433 PHE A O 1
ATOM 3241 N N . SER A 1 434 ? 22.718 -23.531 20.937 1.00 30.73 434 SER A N 1
ATOM 3242 C CA . SER A 1 434 ? 22.933 -23.332 22.382 1.00 30.73 434 SER A CA 1
ATOM 3243 C C . SER A 1 434 ? 23.770 -22.088 22.728 1.00 30.73 434 SER A C 1
ATOM 3245 O O . SER A 1 434 ? 23.829 -21.690 23.891 1.00 30.73 434 SER A O 1
ATOM 3247 N N . SER A 1 435 ? 24.416 -21.456 21.744 1.00 31.62 435 SER A N 1
ATOM 3248 C CA . SER A 1 435 ? 25.449 -20.423 21.960 1.00 31.62 435 SER A CA 1
ATOM 3249 C C . SER A 1 435 ? 24.940 -19.028 22.361 1.00 31.62 435 SER A C 1
ATOM 3251 O O . SER A 1 435 ? 25.753 -18.153 22.649 1.00 31.62 435 SER A O 1
ATOM 3253 N N . LEU A 1 436 ? 23.623 -18.793 22.409 1.00 33.69 436 LEU A N 1
ATOM 3254 C CA . LEU A 1 436 ? 23.038 -17.480 22.741 1.00 33.69 436 LEU A CA 1
ATOM 3255 C C . LEU A 1 436 ? 22.850 -17.221 24.252 1.00 33.69 436 LEU A C 1
ATOM 3257 O O . LEU A 1 436 ? 22.340 -16.171 24.637 1.00 33.69 436 LEU A O 1
ATOM 3261 N N . ARG A 1 437 ? 23.306 -18.122 25.134 1.00 31.78 437 ARG A N 1
ATOM 3262 C CA . ARG A 1 437 ? 23.407 -17.868 26.586 1.00 31.78 437 ARG A CA 1
ATOM 3263 C C . ARG A 1 437 ? 24.844 -17.535 27.000 1.00 31.78 437 ARG A C 1
ATOM 3265 O O . ARG A 1 437 ? 25.516 -18.353 27.622 1.00 31.78 437 ARG A O 1
ATOM 3272 N N . GLY A 1 438 ? 25.306 -16.323 26.686 1.00 32.06 438 GLY A N 1
ATOM 3273 C CA . GLY A 1 438 ? 26.610 -15.849 27.166 1.00 32.06 438 GLY A CA 1
ATOM 3274 C C . GLY A 1 438 ? 27.063 -14.490 26.629 1.00 32.06 438 GLY A C 1
ATOM 3275 O O . GLY A 1 438 ? 27.792 -14.435 25.643 1.00 32.06 438 GLY A O 1
ATOM 3276 N N . ARG A 1 439 ? 26.694 -13.405 27.323 1.00 38.59 439 ARG A N 1
ATOM 3277 C CA . ARG A 1 439 ? 27.355 -12.080 27.304 1.00 38.59 439 ARG A CA 1
ATOM 3278 C C . ARG A 1 439 ? 27.067 -11.344 28.632 1.00 38.59 439 ARG A C 1
ATOM 3280 O O . ARG A 1 439 ? 26.163 -11.770 29.351 1.00 38.59 439 ARG A O 1
ATOM 3287 N N . PRO A 1 440 ? 27.904 -10.372 29.043 1.00 28.61 440 PRO A N 1
ATOM 3288 C CA . PRO A 1 440 ? 28.182 -10.161 30.467 1.00 28.61 440 PRO A CA 1
ATOM 3289 C C . PRO A 1 440 ? 27.249 -9.177 31.186 1.00 28.61 440 PRO A C 1
ATOM 3291 O O . PRO A 1 440 ? 26.978 -8.084 30.698 1.00 28.61 440 PRO A O 1
ATOM 3294 N N . THR A 1 441 ? 26.879 -9.524 32.419 1.00 36.12 441 THR A N 1
ATOM 3295 C CA . THR A 1 441 ? 26.391 -8.586 33.443 1.00 36.12 441 THR A CA 1
ATOM 3296 C C . THR A 1 441 ? 27.563 -7.985 34.240 1.00 36.12 441 THR A C 1
ATOM 3298 O O . THR A 1 441 ? 28.554 -8.689 34.464 1.00 36.12 441 THR A O 1
ATOM 3301 N N . PRO A 1 442 ? 27.468 -6.734 34.734 1.00 27.12 442 PRO A N 1
ATOM 3302 C CA . PRO A 1 442 ? 28.429 -6.170 35.690 1.00 27.12 442 PRO A CA 1
ATOM 3303 C C . PRO A 1 442 ? 28.496 -6.948 37.030 1.00 27.12 442 PRO A C 1
ATOM 3305 O O . PRO A 1 442 ? 27.593 -7.735 37.321 1.00 27.12 442 PRO A O 1
ATOM 3308 N N . PRO A 1 443 ? 29.562 -6.778 37.842 1.00 28.64 443 PRO A N 1
ATOM 3309 C CA . PRO A 1 443 ? 29.909 -7.728 38.906 1.00 28.64 443 PRO A CA 1
ATOM 3310 C C . PRO A 1 443 ? 29.378 -7.395 40.317 1.00 28.64 443 PRO A C 1
ATOM 3312 O O . PRO A 1 443 ? 29.368 -6.239 40.732 1.00 28.64 443 PRO A O 1
ATOM 3315 N N . GLY A 1 444 ? 29.104 -8.451 41.100 1.00 25.48 444 GLY A N 1
ATOM 3316 C CA . GLY A 1 444 ? 28.887 -8.420 42.560 1.00 25.48 444 GLY A CA 1
ATOM 3317 C C . GLY A 1 444 ? 27.472 -8.855 42.995 1.00 25.48 444 GLY A C 1
ATOM 3318 O O . GLY A 1 444 ? 26.502 -8.396 42.409 1.00 25.48 444 GLY A O 1
ATOM 3319 N N . THR A 1 445 ? 27.269 -9.729 43.994 1.00 27.05 445 THR A N 1
ATOM 3320 C CA . THR A 1 445 ? 28.219 -10.440 44.884 1.00 27.05 445 THR A CA 1
ATOM 3321 C C . THR A 1 445 ? 27.710 -11.835 45.311 1.00 27.05 445 THR A C 1
ATOM 3323 O O . THR A 1 445 ? 26.517 -12.112 45.261 1.00 27.05 445 THR A O 1
ATOM 3326 N N . SER A 1 446 ? 28.635 -12.662 45.822 1.00 28.34 446 SER A N 1
ATOM 3327 C CA . SER A 1 446 ? 28.434 -13.730 46.832 1.00 28.34 446 SER A CA 1
ATOM 3328 C C . SER A 1 446 ? 27.496 -14.936 46.555 1.00 28.34 446 SER A C 1
ATOM 3330 O O . SER A 1 446 ? 26.335 -14.940 46.949 1.00 28.34 446 SER A O 1
ATOM 3332 N N . ASP A 1 447 ? 28.111 -16.028 46.067 1.00 26.05 447 ASP A N 1
ATOM 3333 C CA . ASP A 1 447 ? 28.454 -17.230 46.879 1.00 26.05 447 ASP A CA 1
ATOM 3334 C C . ASP A 1 447 ? 27.736 -18.613 46.779 1.00 26.05 447 ASP A C 1
ATOM 3336 O O . ASP A 1 447 ? 26.535 -18.772 46.950 1.00 26.05 447 ASP A O 1
ATOM 3340 N N . VAL A 1 448 ? 28.611 -19.640 46.686 1.00 27.22 448 VAL A N 1
ATOM 3341 C CA . VAL A 1 448 ? 28.536 -21.034 47.213 1.00 27.22 448 VAL A CA 1
ATOM 3342 C C . VAL A 1 448 ? 27.723 -22.146 46.482 1.00 27.22 448 VAL A C 1
ATOM 3344 O O . VAL A 1 448 ? 26.580 -22.454 46.785 1.00 27.22 448 VAL A O 1
ATOM 3347 N N . ARG A 1 449 ? 28.477 -22.883 45.638 1.00 24.19 449 ARG A N 1
ATOM 3348 C CA . ARG A 1 449 ? 28.604 -24.365 45.477 1.00 24.19 449 ARG A CA 1
ATOM 3349 C C . ARG A 1 449 ? 27.398 -25.309 45.217 1.00 24.19 449 ARG A C 1
ATOM 3351 O O . ARG A 1 449 ? 26.579 -25.590 46.081 1.00 24.19 449 ARG A O 1
ATOM 3358 N N . SER A 1 450 ? 27.517 -26.024 44.089 1.00 24.66 450 SER A N 1
ATOM 3359 C CA . SER A 1 450 ? 27.031 -27.400 43.791 1.00 24.66 450 SER A CA 1
ATOM 3360 C C . SER A 1 450 ? 27.728 -28.485 44.669 1.00 24.66 450 SER A C 1
ATOM 3362 O O . SER A 1 450 ? 28.705 -28.114 45.331 1.00 24.66 450 SER A O 1
ATOM 3364 N N . PRO A 1 451 ? 27.357 -29.804 44.672 1.00 35.00 451 PRO A N 1
ATOM 3365 C CA . PRO A 1 451 ? 27.508 -30.694 43.484 1.00 35.00 451 PRO A CA 1
ATOM 3366 C C . PRO A 1 451 ? 26.613 -31.972 43.361 1.00 35.00 451 PRO A C 1
ATOM 3368 O O . PRO A 1 451 ? 26.069 -32.454 44.346 1.00 35.00 451 PRO A O 1
ATOM 3371 N N . SER A 1 452 ? 26.675 -32.636 42.182 1.00 24.55 452 SER A N 1
ATOM 3372 C CA . SER A 1 452 ? 26.555 -34.117 41.959 1.00 24.55 452 SER A CA 1
ATOM 3373 C C . SER A 1 452 ? 25.199 -34.817 42.274 1.00 24.55 452 SER A C 1
ATOM 3375 O O . SER A 1 452 ? 24.400 -34.260 43.007 1.00 24.55 452 SER A O 1
ATOM 3377 N N . THR A 1 453 ? 24.796 -36.023 41.817 1.00 25.17 453 THR A N 1
ATOM 3378 C CA . THR A 1 453 ? 25.147 -37.032 40.759 1.00 25.17 453 THR A CA 1
ATOM 3379 C C . THR A 1 453 ? 24.039 -38.125 40.792 1.00 25.17 453 THR A C 1
ATOM 3381 O O . THR A 1 453 ? 23.474 -38.317 41.861 1.00 25.17 453 THR A O 1
ATOM 3384 N N . SER A 1 454 ? 23.730 -38.977 39.796 1.00 24.89 454 SER A N 1
ATOM 3385 C CA . SER A 1 454 ? 23.934 -39.035 38.326 1.00 24.89 454 SER A CA 1
ATOM 3386 C C . SER A 1 454 ? 23.260 -40.325 37.760 1.00 24.89 454 SER A C 1
ATOM 3388 O O . SER A 1 454 ? 22.642 -41.049 38.530 1.00 24.89 454 SER A O 1
ATOM 3390 N N . GLN A 1 455 ? 23.482 -40.652 36.472 1.00 24.53 455 GLN A N 1
ATOM 3391 C CA . GLN A 1 455 ? 23.156 -41.916 35.761 1.00 24.53 455 GLN A CA 1
ATOM 3392 C C . GLN A 1 455 ? 21.697 -42.184 35.321 1.00 24.53 455 GLN A C 1
ATOM 3394 O O . GLN A 1 455 ? 20.733 -41.960 36.043 1.00 24.53 455 GLN A O 1
ATOM 3399 N N . ALA A 1 456 ? 21.587 -42.743 34.109 1.00 23.56 456 ALA A N 1
ATOM 3400 C CA . ALA A 1 456 ? 20.443 -43.506 33.594 1.00 23.56 456 ALA A CA 1
ATOM 3401 C C . ALA A 1 456 ? 20.768 -45.018 33.648 1.00 23.56 456 ALA A C 1
ATOM 3403 O O . ALA A 1 456 ? 21.916 -45.380 33.926 1.00 23.56 456 ALA A O 1
ATOM 3404 N N . PRO A 1 457 ? 19.814 -45.911 33.325 1.00 32.75 457 PRO A N 1
ATOM 3405 C CA . PRO A 1 457 ? 19.944 -46.590 32.025 1.00 32.75 457 PRO A CA 1
ATOM 3406 C C . PRO A 1 457 ? 18.608 -46.805 31.273 1.00 32.75 457 PRO A C 1
ATOM 3408 O O . PRO A 1 457 ? 17.555 -46.317 31.670 1.00 32.75 457 PRO A O 1
ATOM 3411 N N . SER A 1 458 ? 18.680 -47.500 30.134 1.00 24.39 458 SER A N 1
ATOM 3412 C CA . SER A 1 458 ? 17.637 -47.678 29.108 1.00 24.39 458 SER A CA 1
ATOM 3413 C C . SER A 1 458 ? 17.031 -49.097 29.066 1.00 24.39 458 SER A C 1
ATOM 3415 O O . SER A 1 458 ? 17.592 -50.001 29.683 1.00 24.39 458 SER A O 1
ATOM 3417 N N . LEU A 1 459 ? 15.946 -49.314 28.285 1.00 25.23 459 LEU A N 1
ATOM 3418 C CA . LEU A 1 459 ? 15.884 -50.260 27.131 1.00 25.23 459 LEU A CA 1
ATOM 3419 C C . LEU A 1 459 ? 14.449 -50.564 26.583 1.00 25.23 459 LEU A C 1
ATOM 3421 O O . LEU A 1 459 ? 13.586 -51.019 27.318 1.00 25.23 459 LEU A O 1
ATOM 3425 N N . ARG A 1 460 ? 14.306 -50.462 25.244 1.00 23.66 460 ARG A N 1
ATOM 3426 C CA . ARG A 1 460 ? 13.610 -51.367 24.274 1.00 23.66 460 ARG A CA 1
ATOM 3427 C C . ARG A 1 460 ? 12.074 -51.649 24.231 1.00 23.66 460 ARG A C 1
ATOM 3429 O O . ARG A 1 460 ? 11.565 -52.448 25.002 1.00 23.66 460 ARG A O 1
ATOM 3436 N N . ASN A 1 461 ? 11.517 -51.287 23.057 1.00 25.27 461 ASN A N 1
ATOM 3437 C CA . ASN A 1 461 ? 10.855 -52.144 22.027 1.00 25.27 461 ASN A CA 1
ATOM 3438 C C . ASN A 1 461 ? 9.354 -52.548 22.067 1.00 25.27 461 ASN A C 1
ATOM 3440 O O . ASN A 1 461 ? 8.747 -52.682 23.118 1.00 25.27 461 ASN A O 1
ATOM 3444 N N . ALA A 1 462 ? 8.884 -52.878 20.843 1.00 24.23 462 ALA A N 1
ATOM 3445 C CA . ALA A 1 462 ? 7.619 -53.494 20.391 1.00 24.23 462 ALA A CA 1
ATOM 3446 C C . ALA A 1 462 ? 6.377 -52.572 20.438 1.00 24.23 462 ALA A C 1
ATOM 3448 O O . ALA A 1 462 ? 6.033 -52.058 21.492 1.00 24.23 462 ALA A O 1
ATOM 3449 N N . GLU A 1 463 ? 5.764 -52.155 19.317 1.00 24.39 463 GLU A N 1
ATOM 3450 C CA . GLU A 1 463 ? 5.146 -52.873 18.167 1.00 24.39 463 GLU A CA 1
ATOM 3451 C C . GLU A 1 463 ? 3.693 -53.321 18.421 1.00 24.39 463 GLU A C 1
ATOM 3453 O O . GLU A 1 463 ? 3.391 -53.946 19.432 1.00 24.39 463 GLU A O 1
ATOM 3458 N N . GLY A 1 464 ? 2.799 -53.028 17.464 1.00 24.28 464 GLY A N 1
ATOM 3459 C CA . GLY A 1 464 ? 1.386 -53.427 17.500 1.00 24.28 464 GLY A CA 1
ATOM 3460 C C . GLY A 1 464 ? 0.481 -52.509 16.671 1.00 24.28 464 GLY A C 1
ATOM 3461 O O . GLY A 1 464 ? -0.013 -51.508 17.179 1.00 24.28 464 GLY A O 1
ATOM 3462 N N . ALA A 1 465 ? 0.258 -52.845 15.398 1.00 23.77 465 ALA A N 1
ATOM 3463 C CA . ALA A 1 465 ? -0.683 -52.145 14.516 1.00 23.77 465 ALA A CA 1
ATOM 3464 C C . ALA A 1 465 ? -2.005 -52.919 14.374 1.00 23.77 465 ALA A C 1
ATOM 3466 O O . ALA A 1 465 ? -2.000 -54.143 14.474 1.00 23.77 465 ALA A O 1
ATOM 3467 N N . ILE A 1 466 ? -3.098 -52.216 14.055 1.00 24.83 466 ILE A N 1
ATOM 3468 C CA . ILE A 1 466 ? -4.363 -52.740 13.499 1.00 24.83 466 ILE A CA 1
ATOM 3469 C C . ILE A 1 466 ? -4.975 -51.651 12.596 1.00 24.83 466 ILE A C 1
ATOM 3471 O O . ILE A 1 466 ? -4.745 -50.461 12.809 1.00 24.83 466 ILE A O 1
ATOM 3475 N N . SER A 1 467 ? -5.721 -52.062 11.570 1.00 21.91 467 SER A N 1
ATOM 3476 C CA . SER A 1 467 ? -6.489 -51.212 10.646 1.00 21.91 467 SER A CA 1
ATOM 3477 C C . SER A 1 467 ? -7.698 -52.008 10.114 1.00 21.91 467 SER A C 1
ATOM 3479 O O . SER A 1 467 ? -7.809 -53.192 10.439 1.00 21.91 467 SER A O 1
ATOM 3481 N N . LEU A 1 468 ? -8.533 -51.391 9.258 1.00 23.34 468 LEU A N 1
ATOM 3482 C CA . LEU A 1 468 ? -9.836 -51.873 8.738 1.00 23.34 468 LEU A CA 1
ATOM 3483 C C . LEU A 1 468 ? -10.964 -51.855 9.796 1.00 23.34 468 LEU A C 1
ATOM 3485 O O . LEU A 1 468 ? -10.690 -52.036 10.977 1.00 23.34 468 LEU A O 1
ATOM 3489 N N . ALA A 1 469 ? -12.260 -51.725 9.482 1.00 23.64 469 ALA A N 1
ATOM 3490 C CA . ALA A 1 469 ? -13.050 -51.130 8.374 1.00 23.64 469 ALA A CA 1
ATOM 3491 C C . ALA A 1 469 ? -14.528 -51.039 8.911 1.00 23.64 469 ALA A C 1
ATOM 3493 O O . ALA A 1 469 ? -14.758 -51.463 10.041 1.00 23.64 469 ALA A O 1
ATOM 3494 N N . VAL A 1 470 ? -15.577 -50.466 8.297 1.00 24.11 470 VAL A N 1
ATOM 3495 C CA . VAL A 1 470 ? -16.247 -50.754 7.006 1.00 24.11 470 VAL A CA 1
ATOM 3496 C C . VAL A 1 470 ? -17.356 -49.692 6.759 1.00 24.11 470 VAL A C 1
ATOM 3498 O O . VAL A 1 470 ? -17.888 -49.113 7.699 1.00 24.11 470 VAL A O 1
ATOM 3501 N N . GLU A 1 471 ? -17.666 -49.483 5.478 1.00 23.92 471 GLU A N 1
ATOM 3502 C CA . GLU A 1 471 ? -18.832 -48.875 4.792 1.00 23.92 471 GLU A CA 1
ATOM 3503 C C . GLU A 1 471 ? -20.138 -48.511 5.544 1.00 23.92 471 GLU A C 1
ATOM 3505 O O . GLU A 1 471 ? -20.659 -49.251 6.377 1.00 23.92 471 GLU A O 1
ATOM 3510 N N . SER A 1 472 ? -20.803 -47.463 5.035 1.00 25.12 472 SER A N 1
ATOM 3511 C CA . SER A 1 472 ? -22.246 -47.454 4.700 1.00 25.12 472 SER A CA 1
ATOM 3512 C C . SER A 1 472 ? -22.507 -46.431 3.574 1.00 25.12 472 SER A C 1
ATOM 3514 O O . SER A 1 472 ? -21.727 -45.496 3.402 1.00 25.12 472 SER A O 1
ATOM 3516 N N . SER A 1 473 ? -23.572 -46.584 2.783 1.00 23.78 473 SER A N 1
ATOM 3517 C CA . SER A 1 473 ? -23.959 -45.663 1.690 1.00 23.78 473 SER A CA 1
ATOM 3518 C C . SER A 1 473 ? -25.478 -45.579 1.561 1.00 23.78 473 SER A C 1
ATOM 3520 O O . SER A 1 473 ? -26.124 -46.591 1.802 1.00 23.78 473 SER A O 1
ATOM 3522 N N . GLU A 1 474 ? -26.030 -44.447 1.095 1.00 24.89 474 GLU A N 1
ATOM 3523 C CA . GLU A 1 474 ? -27.301 -44.419 0.339 1.00 24.89 474 GLU A CA 1
ATOM 3524 C C . GLU A 1 474 ? -27.557 -43.079 -0.401 1.00 24.89 474 GLU A C 1
ATOM 3526 O O . GLU A 1 474 ? -26.728 -42.171 -0.363 1.00 24.89 474 GLU A O 1
ATOM 3531 N N . THR A 1 475 ? -28.672 -42.990 -1.143 1.00 23.23 475 THR A N 1
ATOM 3532 C CA . THR A 1 475 ? -29.099 -41.883 -2.049 1.00 23.23 475 THR A CA 1
ATOM 3533 C C . THR A 1 475 ? -30.594 -41.541 -1.822 1.00 23.23 475 THR A C 1
ATOM 3535 O O . THR A 1 475 ? -31.212 -42.143 -0.954 1.00 23.23 475 THR A O 1
ATOM 3538 N N . ILE A 1 476 ? -31.297 -40.598 -2.475 1.00 24.48 476 ILE A N 1
ATOM 3539 C CA . ILE A 1 476 ? -31.176 -39.869 -3.770 1.00 24.48 476 ILE A CA 1
ATOM 3540 C C . ILE A 1 476 ? -31.581 -38.371 -3.533 1.00 24.48 476 ILE A C 1
ATOM 3542 O O . ILE A 1 476 ? -31.463 -37.929 -2.398 1.00 24.48 476 ILE A O 1
ATOM 3546 N N . VAL A 1 477 ? -32.020 -37.464 -4.431 1.00 22.94 477 VAL A N 1
ATOM 3547 C CA . VAL A 1 477 ? -32.570 -37.463 -5.816 1.00 22.94 477 VAL A CA 1
ATOM 3548 C C . VAL A 1 477 ? -32.151 -36.154 -6.550 1.00 22.94 477 VAL A C 1
ATOM 3550 O O . VAL A 1 477 ? -31.218 -35.477 -6.127 1.00 22.94 477 VAL A O 1
ATOM 3553 N N . SER A 1 478 ? -32.822 -35.751 -7.641 1.00 28.02 478 SER A N 1
ATOM 3554 C CA . SER A 1 478 ? -32.736 -34.404 -8.251 1.00 28.02 478 SER A CA 1
ATOM 3555 C C . SER A 1 478 ? -34.080 -33.994 -8.885 1.00 28.02 478 SER A C 1
ATOM 3557 O O . SER A 1 478 ? -34.899 -34.868 -9.168 1.00 28.02 478 SER A O 1
ATOM 3559 N N . ALA A 1 479 ? -34.302 -32.694 -9.127 1.00 24.61 479 ALA A N 1
ATOM 3560 C CA . ALA A 1 479 ? -35.413 -32.141 -9.923 1.00 24.61 479 ALA A CA 1
ATOM 3561 C C . ALA A 1 479 ? -35.053 -30.738 -10.473 1.00 24.61 479 ALA A C 1
ATOM 3563 O O . ALA A 1 479 ? -34.192 -30.074 -9.894 1.00 24.61 479 ALA A O 1
ATOM 3564 N N . SER A 1 480 ? -35.705 -30.295 -11.560 1.00 28.61 480 SER A N 1
ATOM 3565 C CA . SER A 1 480 ? -35.258 -29.158 -12.397 1.00 28.61 480 SER A CA 1
ATOM 3566 C C . SER A 1 480 ? -36.405 -28.301 -12.983 1.00 28.61 480 SER A C 1
ATOM 3568 O O . SER A 1 480 ? -37.547 -28.749 -13.023 1.00 28.61 480 SER A O 1
ATOM 3570 N N . ASP A 1 481 ? -36.025 -27.131 -13.527 1.00 28.27 481 ASP A N 1
ATOM 3571 C CA . ASP A 1 481 ? -36.650 -26.346 -14.623 1.00 28.27 481 ASP A CA 1
ATOM 3572 C C . ASP A 1 481 ? -37.978 -25.561 -14.426 1.00 28.27 481 ASP A C 1
ATOM 3574 O O . ASP A 1 481 ? -38.948 -26.069 -13.871 1.00 28.27 481 ASP A O 1
ATOM 3578 N N . ILE A 1 482 ? -38.052 -24.333 -15.001 1.00 27.58 482 ILE A N 1
ATOM 3579 C CA . ILE A 1 482 ? -38.899 -23.935 -16.175 1.00 27.58 482 ILE A CA 1
ATOM 3580 C C . ILE A 1 482 ? -39.035 -22.385 -16.362 1.00 27.58 482 ILE A C 1
ATOM 3582 O O . ILE A 1 482 ? -39.376 -21.688 -15.417 1.00 27.58 482 ILE A O 1
ATOM 3586 N N . ALA A 1 483 ? -38.878 -21.906 -17.622 1.00 24.92 483 ALA A N 1
ATOM 3587 C CA . ALA A 1 483 ? -39.324 -20.631 -18.274 1.00 24.92 483 ALA A CA 1
ATOM 3588 C C . ALA A 1 483 ? -38.963 -19.233 -17.667 1.00 24.92 483 ALA A C 1
ATOM 3590 O O . ALA A 1 483 ? -38.815 -19.102 -16.463 1.00 24.92 483 ALA A O 1
ATOM 3591 N N . GLN A 1 484 ? -38.790 -18.082 -18.361 1.00 24.73 484 GLN A N 1
ATOM 3592 C CA . GLN A 1 484 ? -38.868 -17.553 -19.761 1.00 24.73 484 GLN A CA 1
ATOM 3593 C C . GLN A 1 484 ? -39.921 -16.432 -20.049 1.00 24.73 484 GLN A C 1
ATOM 3595 O O . GLN A 1 484 ? -40.998 -16.735 -20.545 1.00 24.73 484 GLN A O 1
ATOM 3600 N N . ALA A 1 485 ? -39.497 -15.153 -19.915 1.00 23.20 485 ALA A N 1
ATOM 3601 C CA . ALA A 1 485 ? -39.718 -14.004 -20.849 1.00 23.20 485 ALA A CA 1
ATOM 3602 C C . ALA A 1 485 ? -41.180 -13.533 -21.196 1.00 23.20 485 ALA A C 1
ATOM 3604 O O . ALA A 1 485 ? -42.124 -14.089 -20.644 1.00 23.20 485 ALA A O 1
ATOM 3605 N N . PRO A 1 486 ? -41.444 -12.592 -22.154 1.00 48.41 486 PRO A N 1
ATOM 3606 C CA . PRO A 1 486 ? -40.807 -11.297 -22.554 1.00 48.41 486 PRO A CA 1
ATOM 3607 C C . PRO A 1 486 ? -41.829 -10.092 -22.682 1.00 48.41 486 PRO A C 1
ATOM 3609 O O . PRO A 1 486 ? -42.944 -10.202 -22.186 1.00 48.41 486 PRO A O 1
ATOM 3612 N N . VAL A 1 487 ? -41.478 -9.011 -23.437 1.00 28.98 487 VAL A N 1
ATOM 3613 C CA . VAL A 1 487 ? -42.345 -8.137 -24.321 1.00 28.98 487 VAL A CA 1
ATOM 3614 C C . VAL A 1 487 ? -42.731 -6.679 -23.886 1.00 28.98 487 VAL A C 1
ATOM 3616 O O . VAL A 1 487 ? -43.643 -6.497 -23.093 1.00 28.98 487 VAL A O 1
ATOM 3619 N N . ASP A 1 488 ? -42.085 -5.672 -24.529 1.00 27.88 488 ASP A N 1
ATOM 3620 C CA . ASP A 1 488 ? -42.603 -4.462 -25.263 1.00 27.88 488 ASP A CA 1
ATOM 3621 C C . ASP A 1 488 ? -43.576 -3.401 -24.641 1.00 27.88 488 ASP A C 1
ATOM 3623 O O . ASP A 1 488 ? -44.292 -3.687 -23.694 1.00 27.88 488 ASP A O 1
ATOM 3627 N N . SER A 1 489 ? -43.758 -2.152 -25.151 1.00 29.61 489 SER A N 1
ATOM 3628 C CA . SER A 1 489 ? -43.016 -1.244 -26.089 1.00 29.61 489 SER A CA 1
ATOM 3629 C C . SER A 1 489 ? -43.668 0.185 -26.187 1.00 29.61 489 SER A C 1
ATOM 3631 O O . SER A 1 489 ? -44.529 0.520 -25.379 1.00 29.61 489 SER A O 1
ATOM 3633 N N . HIS A 1 490 ? -43.294 0.980 -27.221 1.00 29.83 490 HIS A N 1
ATOM 3634 C CA . HIS A 1 490 ? -43.871 2.252 -27.751 1.00 29.83 490 HIS A CA 1
ATOM 3635 C C . HIS A 1 490 ? -43.506 3.581 -27.019 1.00 29.83 490 HIS A C 1
ATOM 3637 O O . HIS A 1 490 ? -43.615 3.638 -25.805 1.00 29.83 490 HIS A O 1
ATOM 3643 N N . SER A 1 491 ? -43.001 4.701 -27.600 1.00 27.83 491 SER A N 1
ATOM 3644 C CA . SER A 1 491 ? -43.063 5.449 -28.905 1.00 27.83 491 SER A CA 1
ATOM 3645 C C . SER A 1 491 ? -43.911 6.756 -28.785 1.00 27.83 491 SER A C 1
ATOM 3647 O O . SER A 1 491 ? -44.775 6.786 -27.921 1.00 27.83 491 SER A O 1
ATOM 3649 N N . ASN A 1 492 ? -43.789 7.860 -29.557 1.00 26.91 492 ASN A N 1
ATOM 3650 C CA . ASN A 1 492 ? -42.996 8.202 -30.761 1.00 26.91 492 ASN A CA 1
ATOM 3651 C C . ASN A 1 492 ? -43.019 9.742 -31.088 1.00 26.91 492 ASN A C 1
ATOM 3653 O O . ASN A 1 492 ? -43.798 10.465 -30.480 1.00 26.91 492 ASN A O 1
ATOM 3657 N N . ILE A 1 493 ? -42.311 10.172 -32.158 1.00 26.58 493 ILE A N 1
ATOM 3658 C CA . ILE A 1 493 ? -42.623 11.307 -33.097 1.00 26.58 493 ILE A CA 1
ATOM 3659 C C . ILE A 1 493 ? -42.383 12.808 -32.710 1.00 26.58 493 ILE A C 1
ATOM 3661 O O . ILE A 1 493 ? -43.031 13.340 -31.823 1.00 26.58 493 ILE A O 1
ATOM 3665 N N . ALA A 1 494 ? -41.573 13.488 -33.562 1.00 25.48 494 ALA A N 1
ATOM 3666 C CA . ALA A 1 494 ? -41.547 14.917 -34.014 1.00 25.48 494 ALA A CA 1
ATOM 3667 C C . ALA A 1 494 ? -41.501 16.109 -33.007 1.00 25.48 494 ALA A C 1
ATOM 3669 O O . ALA A 1 494 ? -41.878 15.987 -31.854 1.00 25.48 494 ALA A O 1
ATOM 3670 N N . GLY A 1 495 ? -41.075 17.334 -33.382 1.00 23.98 495 GLY A N 1
ATOM 3671 C CA . GLY A 1 495 ? -40.461 17.848 -34.631 1.00 23.98 495 GLY A CA 1
ATOM 3672 C C . GLY A 1 495 ? -40.821 19.328 -34.935 1.00 23.98 495 GLY A C 1
ATOM 3673 O O . GLY A 1 495 ? -41.881 19.778 -34.516 1.00 23.98 495 GLY A O 1
ATOM 3674 N N . SER A 1 496 ? -39.985 20.055 -35.708 1.00 25.16 496 SER A N 1
ATOM 3675 C CA . SER A 1 496 ? -40.030 21.526 -36.009 1.00 25.16 496 SER A CA 1
ATOM 3676 C C . SER A 1 496 ? -39.708 22.452 -34.803 1.00 25.16 496 SER A C 1
ATOM 3678 O O . SER A 1 496 ? -39.959 22.054 -33.674 1.00 25.16 496 SER A O 1
ATOM 3680 N N . SER A 1 497 ? -39.033 23.620 -34.849 1.00 26.62 497 SER A N 1
ATOM 3681 C CA . SER A 1 497 ? -38.698 24.684 -35.840 1.00 26.62 497 SER A CA 1
ATOM 3682 C C . SER A 1 497 ? -39.816 25.704 -36.150 1.00 26.62 497 SER A C 1
ATOM 3684 O O . SER A 1 497 ? -40.851 25.294 -36.653 1.00 26.62 497 SER A O 1
ATOM 3686 N N . GLY A 1 498 ? -39.659 27.032 -36.000 1.00 25.88 498 GLY A N 1
ATOM 3687 C CA . GLY A 1 498 ? -38.568 27.841 -35.421 1.00 25.88 498 GLY A CA 1
ATOM 3688 C C . GLY A 1 498 ? -38.606 29.329 -35.864 1.00 25.88 498 GLY A C 1
ATOM 3689 O O . GLY A 1 498 ? -39.282 29.652 -36.829 1.00 25.88 498 GLY A O 1
ATOM 3690 N N . HIS A 1 499 ? -37.795 30.181 -35.209 1.00 28.55 499 HIS A N 1
ATOM 3691 C CA . HIS A 1 499 ? -37.324 31.529 -35.633 1.00 28.55 499 HIS A CA 1
ATOM 3692 C C . HIS A 1 499 ? -38.234 32.800 -35.607 1.00 28.55 499 HIS A C 1
ATOM 3694 O O . HIS A 1 499 ? -39.296 32.850 -36.210 1.00 28.55 499 HIS A O 1
ATOM 3700 N N . GLN A 1 500 ? -37.608 33.872 -35.070 1.00 27.02 500 GLN A N 1
ATOM 3701 C CA . GLN A 1 500 ? -37.558 35.291 -35.517 1.00 27.02 500 GLN A CA 1
ATOM 3702 C C . GLN A 1 500 ? -38.455 36.422 -34.943 1.00 27.02 500 GLN A C 1
ATOM 3704 O O . GLN A 1 500 ? -39.652 36.269 -34.743 1.00 27.02 500 GLN A O 1
ATOM 3709 N N . ALA A 1 501 ? -37.786 37.594 -34.834 1.00 25.12 501 ALA A N 1
ATOM 3710 C CA . ALA A 1 501 ? -38.251 38.993 -34.696 1.00 25.12 501 ALA A CA 1
ATOM 3711 C C . ALA A 1 501 ? -38.917 39.454 -33.368 1.00 25.12 501 ALA A C 1
ATOM 3713 O O . ALA A 1 501 ? -39.594 38.669 -32.717 1.00 25.12 501 ALA A O 1
ATOM 3714 N N . SER A 1 502 ? -38.807 40.723 -32.921 1.00 25.12 502 SER A N 1
ATOM 3715 C CA . SER A 1 502 ? -37.769 41.775 -33.117 1.00 25.12 502 SER A CA 1
ATOM 3716 C C . SER A 1 502 ? -38.028 43.011 -32.217 1.00 25.12 502 SER A C 1
ATOM 3718 O O . SER A 1 502 ? -39.142 43.517 -32.234 1.00 25.12 502 SER A O 1
ATOM 3720 N N . GLU A 1 503 ? -36.968 43.527 -31.576 1.00 27.64 503 GLU A N 1
ATOM 3721 C CA . GLU A 1 503 ? -36.707 44.943 -31.192 1.00 27.64 503 GLU A CA 1
ATOM 3722 C C . GLU A 1 503 ? -37.605 45.740 -30.196 1.00 27.64 503 GLU A C 1
ATOM 3724 O O . GLU A 1 503 ? -38.788 45.489 -30.000 1.00 27.64 503 GLU A O 1
ATOM 3729 N N . ASP A 1 504 ? -36.933 46.741 -29.599 1.00 25.67 504 ASP A N 1
ATOM 3730 C CA . ASP A 1 504 ? -37.356 47.924 -28.821 1.00 25.67 504 ASP A CA 1
ATOM 3731 C C . ASP A 1 504 ? -37.964 47.854 -27.395 1.00 25.67 504 ASP A C 1
ATOM 3733 O O . ASP A 1 504 ? -38.616 46.908 -26.960 1.00 25.67 504 ASP A O 1
ATOM 3737 N N . ALA A 1 505 ? -37.657 48.923 -26.639 1.00 28.98 505 ALA A N 1
ATOM 3738 C CA . ALA A 1 505 ? -37.928 49.164 -25.212 1.00 28.98 505 ALA A CA 1
ATOM 3739 C C . ALA A 1 505 ? -38.705 50.501 -25.011 1.00 28.98 505 ALA A C 1
ATOM 3741 O O . ALA A 1 505 ? -39.135 51.083 -26.011 1.00 28.98 505 ALA A O 1
ATOM 3742 N N . PRO A 1 506 ? -38.937 51.018 -23.775 1.00 39.66 506 PRO A N 1
ATOM 3743 C CA . PRO A 1 506 ? -37.887 51.773 -23.063 1.00 39.66 506 PRO A CA 1
ATOM 3744 C C . PRO A 1 506 ? -37.958 51.700 -21.505 1.00 39.66 506 PRO A C 1
ATOM 3746 O O . PRO A 1 506 ? -38.506 50.763 -20.932 1.00 39.66 506 PRO A O 1
ATOM 3749 N N . SER A 1 507 ? -37.332 52.689 -20.850 1.00 29.23 507 SER A N 1
ATOM 3750 C CA . SER A 1 507 ? -37.097 52.918 -19.410 1.00 29.23 507 SER A CA 1
ATOM 3751 C C . SER A 1 507 ? -38.375 53.325 -18.606 1.00 29.23 507 SER A C 1
ATOM 3753 O O . SER A 1 507 ? -39.471 53.306 -19.161 1.00 29.23 507 SER A O 1
ATOM 3755 N N . ASP A 1 508 ? -38.380 53.660 -17.300 1.00 27.20 508 ASP A N 1
ATOM 3756 C CA . ASP A 1 508 ? -37.315 54.233 -16.448 1.00 27.20 508 ASP A CA 1
ATOM 3757 C C . ASP A 1 508 ? -37.477 54.013 -14.915 1.00 27.20 508 ASP A C 1
ATOM 3759 O O . ASP A 1 508 ? -38.248 53.171 -14.456 1.00 27.20 508 ASP A O 1
ATOM 3763 N N . SER A 1 509 ? -36.685 54.758 -14.137 1.00 29.89 509 SER A N 1
ATOM 3764 C CA . SER A 1 509 ? -36.273 54.578 -12.740 1.00 29.89 509 SER A CA 1
ATOM 3765 C C . SER A 1 509 ? -36.496 55.833 -11.867 1.00 29.89 509 SER A C 1
ATOM 3767 O O . SER A 1 509 ? -36.799 56.904 -12.392 1.00 29.89 509 SER A O 1
ATOM 3769 N N . SER A 1 510 ? -36.298 55.734 -10.539 1.00 29.86 510 SER A N 1
ATOM 3770 C CA . SER A 1 510 ? -35.948 56.888 -9.674 1.00 29.86 510 SER A CA 1
ATOM 3771 C C . SER A 1 510 ? -35.449 56.483 -8.269 1.00 29.86 510 SER A C 1
ATOM 3773 O O . SER A 1 510 ? -36.110 55.694 -7.593 1.00 29.86 510 SER A O 1
ATOM 3775 N N . ASP A 1 511 ? -34.340 57.078 -7.812 1.00 30.70 511 ASP A N 1
ATOM 3776 C CA . ASP A 1 511 ? -33.708 56.911 -6.482 1.00 30.70 511 ASP A CA 1
ATOM 3777 C C . ASP A 1 511 ? -34.254 57.840 -5.371 1.00 30.70 511 ASP A C 1
ATOM 3779 O O . ASP A 1 511 ? -34.888 58.849 -5.678 1.00 30.70 511 ASP A O 1
ATOM 3783 N N . ALA A 1 512 ? -33.901 57.559 -4.095 1.00 27.78 512 ALA A N 1
ATOM 3784 C CA . ALA A 1 512 ? -33.366 58.520 -3.088 1.00 27.78 512 ALA A CA 1
ATOM 3785 C C . ALA A 1 512 ? -33.332 57.936 -1.641 1.00 27.78 512 ALA A C 1
ATOM 3787 O O . ALA A 1 512 ? -34.101 57.030 -1.342 1.00 27.78 512 ALA A O 1
ATOM 3788 N N . ALA A 1 513 ? -32.594 58.453 -0.634 1.00 26.58 513 ALA A N 1
ATOM 3789 C CA . ALA A 1 513 ? -31.275 59.122 -0.546 1.00 26.58 513 ALA A CA 1
ATOM 3790 C C . ALA A 1 513 ? -30.909 59.426 0.947 1.00 26.58 513 ALA A C 1
ATOM 3792 O O . ALA A 1 513 ? -31.778 59.406 1.814 1.00 26.58 513 ALA A O 1
ATOM 3793 N N . ALA A 1 514 ? -29.657 59.852 1.197 1.00 27.09 514 ALA A N 1
ATOM 3794 C CA . ALA A 1 514 ? -29.185 60.655 2.355 1.00 27.09 514 ALA A CA 1
ATOM 3795 C C . ALA A 1 514 ? -29.028 60.002 3.762 1.00 27.09 514 ALA A C 1
ATOM 3797 O O . ALA A 1 514 ? -29.314 58.827 3.973 1.00 27.09 514 ALA A O 1
ATOM 3798 N N . ALA A 1 515 ? -28.419 60.760 4.698 1.00 25.69 515 ALA A N 1
ATOM 3799 C CA . ALA A 1 515 ? -27.821 60.278 5.959 1.00 25.69 515 ALA A CA 1
ATOM 3800 C C . ALA A 1 515 ? -27.588 61.401 7.017 1.00 25.69 515 ALA A C 1
ATOM 3802 O O . ALA A 1 515 ? -27.835 62.568 6.726 1.00 25.69 515 ALA A O 1
ATOM 3803 N N . GLN A 1 516 ? -26.981 61.025 8.164 1.00 26.11 516 GLN A N 1
ATOM 3804 C CA . GLN A 1 516 ? -26.253 61.818 9.197 1.00 26.11 516 GLN A CA 1
ATOM 3805 C C . GLN A 1 516 ? -26.883 62.072 10.596 1.00 26.11 516 GLN A C 1
ATOM 3807 O O . GLN A 1 516 ? -28.023 62.493 10.731 1.00 26.11 516 GLN A O 1
ATOM 3812 N N . ALA A 1 517 ? -25.984 61.959 11.594 1.00 26.98 517 ALA A N 1
ATOM 3813 C CA . ALA A 1 517 ? -25.872 62.692 12.873 1.00 26.98 517 ALA A CA 1
ATOM 3814 C C . ALA A 1 517 ? -26.825 62.422 14.070 1.00 26.98 517 ALA A C 1
ATOM 3816 O O . ALA A 1 517 ? -28.029 62.245 13.937 1.00 26.98 517 ALA A O 1
ATOM 3817 N N . GLY A 1 518 ? -26.238 62.473 15.279 1.00 24.20 518 GLY A N 1
ATOM 3818 C CA . GLY A 1 518 ? -26.902 62.422 16.595 1.00 24.20 518 GLY A CA 1
ATOM 3819 C C . GLY A 1 518 ? -25.927 62.002 17.713 1.00 24.20 518 GLY A C 1
ATOM 3820 O O . GLY A 1 518 ? -25.140 61.081 17.509 1.00 24.20 518 GLY A O 1
ATOM 3821 N N . GLN A 1 519 ? -25.926 62.672 18.876 1.00 26.67 519 GLN A N 1
ATOM 3822 C CA . GLN A 1 519 ? -24.952 62.450 19.965 1.00 26.67 519 GLN A CA 1
ATOM 3823 C C . GLN A 1 519 ? -25.597 62.144 21.334 1.00 26.67 519 GLN A C 1
ATOM 3825 O O . GLN A 1 519 ? -26.613 62.727 21.689 1.00 26.67 519 GLN A O 1
ATOM 3830 N N . THR A 1 520 ? -24.886 61.323 22.123 1.00 23.08 520 THR A N 1
ATOM 3831 C CA . THR A 1 520 ? -24.741 61.339 23.604 1.00 23.08 520 THR A CA 1
ATOM 3832 C C . THR A 1 520 ? -25.940 61.238 24.571 1.00 23.08 520 THR A C 1
ATOM 3834 O O . THR A 1 520 ? -26.822 62.081 24.597 1.00 23.08 520 THR A O 1
ATOM 3837 N N . GLN A 1 521 ? -25.753 60.332 25.547 1.00 25.19 521 GLN A N 1
ATOM 3838 C CA . GLN A 1 521 ? -26.154 60.401 26.969 1.00 25.19 521 GLN A CA 1
ATOM 3839 C C . GLN A 1 521 ? -27.644 60.475 27.365 1.00 25.19 521 GLN A C 1
ATOM 3841 O O . GLN A 1 521 ? -28.287 61.516 27.296 1.00 25.19 521 GLN A O 1
ATOM 3846 N N . THR A 1 522 ? -28.101 59.433 28.071 1.00 25.45 522 THR A N 1
ATOM 3847 C CA . THR A 1 522 ? -28.560 59.547 29.479 1.00 25.45 522 THR A CA 1
ATOM 3848 C C . THR A 1 522 ? -28.524 58.167 30.166 1.00 25.45 522 THR A C 1
ATOM 3850 O O . THR A 1 522 ? -28.044 57.207 29.565 1.00 25.45 522 THR A O 1
ATOM 3853 N N . SER A 1 523 ? -28.888 58.076 31.450 1.00 23.73 523 SER A N 1
ATOM 3854 C CA . SER A 1 523 ? -28.535 56.967 32.358 1.00 23.73 523 SER A CA 1
ATOM 3855 C C . SER A 1 523 ? -29.728 56.363 33.125 1.00 23.73 523 SER A C 1
ATOM 3857 O O . SER A 1 523 ? -30.826 56.909 33.084 1.00 23.73 523 SER A O 1
ATOM 3859 N N . LEU A 1 524 ? -29.438 55.305 33.909 1.00 24.41 524 LEU A N 1
ATOM 3860 C CA . LEU A 1 524 ? -30.266 54.656 34.954 1.00 24.41 524 LEU A CA 1
ATOM 3861 C C . LEU A 1 524 ? -31.328 53.640 34.482 1.00 24.41 524 LEU A C 1
ATOM 3863 O O . LEU A 1 524 ? -31.923 53.784 33.423 1.00 24.41 524 LEU A O 1
ATOM 3867 N N . GLY A 1 525 ? -31.590 52.632 35.333 1.00 22.67 525 GLY A N 1
ATOM 3868 C CA . GLY A 1 525 ? -32.751 51.731 35.216 1.00 22.67 525 GLY A CA 1
ATOM 3869 C C . GLY A 1 525 ? -32.453 50.228 35.327 1.00 22.67 525 GLY A C 1
ATOM 3870 O O . GLY A 1 525 ? -32.564 49.515 34.339 1.00 22.67 525 GLY A O 1
ATOM 3871 N N . SER A 1 526 ? -32.117 49.726 36.523 1.00 23.80 526 SER A N 1
ATOM 3872 C CA . SER A 1 526 ? -32.071 48.277 36.799 1.00 23.80 526 SER A CA 1
ATOM 3873 C C . SER A 1 526 ? -33.358 47.812 37.486 1.00 23.80 526 SER A C 1
ATOM 3875 O O . SER A 1 526 ? -33.655 48.270 38.589 1.00 23.80 526 SER A O 1
ATOM 3877 N N . ALA A 1 527 ? -34.088 46.886 36.859 1.00 23.19 527 ALA A N 1
ATOM 3878 C CA . ALA A 1 527 ? -35.076 46.010 37.493 1.00 23.19 527 ALA A CA 1
ATOM 3879 C C . ALA A 1 527 ? -35.262 44.755 36.618 1.00 23.19 527 ALA A C 1
ATOM 3881 O O . ALA A 1 527 ? -35.346 44.867 35.397 1.00 23.19 527 ALA A O 1
ATOM 3882 N N . GLY A 1 528 ? -35.263 43.566 37.227 1.00 21.95 528 GLY A N 1
ATOM 3883 C CA . GLY A 1 528 ? -35.301 42.285 36.509 1.00 21.95 528 GLY A CA 1
ATOM 3884 C C . GLY A 1 528 ? -36.705 41.704 36.311 1.00 21.95 528 GLY A C 1
ATOM 3885 O O . GLY A 1 528 ? -37.705 42.319 36.671 1.00 21.95 528 GLY A O 1
ATOM 3886 N N . GLY A 1 529 ? -36.754 40.477 35.784 1.00 22.14 529 GLY A N 1
ATOM 3887 C CA . GLY A 1 529 ? -37.977 39.683 35.648 1.00 22.14 529 GLY A CA 1
ATOM 3888 C C . GLY A 1 529 ? -37.970 38.800 34.400 1.00 22.14 529 GLY A C 1
ATOM 3889 O O . GLY A 1 529 ? -38.288 39.268 33.312 1.00 22.14 529 GLY A O 1
ATOM 3890 N N . LEU A 1 530 ? -37.636 37.519 34.563 1.00 23.66 530 LEU A N 1
ATOM 3891 C CA . LEU A 1 530 ? -37.864 36.462 33.573 1.00 23.66 530 LEU A CA 1
ATOM 3892 C C . LEU A 1 530 ? -38.423 35.246 34.310 1.00 23.66 530 LEU A C 1
ATOM 3894 O O . LEU A 1 530 ? -37.851 34.837 35.317 1.00 23.66 530 LEU A O 1
ATOM 3898 N N . ALA A 1 531 ? -39.532 34.692 33.822 1.00 23.92 531 ALA A N 1
ATOM 3899 C CA . ALA A 1 531 ? -40.175 33.527 34.418 1.00 23.92 531 ALA A CA 1
ATOM 3900 C C . ALA A 1 531 ? -40.956 32.722 33.367 1.00 23.92 531 ALA A C 1
ATOM 3902 O O . ALA A 1 531 ? -41.892 33.249 32.772 1.00 23.92 531 ALA A O 1
ATOM 3903 N N . ALA A 1 532 ? -40.606 31.434 33.250 1.00 26.61 532 ALA A N 1
ATOM 3904 C CA . ALA A 1 532 ? -41.382 30.354 32.626 1.00 26.61 532 ALA A CA 1
ATOM 3905 C C . ALA A 1 532 ? -41.719 30.503 31.109 1.00 26.61 532 ALA A C 1
ATOM 3907 O O . ALA A 1 532 ? -41.527 31.552 30.506 1.00 26.61 532 ALA A O 1
ATOM 3908 N N . ALA A 1 533 ? -42.170 29.464 30.396 1.00 24.83 533 ALA A N 1
ATOM 3909 C CA . ALA A 1 533 ? -42.423 28.072 30.787 1.00 24.83 533 ALA A CA 1
ATOM 3910 C C . ALA A 1 533 ? -42.030 27.098 29.656 1.00 24.83 533 ALA A C 1
ATOM 3912 O O . ALA A 1 533 ? -42.036 27.470 28.485 1.00 24.83 533 ALA A O 1
ATOM 3913 N N . ALA A 1 534 ? -41.767 25.835 30.003 1.00 26.56 534 ALA A N 1
ATOM 3914 C CA . ALA A 1 534 ? -41.719 24.733 29.040 1.00 26.56 534 ALA A CA 1
ATOM 3915 C C . ALA A 1 534 ? -43.134 24.209 28.708 1.00 26.56 534 ALA A C 1
ATOM 3917 O O . ALA A 1 534 ? -44.090 24.478 29.438 1.00 26.56 534 ALA A O 1
ATOM 3918 N N . GLN A 1 535 ? -43.253 23.399 27.652 1.00 23.94 535 GLN A N 1
ATOM 3919 C CA . GLN A 1 535 ? -44.420 22.548 27.398 1.00 23.94 535 GLN A CA 1
ATOM 3920 C C . GLN A 1 535 ? -43.980 21.114 27.080 1.00 23.94 535 GLN A C 1
ATOM 3922 O O . GLN A 1 535 ? -43.074 20.901 26.279 1.00 23.94 535 GLN A O 1
ATOM 39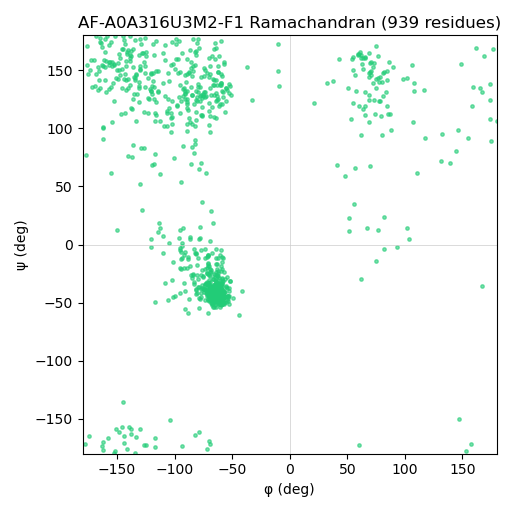27 N N . LEU A 1 536 ? -44.659 20.144 27.695 1.00 26.75 536 LEU A N 1
ATOM 3928 C CA . LEU A 1 536 ? -44.625 18.712 27.386 1.00 26.75 536 LEU A CA 1
ATOM 3929 C C . LEU A 1 536 ? -46.047 18.157 27.549 1.00 26.75 536 LEU A C 1
ATOM 3931 O O . LEU A 1 536 ? -46.827 18.699 28.335 1.00 26.75 536 LEU A O 1
ATOM 3935 N N . SER A 1 537 ? -46.378 17.080 26.833 1.00 25.59 537 SER A N 1
ATOM 3936 C CA . SER A 1 537 ? -47.719 16.477 26.841 1.00 25.59 537 SER A CA 1
ATOM 3937 C C . SER A 1 537 ? -47.694 14.939 26.899 1.0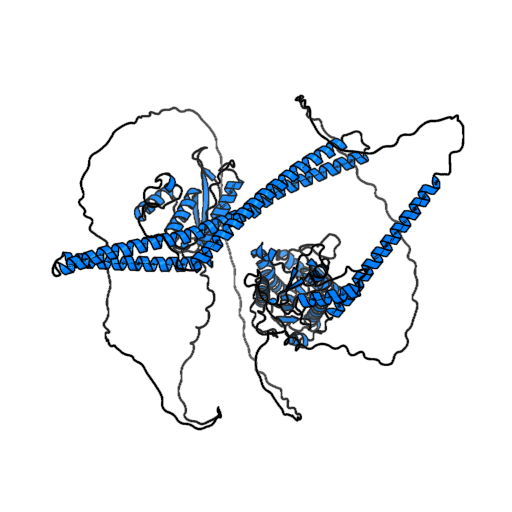0 25.59 537 SER A C 1
ATOM 3939 O O . SER A 1 537 ? -47.956 14.285 25.897 1.00 25.59 537 SER A O 1
ATOM 3941 N N . ASP A 1 538 ? -47.384 14.429 28.097 1.00 25.64 538 ASP A N 1
ATOM 3942 C CA . ASP A 1 538 ? -48.139 13.402 28.856 1.00 25.64 538 ASP A CA 1
ATOM 3943 C C . ASP A 1 538 ? -48.401 11.967 28.298 1.00 25.64 538 ASP A C 1
ATOM 3945 O O . ASP A 1 538 ? -48.353 11.702 27.100 1.00 25.64 538 ASP A O 1
ATOM 3949 N N . SER A 1 539 ? -48.789 11.063 29.222 1.00 26.30 539 SER A N 1
ATOM 3950 C CA . SER A 1 539 ? -49.352 9.695 29.073 1.00 26.30 539 SER A CA 1
ATOM 3951 C C . SER A 1 539 ? -48.363 8.544 28.749 1.00 26.30 539 SER A C 1
ATOM 3953 O O . SER A 1 539 ? -47.417 8.746 27.999 1.00 26.30 539 SER A O 1
ATOM 3955 N N . THR A 1 540 ? -48.476 7.280 29.223 1.00 26.62 540 THR A N 1
ATOM 3956 C CA . THR A 1 540 ? -49.267 6.553 30.277 1.00 26.62 540 THR A CA 1
ATOM 3957 C C . THR A 1 540 ? -48.680 5.112 30.420 1.00 26.62 540 THR A C 1
ATOM 3959 O O . THR A 1 540 ? -48.096 4.651 29.446 1.00 26.62 540 THR A O 1
ATOM 3962 N N . ILE A 1 541 ? -48.811 4.275 31.475 1.00 25.62 541 ILE A N 1
ATOM 3963 C CA . ILE A 1 541 ? -49.243 4.364 32.898 1.00 25.62 541 ILE A CA 1
ATOM 3964 C C . ILE A 1 541 ? -48.733 3.094 33.662 1.00 25.62 541 ILE A C 1
ATOM 3966 O O . ILE A 1 541 ? -48.640 2.050 33.023 1.00 25.62 541 ILE A O 1
ATOM 3970 N N . ALA A 1 542 ? -48.528 3.145 34.999 1.00 23.95 542 ALA A N 1
ATOM 3971 C CA . ALA A 1 542 ? -48.334 1.989 35.932 1.00 23.95 542 ALA A CA 1
ATOM 3972 C C . ALA A 1 542 ? -47.084 1.072 35.684 1.00 23.95 542 ALA A C 1
ATOM 3974 O O . ALA A 1 542 ? -46.488 1.128 34.618 1.00 23.95 542 ALA A O 1
ATOM 3975 N N . GLU A 1 543 ? -46.560 0.202 36.568 1.00 26.61 543 GLU A N 1
ATOM 3976 C CA . GLU A 1 543 ? -46.554 -0.004 38.044 1.00 26.61 543 GLU A CA 1
ATOM 3977 C C . GLU A 1 543 ? -45.333 -0.932 38.393 1.00 26.61 543 GLU A C 1
ATOM 3979 O O . GLU A 1 543 ? -44.647 -1.360 37.469 1.00 26.61 543 GLU A O 1
ATOM 3984 N N . THR A 1 544 ? -44.926 -1.324 39.618 1.00 25.20 544 THR A N 1
ATOM 3985 C CA . THR A 1 544 ? -45.430 -1.187 41.009 1.00 25.20 544 THR A CA 1
ATOM 3986 C C . THR A 1 544 ? -44.250 -1.053 42.024 1.00 25.20 544 THR A C 1
ATOM 3988 O O . THR A 1 544 ? -43.152 -0.629 41.670 1.00 25.20 544 THR A O 1
ATOM 3991 N N . VAL A 1 545 ? -44.466 -1.385 43.304 1.00 25.55 545 VAL A N 1
ATOM 3992 C CA . VAL A 1 545 ? -43.569 -1.269 44.475 1.00 25.55 545 VAL A CA 1
ATOM 3993 C C . VAL A 1 545 ? -42.588 -2.447 44.662 1.00 25.55 545 VAL A C 1
ATOM 3995 O O . VAL A 1 545 ? -42.968 -3.607 44.538 1.00 25.55 545 VAL A O 1
ATOM 3998 N N . GLY A 1 546 ? -41.368 -2.161 45.146 1.00 25.56 546 GLY A N 1
ATOM 3999 C CA . GLY A 1 546 ? -40.468 -3.150 45.770 1.00 25.56 546 GLY A CA 1
ATOM 4000 C C . GLY A 1 546 ? -39.353 -2.499 46.605 1.00 25.56 546 GLY A C 1
ATOM 4001 O O . GLY A 1 546 ? -38.383 -1.999 46.046 1.00 25.56 546 GLY A O 1
ATOM 4002 N N . ARG A 1 547 ? -39.482 -2.465 47.943 1.00 23.48 547 ARG A N 1
ATOM 4003 C CA . ARG A 1 547 ? -38.581 -1.713 48.849 1.00 23.48 547 ARG A CA 1
ATOM 4004 C C . ARG A 1 547 ? -38.076 -2.556 50.023 1.00 23.48 547 ARG A C 1
ATOM 4006 O O . ARG A 1 547 ? -38.866 -2.920 50.889 1.00 23.48 547 ARG A O 1
ATOM 4013 N N . THR A 1 548 ? -36.756 -2.665 50.159 1.00 25.11 548 THR A N 1
ATOM 4014 C CA . THR A 1 548 ? -36.072 -2.992 51.425 1.00 25.11 548 THR A CA 1
ATOM 4015 C C . THR A 1 548 ? -34.708 -2.303 51.490 1.00 25.11 548 THR A C 1
ATOM 4017 O O . THR A 1 548 ? -34.044 -2.107 50.479 1.00 25.11 548 THR A O 1
ATOM 4020 N N . GLN A 1 549 ? -34.306 -1.898 52.694 1.00 25.56 549 GLN A N 1
ATOM 4021 C CA . GLN A 1 549 ? -33.016 -1.269 53.003 1.00 25.56 549 GLN A CA 1
ATOM 4022 C C . GLN A 1 549 ? -32.280 -2.185 53.989 1.00 25.56 549 GLN A C 1
ATOM 4024 O O . GLN A 1 549 ? -32.961 -2.773 54.823 1.00 25.56 549 GLN A O 1
ATOM 4029 N N . HIS A 1 550 ? -30.942 -2.263 53.958 1.00 25.97 550 HIS A N 1
ATOM 4030 C CA . HIS A 1 550 ? -30.112 -2.141 55.172 1.00 25.97 550 HIS A CA 1
ATOM 4031 C C . HIS A 1 550 ? -28.594 -2.139 54.904 1.00 25.97 550 HIS A C 1
ATOM 4033 O O . HIS A 1 550 ? -28.066 -2.783 54.005 1.00 25.97 550 HIS A O 1
ATOM 4039 N N . SER A 1 551 ? -27.902 -1.388 55.755 1.00 23.83 551 SER A N 1
ATOM 4040 C CA . SER A 1 551 ? -26.456 -1.333 56.050 1.00 23.83 551 SER A CA 1
ATOM 4041 C C . SER A 1 551 ? -26.363 -0.869 57.540 1.00 23.83 551 SER A C 1
ATOM 4043 O O . SER A 1 551 ? -27.451 -0.672 58.110 1.00 23.83 551 SER A O 1
ATOM 4045 N N . PRO A 1 552 ? -25.201 -0.643 58.216 1.00 39.53 552 PRO A N 1
ATOM 4046 C CA . PRO A 1 552 ? -23.807 -0.538 57.730 1.00 39.53 552 PRO A CA 1
ATOM 4047 C C . PRO A 1 552 ? -22.701 -1.122 58.674 1.00 39.53 552 PRO A C 1
ATOM 4049 O O . PRO A 1 552 ? -23.005 -1.750 59.683 1.00 39.53 552 PRO A O 1
ATOM 4052 N N . SER A 1 553 ? -21.427 -0.764 58.408 1.00 24.77 553 SER A N 1
ATOM 4053 C CA . SER A 1 553 ? -20.228 -0.805 59.301 1.00 24.77 553 SER A CA 1
ATOM 4054 C C . SER A 1 553 ? -19.656 -2.187 59.695 1.00 24.77 553 SER A C 1
ATOM 4056 O O . SER A 1 553 ? -20.366 -3.180 59.632 1.00 24.77 553 SER A O 1
ATOM 4058 N N . GLY A 1 554 ? -18.374 -2.340 60.075 1.00 25.17 554 GLY A N 1
ATOM 4059 C CA . GLY A 1 554 ? -17.257 -1.382 60.258 1.00 25.17 554 GLY A CA 1
ATOM 4060 C C . GLY A 1 554 ? -15.879 -2.096 60.288 1.00 25.17 554 GLY A C 1
ATOM 4061 O O . GLY A 1 554 ? -15.821 -3.280 59.970 1.00 25.17 554 GLY A O 1
ATOM 4062 N N . ALA A 1 555 ? -14.780 -1.410 60.643 1.00 26.00 555 ALA A N 1
ATOM 4063 C CA . ALA A 1 555 ? -13.387 -1.915 60.554 1.00 26.00 555 ALA A CA 1
ATOM 4064 C C . ALA A 1 555 ? -12.566 -1.717 61.855 1.00 26.00 555 ALA A C 1
ATOM 4066 O O . ALA A 1 555 ? -12.994 -0.894 62.658 1.00 26.00 555 ALA A O 1
ATOM 4067 N N . THR A 1 556 ? -11.426 -2.436 62.008 1.00 27.39 556 THR A N 1
ATOM 4068 C CA . THR A 1 556 ? -10.076 -1.993 62.508 1.00 27.39 556 THR A CA 1
ATOM 4069 C C . THR A 1 556 ? -9.189 -3.149 63.048 1.00 27.39 556 THR A C 1
ATOM 4071 O O . THR A 1 556 ? -9.573 -3.796 64.018 1.00 27.39 556 THR A O 1
ATOM 4074 N N . ASP A 1 557 ? -8.023 -3.358 62.420 1.00 28.03 557 ASP A N 1
ATOM 4075 C CA . ASP A 1 557 ? -6.626 -3.321 62.940 1.00 28.03 557 ASP A CA 1
ATOM 4076 C C . ASP A 1 557 ? -6.060 -4.173 64.132 1.00 28.03 557 ASP A C 1
ATOM 4078 O O . ASP A 1 557 ? -6.698 -4.392 65.158 1.00 28.03 557 ASP A O 1
ATOM 4082 N N . ASP A 1 558 ? -4.768 -4.532 63.953 1.00 27.66 558 ASP A N 1
ATOM 4083 C CA . ASP A 1 558 ? -3.607 -4.588 64.892 1.00 27.66 558 ASP A CA 1
ATOM 4084 C C . ASP A 1 558 ? -3.225 -5.772 65.857 1.00 27.66 558 ASP A C 1
ATOM 4086 O O . ASP A 1 558 ? -3.821 -6.023 66.901 1.00 27.66 558 ASP A O 1
ATOM 4090 N N . ASP A 1 559 ? -2.071 -6.391 65.512 1.00 27.17 559 ASP A N 1
ATOM 4091 C CA . ASP A 1 559 ? -0.791 -6.553 66.267 1.00 27.17 559 ASP A CA 1
ATOM 4092 C C . ASP A 1 559 ? -0.411 -7.646 67.337 1.00 27.17 559 ASP A C 1
ATOM 4094 O O . ASP A 1 559 ? -0.857 -7.677 68.478 1.00 27.17 559 ASP A O 1
ATOM 4098 N N . ILE A 1 560 ? 0.655 -8.400 66.964 1.00 25.73 560 ILE A N 1
ATOM 4099 C CA . ILE A 1 560 ? 1.970 -8.623 67.654 1.00 25.73 560 ILE A CA 1
ATOM 4100 C C . ILE A 1 560 ? 2.235 -9.725 68.745 1.00 25.73 560 ILE A C 1
ATOM 4102 O O . ILE A 1 560 ? 1.897 -9.617 69.916 1.00 25.73 560 ILE A O 1
ATOM 4106 N N . TYR A 1 561 ? 3.083 -10.696 68.326 1.00 26.45 561 TYR A N 1
ATOM 4107 C CA . TYR A 1 561 ? 4.182 -11.450 69.007 1.00 26.45 561 TYR A CA 1
ATOM 4108 C C . TYR A 1 561 ? 3.974 -12.498 70.141 1.00 26.45 561 TYR A C 1
ATOM 4110 O O . TYR A 1 561 ? 3.510 -12.208 71.237 1.00 26.45 561 TYR A O 1
ATOM 4118 N N . GLY A 1 562 ? 4.581 -13.690 69.938 1.00 25.14 562 GLY A N 1
ATOM 4119 C CA . GLY A 1 562 ? 4.917 -14.692 70.978 1.00 25.14 562 GLY A CA 1
ATOM 4120 C C . GLY A 1 562 ? 5.486 -16.031 70.437 1.00 25.14 562 GLY A C 1
ATOM 4121 O O . GLY A 1 562 ? 4.753 -16.819 69.855 1.00 25.14 562 GLY A O 1
ATOM 4122 N N . GLN A 1 563 ? 6.790 -16.303 70.612 1.00 26.58 563 GLN A N 1
ATOM 4123 C CA . GLN A 1 563 ? 7.532 -17.528 70.180 1.00 26.58 563 GLN A CA 1
ATOM 4124 C C . GLN A 1 563 ? 7.594 -18.599 71.320 1.00 26.58 563 GLN A C 1
ATOM 4126 O O . GLN A 1 563 ? 7.346 -18.190 72.457 1.00 26.58 563 GLN A O 1
ATOM 4131 N N . PRO A 1 564 ? 7.942 -19.912 71.116 1.00 33.53 564 PRO A N 1
ATOM 4132 C CA . PRO A 1 564 ? 8.986 -20.409 70.196 1.00 33.53 564 PRO A CA 1
ATOM 4133 C C . PRO A 1 564 ? 8.801 -21.753 69.418 1.00 33.53 564 PRO A C 1
ATOM 4135 O O . PRO A 1 564 ? 7.850 -22.507 69.581 1.00 33.53 564 PRO A O 1
ATOM 4138 N N . SER A 1 565 ? 9.809 -22.002 68.564 1.00 29.62 565 SER A N 1
ATOM 4139 C CA . SER A 1 565 ? 10.161 -23.136 67.658 1.00 29.62 565 SER A CA 1
ATOM 4140 C C . SER A 1 565 ? 10.387 -24.533 68.324 1.00 29.62 565 SER A C 1
ATOM 4142 O O . SER A 1 565 ? 10.442 -24.542 69.554 1.00 29.62 565 SER A O 1
ATOM 4144 N N . PRO A 1 566 ? 10.618 -25.691 67.606 1.00 37.22 566 PRO A N 1
ATOM 4145 C CA . PRO A 1 566 ? 11.227 -25.825 66.250 1.00 37.22 566 PRO A CA 1
ATOM 4146 C C . PRO A 1 566 ? 10.845 -26.990 65.265 1.00 37.22 566 PRO A C 1
ATOM 4148 O O . PRO A 1 566 ? 10.767 -28.145 65.663 1.00 37.22 566 PRO A O 1
ATOM 4151 N N . ARG A 1 567 ? 10.934 -26.689 63.943 1.00 27.55 567 ARG A N 1
ATOM 4152 C CA . ARG A 1 567 ? 11.401 -27.541 62.790 1.00 27.55 567 ARG A CA 1
ATOM 4153 C C . ARG A 1 567 ? 10.628 -28.837 62.380 1.00 27.55 567 ARG A C 1
ATOM 4155 O O . ARG A 1 567 ? 10.037 -29.477 63.236 1.00 27.55 567 ARG A O 1
ATOM 4162 N N . PRO A 1 568 ? 10.803 -29.363 61.132 1.00 37.66 568 PRO A N 1
ATOM 4163 C CA . PRO A 1 568 ? 11.096 -28.696 59.838 1.00 37.66 568 PRO A CA 1
ATOM 4164 C C . PRO A 1 568 ? 10.326 -29.239 58.585 1.00 37.66 568 PRO A C 1
ATOM 4166 O O . PRO A 1 568 ? 9.930 -30.392 58.561 1.00 37.66 568 PRO A O 1
ATOM 4169 N N . HIS A 1 569 ? 10.259 -28.421 57.515 1.00 27.80 569 HIS A N 1
ATOM 4170 C CA . HIS A 1 569 ? 10.146 -28.722 56.055 1.00 27.80 569 HIS A CA 1
ATOM 4171 C C . HIS A 1 569 ? 9.288 -29.884 55.476 1.00 27.80 569 HIS A C 1
ATOM 4173 O O . HIS A 1 569 ? 9.450 -31.036 55.854 1.00 27.80 569 HIS A O 1
ATOM 4179 N N . GLY A 1 570 ? 8.624 -29.616 54.332 1.00 25.81 570 GLY A N 1
ATOM 4180 C CA . GLY A 1 570 ? 8.514 -30.607 53.235 1.00 25.81 570 GLY A CA 1
ATOM 4181 C C . GLY A 1 570 ? 7.197 -30.633 52.444 1.00 25.81 570 GLY A C 1
ATOM 4182 O O . GLY A 1 570 ? 6.365 -31.490 52.692 1.00 25.81 570 GLY A O 1
ATOM 4183 N N . THR A 1 571 ? 7.022 -29.719 51.487 1.00 25.28 571 THR A N 1
ATOM 4184 C CA . THR A 1 571 ? 5.808 -29.508 50.670 1.00 25.28 571 THR A CA 1
ATOM 4185 C C . THR A 1 571 ? 5.243 -30.750 49.945 1.00 25.28 571 THR A C 1
ATOM 4187 O O . THR A 1 571 ? 5.979 -31.500 49.309 1.00 25.28 571 THR A O 1
ATOM 4190 N N . GLU A 1 572 ? 3.911 -30.871 49.972 1.00 28.72 572 GLU A N 1
ATOM 4191 C CA . GLU A 1 572 ? 3.028 -31.631 49.053 1.00 28.72 572 GLU A CA 1
ATOM 4192 C C . GLU A 1 572 ? 2.987 -30.987 47.627 1.00 28.72 572 GLU A C 1
ATOM 4194 O O . GLU A 1 572 ? 3.781 -30.062 47.415 1.00 28.72 572 GLU A O 1
ATOM 4199 N N . PRO A 1 573 ? 2.136 -31.367 46.626 1.00 37.75 573 PRO A N 1
ATOM 4200 C CA . PRO A 1 573 ? 0.927 -32.228 46.626 1.00 37.75 573 PRO A CA 1
ATOM 4201 C C . PRO A 1 573 ? 0.890 -33.272 45.473 1.00 37.75 573 PRO A C 1
ATOM 4203 O O . PRO A 1 573 ? 1.856 -33.428 44.732 1.00 37.75 573 PRO A O 1
ATOM 4206 N N . ALA A 1 574 ? -0.228 -33.928 45.141 1.00 25.98 574 ALA A N 1
ATOM 4207 C CA . ALA A 1 574 ? -1.202 -34.713 45.924 1.00 25.98 574 ALA A CA 1
ATOM 4208 C C . ALA A 1 574 ? -2.077 -35.483 44.903 1.00 25.98 574 ALA A C 1
ATOM 4210 O O . ALA A 1 574 ? -2.233 -35.034 43.766 1.00 25.98 574 ALA A O 1
ATOM 4211 N N . SER A 1 575 ? -2.652 -36.638 45.260 1.00 22.91 575 SER A N 1
ATOM 4212 C CA . SER A 1 575 ? -3.378 -37.470 44.285 1.00 22.91 575 SER A CA 1
ATOM 4213 C C . SER A 1 575 ? -4.472 -38.351 44.890 1.00 22.91 575 SER A C 1
ATOM 4215 O O . SER A 1 575 ? -4.191 -39.077 45.844 1.00 22.91 575 SER A O 1
ATOM 4217 N N . SER A 1 576 ? -5.619 -38.438 44.194 1.00 23.66 576 SER A N 1
ATOM 4218 C CA . SER A 1 576 ? -6.652 -39.494 44.324 1.00 23.66 576 SER A CA 1
ATOM 4219 C C . SER A 1 576 ? -7.485 -39.465 45.635 1.00 23.66 576 SER A C 1
ATOM 4221 O O . SER A 1 576 ? -7.032 -38.907 46.625 1.00 23.66 576 SER A O 1
ATOM 4223 N N . LEU A 1 577 ? -8.710 -40.012 45.745 1.00 24.95 577 LEU A N 1
ATOM 4224 C CA . LEU A 1 577 ? -9.623 -40.694 44.797 1.00 24.95 577 LEU A CA 1
ATOM 4225 C C . LEU A 1 577 ? -11.067 -40.730 45.393 1.00 24.95 577 LEU A C 1
ATOM 4227 O O . LEU A 1 577 ? -11.279 -40.244 46.500 1.00 24.95 577 LEU A O 1
ATOM 4231 N N . SER A 1 578 ? -11.996 -41.442 44.726 1.00 21.33 578 SER A N 1
ATOM 4232 C CA . SER A 1 578 ? -13.284 -41.998 45.229 1.00 21.33 578 SER A CA 1
ATOM 4233 C C . SER A 1 578 ? -14.537 -41.083 45.262 1.00 21.33 578 SER A C 1
ATOM 4235 O O . SER A 1 578 ? -14.396 -39.887 45.479 1.00 21.33 578 SER A O 1
ATOM 4237 N N . LEU A 1 579 ? -15.793 -41.562 45.098 1.00 24.66 579 LEU A N 1
ATOM 4238 C CA . LEU A 1 579 ? -16.355 -42.662 44.262 1.00 24.66 579 LEU A CA 1
ATOM 4239 C C . LEU A 1 579 ? -17.916 -42.637 44.231 1.00 24.66 579 LEU A C 1
ATOM 4241 O O . LEU A 1 579 ? -18.531 -42.625 45.288 1.00 24.66 579 LEU A O 1
ATOM 4245 N N . ALA A 1 580 ? -18.503 -42.827 43.036 1.00 22.41 580 ALA A N 1
ATOM 4246 C CA . ALA A 1 580 ? -19.794 -43.497 42.733 1.00 22.41 580 ALA A CA 1
ATOM 4247 C C . ALA A 1 580 ? -21.179 -42.940 43.193 1.00 22.41 580 ALA A C 1
ATOM 4249 O O . ALA A 1 580 ? -21.313 -42.206 44.164 1.00 22.41 580 ALA A O 1
ATOM 4250 N N . SER A 1 581 ? -22.224 -43.438 42.495 1.00 25.50 581 SER A N 1
ATOM 4251 C CA . SER A 1 581 ? -23.691 -43.221 42.635 1.00 25.50 581 SER A CA 1
ATOM 4252 C C . SER A 1 581 ? -24.227 -41.819 42.261 1.00 25.50 581 SER A C 1
ATOM 4254 O O . SER A 1 581 ? -23.511 -40.837 42.402 1.00 25.50 581 SER A O 1
ATOM 4256 N N . ASP A 1 582 ? -25.448 -41.642 41.727 1.00 24.45 582 ASP A N 1
ATOM 4257 C CA . ASP A 1 582 ? -26.514 -42.603 41.344 1.00 24.45 582 ASP A CA 1
ATOM 4258 C C . ASP A 1 582 ? -27.160 -42.222 39.976 1.00 24.45 582 ASP A C 1
ATOM 4260 O O . ASP A 1 582 ? -26.548 -41.495 39.194 1.00 24.45 582 ASP A O 1
ATOM 4264 N N . SER A 1 583 ? -28.342 -42.753 39.627 1.00 23.38 583 SER A N 1
ATOM 4265 C CA . SER A 1 583 ? -28.756 -42.978 38.233 1.00 23.38 583 SER A CA 1
ATOM 4266 C C . SER A 1 583 ? -30.180 -42.538 37.815 1.00 23.38 583 SER A C 1
ATOM 4268 O O . SER A 1 583 ? -31.160 -42.730 38.528 1.00 23.38 583 SER A O 1
ATOM 4270 N N . ALA A 1 584 ? -30.254 -42.099 36.545 1.00 25.56 584 ALA A N 1
ATOM 4271 C CA . ALA A 1 584 ? -31.388 -42.136 35.599 1.00 25.56 584 ALA A CA 1
ATOM 4272 C C . ALA A 1 584 ? -32.536 -41.085 35.641 1.00 25.56 584 ALA A C 1
ATOM 4274 O O . ALA A 1 584 ? -33.034 -40.700 36.693 1.00 25.56 584 ALA A O 1
ATOM 4275 N N . ARG A 1 585 ? -33.058 -40.818 34.418 1.00 24.59 585 ARG A N 1
ATOM 4276 C CA . ARG A 1 585 ? -34.308 -40.102 34.026 1.00 24.59 585 ARG A CA 1
ATOM 4277 C C . ARG A 1 585 ? -34.255 -38.556 34.115 1.00 24.59 585 ARG A C 1
ATOM 4279 O O . ARG A 1 585 ? -33.641 -38.027 35.026 1.00 24.59 585 ARG A O 1
ATOM 4286 N N . GLU A 1 586 ? -34.872 -37.768 33.219 1.00 23.48 586 GLU A N 1
ATOM 4287 C CA . GLU A 1 586 ? -35.549 -38.056 31.932 1.00 23.48 586 GLU A CA 1
ATOM 4288 C C . GLU A 1 586 ? -35.664 -36.782 31.053 1.00 23.48 586 GLU A C 1
ATOM 4290 O O . GLU A 1 586 ? -36.026 -35.737 31.576 1.00 23.48 586 GLU A O 1
ATOM 4295 N N . ALA A 1 587 ? -35.484 -36.929 29.728 1.00 23.78 587 ALA A N 1
ATOM 4296 C CA . ALA A 1 587 ? -35.951 -36.042 28.639 1.00 23.78 587 ALA A CA 1
ATOM 4297 C C . ALA A 1 587 ? -35.514 -34.549 28.582 1.00 23.78 587 ALA A C 1
ATOM 4299 O O . ALA A 1 587 ? -35.066 -33.953 29.552 1.00 23.78 587 ALA A O 1
ATOM 4300 N N . THR A 1 588 ? -35.721 -33.945 27.396 1.00 23.94 588 THR A N 1
ATOM 4301 C CA . THR A 1 588 ? -35.390 -32.550 26.997 1.00 23.94 588 THR A CA 1
ATOM 4302 C C . THR A 1 588 ? -33.879 -32.213 27.006 1.00 23.94 588 THR A C 1
ATOM 4304 O O . THR A 1 588 ? -33.098 -32.863 27.687 1.00 23.94 588 THR A O 1
ATOM 4307 N N . GLU A 1 589 ? -33.357 -31.290 26.194 1.00 26.75 589 GLU A N 1
ATOM 4308 C CA . GLU A 1 589 ? -33.986 -30.408 25.197 1.00 26.75 589 GLU A CA 1
ATOM 4309 C C . GLU A 1 589 ? -33.074 -30.236 23.963 1.00 26.75 589 GLU A C 1
ATOM 4311 O O . GLU A 1 589 ? -31.933 -30.698 23.954 1.00 26.75 589 GLU A O 1
ATOM 4316 N N . ALA A 1 590 ? -33.569 -29.588 22.906 1.00 25.55 590 ALA A N 1
ATOM 4317 C CA . ALA A 1 590 ? -32.788 -29.262 21.713 1.00 25.55 590 ALA A CA 1
ATOM 4318 C C . ALA A 1 590 ? -32.631 -27.741 21.555 1.00 25.55 590 ALA A C 1
ATOM 4320 O O . ALA A 1 590 ? -33.559 -26.991 21.836 1.00 25.55 590 ALA A O 1
ATOM 4321 N N . ASN A 1 591 ? -31.506 -27.329 20.960 1.00 29.52 591 ASN A N 1
ATOM 4322 C CA . ASN A 1 591 ? -31.308 -26.018 20.328 1.00 29.52 591 ASN A CA 1
ATOM 4323 C C . ASN A 1 591 ? -31.242 -24.768 21.242 1.00 29.52 591 ASN A C 1
ATOM 4325 O O . ASN A 1 591 ? -32.032 -23.838 21.088 1.00 29.52 591 ASN A O 1
ATOM 4329 N N . THR A 1 592 ? -30.188 -24.670 22.059 1.00 28.06 592 THR A N 1
ATOM 4330 C CA . THR A 1 592 ? -29.588 -23.378 22.459 1.00 28.06 592 THR A CA 1
ATOM 4331 C C . THR A 1 592 ? -28.078 -23.513 22.639 1.00 28.06 592 THR A C 1
ATOM 4333 O O . THR A 1 592 ? -27.651 -24.191 23.562 1.00 28.06 592 THR A O 1
ATOM 4336 N N . ASP A 1 593 ? -27.301 -22.872 21.758 1.00 25.86 593 ASP A N 1
ATOM 4337 C CA . ASP A 1 593 ? -26.151 -22.018 22.122 1.00 25.86 593 ASP A CA 1
ATOM 4338 C C . ASP A 1 593 ? -25.530 -21.379 20.864 1.00 25.86 593 ASP A C 1
ATOM 4340 O O . ASP A 1 593 ? -24.496 -21.782 20.339 1.00 25.86 593 ASP A O 1
ATOM 4344 N N . SER A 1 594 ? -26.203 -20.344 20.353 1.00 27.58 594 SER A N 1
ATOM 4345 C CA . SER A 1 594 ? -25.703 -19.480 19.276 1.00 27.58 594 SER A CA 1
ATOM 4346 C C . SER A 1 594 ? -25.434 -18.065 19.804 1.00 27.58 594 SER A C 1
ATOM 4348 O O . SER A 1 594 ? -26.081 -17.094 19.395 1.00 27.58 594 SER A O 1
ATOM 4350 N N . LYS A 1 595 ? -24.519 -17.949 20.773 1.00 26.52 595 LYS A N 1
ATOM 4351 C CA . LYS A 1 595 ? -24.013 -16.678 21.319 1.00 26.52 595 LYS A CA 1
ATOM 4352 C C . LYS A 1 595 ? -22.675 -16.900 22.031 1.00 26.52 595 LYS A C 1
ATOM 4354 O O . LYS A 1 595 ? -22.478 -17.971 22.581 1.00 26.52 595 LYS A O 1
ATOM 4359 N N . ILE A 1 596 ? -21.838 -15.852 22.082 1.00 28.64 596 ILE A N 1
ATOM 4360 C CA . ILE A 1 596 ? -20.517 -15.810 22.754 1.00 28.64 596 ILE A CA 1
ATOM 4361 C C . ILE A 1 596 ? -19.479 -16.704 22.019 1.00 28.64 596 ILE A C 1
ATOM 4363 O O . ILE A 1 596 ? -19.549 -17.920 22.088 1.00 28.64 596 ILE A O 1
ATOM 4367 N N . HIS A 1 597 ? -18.501 -16.205 21.252 1.00 31.22 597 HIS A N 1
ATOM 4368 C CA . HIS A 1 597 ? -17.821 -14.902 21.261 1.00 31.22 597 HIS A CA 1
ATOM 4369 C C . HIS A 1 597 ? -17.664 -14.280 19.859 1.00 31.22 597 HIS A C 1
ATOM 4371 O O . HIS A 1 597 ? -17.296 -14.965 18.909 1.00 31.22 597 HIS A O 1
ATOM 4377 N N . SER A 1 598 ? -17.823 -12.955 19.757 1.00 25.56 598 SER A N 1
ATOM 4378 C CA . SER A 1 598 ? -17.469 -12.176 18.558 1.00 25.56 598 SER A CA 1
ATOM 4379 C C . SER A 1 598 ? -17.179 -10.702 18.900 1.00 25.56 598 SER A C 1
ATOM 4381 O O . SER A 1 598 ? -17.889 -9.806 18.448 1.00 25.56 598 SER A O 1
ATOM 4383 N N . GLU A 1 599 ? -16.164 -10.441 19.732 1.00 26.92 599 GLU A N 1
ATOM 4384 C CA . GLU A 1 599 ? -15.814 -9.084 20.191 1.00 26.92 599 GLU A CA 1
ATOM 4385 C C . GLU A 1 599 ? -14.299 -8.804 20.176 1.00 26.92 599 GLU A C 1
ATOM 4387 O O . GLU A 1 599 ? -13.636 -8.902 21.203 1.00 26.92 599 GLU A O 1
ATOM 4392 N N . VAL A 1 600 ? -13.768 -8.379 19.022 1.00 30.84 600 VAL A N 1
ATOM 4393 C CA . VAL A 1 600 ? -12.658 -7.406 18.923 1.00 30.84 600 VAL A CA 1
ATOM 4394 C C . VAL A 1 600 ? -12.885 -6.552 17.662 1.00 30.84 600 VAL A C 1
ATOM 4396 O O . VAL A 1 600 ? -13.181 -7.089 16.600 1.00 30.84 600 VAL A O 1
ATOM 4399 N N . ASN A 1 601 ? -12.719 -5.228 17.774 1.00 28.77 601 ASN A N 1
ATOM 4400 C CA . ASN A 1 601 ? -12.668 -4.242 16.676 1.00 28.77 601 ASN A CA 1
ATOM 4401 C C . ASN A 1 601 ? -13.872 -4.169 15.711 1.00 28.77 601 ASN A C 1
ATOM 4403 O O . ASN A 1 601 ? -13.738 -4.353 14.501 1.00 28.77 601 ASN A O 1
ATOM 4407 N N . GLY A 1 602 ? -15.036 -3.762 16.225 1.00 29.03 602 GLY A N 1
ATOM 4408 C CA . GLY A 1 602 ? -16.129 -3.255 15.391 1.00 29.03 602 GLY A CA 1
ATOM 4409 C C . GLY A 1 602 ? -16.013 -1.750 15.117 1.00 29.03 602 GLY A C 1
ATOM 4410 O O . GLY A 1 602 ? -16.354 -0.947 15.982 1.00 29.03 602 GLY A O 1
ATOM 4411 N N . THR A 1 603 ? -15.615 -1.346 13.907 1.00 40.22 603 THR A N 1
ATOM 4412 C CA . THR A 1 603 ? -15.924 0.004 13.402 1.00 40.22 603 THR A CA 1
ATOM 4413 C C . THR A 1 603 ? -17.336 0.001 12.821 1.00 40.22 603 THR A C 1
ATOM 4415 O O . THR A 1 603 ? -17.654 -0.767 11.913 1.00 40.22 603 THR A O 1
ATOM 4418 N N . ALA A 1 604 ? -18.220 0.847 13.355 1.00 44.00 604 ALA A N 1
ATOM 4419 C CA . ALA A 1 604 ? -19.602 0.906 12.889 1.00 44.00 604 ALA A CA 1
ATOM 4420 C C . ALA A 1 604 ? -19.660 1.406 11.433 1.00 44.00 604 ALA A C 1
ATOM 4422 O O . ALA A 1 604 ? -19.410 2.583 11.150 1.00 44.00 604 ALA A O 1
ATOM 4423 N N . LYS A 1 605 ? -20.009 0.509 10.503 1.00 50.56 605 LYS A N 1
ATOM 4424 C CA . LYS A 1 605 ? -20.446 0.885 9.152 1.00 50.56 605 LYS A CA 1
ATOM 4425 C C . LYS A 1 605 ? -21.733 1.709 9.257 1.00 50.56 605 LYS A C 1
ATOM 4427 O O . LYS A 1 605 ? -22.543 1.480 10.153 1.00 50.56 605 LYS A O 1
ATOM 4432 N N . SER A 1 606 ? -21.934 2.644 8.326 1.00 57.34 606 SER A N 1
ATOM 4433 C CA . SER A 1 606 ? -23.251 3.261 8.144 1.00 57.34 606 SER A CA 1
ATOM 4434 C C . SER A 1 606 ? -24.294 2.163 7.911 1.00 57.34 606 SER A C 1
ATOM 4436 O O . SER A 1 606 ? -24.054 1.249 7.122 1.00 57.34 606 SER A O 1
ATOM 4438 N N . SER A 1 607 ? -25.443 2.255 8.583 1.00 64.31 607 SER A N 1
ATOM 4439 C CA . SER A 1 607 ? -26.587 1.357 8.367 1.00 64.31 607 SER A CA 1
ATOM 4440 C C . SER A 1 607 ? -27.294 1.590 7.029 1.00 64.31 607 SER A C 1
ATOM 4442 O O . SER A 1 607 ? -28.179 0.820 6.676 1.00 64.31 607 SER A O 1
ATOM 4444 N N . TYR A 1 608 ? -26.922 2.661 6.324 1.00 79.25 608 TYR A N 1
ATOM 4445 C CA . TYR A 1 608 ? -27.511 3.105 5.066 1.00 79.25 608 TYR A CA 1
ATOM 4446 C C . TYR A 1 608 ? -26.419 3.375 4.033 1.00 79.25 608 TYR A C 1
ATOM 4448 O O . TYR A 1 608 ? -25.374 3.957 4.356 1.00 79.25 608 TYR A O 1
ATOM 4456 N N . LEU A 1 609 ? -26.675 2.991 2.788 1.00 84.25 609 LEU A N 1
ATOM 4457 C CA . LEU A 1 609 ? -25.851 3.330 1.641 1.00 84.25 609 LEU A CA 1
ATOM 4458 C C . LEU A 1 609 ? -26.089 4.793 1.244 1.00 84.25 609 LEU A C 1
ATOM 4460 O O . LEU A 1 609 ? -27.224 5.212 1.019 1.00 84.25 609 LEU A O 1
ATOM 4464 N N . PHE A 1 610 ? -25.011 5.563 1.087 1.00 89.38 610 PHE A N 1
ATOM 4465 C CA . PHE A 1 610 ? -25.052 6.891 0.473 1.00 89.38 610 PHE A CA 1
ATOM 4466 C C . PHE A 1 610 ? -24.035 6.982 -0.661 1.00 89.38 610 PHE A C 1
ATOM 4468 O O . PHE A 1 610 ? -22.825 6.978 -0.421 1.00 89.38 610 PHE A O 1
ATOM 4475 N N . LEU A 1 611 ? -24.539 7.124 -1.889 1.00 91.19 611 LEU A N 1
ATOM 4476 C CA . LEU A 1 611 ? -23.749 7.441 -3.076 1.00 91.19 611 LEU A CA 1
ATOM 44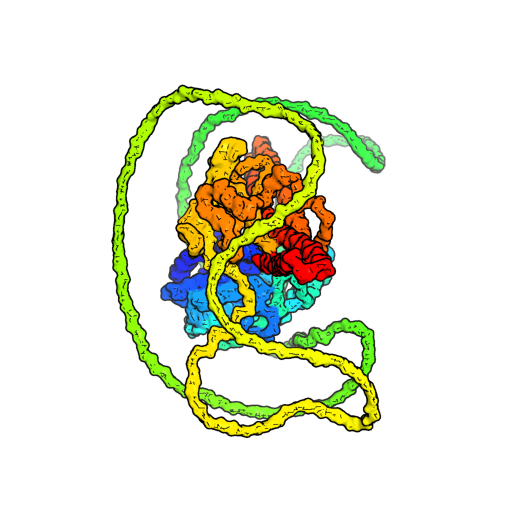77 C C . LEU A 1 611 ? -24.131 8.841 -3.560 1.00 91.19 611 LEU A C 1
ATOM 4479 O O . LEU A 1 611 ? -25.211 9.054 -4.114 1.00 91.19 611 LEU A O 1
ATOM 4483 N N . ILE A 1 612 ? -23.243 9.809 -3.336 1.00 95.12 612 ILE A N 1
ATOM 4484 C CA . ILE A 1 612 ? -23.475 11.215 -3.680 1.00 95.12 612 ILE A CA 1
ATOM 4485 C C . ILE A 1 612 ? -22.488 11.641 -4.770 1.00 95.12 612 ILE A C 1
ATOM 4487 O O . ILE A 1 612 ? -21.284 11.403 -4.674 1.00 95.12 612 ILE A O 1
ATOM 4491 N N . LYS A 1 613 ? -22.987 12.284 -5.826 1.00 96.31 613 LYS A N 1
ATOM 4492 C CA . LYS A 1 613 ? -22.192 12.792 -6.954 1.00 96.31 613 LYS A CA 1
ATOM 4493 C C . LYS A 1 613 ? -22.409 14.289 -7.100 1.00 96.31 613 LYS A C 1
ATOM 4495 O O . LYS A 1 613 ? -23.545 14.739 -7.225 1.00 96.31 613 LYS A O 1
ATOM 4500 N N . VAL A 1 614 ? -21.325 15.061 -7.098 1.00 96.19 614 VAL A N 1
ATOM 4501 C CA . VAL A 1 614 ? -21.373 16.522 -7.250 1.00 96.19 614 VAL A CA 1
ATOM 4502 C C . VAL A 1 614 ? -20.967 16.830 -8.684 1.00 96.19 614 VAL A C 1
ATOM 4504 O O . VAL A 1 614 ? -19.800 16.700 -9.032 1.00 96.19 614 VAL A O 1
ATOM 4507 N N . GLY A 1 615 ? -21.930 17.163 -9.538 1.00 91.44 615 GLY A N 1
ATOM 4508 C CA . GLY A 1 615 ? -21.743 17.333 -10.981 1.00 91.44 615 GLY A CA 1
ATOM 4509 C C . GLY A 1 615 ? -22.024 18.747 -11.483 1.00 91.44 615 GLY A C 1
ATOM 4510 O O . GLY A 1 615 ? -22.280 19.662 -10.703 1.00 91.44 615 GLY A O 1
ATOM 4511 N N . ASP A 1 616 ? -21.982 18.876 -12.808 1.00 90.75 616 ASP A N 1
ATOM 4512 C CA . ASP A 1 616 ? -22.484 19.991 -13.624 1.00 90.75 616 ASP A CA 1
ATOM 4513 C C . ASP A 1 616 ? -22.201 21.393 -13.030 1.00 90.75 616 ASP A C 1
ATOM 4515 O O . ASP A 1 616 ? -23.108 22.086 -12.562 1.00 90.75 616 ASP A O 1
ATOM 4519 N N . PRO A 1 617 ? -20.925 21.824 -12.987 1.00 90.88 617 PRO A N 1
ATOM 4520 C CA . PRO A 1 617 ? -20.566 23.134 -12.460 1.00 90.88 617 PRO A CA 1
ATOM 4521 C C . PRO A 1 617 ? -21.033 24.259 -13.398 1.00 90.88 617 PRO A C 1
ATOM 4523 O O . PRO A 1 617 ? -20.394 24.563 -14.407 1.00 90.88 617 PRO A O 1
ATOM 4526 N N . HIS A 1 618 ? -22.128 24.927 -13.040 1.00 88.50 618 HIS A N 1
ATOM 4527 C CA . HIS A 1 618 ? -22.719 26.012 -13.824 1.00 88.50 618 HIS A CA 1
ATOM 4528 C C . HIS A 1 618 ? -22.506 27.375 -13.156 1.00 88.50 618 HIS A C 1
ATOM 4530 O O . HIS A 1 618 ? -22.837 27.579 -11.987 1.00 88.50 618 HIS A O 1
ATOM 4536 N N . LYS A 1 619 ? -21.969 28.343 -13.911 1.00 87.56 619 LYS A N 1
ATOM 4537 C CA . LYS A 1 619 ? -21.825 29.732 -13.454 1.00 87.56 619 LYS A CA 1
ATOM 4538 C C . LYS A 1 619 ? -23.166 30.461 -13.547 1.00 87.56 619 LYS A C 1
ATOM 4540 O O . LYS A 1 619 ? -23.715 30.597 -14.635 1.00 87.56 619 LYS A O 1
ATOM 4545 N N . VAL A 1 620 ? -23.631 31.002 -12.425 1.00 83.94 620 VAL A N 1
ATOM 4546 C CA . VAL A 1 620 ? -24.836 31.836 -12.328 1.00 83.94 620 VAL A CA 1
ATOM 4547 C C . VAL A 1 620 ? -24.462 33.213 -11.786 1.00 83.94 620 VAL A C 1
ATOM 4549 O O . VAL A 1 620 ? -23.759 33.320 -10.781 1.00 83.94 620 VAL A O 1
ATOM 4552 N N . GLY A 1 621 ? -24.942 34.266 -12.450 1.00 77.88 621 GLY A N 1
ATOM 4553 C CA . GLY A 1 621 ? -24.681 35.665 -12.105 1.00 77.88 621 GLY A CA 1
ATOM 4554 C C . GLY A 1 621 ? -23.431 36.265 -12.764 1.00 77.88 621 GLY A C 1
ATOM 4555 O O . GLY A 1 621 ? -22.460 35.577 -13.099 1.00 77.88 621 GLY A O 1
ATOM 4556 N N . GLU A 1 622 ? -23.467 37.583 -12.949 1.00 71.50 622 GLU A N 1
ATOM 4557 C CA . GLU A 1 622 ? -22.440 38.349 -13.659 1.00 71.50 622 GLU A CA 1
ATOM 4558 C C . GLU A 1 622 ? -21.238 38.725 -12.774 1.00 71.50 622 GLU A C 1
ATOM 4560 O O . GLU A 1 622 ? -21.175 38.385 -11.594 1.00 71.50 622 GLU A O 1
ATOM 4565 N N . SER A 1 623 ? -20.229 39.370 -13.364 1.00 65.12 623 SER A N 1
ATOM 4566 C CA . SER A 1 623 ? -18.819 39.371 -12.934 1.00 65.12 623 SER A CA 1
ATOM 4567 C C . SER A 1 623 ? -18.530 39.472 -11.429 1.00 65.12 623 SER A C 1
ATOM 4569 O O . SER A 1 623 ? -17.635 38.763 -10.962 1.00 65.12 623 SER A O 1
ATOM 4571 N N . MET A 1 624 ? -19.269 40.287 -10.664 1.00 61.00 624 MET A N 1
ATOM 4572 C CA . MET A 1 624 ? -19.029 40.498 -9.225 1.00 61.00 624 MET A CA 1
ATOM 4573 C C . MET A 1 624 ? -19.877 39.606 -8.301 1.00 61.00 624 MET A C 1
ATOM 4575 O O . MET A 1 624 ? -19.330 39.021 -7.362 1.00 61.00 624 MET A O 1
ATOM 4579 N N . THR A 1 625 ? -21.165 39.397 -8.580 1.00 67.56 625 THR A N 1
ATOM 4580 C CA . THR A 1 625 ? -22.061 38.538 -7.769 1.00 67.56 625 THR A CA 1
ATOM 4581 C C . THR A 1 625 ? -22.059 37.064 -8.196 1.00 67.56 625 THR A C 1
ATOM 4583 O O . THR A 1 625 ? -22.570 36.203 -7.474 1.00 67.56 625 THR A O 1
ATOM 4586 N N . GLY A 1 626 ? -21.454 36.760 -9.345 1.00 78.44 626 GLY A N 1
ATOM 4587 C CA . GLY A 1 626 ? -21.428 35.436 -9.948 1.00 78.44 626 GLY A CA 1
ATOM 4588 C C . GLY A 1 626 ? -20.789 34.356 -9.076 1.00 78.44 626 GLY A C 1
ATOM 4589 O O . GLY A 1 626 ? -19.751 34.563 -8.439 1.00 78.44 626 GLY A O 1
ATOM 4590 N N . HIS A 1 627 ? -21.402 33.178 -9.082 1.00 85.25 627 HIS A N 1
ATOM 4591 C CA . HIS A 1 627 ? -20.991 31.996 -8.329 1.00 85.25 627 HIS A CA 1
ATOM 4592 C C . HIS A 1 627 ? -21.187 30.722 -9.162 1.00 85.25 627 HIS A C 1
ATOM 4594 O O . HIS A 1 627 ? -21.851 30.744 -10.194 1.00 85.25 627 HIS A O 1
ATOM 4600 N N . ILE A 1 628 ? -20.587 29.612 -8.726 1.00 89.12 628 ILE A N 1
ATOM 4601 C CA . ILE A 1 628 ? -20.822 28.288 -9.315 1.00 89.12 628 ILE A CA 1
ATOM 4602 C C . ILE A 1 628 ? -21.885 27.563 -8.486 1.00 89.12 628 ILE A C 1
ATOM 4604 O O . ILE A 1 628 ? -21.727 27.449 -7.264 1.00 89.12 628 ILE A O 1
ATOM 4608 N N . LEU A 1 629 ? -22.935 27.087 -9.153 1.00 93.31 629 LEU A N 1
ATOM 4609 C CA . LEU A 1 629 ? -23.814 26.021 -8.675 1.00 93.31 629 LEU A CA 1
ATOM 4610 C C . LEU A 1 629 ? -23.258 24.670 -9.132 1.00 93.31 629 LEU A C 1
ATOM 4612 O O . LEU A 1 629 ? -22.698 24.566 -10.220 1.00 93.31 629 LEU A O 1
ATOM 4616 N N . TYR A 1 630 ? -23.460 23.647 -8.312 1.00 95.19 630 TYR A N 1
ATOM 4617 C CA . TYR A 1 630 ? -23.196 22.249 -8.627 1.00 95.19 630 TYR A CA 1
ATOM 4618 C C . TYR A 1 630 ? -24.490 21.451 -8.444 1.00 95.19 630 TYR A C 1
ATOM 4620 O O . TYR A 1 630 ? -25.245 21.705 -7.496 1.00 95.19 630 TYR A O 1
ATOM 4628 N N . THR A 1 631 ? -24.717 20.458 -9.299 1.00 96.56 631 THR A N 1
ATOM 4629 C CA . THR A 1 631 ? -25.797 19.480 -9.125 1.00 96.56 631 THR A CA 1
ATOM 4630 C C . THR A 1 631 ? -25.347 18.409 -8.140 1.00 96.56 631 THR A C 1
ATOM 4632 O O . THR A 1 631 ? -24.528 17.553 -8.477 1.00 96.56 631 THR A O 1
ATOM 4635 N N . VAL A 1 632 ? -25.885 18.425 -6.923 1.00 96.88 632 VAL A N 1
ATOM 4636 C CA . VAL A 1 632 ? -25.694 17.348 -5.944 1.00 96.88 632 VAL A CA 1
ATOM 4637 C C . VAL A 1 632 ? -26.742 16.278 -6.229 1.00 96.88 632 VAL A C 1
ATOM 4639 O O . VAL A 1 632 ? -27.919 16.470 -5.934 1.00 96.88 632 VAL A O 1
ATOM 4642 N N . ARG A 1 633 ? -26.327 15.169 -6.845 1.00 96.75 633 ARG A N 1
ATOM 4643 C CA . ARG A 1 633 ? -27.146 13.966 -7.050 1.00 96.75 633 ARG A CA 1
ATOM 4644 C C . ARG A 1 633 ? -26.930 13.024 -5.873 1.00 96.75 633 ARG A C 1
ATOM 4646 O O . ARG A 1 633 ? -25.783 12.708 -5.567 1.00 96.75 633 ARG A O 1
ATOM 4653 N N . THR A 1 634 ? -28.007 12.541 -5.272 1.00 95.31 634 THR A N 1
ATOM 4654 C CA . THR A 1 634 ? -27.974 11.609 -4.138 1.00 95.31 634 THR A CA 1
ATOM 4655 C C . THR A 1 634 ? -28.711 10.334 -4.509 1.00 95.31 634 THR A C 1
ATOM 4657 O O . THR A 1 634 ? -29.819 10.397 -5.042 1.00 95.31 634 THR A O 1
ATOM 4660 N N . GLN A 1 635 ? -28.105 9.189 -4.203 1.00 93.81 635 GLN A N 1
ATOM 4661 C CA . GLN A 1 635 ? -28.751 7.881 -4.147 1.00 93.81 635 GLN A CA 1
ATOM 4662 C C . GLN A 1 635 ? -28.593 7.311 -2.732 1.00 93.81 635 GLN A C 1
ATOM 4664 O O . GLN A 1 635 ? -27.492 7.354 -2.173 1.00 93.81 635 GLN A O 1
ATOM 4669 N N . THR A 1 636 ? -29.681 6.806 -2.146 1.00 91.06 636 THR A N 1
ATOM 4670 C CA . THR A 1 636 ? -29.674 6.198 -0.807 1.00 91.06 636 THR A CA 1
ATOM 4671 C C . THR A 1 636 ? -30.830 5.218 -0.589 1.00 91.06 636 THR A C 1
ATOM 4673 O O . THR A 1 636 ? -31.878 5.318 -1.227 1.00 91.06 636 THR A O 1
ATOM 4676 N N . ASP A 1 637 ? -30.630 4.272 0.326 1.00 89.12 637 ASP A N 1
ATOM 4677 C CA . ASP A 1 637 ? -31.644 3.366 0.882 1.00 89.12 637 ASP A CA 1
ATOM 4678 C C . ASP A 1 637 ? -32.246 3.878 2.212 1.00 89.12 637 ASP A C 1
ATOM 4680 O O . ASP A 1 637 ? -33.169 3.266 2.755 1.00 89.12 637 ASP A O 1
ATOM 4684 N N . ALA A 1 638 ? -31.769 5.015 2.733 1.00 86.06 638 ALA A N 1
ATOM 4685 C CA . ALA A 1 638 ? -32.232 5.591 3.988 1.00 86.06 638 ALA A CA 1
ATOM 4686 C C . ALA A 1 638 ? -33.711 6.014 3.914 1.00 86.06 638 ALA A C 1
ATOM 4688 O O . ALA A 1 638 ? -34.062 7.043 3.333 1.00 86.06 638 ALA A O 1
ATOM 4689 N N . ALA A 1 639 ? -34.577 5.267 4.607 1.00 77.69 639 ALA A N 1
ATOM 4690 C CA . ALA A 1 639 ? -36.033 5.461 4.646 1.00 77.69 639 ALA A CA 1
ATOM 4691 C C . ALA A 1 639 ? -36.510 6.832 5.185 1.00 77.69 639 ALA A C 1
ATOM 4693 O O . ALA A 1 639 ? -37.705 7.120 5.182 1.00 77.69 639 ALA A O 1
ATOM 4694 N N . GLY A 1 640 ? -35.593 7.683 5.654 1.00 78.50 640 GLY A N 1
ATOM 4695 C CA . GLY A 1 640 ? -35.877 9.057 6.059 1.00 78.50 640 GLY A CA 1
ATOM 4696 C C . GLY A 1 640 ? -35.945 10.076 4.913 1.00 78.50 640 GLY A C 1
ATOM 4697 O O . GLY A 1 640 ? -36.287 11.222 5.199 1.00 78.50 640 GLY A O 1
ATOM 4698 N N . PHE A 1 641 ? -35.610 9.710 3.669 1.00 86.06 641 PHE A N 1
ATOM 4699 C CA . PHE A 1 641 ? -35.503 10.634 2.527 1.00 86.06 641 PHE A CA 1
ATOM 4700 C C . PHE A 1 641 ? -36.699 10.582 1.558 1.00 86.06 641 PHE A C 1
ATOM 4702 O O . PHE A 1 641 ? -37.377 9.565 1.423 1.00 86.06 641 PHE A O 1
ATOM 4709 N N . ARG A 1 642 ? -36.935 11.688 0.837 1.00 87.00 642 ARG A N 1
ATOM 4710 C CA . ARG A 1 642 ? -38.074 11.920 -0.075 1.00 87.00 642 ARG A CA 1
ATOM 4711 C C . ARG A 1 642 ? -38.153 10.965 -1.267 1.00 87.00 642 ARG A C 1
ATOM 4713 O O . ARG A 1 642 ? -39.229 10.786 -1.830 1.00 87.00 642 ARG A O 1
ATOM 4720 N N . ALA A 1 643 ? -37.022 10.394 -1.667 1.00 89.19 643 ALA A N 1
ATOM 4721 C CA . ALA A 1 643 ? -36.895 9.381 -2.709 1.00 89.19 643 ALA A CA 1
ATOM 4722 C C . ALA A 1 643 ? -35.551 8.652 -2.550 1.00 89.19 643 ALA A C 1
ATOM 4724 O O . ALA A 1 643 ? -34.607 9.214 -1.996 1.00 89.19 643 ALA A O 1
ATOM 4725 N N . SER A 1 644 ? -35.430 7.445 -3.107 1.00 88.00 644 SER A N 1
ATOM 4726 C CA . SER A 1 644 ? -34.153 6.716 -3.169 1.00 88.00 644 SER A CA 1
ATOM 4727 C C . SER A 1 644 ? -33.136 7.345 -4.131 1.00 88.00 644 SER A C 1
ATOM 4729 O O . SER A 1 644 ? -31.940 7.080 -4.025 1.00 88.00 644 SER A O 1
ATOM 4731 N N . GLN A 1 645 ? -33.590 8.202 -5.053 1.00 93.38 645 GLN A N 1
ATOM 4732 C CA . GLN A 1 645 ? -32.742 9.030 -5.904 1.00 93.38 645 GLN A CA 1
ATOM 4733 C C . GLN A 1 645 ? -33.357 10.419 -6.108 1.00 93.38 645 GLN A C 1
ATOM 4735 O O . GLN A 1 645 ? -34.533 10.543 -6.444 1.00 93.38 645 GLN A O 1
ATOM 4740 N N . PHE A 1 646 ? -32.550 11.468 -5.950 1.00 94.38 646 PHE A N 1
ATOM 4741 C CA . PHE A 1 646 ? -32.936 12.861 -6.206 1.00 94.38 646 PHE A CA 1
ATOM 4742 C C . PHE A 1 646 ? -31.708 13.729 -6.518 1.00 94.38 646 PHE A C 1
ATOM 4744 O O . PHE A 1 646 ? -30.561 13.281 -6.428 1.00 94.38 646 PHE A O 1
ATOM 4751 N N . SER A 1 647 ? -31.936 14.990 -6.889 1.00 94.88 647 SER A N 1
ATOM 4752 C CA . SER A 1 647 ? -30.868 15.970 -7.100 1.00 94.88 647 SER A CA 1
ATOM 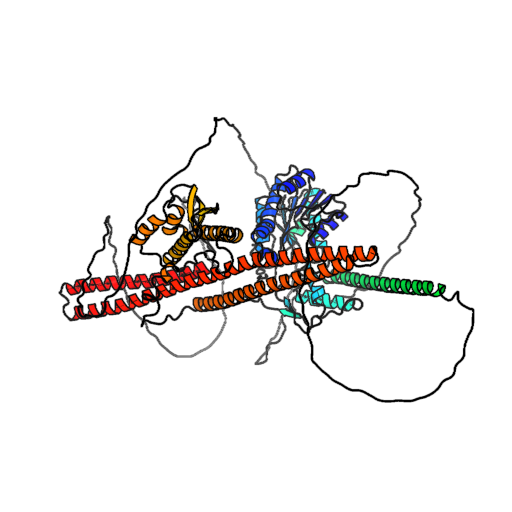4753 C C . SER A 1 647 ? -31.274 17.368 -6.653 1.00 94.88 647 SER A C 1
ATOM 4755 O O . SER A 1 647 ? -32.404 17.776 -6.910 1.00 94.88 647 SER A O 1
ATOM 4757 N N . VAL A 1 648 ? -30.341 18.115 -6.064 1.00 96.25 648 VAL A N 1
ATOM 4758 C CA . VAL A 1 648 ? -30.517 19.523 -5.669 1.00 96.25 648 VAL A CA 1
ATOM 4759 C C . VAL A 1 648 ? -29.360 20.388 -6.168 1.00 96.25 648 VAL A C 1
ATOM 4761 O O . VAL A 1 648 ? -28.240 19.910 -6.352 1.00 96.25 648 VAL A O 1
ATOM 4764 N N . LEU A 1 649 ? -29.614 21.682 -6.368 1.00 95.25 649 LEU A N 1
ATOM 4765 C CA . LEU A 1 649 ? -28.581 22.657 -6.724 1.00 95.25 649 LEU A CA 1
ATOM 4766 C C . LEU A 1 649 ? -27.985 23.288 -5.460 1.00 95.25 649 LEU A C 1
ATOM 4768 O O . LEU A 1 649 ? -28.718 23.729 -4.570 1.00 95.25 649 LEU A O 1
ATOM 4772 N N . ARG A 1 650 ? -26.651 23.345 -5.378 1.00 95.56 650 ARG A N 1
ATOM 4773 C CA . ARG A 1 650 ? -25.909 23.950 -4.255 1.00 95.56 650 ARG A CA 1
ATOM 4774 C C . ARG A 1 650 ? -24.721 24.755 -4.756 1.00 95.56 650 ARG A C 1
ATOM 4776 O O . ARG A 1 650 ? -23.978 24.294 -5.618 1.00 95.56 650 ARG A O 1
ATOM 4783 N N . ARG A 1 651 ? -24.484 25.936 -4.187 1.00 92.56 651 ARG A N 1
ATOM 4784 C CA . ARG A 1 651 ? -23.260 26.733 -4.416 1.00 92.56 651 ARG A CA 1
ATOM 4785 C C . ARG A 1 651 ? -22.253 26.479 -3.299 1.00 92.56 651 ARG A C 1
ATOM 4787 O O . ARG A 1 651 ? -22.606 26.087 -2.193 1.00 92.56 651 ARG A O 1
ATOM 4794 N N . TYR A 1 652 ? -20.980 26.766 -3.560 1.00 89.56 652 TYR A N 1
ATOM 4795 C CA . TYR A 1 652 ? -19.871 26.526 -2.619 1.00 89.56 652 TYR A CA 1
ATOM 4796 C C . TYR A 1 652 ? -20.080 27.101 -1.193 1.00 89.56 652 TYR A C 1
ATOM 4798 O O . TYR A 1 652 ? -19.624 26.502 -0.222 1.00 89.56 652 TYR A O 1
ATOM 4806 N N . SER A 1 653 ? -20.798 28.220 -1.030 1.00 88.62 653 SER A N 1
ATOM 4807 C CA . SER A 1 653 ? -21.146 28.771 0.294 1.00 88.62 653 SER A CA 1
ATOM 4808 C C . SER A 1 653 ? -22.065 27.871 1.121 1.00 88.62 653 SER A C 1
ATOM 4810 O O . SER A 1 653 ? -22.009 27.904 2.345 1.00 88.62 653 SER A O 1
ATOM 4812 N N . ASP A 1 654 ? -22.891 27.059 0.470 1.00 93.12 654 ASP A N 1
ATOM 4813 C CA . ASP A 1 654 ? -23.910 26.237 1.122 1.00 93.12 654 ASP A CA 1
ATOM 4814 C C . ASP A 1 654 ? -23.252 25.010 1.773 1.00 93.12 654 ASP A C 1
ATOM 4816 O O . ASP A 1 654 ? -23.546 24.672 2.914 1.00 93.12 654 ASP A O 1
ATOM 4820 N N . PHE A 1 655 ? -22.243 24.430 1.111 1.00 93.62 655 PHE A N 1
ATOM 4821 C CA . PHE A 1 655 ? -21.360 23.415 1.703 1.00 93.62 655 PHE A CA 1
ATOM 4822 C C . PHE A 1 655 ? -20.556 23.971 2.897 1.00 93.62 655 PHE A C 1
ATOM 4824 O O . PHE A 1 655 ? -20.246 23.242 3.838 1.00 93.62 655 PHE A O 1
ATOM 4831 N N . ARG A 1 656 ? -20.222 25.272 2.891 1.00 90.62 656 ARG A N 1
ATOM 4832 C CA . ARG A 1 656 ? -19.563 25.941 4.030 1.00 90.62 656 ARG A CA 1
ATOM 4833 C C . ARG A 1 656 ? -20.517 26.184 5.196 1.00 90.62 656 ARG A C 1
ATOM 4835 O O . ARG A 1 656 ? -20.077 26.084 6.339 1.00 90.62 656 ARG A O 1
ATOM 4842 N N . TRP A 1 657 ? -21.790 26.471 4.918 1.00 92.50 657 TRP A N 1
ATOM 4843 C CA . TRP A 1 657 ? -22.840 26.461 5.937 1.00 92.50 657 TRP A CA 1
ATOM 4844 C C . TRP A 1 657 ? -22.993 25.055 6.523 1.00 92.50 657 TRP A C 1
ATOM 4846 O O . TRP A 1 657 ? -22.906 24.923 7.738 1.00 92.50 657 TRP A O 1
ATOM 4856 N N . LEU A 1 658 ? -23.072 24.006 5.690 1.00 94.50 658 LEU A N 1
ATOM 4857 C CA . LEU A 1 658 ? -23.184 22.617 6.156 1.00 94.50 658 LEU A CA 1
ATOM 4858 C C . LEU A 1 658 ? -22.007 22.226 7.060 1.00 94.50 658 LEU A C 1
ATOM 4860 O O . LEU A 1 658 ? -22.223 21.749 8.167 1.00 94.50 658 LEU A O 1
ATOM 4864 N N . HIS A 1 659 ? -20.760 22.475 6.643 1.00 92.31 659 HIS A N 1
ATOM 4865 C CA . HIS A 1 659 ? -19.595 22.216 7.499 1.00 92.31 659 HIS A CA 1
ATOM 4866 C C . HIS A 1 659 ? -19.693 22.989 8.829 1.00 92.31 659 HIS A C 1
ATOM 4868 O O . HIS A 1 659 ? -19.329 22.450 9.874 1.00 92.31 659 HIS A O 1
ATOM 4874 N N . ALA A 1 660 ? -20.148 24.245 8.824 1.00 89.62 660 ALA A N 1
ATOM 4875 C CA . ALA A 1 660 ? -20.289 25.023 10.055 1.00 89.62 660 ALA A CA 1
ATOM 4876 C C . ALA A 1 660 ? -21.422 24.502 10.960 1.00 89.62 660 ALA A C 1
ATOM 4878 O O . ALA A 1 660 ? -21.246 24.486 12.176 1.00 89.62 660 ALA A O 1
ATOM 4879 N N . ALA A 1 661 ? -22.535 24.042 10.380 1.00 90.75 661 ALA A N 1
ATOM 4880 C CA . ALA A 1 661 ? -23.650 23.425 11.094 1.00 90.75 661 ALA A CA 1
ATOM 4881 C C . ALA A 1 661 ? -23.214 22.103 11.736 1.00 90.75 661 ALA A C 1
ATOM 4883 O O . ALA A 1 661 ? -23.307 21.958 12.948 1.00 90.75 661 ALA A O 1
ATOM 4884 N N . LEU A 1 662 ? -22.602 21.197 10.965 1.00 92.75 662 LEU A N 1
ATOM 4885 C CA . LEU A 1 662 ? -22.126 19.904 11.465 1.00 92.75 662 LEU A CA 1
ATOM 4886 C C . LEU A 1 662 ? -21.107 20.050 12.606 1.00 92.75 662 LEU A C 1
ATOM 4888 O O . LEU A 1 662 ? -21.219 19.334 13.596 1.00 92.75 662 LEU A O 1
ATOM 4892 N N . VAL A 1 663 ? -20.158 20.997 12.513 1.00 89.62 663 VAL A N 1
ATOM 4893 C CA . VAL A 1 663 ? -19.185 21.283 13.595 1.00 89.62 663 VAL A CA 1
ATOM 4894 C C . VAL A 1 663 ? -19.865 21.825 14.857 1.00 89.62 663 VAL A C 1
ATOM 4896 O O . VAL A 1 663 ? -19.363 21.612 15.956 1.00 89.62 663 VAL A O 1
ATOM 4899 N N . HIS A 1 664 ? -20.981 22.539 14.715 1.00 86.50 664 HIS A N 1
ATOM 4900 C CA . HIS A 1 664 ? -21.725 23.094 15.843 1.00 86.50 664 HIS A CA 1
ATOM 4901 C C . HIS A 1 664 ? -22.652 22.057 16.497 1.00 86.50 664 HIS A C 1
ATOM 4903 O O . HIS A 1 664 ? -22.688 21.962 17.720 1.00 86.50 664 HIS A O 1
ATOM 4909 N N . ASN A 1 665 ? -23.353 21.264 15.684 1.00 89.38 665 ASN A N 1
ATOM 4910 C CA . ASN A 1 665 ? -24.297 20.234 16.120 1.00 89.38 665 ASN A CA 1
ATOM 4911 C C . ASN A 1 665 ? -23.596 19.012 16.747 1.00 89.38 665 ASN A C 1
ATOM 4913 O O . ASN A 1 665 ? -24.159 18.374 17.632 1.00 89.38 665 ASN A O 1
ATOM 4917 N N . ASN A 1 666 ? -22.384 18.669 16.285 1.00 91.50 666 ASN A N 1
ATOM 4918 C CA . ASN A 1 666 ? -21.697 17.412 16.612 1.00 91.50 666 ASN A CA 1
ATOM 4919 C C . ASN A 1 666 ? -20.345 17.658 17.319 1.00 91.50 666 ASN A C 1
ATOM 4921 O O . ASN A 1 666 ? -19.285 17.405 16.734 1.00 91.50 666 ASN A O 1
ATOM 4925 N N . PRO A 1 667 ? -20.341 18.160 18.571 1.00 90.25 667 PRO A N 1
ATOM 4926 C CA . PRO A 1 667 ? -19.108 18.416 19.308 1.00 90.25 667 PRO A CA 1
ATOM 4927 C C . PRO A 1 667 ? -18.289 17.130 19.495 1.00 90.25 667 PRO A C 1
ATOM 4929 O O . PRO A 1 667 ? -18.818 16.060 19.805 1.00 90.25 667 PRO A O 1
ATOM 4932 N N . GLY A 1 668 ? -16.977 17.249 19.293 1.00 87.88 668 GLY A N 1
ATOM 4933 C CA . GLY A 1 668 ? -16.022 16.139 19.346 1.00 87.88 668 GLY A CA 1
ATOM 4934 C C . GLY A 1 668 ? -15.907 15.278 18.081 1.00 87.88 668 GLY A C 1
ATOM 4935 O O . GLY A 1 668 ? -15.034 14.417 18.050 1.00 87.88 668 GLY A O 1
ATOM 4936 N N . ILE A 1 669 ? -16.715 15.500 17.033 1.00 93.19 669 ILE A N 1
ATOM 4937 C CA . ILE A 1 669 ? -16.606 14.756 15.761 1.00 93.19 669 ILE A CA 1
ATOM 4938 C C . ILE A 1 669 ? -15.748 15.530 14.742 1.00 93.19 669 ILE A C 1
ATOM 4940 O O . ILE A 1 669 ? -15.861 16.750 14.588 1.00 93.19 669 ILE A O 1
ATOM 4944 N N . ILE A 1 670 ? -14.868 14.821 14.028 1.00 93.19 670 ILE A N 1
ATOM 4945 C CA . ILE A 1 670 ? -13.901 15.383 13.077 1.00 93.19 670 ILE A CA 1
ATOM 4946 C C . ILE A 1 670 ? -14.586 15.571 11.716 1.00 93.19 670 ILE A C 1
ATOM 4948 O O . ILE A 1 670 ? -14.503 14.742 10.813 1.00 93.19 670 ILE A O 1
ATOM 4952 N N . ILE A 1 671 ? -15.287 16.695 11.559 1.00 92.38 671 ILE A N 1
ATOM 4953 C CA . ILE A 1 671 ? -16.011 17.005 10.318 1.00 92.38 671 ILE A CA 1
ATOM 4954 C C . ILE A 1 671 ? -15.033 17.127 9.127 1.00 92.38 671 ILE A C 1
ATOM 4956 O O . ILE A 1 671 ? -14.112 17.950 9.190 1.00 92.38 671 ILE A O 1
ATOM 4960 N N . PRO A 1 672 ? -15.237 16.374 8.023 1.00 91.75 672 PRO A N 1
ATOM 4961 C CA . PRO A 1 672 ? -14.397 16.443 6.830 1.00 91.75 672 PRO A CA 1
ATOM 4962 C C . PRO A 1 672 ? -14.276 17.871 6.265 1.00 91.75 672 PRO A C 1
ATOM 4964 O O . PRO A 1 672 ? -15.289 18.561 6.097 1.00 91.75 672 PRO A O 1
ATOM 4967 N N . PRO A 1 673 ? -13.057 18.338 5.939 1.00 88.44 673 PRO A N 1
ATOM 4968 C CA . PRO A 1 673 ? -12.841 19.717 5.530 1.00 88.44 673 PRO A CA 1
ATOM 4969 C C . PRO A 1 673 ? -13.416 20.031 4.146 1.00 88.44 673 PRO A C 1
ATOM 4971 O O . PRO A 1 673 ? -13.312 19.247 3.204 1.00 88.44 673 PRO A O 1
ATOM 4974 N N . VAL A 1 674 ? -13.935 21.250 3.994 1.00 87.56 674 VAL A N 1
ATOM 4975 C CA . VAL A 1 674 ? -14.285 21.813 2.683 1.00 87.56 674 VAL A CA 1
ATOM 4976 C C . VAL A 1 674 ? -13.026 22.296 1.945 1.00 87.56 674 VAL A C 1
ATOM 4978 O O . VAL A 1 674 ? -12.133 22.864 2.584 1.00 87.56 674 VAL A O 1
ATOM 4981 N N . PRO A 1 675 ? -12.954 22.152 0.606 1.00 82.50 675 PRO A N 1
ATOM 4982 C CA . PRO A 1 675 ? -11.915 22.774 -0.216 1.00 82.50 675 PRO A CA 1
ATOM 4983 C C . PRO A 1 675 ? -11.887 24.291 -0.044 1.00 82.50 675 PRO A C 1
ATOM 4985 O O . PRO A 1 675 ? -12.889 24.908 0.309 1.00 82.50 675 PRO A O 1
ATOM 4988 N N . GLU A 1 676 ? -10.746 24.916 -0.308 1.00 69.69 676 GLU A N 1
ATOM 4989 C CA . GLU A 1 676 ? -10.530 26.295 0.115 1.00 69.69 676 GLU A CA 1
ATOM 4990 C C . GLU A 1 676 ? -11.054 27.373 -0.854 1.00 69.69 676 GLU A C 1
ATOM 4992 O O . GLU A 1 676 ? -11.092 27.246 -2.087 1.00 69.69 676 GLU A O 1
ATOM 4997 N N . LYS A 1 677 ? -11.399 28.525 -0.269 1.00 62.06 677 LYS A N 1
ATOM 4998 C CA . LYS A 1 677 ? -11.644 29.785 -0.978 1.00 62.06 677 LYS A CA 1
ATOM 4999 C C . LYS A 1 677 ? -10.293 30.409 -1.365 1.00 62.06 677 LYS A C 1
ATOM 5001 O O . LYS A 1 677 ? -9.897 31.403 -0.765 1.00 62.06 677 LYS A O 1
ATOM 5006 N N . VAL A 1 678 ? -9.603 29.773 -2.324 1.00 57.12 678 VAL A N 1
ATOM 5007 C CA . VAL A 1 678 ? -8.294 30.177 -2.884 1.00 57.12 678 VAL A CA 1
ATOM 5008 C C . VAL A 1 678 ? -8.126 31.697 -2.917 1.00 57.12 678 VAL A C 1
ATOM 5010 O O . VAL A 1 678 ? -8.950 32.409 -3.495 1.00 57.12 678 VAL A O 1
ATOM 5013 N N . ARG A 1 679 ? -7.048 32.164 -2.281 1.00 44.66 679 ARG A N 1
ATOM 5014 C CA . ARG A 1 679 ? -6.611 33.561 -2.229 1.00 44.66 679 ARG A CA 1
ATOM 5015 C C . ARG A 1 679 ? -5.407 33.715 -3.159 1.00 44.66 679 ARG A C 1
ATOM 5017 O O . ARG A 1 679 ? -4.384 33.088 -2.914 1.00 44.66 679 ARG A O 1
ATOM 5024 N N . GLY A 1 680 ? -5.517 34.525 -4.208 1.00 47.72 680 GLY A N 1
ATOM 5025 C CA . GLY A 1 680 ? -4.429 34.747 -5.165 1.00 47.72 680 GLY A CA 1
ATOM 5026 C C . GLY A 1 680 ? -4.933 35.232 -6.523 1.00 47.72 680 GLY A C 1
ATOM 5027 O O . GLY A 1 680 ? -6.117 35.524 -6.675 1.00 47.72 680 GLY A O 1
ATOM 5028 N N . LEU A 1 681 ? -4.032 35.294 -7.509 1.00 37.19 681 LEU A N 1
ATOM 5029 C CA . LEU A 1 681 ? -4.327 35.772 -8.869 1.00 37.19 681 LEU A CA 1
ATOM 5030 C C . LEU A 1 681 ? -5.159 34.778 -9.707 1.00 37.19 681 LEU A C 1
ATOM 5032 O O . LEU A 1 681 ? -5.660 35.139 -10.770 1.00 37.19 681 LEU A O 1
ATOM 5036 N N . ILE A 1 682 ? -5.328 33.534 -9.244 1.00 54.25 682 ILE A N 1
ATOM 5037 C CA . ILE A 1 682 ? -6.116 32.511 -9.942 1.00 54.25 682 ILE A CA 1
ATOM 5038 C C . ILE A 1 682 ? -7.596 32.917 -9.930 1.00 54.25 682 ILE A C 1
ATOM 5040 O O . ILE A 1 682 ? -8.220 33.022 -8.871 1.00 54.25 682 ILE A O 1
ATOM 5044 N N . SER A 1 683 ? -8.169 33.118 -11.121 1.00 62.78 683 SER A N 1
ATOM 5045 C CA . SER A 1 683 ? -9.585 33.460 -11.287 1.00 62.78 683 SER A CA 1
ATOM 5046 C C . SER A 1 683 ? -10.483 32.469 -10.547 1.00 62.78 683 SER A C 1
ATOM 5048 O O . SER A 1 683 ? -10.389 31.260 -10.748 1.00 62.78 683 SER A O 1
ATOM 5050 N N . ARG A 1 684 ? -11.432 32.975 -9.746 1.00 66.62 684 ARG A N 1
ATOM 5051 C CA . ARG A 1 684 ? -12.374 32.140 -8.969 1.00 66.62 684 ARG A CA 1
ATOM 5052 C C . ARG A 1 684 ? -13.242 31.194 -9.814 1.00 66.62 684 ARG A C 1
ATOM 5054 O O . ARG A 1 684 ? -13.914 30.346 -9.226 1.00 66.62 684 ARG A O 1
ATOM 5061 N N . PHE A 1 685 ? -13.233 31.376 -11.137 1.00 74.44 685 PHE A N 1
ATOM 5062 C CA . PHE A 1 685 ? -13.969 30.621 -12.149 1.00 74.44 685 PHE A CA 1
ATOM 5063 C C . PHE A 1 685 ? -13.060 29.808 -13.101 1.00 74.44 685 PHE A C 1
ATOM 5065 O O . PHE A 1 685 ? -13.562 29.356 -14.127 1.00 74.44 685 PHE A O 1
ATOM 5072 N N . SER A 1 686 ? -11.750 29.653 -12.845 1.00 77.00 686 SER A N 1
ATOM 5073 C CA . SER A 1 686 ? -10.904 28.826 -13.727 1.00 77.00 686 SER A CA 1
ATOM 5074 C C . SER A 1 686 ? -11.350 27.352 -13.699 1.00 77.00 686 SER A C 1
ATOM 5076 O O . SER A 1 686 ? -11.713 26.865 -12.622 1.00 77.00 686 SER A O 1
ATOM 5078 N N . PRO A 1 687 ? -11.339 26.628 -14.840 1.00 77.06 687 PRO A N 1
ATOM 5079 C CA . PRO A 1 687 ? -11.845 25.254 -14.910 1.00 77.06 687 PRO A CA 1
ATOM 5080 C C . PRO A 1 687 ? -11.209 24.325 -13.872 1.00 77.06 687 PRO A C 1
ATOM 5082 O O . PRO A 1 687 ? -11.924 23.657 -13.129 1.00 77.06 687 PRO A O 1
ATOM 5085 N N . ASP A 1 688 ? -9.884 24.373 -13.733 1.00 74.50 688 ASP A N 1
ATOM 5086 C CA . ASP A 1 688 ? -9.115 23.509 -12.826 1.00 74.50 688 ASP A CA 1
ATOM 5087 C C . ASP A 1 688 ? -9.504 23.731 -11.359 1.00 74.50 688 ASP A C 1
ATOM 5089 O O . ASP A 1 688 ? -9.630 22.786 -10.581 1.00 74.50 688 ASP A O 1
ATOM 5093 N N . LEU A 1 689 ? -9.751 24.988 -10.973 1.00 79.19 689 LEU A N 1
ATOM 5094 C CA . LEU A 1 689 ? -10.175 25.354 -9.622 1.00 79.19 689 LEU A CA 1
ATOM 5095 C C . LEU A 1 689 ? -11.627 24.946 -9.348 1.00 79.19 689 LEU A C 1
ATOM 5097 O O . LEU A 1 689 ? -11.973 24.594 -8.218 1.00 79.19 689 LEU A O 1
ATOM 5101 N N . VAL A 1 690 ? -12.485 25.007 -10.364 1.00 83.88 690 VAL A N 1
ATOM 5102 C CA . VAL A 1 690 ? -13.879 24.563 -10.274 1.00 83.88 690 VAL A CA 1
ATOM 5103 C C . VAL A 1 690 ? -13.950 23.039 -10.153 1.00 83.88 690 VAL A C 1
ATOM 5105 O O . VAL A 1 690 ? -14.648 22.546 -9.268 1.00 83.88 690 VAL A O 1
ATOM 5108 N N . GLU A 1 691 ? -13.169 22.297 -10.939 1.00 83.44 691 GLU A N 1
ATOM 5109 C CA . GLU A 1 691 ? -13.106 20.832 -10.880 1.00 83.44 691 GLU A CA 1
ATOM 5110 C C . GLU A 1 691 ? -12.431 20.328 -9.592 1.00 83.44 691 GLU A C 1
ATOM 5112 O O . GLU A 1 691 ? -12.986 19.476 -8.899 1.00 83.44 691 GLU A O 1
ATOM 5117 N N . THR A 1 692 ? -11.309 20.928 -9.176 1.00 80.12 692 THR A N 1
ATOM 5118 C CA . THR A 1 692 ? -10.652 20.607 -7.890 1.00 80.12 692 THR A CA 1
ATOM 5119 C C . THR A 1 692 ? -11.604 20.823 -6.707 1.00 80.12 692 THR A C 1
ATOM 5121 O O . THR A 1 692 ? -11.654 20.018 -5.772 1.00 80.12 692 THR A O 1
ATOM 5124 N N . ARG A 1 693 ? -12.417 21.892 -6.745 1.00 86.81 693 ARG A N 1
ATOM 5125 C CA . ARG A 1 693 ? -13.483 22.108 -5.754 1.00 86.81 693 ARG A CA 1
ATOM 5126 C C . ARG A 1 693 ? -14.569 21.047 -5.860 1.00 86.81 693 ARG A C 1
ATOM 5128 O O . ARG A 1 693 ? -14.913 20.482 -4.830 1.00 86.81 693 ARG A O 1
ATOM 5135 N N . ARG A 1 694 ? -15.085 20.756 -7.057 1.00 90.69 694 ARG A N 1
ATOM 5136 C CA . ARG A 1 694 ? -16.125 19.740 -7.289 1.00 90.69 694 ARG A CA 1
ATOM 5137 C C . ARG A 1 694 ? -15.730 18.390 -6.679 1.00 90.69 694 ARG A C 1
ATOM 5139 O O . ARG A 1 694 ? -16.477 17.851 -5.866 1.00 90.69 694 ARG A O 1
ATOM 5146 N N . GLN A 1 695 ? -14.524 17.906 -6.981 1.00 87.31 695 GLN A N 1
ATOM 5147 C CA . GLN A 1 695 ? -13.972 16.659 -6.436 1.00 87.31 695 GLN A CA 1
ATOM 5148 C C . GLN A 1 695 ? -13.847 16.688 -4.909 1.00 87.31 695 GLN A C 1
ATOM 5150 O O . GLN A 1 695 ? -14.232 15.739 -4.228 1.00 87.31 695 GLN A O 1
ATOM 5155 N N . GLY A 1 696 ? -13.318 17.773 -4.339 1.00 87.81 696 GLY A N 1
ATOM 5156 C CA . GLY A 1 696 ? -13.172 17.888 -2.889 1.00 87.81 696 GLY A CA 1
ATOM 5157 C C . GLY A 1 696 ? -14.506 18.026 -2.140 1.00 87.81 696 GLY A C 1
ATOM 5158 O O . GLY A 1 696 ? -14.637 17.504 -1.037 1.00 87.81 696 GLY A O 1
ATOM 5159 N N . LEU A 1 697 ? -15.513 18.667 -2.742 1.00 93.06 697 LEU A N 1
ATOM 5160 C CA . LEU A 1 697 ? -16.875 18.748 -2.202 1.00 93.06 697 LEU A CA 1
ATOM 5161 C C . LEU A 1 697 ? -17.590 17.392 -2.268 1.00 93.06 697 LEU A C 1
ATOM 5163 O O . LEU A 1 697 ? -18.243 17.007 -1.300 1.00 93.06 697 LEU A O 1
ATOM 5167 N N . GLU A 1 698 ? -17.414 16.635 -3.355 1.00 93.81 698 GLU A N 1
ATOM 5168 C CA . GLU A 1 698 ? -17.911 15.258 -3.462 1.00 93.81 698 GLU A CA 1
ATOM 5169 C C . GLU A 1 698 ? -17.309 14.367 -2.368 1.00 93.81 698 GLU A C 1
ATOM 5171 O O . GLU A 1 698 ? -18.043 13.681 -1.656 1.00 93.81 698 GLU A O 1
ATOM 5176 N N . ARG A 1 699 ? -15.987 14.425 -2.166 1.00 90.38 699 ARG A N 1
ATOM 5177 C CA . ARG A 1 699 ? -15.310 13.646 -1.118 1.00 90.38 699 ARG A CA 1
ATOM 5178 C C . ARG A 1 699 ? -15.723 14.081 0.293 1.00 90.38 699 ARG A C 1
ATOM 5180 O O . ARG A 1 699 ? -15.942 13.216 1.135 1.00 90.38 699 ARG A O 1
ATOM 5187 N N . MET A 1 700 ? -15.902 15.380 0.546 1.00 92.62 700 MET A N 1
ATOM 5188 C CA . MET A 1 700 ? -16.397 15.894 1.832 1.00 92.62 700 MET A CA 1
ATOM 5189 C C . MET A 1 700 ? -17.809 15.379 2.152 1.00 92.62 700 MET A C 1
ATOM 5191 O O . MET A 1 700 ? -18.016 14.811 3.224 1.00 92.62 700 MET A O 1
ATOM 5195 N N . VAL A 1 701 ? -18.766 15.509 1.226 1.00 94.62 701 VAL A N 1
ATOM 5196 C CA . VAL A 1 701 ? -20.162 15.110 1.481 1.00 94.62 701 VAL A CA 1
ATOM 5197 C C . VAL A 1 701 ? -20.326 13.588 1.560 1.00 94.62 701 VAL A C 1
ATOM 5199 O O . VAL A 1 701 ? -21.060 13.121 2.425 1.00 94.62 701 VAL A O 1
ATOM 5202 N N . ASN A 1 702 ? -19.598 12.791 0.765 1.00 93.44 702 ASN A N 1
ATOM 5203 C CA . ASN A 1 702 ? -19.629 11.327 0.919 1.00 93.44 702 ASN A CA 1
ATOM 5204 C C . ASN A 1 702 ? -18.989 10.859 2.239 1.00 93.44 702 ASN A C 1
ATOM 5206 O O . ASN A 1 702 ? -19.538 9.956 2.871 1.00 93.44 702 ASN A O 1
ATOM 5210 N N . LYS A 1 703 ? -17.879 11.474 2.691 1.00 91.94 703 LYS A N 1
ATOM 5211 C CA . LYS A 1 703 ? -17.273 11.179 4.009 1.00 91.94 703 LYS A CA 1
ATOM 5212 C C . LYS A 1 703 ? -18.243 11.503 5.159 1.00 91.94 703 LYS A C 1
ATOM 5214 O O . LYS A 1 703 ? -18.316 10.735 6.112 1.00 91.94 703 LYS A O 1
ATOM 5219 N N . VAL A 1 704 ? -19.016 12.590 5.048 1.00 93.62 704 VAL A N 1
ATOM 5220 C CA . VAL A 1 704 ? -20.077 12.958 6.007 1.00 93.62 704 VAL A CA 1
ATOM 5221 C C . VAL A 1 704 ? -21.249 11.970 5.976 1.00 93.62 704 VAL A C 1
ATOM 5223 O O . VAL A 1 704 ? -21.622 11.442 7.018 1.00 93.62 704 VAL A O 1
ATOM 5226 N N . ALA A 1 705 ? -21.816 11.684 4.802 1.00 92.00 705 ALA A N 1
ATOM 5227 C CA . ALA A 1 705 ? -23.011 10.844 4.684 1.00 92.00 705 ALA A CA 1
ATOM 5228 C C . ALA A 1 705 ? -22.762 9.366 5.048 1.00 92.00 705 ALA A C 1
ATOM 5230 O O . ALA A 1 705 ? -23.681 8.674 5.465 1.00 92.00 705 ALA A O 1
ATOM 5231 N N . ASN A 1 706 ? -21.517 8.887 4.954 1.00 89.06 706 ASN A N 1
ATOM 5232 C CA . ASN A 1 706 ? -21.123 7.539 5.383 1.00 89.06 706 ASN A CA 1
ATOM 5233 C C . ASN A 1 706 ? -20.549 7.494 6.824 1.00 89.06 706 ASN A C 1
ATOM 5235 O O . ASN A 1 706 ? -19.977 6.481 7.239 1.00 89.06 706 ASN A O 1
ATOM 5239 N N . HIS A 1 707 ? -20.690 8.569 7.610 1.00 90.69 707 HIS A N 1
ATOM 5240 C CA . HIS A 1 707 ? -20.358 8.583 9.038 1.00 90.69 707 HIS A CA 1
ATOM 5241 C C . HIS A 1 707 ? -21.617 8.283 9.887 1.00 90.69 707 HIS A C 1
ATOM 5243 O O . HIS A 1 707 ? -22.565 9.065 9.829 1.00 90.69 707 HIS A O 1
ATOM 5249 N N . PRO A 1 708 ? -21.628 7.250 10.762 1.00 87.19 708 PRO A N 1
ATOM 5250 C CA . PRO A 1 708 ? -22.833 6.791 11.472 1.00 87.19 708 PRO A CA 1
ATOM 5251 C C . PRO A 1 708 ? -23.633 7.852 12.243 1.00 87.19 708 PRO A C 1
ATOM 5253 O O . PRO A 1 708 ? -24.857 7.806 12.215 1.00 87.19 708 PRO A O 1
ATOM 5256 N N . GLU A 1 709 ? -22.977 8.796 12.929 1.00 88.31 709 GLU A N 1
ATOM 5257 C CA . GLU A 1 709 ? -23.678 9.899 13.613 1.00 88.31 709 GLU A CA 1
ATOM 5258 C C . GLU A 1 709 ? -24.103 11.013 12.642 1.00 88.31 709 GLU A C 1
ATOM 5260 O O . GLU A 1 709 ? -25.288 11.316 12.558 1.00 88.31 709 GLU A O 1
ATOM 5265 N N . LEU A 1 710 ? -23.171 11.584 11.862 1.00 92.19 710 LEU A N 1
ATOM 5266 C CA . LEU A 1 710 ? -23.454 12.697 10.941 1.00 92.19 710 LEU A CA 1
ATOM 5267 C C . LEU A 1 710 ? -24.518 12.369 9.876 1.00 92.19 710 LEU A C 1
ATOM 5269 O O . LEU A 1 710 ? -25.252 13.261 9.462 1.00 92.19 710 LEU A O 1
ATOM 5273 N N . ALA A 1 711 ? -24.648 11.102 9.468 1.00 89.75 711 ALA A N 1
ATOM 5274 C CA . ALA A 1 711 ? -25.702 10.628 8.565 1.00 89.75 711 ALA A CA 1
ATOM 5275 C C . ALA A 1 711 ? -27.133 10.842 9.108 1.00 89.75 711 ALA A C 1
ATOM 5277 O O . ALA A 1 711 ? -28.093 10.802 8.339 1.00 89.75 711 ALA A O 1
ATOM 5278 N N . LYS A 1 712 ? -27.278 11.063 10.422 1.00 88.62 712 LYS A N 1
ATOM 5279 C CA . LYS A 1 712 ? -28.547 11.310 11.125 1.00 88.62 712 LYS A CA 1
ATOM 5280 C C . LYS A 1 712 ? -28.853 12.806 11.314 1.00 88.62 712 LYS A C 1
ATOM 5282 O O . LYS A 1 712 ? -29.902 13.126 11.861 1.00 88.62 712 LYS A O 1
ATOM 5287 N N . ASP A 1 713 ? -27.946 13.711 10.935 1.00 92.31 713 ASP A N 1
ATOM 5288 C CA . ASP A 1 713 ? -28.068 15.146 11.225 1.00 92.31 713 ASP A CA 1
ATOM 5289 C C . ASP A 1 713 ? -29.139 15.826 10.342 1.00 92.31 713 ASP A C 1
ATOM 5291 O O . ASP A 1 713 ? -29.098 15.754 9.109 1.00 92.31 713 ASP A O 1
ATOM 5295 N N . ASP A 1 714 ? -30.090 16.525 10.974 1.00 92.44 714 ASP A N 1
ATOM 5296 C CA . ASP A 1 714 ? -31.164 17.261 10.290 1.00 92.44 714 ASP A CA 1
ATOM 5297 C C . ASP A 1 714 ? -30.639 18.260 9.248 1.00 92.44 714 ASP A C 1
ATOM 5299 O O . ASP A 1 714 ? -31.261 18.445 8.201 1.00 92.44 714 ASP A O 1
ATOM 5303 N N . ASP A 1 715 ? -29.513 18.926 9.520 1.00 94.31 715 ASP A N 1
ATOM 5304 C CA . ASP A 1 715 ? -28.952 19.952 8.640 1.00 94.31 715 ASP A CA 1
ATOM 5305 C C . ASP A 1 715 ? -28.238 19.324 7.431 1.00 94.31 715 ASP A C 1
ATOM 5307 O O . ASP A 1 715 ? -28.206 19.933 6.356 1.00 94.31 715 ASP A O 1
ATOM 5311 N N . LEU A 1 716 ? -27.743 18.082 7.552 1.00 94.06 716 LEU A N 1
ATOM 5312 C CA . LEU A 1 716 ? -27.321 17.276 6.400 1.00 94.06 716 LEU A CA 1
ATOM 5313 C C . LEU A 1 716 ? -28.528 16.902 5.540 1.00 94.06 716 LEU A C 1
ATOM 5315 O O . LEU A 1 716 ? -28.488 17.094 4.323 1.00 94.06 716 LEU A O 1
ATOM 5319 N N . LYS A 1 717 ? -29.612 16.411 6.150 1.00 93.00 717 LYS A N 1
ATOM 5320 C CA . LYS A 1 717 ? -30.845 16.081 5.422 1.00 93.00 717 LYS A CA 1
ATOM 5321 C C . LYS A 1 717 ? -31.408 17.314 4.705 1.00 93.00 717 LYS A C 1
ATOM 5323 O O . LYS A 1 717 ? -31.644 17.259 3.500 1.00 93.00 717 LYS A O 1
ATOM 5328 N N . LEU A 1 718 ? -31.512 18.452 5.393 1.00 94.12 718 LEU A N 1
ATOM 5329 C CA . LEU A 1 718 ? -31.912 19.740 4.817 1.00 94.12 718 LEU A CA 1
ATOM 5330 C C . LEU A 1 718 ? -31.010 20.143 3.638 1.00 94.12 718 LEU A C 1
ATOM 5332 O O . LEU A 1 718 ? -31.504 20.537 2.577 1.00 94.12 718 LEU A O 1
ATOM 5336 N N . PHE A 1 719 ? -29.689 20.006 3.794 1.00 96.06 719 PHE A N 1
ATOM 5337 C CA . PHE A 1 719 ? -28.731 20.281 2.726 1.00 96.06 719 PHE A CA 1
ATOM 5338 C C . PHE A 1 719 ? -28.886 19.344 1.523 1.00 96.06 719 PHE A C 1
ATOM 5340 O O . PHE A 1 719 ? -28.658 19.792 0.401 1.00 96.06 719 PHE A O 1
ATOM 5347 N N . LEU A 1 720 ? -29.296 18.090 1.699 1.00 94.56 720 LEU A N 1
ATOM 5348 C CA . LEU A 1 720 ? -29.503 17.163 0.584 1.00 94.56 720 LEU A CA 1
ATOM 5349 C C . LEU A 1 720 ? -30.883 17.321 -0.079 1.00 94.56 720 LEU A C 1
ATOM 5351 O O . LEU A 1 720 ? -30.980 17.147 -1.289 1.00 94.56 720 LEU A O 1
ATOM 5355 N N . GLU A 1 721 ? -31.934 17.681 0.661 1.00 93.44 721 GLU A N 1
ATOM 5356 C CA . GLU A 1 721 ? -33.315 17.634 0.150 1.00 93.44 721 GLU A CA 1
ATOM 5357 C C . GLU A 1 721 ? -33.930 18.972 -0.272 1.00 93.44 721 GLU A C 1
ATOM 5359 O O . GLU A 1 721 ? -34.784 18.972 -1.155 1.00 93.44 721 GLU A O 1
ATOM 5364 N N . SER A 1 722 ? -33.550 20.101 0.338 1.00 94.31 722 SER A N 1
ATOM 5365 C CA . SER A 1 722 ? -34.259 21.375 0.118 1.00 94.31 722 SER A CA 1
ATOM 5366 C C . SER A 1 722 ? -34.064 21.930 -1.300 1.00 94.31 722 SER A C 1
ATOM 5368 O O . SER A 1 722 ? -32.933 22.114 -1.758 1.00 94.31 722 SER A O 1
ATOM 5370 N N . ASP A 1 723 ? -35.152 22.269 -1.987 1.00 90.94 723 ASP A N 1
ATOM 5371 C CA . ASP A 1 723 ? -35.078 22.906 -3.307 1.00 90.94 723 ASP A CA 1
ATOM 5372 C C . ASP A 1 723 ? -34.884 24.441 -3.206 1.00 90.94 723 ASP A C 1
ATOM 5374 O O . ASP A 1 723 ? -34.239 25.028 -4.072 1.00 90.94 723 ASP A O 1
ATOM 5378 N N . ASP A 1 724 ? -35.330 25.083 -2.110 1.00 91.00 724 ASP A N 1
ATOM 5379 C CA . ASP A 1 724 ? -35.055 26.495 -1.760 1.00 91.00 724 ASP A CA 1
ATOM 5380 C C . ASP A 1 724 ? -34.270 26.601 -0.440 1.00 91.00 724 ASP A C 1
ATOM 5382 O O . ASP A 1 724 ? -34.739 27.066 0.605 1.00 91.00 724 ASP A O 1
ATOM 5386 N N . PHE A 1 725 ? -33.012 26.170 -0.512 1.00 93.06 725 PHE A N 1
ATOM 5387 C CA . PHE A 1 725 ? -32.097 26.136 0.627 1.00 93.06 725 PHE A CA 1
ATOM 5388 C C . PHE A 1 725 ? -31.893 27.519 1.278 1.00 93.06 725 PHE A C 1
ATOM 5390 O O . PHE A 1 725 ? -31.718 27.623 2.490 1.00 93.06 725 PHE A O 1
ATOM 5397 N N . GLY A 1 726 ? -31.957 28.603 0.495 1.00 88.19 726 GLY A N 1
ATOM 5398 C CA . GLY A 1 726 ? -31.761 29.972 0.987 1.00 88.19 726 GLY A CA 1
ATOM 5399 C C . GLY A 1 726 ? -32.918 30.507 1.838 1.00 88.19 726 GLY A C 1
ATOM 5400 O O . GLY A 1 726 ? -32.708 31.405 2.663 1.00 88.19 726 GLY A O 1
ATOM 5401 N N . ARG A 1 727 ? -34.127 29.969 1.657 1.00 90.62 727 ARG A N 1
ATOM 5402 C CA . ARG A 1 727 ? -35.286 30.216 2.522 1.00 90.62 727 ARG A CA 1
ATOM 5403 C C . ARG A 1 727 ? -35.319 29.245 3.693 1.00 90.62 727 ARG A C 1
ATOM 5405 O O . ARG A 1 727 ? -35.499 29.684 4.827 1.00 90.62 727 ARG A O 1
ATOM 5412 N N . ASP A 1 728 ? -35.117 27.957 3.441 1.00 92.25 728 ASP A N 1
ATOM 5413 C CA . ASP A 1 728 ? -35.335 26.925 4.458 1.00 92.25 728 ASP A CA 1
ATOM 5414 C C . ASP A 1 728 ? -34.271 26.981 5.574 1.00 92.25 728 ASP A C 1
ATOM 5416 O O . ASP A 1 728 ? -34.601 26.788 6.744 1.00 92.25 728 ASP A O 1
ATOM 5420 N N . VAL A 1 729 ? -33.037 27.410 5.266 1.00 90.50 729 VAL A N 1
ATOM 5421 C CA . VAL A 1 729 ? -32.022 27.753 6.285 1.00 90.50 729 VAL A CA 1
ATOM 5422 C C . VAL A 1 729 ? -32.490 28.873 7.224 1.00 90.50 729 VAL A C 1
ATOM 5424 O O . VAL A 1 729 ? -32.194 28.823 8.412 1.00 90.50 729 VAL A O 1
ATOM 5427 N N . LYS A 1 730 ? -33.273 29.858 6.758 1.00 89.19 730 LYS A N 1
ATOM 5428 C CA . LYS A 1 730 ? -33.806 30.920 7.639 1.00 89.19 730 LYS A CA 1
ATOM 5429 C C . LYS A 1 730 ? -34.882 30.393 8.588 1.00 89.19 730 LYS A C 1
ATOM 5431 O O . LYS A 1 730 ? -34.988 30.881 9.708 1.00 89.19 730 LYS A O 1
ATOM 5436 N N . LEU A 1 731 ? -35.668 29.407 8.149 1.00 89.81 731 LEU A N 1
ATOM 5437 C CA . LEU A 1 731 ? -36.647 28.723 9.000 1.00 89.81 731 LEU A CA 1
ATOM 5438 C C . LEU A 1 731 ? -35.931 27.876 10.063 1.00 89.81 731 LEU A C 1
ATOM 5440 O O . LEU A 1 731 ? -36.278 27.956 11.239 1.00 89.81 731 LEU A O 1
ATOM 5444 N N . ARG A 1 732 ? -34.870 27.156 9.671 1.00 91.94 732 ARG A N 1
ATOM 5445 C CA . ARG A 1 732 ? -33.965 26.442 10.586 1.00 91.94 732 ARG A CA 1
ATOM 5446 C C . ARG A 1 732 ? -33.341 27.391 11.607 1.00 91.94 732 ARG A C 1
ATOM 5448 O O . ARG A 1 732 ? -33.426 27.124 12.802 1.00 91.94 732 ARG A O 1
ATOM 5455 N N . ASP A 1 733 ? -32.747 28.498 11.167 1.00 88.88 733 ASP A N 1
ATOM 5456 C CA . ASP A 1 733 ? -32.072 29.465 12.044 1.00 88.88 733 ASP A CA 1
ATOM 5457 C C . ASP A 1 733 ? -33.049 30.184 12.997 1.00 88.88 733 ASP A C 1
ATOM 5459 O O . ASP A 1 733 ? -32.653 30.574 14.095 1.00 88.88 733 ASP A O 1
ATOM 5463 N N . ALA A 1 734 ? -34.333 30.304 12.639 1.00 88.31 734 ALA A N 1
ATOM 5464 C CA . ALA A 1 734 ? -35.380 30.807 13.534 1.00 88.31 734 ALA A CA 1
ATOM 5465 C C . ALA A 1 734 ? -35.787 29.807 14.640 1.00 88.31 734 ALA A C 1
ATOM 5467 O O . ALA A 1 734 ? -36.330 30.228 15.659 1.00 88.31 734 ALA A O 1
ATOM 5468 N N . MET A 1 735 ? -35.526 28.505 14.459 1.00 86.25 735 MET A N 1
ATOM 5469 C CA . MET A 1 735 ? -35.824 27.449 15.442 1.00 86.25 735 MET A CA 1
ATOM 5470 C C . MET A 1 735 ? -34.597 27.029 16.264 1.00 86.25 735 MET A C 1
ATOM 5472 O O . MET A 1 735 ? -34.693 26.863 17.476 1.00 86.25 735 MET A O 1
ATOM 5476 N N . LYS A 1 736 ? -33.443 26.849 15.608 1.00 84.31 736 LYS A N 1
ATOM 5477 C CA . LYS A 1 736 ? -32.187 26.339 16.194 1.00 84.31 736 LYS A CA 1
ATOM 5478 C C . LYS A 1 736 ? -31.125 27.427 16.435 1.00 84.31 736 LYS A C 1
ATOM 5480 O O . LYS A 1 736 ? -30.024 27.111 16.877 1.00 84.31 736 LYS A O 1
ATOM 5485 N N . GLY A 1 737 ? -31.426 28.691 16.134 1.00 83.56 737 GLY A N 1
ATOM 5486 C CA . GLY A 1 737 ? -30.460 29.794 16.158 1.00 83.56 737 GLY A CA 1
ATOM 5487 C C . GLY A 1 737 ? -29.519 29.808 14.937 1.00 83.56 737 GLY A C 1
ATOM 5488 O O . GLY A 1 737 ? -29.398 28.803 14.235 1.00 83.56 737 GLY A O 1
ATOM 5489 N N . PRO A 1 738 ? -28.846 30.939 14.652 1.00 82.56 738 PRO A N 1
ATOM 5490 C CA . PRO A 1 738 ? -28.022 31.101 13.455 1.00 82.56 738 PRO A CA 1
ATOM 5491 C C . PRO A 1 738 ? -26.687 30.347 13.531 1.00 82.56 738 PRO A C 1
ATOM 5493 O O . PRO A 1 738 ? -25.920 30.503 14.483 1.00 82.56 738 PRO A O 1
ATOM 5496 N N . VAL A 1 739 ? -26.355 29.593 12.479 1.00 81.75 739 VAL A N 1
ATOM 5497 C CA . VAL A 1 739 ? -25.087 28.844 12.385 1.00 81.75 739 VAL A CA 1
ATOM 5498 C C . VAL A 1 739 ? -23.864 29.793 12.358 1.00 81.75 739 VAL A C 1
ATOM 5500 O O . VAL A 1 739 ? -23.759 30.635 11.457 1.00 81.75 739 VAL A O 1
ATOM 5503 N N . PRO A 1 740 ? -22.878 29.658 13.276 1.00 72.06 740 PRO A N 1
ATOM 5504 C CA . PRO A 1 740 ? -21.779 30.619 13.450 1.00 72.06 740 PRO A CA 1
ATOM 5505 C C . PRO A 1 740 ? -20.647 30.474 12.408 1.00 72.06 740 PRO A C 1
ATOM 5507 O O . PRO A 1 740 ? -19.495 30.162 12.731 1.00 72.06 740 PRO A O 1
ATOM 5510 N N . THR A 1 741 ? -20.958 30.726 11.132 1.00 66.25 741 THR A N 1
ATOM 5511 C CA . THR A 1 741 ? -19.996 30.619 10.018 1.00 66.25 741 THR A CA 1
ATOM 5512 C C . THR A 1 741 ? -18.808 31.596 10.151 1.00 66.25 741 THR A C 1
ATOM 5514 O O . THR A 1 741 ? -18.980 32.724 10.622 1.00 66.25 741 THR A O 1
ATOM 5517 N N . PRO A 1 742 ? -17.598 31.239 9.665 1.00 57.06 742 PRO A N 1
ATOM 5518 C CA . PRO A 1 742 ? -16.440 32.142 9.678 1.00 57.06 742 PRO A CA 1
ATOM 5519 C C . PRO A 1 742 ? -16.636 33.449 8.899 1.00 57.06 742 PRO A C 1
ATOM 5521 O O . PRO A 1 742 ? -15.950 34.426 9.171 1.00 57.06 742 PRO A O 1
ATOM 5524 N N . GLU A 1 743 ? -17.559 33.481 7.935 1.00 51.69 743 GLU A N 1
ATOM 5525 C CA . GLU A 1 743 ? -17.860 34.685 7.156 1.00 51.69 743 GLU A CA 1
ATOM 5526 C C . GLU A 1 743 ? -18.805 35.629 7.925 1.00 51.69 743 GLU A C 1
ATOM 5528 O O . GLU A 1 743 ? -18.531 36.829 7.970 1.00 51.69 743 GLU A O 1
ATOM 5533 N N . ALA A 1 744 ? -19.801 35.114 8.661 1.00 50.66 744 ALA A N 1
ATOM 5534 C CA . ALA A 1 744 ? -20.634 35.919 9.569 1.00 50.66 744 ALA A CA 1
ATOM 5535 C C . ALA A 1 744 ? -19.823 36.591 10.700 1.00 50.66 744 ALA A C 1
ATOM 5537 O O . ALA A 1 744 ? -20.087 37.744 11.051 1.00 50.66 744 ALA A O 1
ATOM 5538 N N . LYS A 1 745 ? -18.767 35.921 11.191 1.00 48.44 745 LYS A N 1
ATOM 5539 C CA . LYS A 1 745 ? -17.796 36.470 12.166 1.00 48.44 745 LYS A CA 1
ATOM 5540 C C . LYS A 1 745 ? -17.033 37.715 11.668 1.00 48.44 745 LYS A C 1
ATOM 5542 O O . LYS A 1 745 ? -16.344 38.351 12.458 1.00 48.44 745 LYS A O 1
ATOM 5547 N N . THR A 1 746 ? -17.163 38.079 10.387 1.00 43.38 746 THR A N 1
ATOM 5548 C CA . THR A 1 746 ? -16.551 39.289 9.798 1.00 43.38 746 THR A CA 1
ATOM 5549 C C . THR A 1 746 ? -17.447 40.530 9.906 1.00 43.38 746 THR A C 1
ATOM 5551 O O . THR A 1 746 ? -16.943 41.643 9.801 1.00 43.38 746 THR A O 1
ATOM 5554 N N . TRP A 1 747 ? -18.763 40.363 10.103 1.00 33.81 747 TRP A N 1
ATOM 5555 C CA . TRP A 1 747 ? -19.721 41.476 10.224 1.00 33.81 747 TRP A CA 1
ATOM 5556 C C . TRP A 1 747 ? -20.089 41.752 11.688 1.00 33.81 747 TRP A C 1
ATOM 5558 O O . TRP A 1 747 ? -20.016 42.890 12.142 1.00 33.81 747 TRP A O 1
ATOM 5568 N N . MET A 1 748 ? -20.379 40.701 12.465 1.00 29.05 748 MET A N 1
ATOM 5569 C CA . MET A 1 748 ? -20.445 40.772 13.933 1.00 29.05 748 MET A CA 1
ATOM 5570 C C . MET A 1 748 ? -19.042 40.567 14.524 1.00 29.05 748 MET A C 1
ATOM 5572 O O . MET A 1 748 ? -18.724 39.520 15.087 1.00 29.05 748 MET A O 1
ATOM 5576 N N . GLY A 1 749 ? -18.166 41.551 14.317 1.00 30.23 749 GLY A N 1
ATOM 5577 C CA . GLY A 1 749 ? -16.753 41.458 14.684 1.00 30.23 749 GLY A CA 1
ATOM 5578 C C . GLY A 1 749 ? -16.507 41.465 16.197 1.00 30.23 749 GLY A C 1
ATOM 5579 O O . GLY A 1 749 ? -16.706 42.487 16.847 1.00 30.23 749 GLY A O 1
ATOM 5580 N N . TRP A 1 750 ? -15.983 40.349 16.720 1.00 31.19 750 TRP A N 1
ATOM 5581 C CA . TRP A 1 750 ? -15.290 40.174 18.018 1.00 31.19 750 TRP A CA 1
ATOM 5582 C C . TRP A 1 750 ? -16.073 40.453 19.325 1.00 31.19 750 TRP A C 1
ATOM 5584 O O . TRP A 1 750 ? -15.810 39.808 20.339 1.00 31.19 750 TRP A O 1
ATOM 5594 N N . SER A 1 751 ? -17.056 41.353 19.340 1.00 28.53 751 SER A N 1
ATOM 5595 C CA . SER A 1 751 ? -17.771 41.754 20.558 1.00 28.53 751 SER A CA 1
ATOM 5596 C C . SER A 1 751 ? -18.893 40.774 20.927 1.00 28.53 751 SER A C 1
ATOM 5598 O O . SER A 1 751 ? -20.035 40.936 20.499 1.00 28.53 751 SER A O 1
ATOM 5600 N N . GLY A 1 752 ? -18.579 39.747 21.728 1.00 33.66 752 GLY A N 1
ATOM 5601 C CA . GLY A 1 752 ? -19.617 38.933 22.377 1.00 33.66 752 GLY A CA 1
ATOM 5602 C C . GLY A 1 752 ? -19.186 37.608 23.012 1.00 33.66 752 GLY A C 1
ATOM 5603 O O . GLY A 1 752 ? -19.753 37.229 24.032 1.00 33.66 752 GLY A O 1
ATOM 5604 N N . THR A 1 753 ? -18.228 36.868 22.434 1.00 37.38 753 THR A N 1
ATOM 5605 C CA . THR A 1 753 ? -17.945 35.485 22.908 1.00 37.38 753 THR A CA 1
ATOM 5606 C C . THR A 1 753 ? -16.497 35.006 22.741 1.00 37.38 753 THR A C 1
ATOM 5608 O O . THR A 1 753 ? -16.217 33.829 22.934 1.00 37.38 753 THR A O 1
ATOM 5611 N N . VAL A 1 754 ? -15.547 35.896 22.432 1.00 41.22 754 VAL A N 1
ATOM 5612 C CA . VAL A 1 754 ? -14.104 35.605 22.526 1.00 41.22 754 VAL A CA 1
ATOM 5613 C C . VAL A 1 754 ? -13.412 36.811 23.163 1.00 41.22 754 VAL A C 1
ATOM 5615 O O . VAL A 1 754 ? -13.416 37.894 22.590 1.00 41.22 754 VAL A O 1
ATOM 5618 N N . GLY A 1 755 ? -12.818 36.635 24.348 1.00 39.16 755 GLY A N 1
ATOM 5619 C CA . GLY A 1 755 ? -11.908 37.628 24.941 1.00 39.16 755 GLY A CA 1
ATOM 5620 C C . GLY A 1 755 ? -12.426 38.511 26.087 1.00 39.16 755 GLY A C 1
ATOM 5621 O O . GLY A 1 755 ? -11.661 39.356 26.542 1.00 39.16 755 GLY A O 1
ATOM 5622 N N . VAL A 1 756 ? -13.650 38.324 26.606 1.00 36.53 756 VAL A N 1
ATOM 5623 C CA . VAL A 1 756 ? -14.084 38.954 27.879 1.00 36.53 756 VAL A CA 1
ATOM 5624 C C . VAL A 1 756 ? -14.672 37.917 28.839 1.00 36.53 756 VAL A C 1
ATOM 5626 O O . VAL A 1 756 ? -15.876 37.710 28.918 1.00 36.53 756 VAL A O 1
ATOM 5629 N N . ASN A 1 757 ? -13.759 37.258 29.545 1.00 38.50 757 ASN A N 1
ATOM 5630 C CA . ASN A 1 757 ? -13.902 36.600 30.846 1.00 38.50 757 ASN A CA 1
ATOM 5631 C C . ASN A 1 757 ? -12.446 36.497 31.364 1.00 38.50 757 ASN A C 1
ATOM 5633 O O . ASN A 1 757 ? -11.575 36.115 30.589 1.00 38.50 757 ASN A O 1
ATOM 5637 N N . SER A 1 758 ? -12.029 36.850 32.587 1.00 43.00 758 SER A N 1
ATOM 5638 C CA . SER A 1 758 ? -12.703 36.826 33.902 1.00 43.00 758 SER A CA 1
ATOM 5639 C C . SER A 1 758 ? -13.347 35.483 34.258 1.00 43.00 758 SER A C 1
ATOM 5641 O O . SER A 1 758 ? -14.249 35.417 35.084 1.00 43.00 758 SER A O 1
ATOM 5643 N N . GLY A 1 759 ? -12.852 34.415 33.633 1.00 53.59 759 GLY A N 1
ATOM 5644 C CA . GLY A 1 759 ? -13.171 33.020 33.906 1.00 53.59 759 GLY A CA 1
ATOM 5645 C C . GLY A 1 759 ? -11.882 32.201 33.919 1.00 53.59 759 GLY A C 1
ATOM 5646 O O . GLY A 1 759 ? -10.819 32.699 33.539 1.00 53.59 759 GLY A O 1
ATOM 5647 N N . GLN A 1 760 ? -11.956 30.960 34.392 1.00 59.97 760 GLN A N 1
ATOM 5648 C CA . GLN A 1 760 ? -10.765 30.130 34.564 1.00 59.97 760 GLN A CA 1
ATOM 5649 C C . GLN A 1 760 ? -10.120 29.781 33.214 1.00 59.97 760 GLN A C 1
ATOM 5651 O O . GLN A 1 760 ? -10.805 29.449 32.244 1.00 59.97 760 GLN A O 1
ATOM 5656 N N . LYS A 1 761 ? -8.785 29.849 33.157 1.00 74.44 761 LYS A N 1
ATOM 5657 C CA . LYS A 1 761 ? -8.004 29.375 32.009 1.00 74.44 761 LYS A CA 1
ATOM 5658 C C . LYS A 1 761 ? -8.171 27.857 31.910 1.00 74.44 761 LYS A C 1
ATOM 5660 O O . LYS A 1 761 ? -7.918 27.171 32.896 1.00 74.44 761 LYS A O 1
ATOM 5665 N N . PHE A 1 762 ? -8.531 27.345 30.732 1.00 80.00 762 PHE A N 1
ATOM 5666 C CA . PHE A 1 762 ? -8.518 25.903 30.489 1.00 80.00 762 PHE A CA 1
ATOM 5667 C C . PHE A 1 762 ? -7.112 25.337 30.738 1.00 80.00 762 PHE A C 1
ATOM 5669 O O . PHE A 1 762 ? -6.124 25.830 30.181 1.00 80.00 762 PHE A O 1
ATOM 5676 N N . HIS A 1 763 ? -7.040 24.308 31.576 1.00 80.44 763 HIS A N 1
ATOM 5677 C CA . HIS A 1 763 ? -5.862 23.478 31.777 1.00 80.44 763 HIS A CA 1
ATOM 5678 C C . HIS A 1 763 ? -6.246 22.066 31.354 1.00 80.44 763 HIS A C 1
ATOM 5680 O O . HIS A 1 763 ? -7.240 21.523 31.832 1.00 80.44 763 HIS A O 1
ATOM 5686 N N . GLU A 1 764 ? -5.475 21.482 30.442 1.00 83.56 764 GLU A N 1
ATOM 5687 C CA . GLU A 1 764 ? -5.631 20.068 30.136 1.00 83.56 764 GLU A CA 1
ATOM 5688 C C . GLU A 1 764 ? -5.147 19.241 31.336 1.00 83.56 764 GLU A C 1
ATOM 5690 O O . GLU A 1 764 ? -4.104 19.544 31.915 1.00 83.56 764 GLU A O 1
ATOM 5695 N N . HIS A 1 765 ? -5.925 18.229 31.716 1.00 82.75 765 HIS A N 1
ATOM 5696 C CA . HIS A 1 765 ? -5.594 17.277 32.785 1.00 82.75 765 HIS A CA 1
ATOM 5697 C C . HIS A 1 765 ? -5.537 15.826 32.277 1.00 82.75 765 HIS A C 1
ATOM 5699 O O . HIS A 1 765 ? -5.253 14.907 33.038 1.00 82.75 765 HIS A O 1
ATOM 5705 N N . ASP A 1 766 ? -5.828 15.618 30.993 1.00 89.31 766 ASP A N 1
ATOM 5706 C CA . ASP A 1 766 ? -5.860 14.323 30.324 1.00 89.31 766 ASP A CA 1
ATOM 5707 C C . ASP A 1 766 ? -4.631 14.226 29.413 1.00 89.31 766 ASP A C 1
ATOM 5709 O O . ASP A 1 766 ? -4.602 14.823 28.334 1.00 89.31 766 ASP A O 1
ATOM 5713 N N . GLU A 1 767 ? -3.604 13.498 29.868 1.00 90.69 767 GLU A N 1
ATOM 5714 C CA . GLU A 1 767 ? -2.297 13.399 29.197 1.00 90.69 767 GLU A CA 1
ATOM 5715 C C . GLU A 1 767 ? -2.412 13.012 27.718 1.00 90.69 767 GLU A C 1
ATOM 5717 O O . GLU A 1 767 ? -1.613 13.460 26.896 1.00 90.69 767 GLU A O 1
ATOM 5722 N N . TRP A 1 768 ? -3.432 12.229 27.351 1.00 93.44 768 TRP A N 1
ATOM 5723 C CA . TRP A 1 768 ? -3.677 11.851 25.963 1.00 93.44 768 TRP A CA 1
ATOM 5724 C C . TRP A 1 768 ? -3.965 13.075 25.085 1.00 93.44 768 TRP A C 1
ATOM 5726 O O . TRP A 1 768 ? -3.428 13.169 23.985 1.00 93.44 768 TRP A O 1
ATOM 5736 N N . PHE A 1 769 ? -4.765 14.041 25.551 1.00 92.69 769 PHE A N 1
ATOM 5737 C CA . PHE A 1 769 ? -5.082 15.235 24.759 1.00 92.69 769 PHE A CA 1
ATOM 5738 C C . PHE A 1 769 ? -3.874 16.164 24.598 1.00 92.69 769 PHE A C 1
ATOM 5740 O O . PHE A 1 769 ? -3.731 16.768 23.534 1.00 92.69 769 PHE A O 1
ATOM 5747 N N . ASP A 1 770 ? -2.986 16.248 25.592 1.00 89.69 770 ASP A N 1
ATOM 5748 C CA . ASP A 1 770 ? -1.729 16.999 25.471 1.00 89.69 770 ASP A CA 1
ATOM 5749 C C . ASP A 1 770 ? -0.727 16.296 24.541 1.00 89.69 770 ASP A C 1
ATOM 5751 O O . ASP A 1 770 ? -0.155 16.945 23.663 1.00 89.69 770 ASP A O 1
ATOM 5755 N N . GLN A 1 771 ? -0.579 14.970 24.646 1.00 92.25 771 GLN A N 1
ATOM 5756 C CA . GLN A 1 771 ? 0.240 14.172 23.722 1.00 92.25 771 GLN A CA 1
ATOM 5757 C C . GLN A 1 771 ? -0.259 14.298 22.274 1.00 92.25 771 GLN A C 1
ATOM 5759 O O . GLN A 1 771 ? 0.534 14.571 21.372 1.00 92.25 771 GLN A O 1
ATOM 5764 N N . GLN A 1 772 ? -1.572 14.176 22.039 1.00 93.44 772 GLN A N 1
ATOM 5765 C CA . GLN A 1 772 ? -2.147 14.360 20.702 1.00 93.44 772 GLN A CA 1
ATOM 5766 C C . GLN A 1 772 ? -2.028 15.807 20.209 1.00 93.44 772 GLN A C 1
ATOM 5768 O O . GLN A 1 772 ? -1.793 16.020 19.022 1.00 93.44 772 GLN A O 1
ATOM 5773 N N . ARG A 1 773 ? -2.130 16.817 21.085 1.00 89.94 773 ARG A N 1
ATOM 5774 C CA . ARG A 1 773 ? -1.905 18.221 20.701 1.00 89.94 773 ARG A CA 1
ATOM 5775 C C . ARG A 1 773 ? -0.466 18.439 20.231 1.00 89.94 773 ARG A C 1
ATOM 5777 O O . ARG A 1 773 ? -0.278 18.972 19.142 1.00 89.94 773 ARG A O 1
ATOM 5784 N N . ALA A 1 774 ? 0.522 17.948 20.980 1.00 91.00 774 ALA A N 1
ATOM 5785 C CA . ALA A 1 774 ? 1.935 18.025 20.605 1.00 91.00 774 ALA A CA 1
ATOM 5786 C C . ALA A 1 774 ? 2.250 17.250 19.308 1.00 91.00 774 ALA A C 1
ATOM 5788 O O . ALA A 1 774 ? 3.013 17.733 18.467 1.00 91.00 774 ALA A O 1
ATOM 5789 N N . TYR A 1 775 ? 1.625 16.085 19.103 1.00 93.38 775 TYR A N 1
ATOM 5790 C CA . TYR A 1 775 ? 1.708 15.340 17.843 1.00 93.38 775 TYR A CA 1
ATOM 5791 C C . TYR A 1 775 ? 1.145 16.147 16.662 1.00 93.38 775 TYR A C 1
ATOM 5793 O O . TYR A 1 775 ? 1.823 16.289 15.646 1.00 93.38 775 TYR A O 1
ATOM 5801 N N . LEU A 1 776 ? -0.050 16.735 16.803 1.00 92.50 776 LEU A N 1
ATOM 5802 C CA . LEU A 1 776 ? -0.675 17.567 15.768 1.00 92.50 776 LEU A CA 1
ATOM 5803 C C . LEU A 1 776 ? 0.132 18.844 15.479 1.00 92.50 776 LEU A C 1
ATOM 5805 O O . LEU A 1 776 ? 0.237 19.238 14.320 1.00 92.50 776 LEU A O 1
ATOM 5809 N N . ASP A 1 777 ? 0.737 19.467 16.495 1.00 90.31 777 ASP A N 1
ATOM 5810 C CA . ASP A 1 777 ? 1.635 20.620 16.334 1.00 90.31 777 ASP A CA 1
ATOM 5811 C C . ASP A 1 777 ? 2.891 20.254 15.522 1.00 90.31 777 ASP A C 1
ATOM 5813 O O . ASP A 1 777 ? 3.258 20.971 14.587 1.00 90.31 777 ASP A O 1
ATOM 5817 N N . SER A 1 778 ? 3.510 19.106 15.822 1.00 94.38 778 SER A N 1
ATOM 5818 C CA . SER A 1 778 ? 4.663 18.576 15.080 1.00 94.38 778 SER A CA 1
ATOM 5819 C C . SER A 1 778 ? 4.297 18.201 13.638 1.00 94.38 778 SER A C 1
ATOM 5821 O O . SER A 1 778 ? 4.966 18.624 12.693 1.00 94.38 778 SER A O 1
ATOM 5823 N N . LEU A 1 779 ? 3.191 17.474 13.449 1.00 92.06 779 LEU A N 1
ATOM 5824 C CA . LEU A 1 779 ? 2.688 17.060 12.139 1.00 92.06 779 LEU A CA 1
ATOM 5825 C C . LEU A 1 779 ? 2.341 18.267 11.256 1.00 92.06 779 LEU A C 1
ATOM 5827 O O . LEU A 1 779 ? 2.696 18.288 10.080 1.00 92.06 779 LEU A O 1
ATOM 5831 N N . GLU A 1 780 ? 1.697 19.300 11.803 1.00 88.12 780 GLU A N 1
ATOM 5832 C CA . GLU A 1 780 ? 1.369 20.518 11.055 1.00 88.12 780 GLU A CA 1
ATOM 5833 C C . GLU A 1 780 ? 2.629 21.280 10.617 1.00 88.12 780 GLU A C 1
ATOM 5835 O O . GLU A 1 780 ? 2.694 21.764 9.485 1.00 88.12 780 GLU A O 1
ATOM 5840 N N . ALA A 1 781 ? 3.656 21.346 11.472 1.00 90.56 781 ALA A N 1
ATOM 5841 C CA . ALA A 1 781 ? 4.945 21.941 11.123 1.00 90.56 781 ALA A CA 1
ATOM 5842 C C . ALA A 1 781 ? 5.661 21.152 10.010 1.00 90.56 781 ALA A C 1
ATOM 5844 O O . ALA A 1 781 ? 6.162 21.752 9.055 1.00 90.56 781 ALA A O 1
ATOM 5845 N N . GLN A 1 782 ? 5.657 19.816 10.086 1.00 93.50 782 GLN A N 1
ATOM 5846 C CA . GLN A 1 782 ? 6.229 18.937 9.059 1.00 93.50 782 GLN A CA 1
ATOM 5847 C C . GLN A 1 782 ? 5.482 19.051 7.722 1.00 93.50 782 GLN A C 1
ATOM 5849 O O . GLN A 1 782 ? 6.120 19.236 6.686 1.00 93.50 782 GLN A O 1
ATOM 5854 N N . LEU A 1 783 ? 4.144 19.025 7.733 1.00 88.38 783 LEU A N 1
ATOM 5855 C CA . LEU A 1 783 ? 3.311 19.218 6.539 1.00 88.38 783 LEU A CA 1
ATOM 5856 C C . LEU A 1 783 ? 3.587 20.576 5.881 1.00 88.38 783 LEU A C 1
ATOM 5858 O O . LEU A 1 783 ? 3.808 20.637 4.673 1.00 88.38 783 LEU A O 1
ATOM 5862 N N . LYS A 1 784 ? 3.658 21.662 6.662 1.00 85.50 784 LYS A N 1
ATOM 5863 C CA . LYS A 1 784 ? 3.955 23.010 6.146 1.00 85.50 784 LYS A CA 1
ATOM 5864 C C . LYS A 1 784 ? 5.365 23.128 5.574 1.00 85.50 784 LYS A C 1
ATOM 5866 O O . LYS A 1 784 ? 5.540 23.744 4.522 1.00 85.50 784 LYS A O 1
ATOM 5871 N N . GLN A 1 785 ? 6.364 22.511 6.206 1.00 91.19 785 GLN A N 1
ATOM 5872 C CA . GLN A 1 785 ? 7.716 22.460 5.648 1.00 91.19 785 GLN A CA 1
ATOM 5873 C C . GLN A 1 785 ? 7.771 21.601 4.375 1.00 91.19 785 GLN A C 1
ATOM 5875 O O . GLN A 1 785 ? 8.443 21.984 3.424 1.00 91.19 785 GLN A O 1
ATOM 5880 N N . MET A 1 786 ? 7.026 20.499 4.298 1.00 89.56 786 MET A N 1
ATOM 5881 C CA . MET A 1 786 ? 6.945 19.664 3.096 1.00 89.56 786 MET A CA 1
ATOM 5882 C C . MET A 1 786 ? 6.232 20.379 1.936 1.00 89.56 786 MET A C 1
ATOM 5884 O O . MET A 1 786 ? 6.735 20.354 0.816 1.00 89.56 786 MET A O 1
ATOM 5888 N N . VAL A 1 787 ? 5.143 21.113 2.198 1.00 85.25 787 VAL A N 1
ATOM 5889 C CA . VAL A 1 787 ? 4.504 22.012 1.215 1.00 85.25 787 VAL A CA 1
ATOM 5890 C C . VAL A 1 787 ? 5.483 23.090 0.743 1.00 85.25 787 VAL A C 1
ATOM 5892 O O . VAL A 1 787 ? 5.560 23.364 -0.454 1.00 85.25 787 VAL A O 1
ATOM 5895 N N . LYS A 1 788 ? 6.271 23.689 1.644 1.00 88.19 788 LYS A N 1
ATOM 5896 C CA . LYS A 1 788 ? 7.312 24.658 1.268 1.00 88.19 788 LYS A CA 1
ATOM 5897 C C . LYS A 1 788 ? 8.371 24.018 0.362 1.00 88.19 788 LYS A C 1
ATOM 5899 O O . LYS A 1 788 ? 8.649 24.566 -0.699 1.00 88.19 788 LYS A O 1
ATOM 5904 N N . SER A 1 789 ? 8.906 22.856 0.740 1.00 91.25 789 SER A N 1
ATOM 5905 C CA . SER A 1 789 ? 9.895 22.115 -0.054 1.00 91.25 789 SER A CA 1
ATOM 5906 C C . SER A 1 789 ? 9.360 21.707 -1.431 1.00 91.25 789 SER A C 1
ATOM 5908 O O . SER A 1 789 ? 10.093 21.813 -2.408 1.00 91.25 789 SER A O 1
ATOM 5910 N N . LEU A 1 790 ? 8.086 21.308 -1.536 1.00 88.31 790 LEU A N 1
ATOM 5911 C CA . LEU A 1 790 ? 7.434 20.992 -2.811 1.00 88.31 790 LEU A CA 1
ATOM 5912 C C . LEU A 1 790 ? 7.355 22.217 -3.732 1.00 88.31 790 LEU A C 1
ATOM 5914 O O . LEU A 1 790 ? 7.715 22.124 -4.899 1.00 88.31 790 LEU A O 1
ATOM 5918 N N . ASN A 1 791 ? 6.931 23.372 -3.207 1.00 85.56 791 ASN A N 1
ATOM 5919 C CA . ASN A 1 791 ? 6.889 24.612 -3.989 1.00 85.56 791 ASN A CA 1
ATOM 5920 C C . ASN A 1 791 ? 8.299 25.061 -4.422 1.00 85.56 791 ASN A C 1
ATOM 5922 O O . ASN A 1 791 ? 8.468 25.554 -5.534 1.00 85.56 791 ASN A O 1
ATOM 5926 N N . THR A 1 792 ? 9.323 24.852 -3.586 1.00 91.06 792 THR A N 1
ATOM 5927 C CA . THR A 1 792 ? 10.723 25.083 -3.978 1.00 91.06 792 THR A CA 1
ATOM 5928 C C . THR A 1 792 ? 11.175 24.122 -5.081 1.00 91.06 792 THR A C 1
ATOM 5930 O O . THR A 1 792 ? 11.774 24.586 -6.042 1.00 91.06 792 THR A O 1
ATOM 5933 N N . LEU A 1 793 ? 10.852 22.826 -4.997 1.00 89.94 793 LEU A N 1
ATOM 5934 C CA . LEU A 1 793 ? 11.178 21.838 -6.036 1.00 89.94 793 LEU A CA 1
ATOM 5935 C C . LEU A 1 793 ? 10.502 22.162 -7.378 1.00 89.94 793 LEU A C 1
ATOM 5937 O O . LEU A 1 793 ? 11.136 22.084 -8.427 1.00 89.94 793 LEU A O 1
ATOM 5941 N N . ALA A 1 794 ? 9.228 22.557 -7.347 1.00 86.62 794 ALA A N 1
ATOM 5942 C CA . ALA A 1 794 ? 8.499 22.979 -8.537 1.00 86.62 794 ALA A CA 1
ATOM 5943 C C . ALA A 1 794 ? 9.152 24.208 -9.196 1.00 86.62 794 ALA A C 1
ATOM 5945 O O . ALA A 1 794 ? 9.340 24.231 -10.415 1.00 86.62 794 ALA A O 1
ATOM 5946 N N . GLN A 1 795 ? 9.568 25.194 -8.392 1.00 88.94 795 GLN A N 1
ATOM 5947 C CA . GLN A 1 795 ? 10.308 26.351 -8.893 1.00 88.94 795 GLN A CA 1
ATOM 5948 C C . GLN A 1 795 ? 11.660 25.940 -9.491 1.00 88.94 795 GLN A C 1
ATOM 5950 O O . GLN A 1 795 ? 11.925 26.293 -10.633 1.00 88.94 795 GLN A O 1
ATOM 5955 N N . THR A 1 796 ? 12.475 25.125 -8.808 1.00 91.94 796 THR A N 1
ATOM 5956 C CA . THR A 1 796 ? 13.798 24.738 -9.337 1.00 91.94 796 THR A CA 1
ATOM 5957 C C . THR A 1 796 ? 13.717 23.863 -10.588 1.00 91.94 796 THR A C 1
ATOM 5959 O O . THR A 1 796 ? 14.594 23.962 -11.443 1.00 91.94 796 THR A O 1
ATOM 5962 N N . ARG A 1 797 ? 12.662 23.049 -10.756 1.00 90.00 797 ARG A N 1
ATOM 5963 C CA . ARG A 1 797 ? 12.367 22.389 -12.043 1.00 90.00 797 ARG A CA 1
ATOM 5964 C C . ARG A 1 797 ? 12.047 23.391 -13.148 1.00 90.00 797 ARG A C 1
ATOM 5966 O O . ARG A 1 797 ? 12.464 23.189 -14.283 1.00 90.00 797 ARG A O 1
ATOM 5973 N N . LYS A 1 798 ? 11.328 24.471 -12.831 1.00 89.94 798 LYS A N 1
ATOM 5974 C CA . LYS A 1 798 ? 10.998 25.513 -13.807 1.00 89.94 798 LYS A CA 1
ATOM 5975 C C . LYS A 1 798 ? 12.226 26.334 -14.205 1.00 89.94 798 LYS A C 1
ATOM 5977 O O . LYS A 1 798 ? 12.466 26.520 -15.391 1.00 89.94 798 LYS A O 1
ATOM 5982 N N . ASP A 1 799 ? 13.057 26.702 -13.234 1.00 93.19 799 ASP A N 1
ATOM 5983 C CA . ASP A 1 799 ? 14.345 27.364 -13.470 1.00 93.19 799 ASP A CA 1
ATOM 5984 C C . ASP A 1 799 ? 15.277 26.480 -14.337 1.00 93.19 799 ASP A C 1
ATOM 5986 O O . ASP A 1 799 ? 15.999 26.971 -15.209 1.00 93.19 799 ASP A O 1
ATOM 5990 N N . LEU A 1 800 ? 15.233 25.154 -14.137 1.00 92.44 800 LEU A N 1
ATOM 5991 C CA . LEU A 1 800 ? 15.930 24.169 -14.970 1.00 92.44 800 LEU A CA 1
ATOM 5992 C C . LEU A 1 800 ? 15.335 24.080 -16.385 1.00 92.44 800 LEU A C 1
ATOM 5994 O O . LEU A 1 800 ? 16.094 24.051 -17.353 1.00 92.44 800 LEU A O 1
ATOM 5998 N N . ALA A 1 801 ? 14.008 24.071 -16.526 1.00 93.44 801 ALA A N 1
ATOM 5999 C CA . ALA A 1 801 ? 13.324 24.086 -17.818 1.00 93.44 801 ALA A CA 1
ATOM 6000 C C . ALA A 1 801 ? 13.714 25.329 -18.642 1.00 93.44 801 ALA A C 1
ATOM 6002 O O . ALA A 1 801 ? 14.153 25.184 -19.785 1.00 93.44 801 ALA A O 1
ATOM 6003 N N . ASP A 1 802 ? 13.686 26.525 -18.045 1.00 93.38 802 ASP A N 1
ATOM 6004 C CA . ASP A 1 802 ? 14.131 27.774 -18.683 1.00 93.38 802 ASP A CA 1
ATOM 6005 C C . ASP A 1 802 ? 15.614 27.707 -19.116 1.00 93.38 802 ASP A C 1
ATOM 6007 O O . ASP A 1 802 ? 15.978 28.138 -20.216 1.00 93.38 802 ASP A O 1
ATOM 6011 N N . SER A 1 803 ? 16.480 27.093 -18.301 1.00 94.88 803 SER A N 1
ATOM 6012 C CA . SER A 1 803 ? 17.893 26.856 -18.642 1.00 94.88 803 SER A CA 1
ATOM 6013 C C . SER A 1 803 ? 18.066 25.888 -19.825 1.00 94.88 803 SER A C 1
ATOM 6015 O O . SER A 1 803 ? 18.860 26.143 -20.739 1.00 94.88 803 SER A O 1
ATOM 6017 N N . ILE A 1 804 ? 17.285 24.803 -19.867 1.00 93.81 804 ILE A N 1
ATOM 6018 C CA . ILE A 1 804 ? 17.281 23.838 -20.976 1.00 93.81 804 ILE A CA 1
ATOM 6019 C C . ILE A 1 804 ? 16.737 24.487 -22.260 1.00 93.81 804 ILE A C 1
ATOM 6021 O O . ILE A 1 804 ? 17.297 24.247 -23.333 1.00 93.81 804 ILE A O 1
ATOM 6025 N N . ALA A 1 805 ? 15.720 25.352 -22.176 1.00 94.62 805 ALA A N 1
ATOM 6026 C CA . ALA A 1 805 ? 15.216 26.128 -23.313 1.00 94.62 805 ALA A CA 1
ATOM 6027 C C . ALA A 1 805 ? 16.282 27.080 -23.879 1.00 94.62 805 ALA A C 1
ATOM 6029 O O . ALA A 1 805 ? 16.492 27.117 -25.095 1.00 94.62 805 ALA A O 1
ATOM 6030 N N . ALA A 1 806 ? 17.013 27.797 -23.019 1.00 95.44 806 ALA A N 1
ATOM 6031 C CA . ALA A 1 806 ? 18.118 28.658 -23.442 1.00 95.44 806 ALA A CA 1
ATOM 6032 C C . ALA A 1 806 ? 19.237 27.862 -24.145 1.00 95.44 806 ALA A C 1
ATOM 6034 O O . ALA A 1 806 ? 19.743 28.286 -25.187 1.00 95.44 806 ALA A O 1
ATOM 6035 N N . HIS A 1 807 ? 19.579 26.676 -23.629 1.00 95.12 807 HIS A N 1
ATOM 6036 C CA . HIS A 1 807 ? 20.562 25.784 -24.250 1.00 95.12 807 HIS A CA 1
ATOM 6037 C C . HIS A 1 807 ? 20.058 25.219 -25.592 1.00 95.12 807 HIS A C 1
ATOM 6039 O O . HIS A 1 807 ? 20.789 25.247 -26.581 1.00 95.12 807 HIS A O 1
ATOM 6045 N N . SER A 1 808 ? 18.797 24.782 -25.667 1.00 96.25 808 SER A N 1
ATOM 6046 C CA . SER A 1 808 ? 18.133 24.364 -26.912 1.00 96.25 808 SER A CA 1
ATOM 6047 C C . SER A 1 808 ? 18.210 25.453 -27.989 1.00 96.25 808 SER A C 1
ATOM 6049 O O . SER A 1 808 ? 18.667 25.199 -29.105 1.00 96.25 808 SER A O 1
ATOM 6051 N N . HIS A 1 809 ? 17.869 26.696 -27.638 1.00 95.19 809 HIS A N 1
ATOM 6052 C CA . HIS A 1 809 ? 17.952 27.836 -28.551 1.00 95.19 809 HIS A CA 1
ATOM 6053 C C . HIS A 1 809 ? 19.390 28.100 -29.035 1.00 95.19 809 HIS A C 1
ATOM 6055 O O . HIS A 1 809 ? 19.607 28.303 -30.231 1.00 95.19 809 HIS A O 1
ATOM 6061 N N . ALA A 1 810 ? 20.386 28.032 -28.145 1.00 95.06 810 ALA A N 1
ATOM 6062 C CA . ALA A 1 810 ? 21.795 28.181 -28.517 1.00 95.06 810 ALA A CA 1
ATOM 6063 C C . ALA A 1 810 ? 22.268 27.082 -29.490 1.00 95.06 810 ALA A C 1
ATOM 6065 O O . ALA A 1 810 ? 22.936 27.384 -30.480 1.00 95.06 810 ALA A O 1
ATOM 6066 N N . LEU A 1 811 ? 21.874 25.824 -29.265 1.00 94.19 811 LEU A N 1
ATOM 6067 C CA . LEU A 1 811 ? 22.181 24.695 -30.153 1.00 94.19 811 LEU A CA 1
ATOM 6068 C C . LEU A 1 811 ? 21.541 24.860 -31.539 1.00 94.19 811 LEU A C 1
ATOM 6070 O O . LEU A 1 811 ? 22.192 24.613 -32.555 1.00 94.19 811 LEU A O 1
ATOM 6074 N N . LEU A 1 812 ? 20.298 25.344 -31.601 1.00 93.19 812 LEU A N 1
ATOM 6075 C CA . LEU A 1 812 ? 19.616 25.638 -32.863 1.00 93.19 812 LEU A CA 1
ATOM 6076 C C . LEU A 1 812 ? 20.294 26.793 -33.625 1.00 93.19 812 LEU A C 1
ATOM 6078 O O . LEU A 1 812 ? 20.506 26.677 -34.833 1.00 93.19 812 LEU A O 1
ATOM 6082 N N . MET A 1 813 ? 20.726 27.857 -32.941 1.00 92.75 813 MET A N 1
ATOM 6083 C CA . MET A 1 813 ? 21.499 28.953 -33.552 1.00 92.75 813 MET A CA 1
ATOM 6084 C C . MET A 1 813 ? 22.882 28.504 -34.055 1.00 92.75 813 MET A C 1
ATOM 6086 O O . MET A 1 813 ? 23.303 28.897 -35.147 1.00 92.75 813 MET A O 1
ATOM 6090 N N . LEU A 1 814 ? 23.568 27.618 -33.325 1.00 90.75 814 LEU A N 1
ATOM 6091 C CA . LEU A 1 814 ? 24.794 26.973 -33.806 1.00 90.75 814 LEU A CA 1
ATOM 6092 C C . LEU A 1 814 ? 24.523 26.096 -35.037 1.00 90.75 814 LEU A C 1
ATOM 6094 O O . LEU A 1 814 ? 25.280 26.159 -36.002 1.00 90.75 814 LEU A O 1
ATOM 6098 N N . SER A 1 815 ? 23.419 25.340 -35.064 1.00 93.44 815 SER A N 1
ATOM 6099 C CA . SER A 1 815 ? 23.060 24.499 -36.218 1.00 93.44 815 SER A CA 1
ATOM 6100 C C . SER A 1 815 ? 22.833 25.297 -37.510 1.00 93.44 815 SER A C 1
ATOM 6102 O O . SER A 1 815 ? 23.189 24.823 -38.591 1.00 93.44 815 SER A O 1
ATOM 6104 N N . ALA A 1 816 ? 22.302 26.520 -37.386 1.00 87.81 816 ALA A N 1
ATOM 6105 C CA . ALA A 1 816 ? 22.055 27.458 -38.482 1.00 87.81 816 ALA A CA 1
ATOM 6106 C C . ALA A 1 816 ? 23.299 28.271 -38.902 1.00 87.81 816 ALA A C 1
ATOM 6108 O O . ALA A 1 816 ? 23.254 28.992 -39.899 1.00 87.81 816 ALA A O 1
ATOM 6109 N N . SER A 1 817 ? 24.403 28.166 -38.157 1.00 87.38 817 SER A N 1
ATOM 6110 C CA . SER A 1 817 ? 25.682 28.803 -38.489 1.00 87.38 817 SER A CA 1
ATOM 6111 C C . SER A 1 817 ? 26.438 28.021 -39.578 1.00 87.38 817 SER A C 1
ATOM 6113 O O . SER A 1 817 ? 26.079 26.894 -39.917 1.00 87.38 817 SER A O 1
ATOM 6115 N N . SER A 1 818 ? 27.507 28.605 -40.135 1.00 75.19 818 SER A N 1
ATOM 6116 C CA . SER A 1 818 ? 28.293 28.044 -41.253 1.00 75.19 818 SER A CA 1
ATOM 6117 C C . SER A 1 818 ? 29.175 26.841 -40.866 1.00 75.19 818 SER A C 1
ATOM 6119 O O . SER A 1 818 ? 30.400 26.888 -40.975 1.00 75.19 818 SER A O 1
ATOM 6121 N N . LEU A 1 819 ? 28.552 25.759 -40.402 1.00 78.44 819 LEU A N 1
ATOM 6122 C CA . LEU A 1 819 ? 29.181 24.486 -40.046 1.00 78.44 819 LEU A CA 1
ATOM 6123 C C . LEU A 1 819 ? 29.103 23.473 -41.205 1.00 78.44 819 LEU A C 1
ATOM 6125 O O . LEU A 1 819 ? 28.485 23.709 -42.246 1.00 78.44 819 LEU A O 1
ATOM 6129 N N . SER A 1 820 ? 29.732 22.306 -41.037 1.00 90.62 820 SER A N 1
ATOM 6130 C CA . SER A 1 820 ? 29.532 21.181 -41.956 1.00 90.62 820 SER A CA 1
ATOM 6131 C C . SER A 1 820 ? 28.115 20.610 -41.805 1.00 90.62 820 SER A C 1
ATOM 6133 O O . SER A 1 820 ? 27.562 20.580 -40.707 1.00 90.62 820 SER A O 1
ATOM 6135 N N . ARG A 1 821 ? 27.517 20.109 -42.899 1.00 85.94 821 ARG A N 1
ATOM 6136 C CA . ARG A 1 821 ? 26.118 19.625 -42.895 1.00 85.94 821 ARG A CA 1
ATOM 6137 C C . ARG A 1 821 ? 25.845 18.547 -41.840 1.00 85.94 821 ARG A C 1
ATOM 6139 O O . ARG A 1 821 ? 24.761 18.525 -41.270 1.00 85.94 821 ARG A O 1
ATOM 6146 N N . SER A 1 822 ? 26.816 17.668 -41.583 1.00 90.75 822 SER A N 1
ATOM 6147 C CA . SER A 1 822 ? 26.730 16.650 -40.533 1.00 90.75 822 SER A CA 1
ATOM 6148 C C . SER A 1 822 ? 26.709 17.272 -39.136 1.00 90.75 822 SER A C 1
ATOM 6150 O O . SER A 1 822 ? 25.873 16.898 -38.321 1.00 90.75 822 SER A O 1
ATOM 6152 N N . LEU A 1 823 ? 27.568 18.258 -38.870 1.00 89.88 823 LEU A N 1
ATOM 6153 C CA . LEU A 1 823 ? 27.638 18.928 -37.573 1.00 89.88 823 LEU A CA 1
ATOM 6154 C C . LEU A 1 823 ? 26.405 19.812 -37.309 1.00 89.88 823 LEU A C 1
ATOM 6156 O O . LEU A 1 823 ? 25.855 19.762 -36.211 1.00 89.88 823 LEU A O 1
ATOM 6160 N N . SER A 1 824 ? 25.904 20.531 -38.323 1.00 91.94 824 SER A N 1
ATOM 6161 C CA . SER A 1 824 ? 24.608 21.225 -38.250 1.00 91.94 824 SER A CA 1
ATOM 6162 C C . SER A 1 824 ? 23.463 20.261 -37.930 1.00 91.94 824 SER A C 1
ATOM 6164 O O . SER A 1 824 ? 22.655 20.554 -37.055 1.00 91.94 824 SER A O 1
ATOM 6166 N N . ALA A 1 825 ? 23.402 19.092 -38.581 1.00 90.88 825 ALA A N 1
ATOM 6167 C CA . ALA A 1 825 ? 22.367 18.094 -38.304 1.00 90.88 825 ALA A CA 1
ATOM 6168 C C . ALA A 1 825 ? 22.444 17.552 -36.862 1.00 90.88 825 ALA A C 1
ATOM 6170 O O . ALA A 1 825 ? 21.410 17.425 -36.206 1.00 90.88 825 ALA A O 1
ATOM 6171 N N . CYS A 1 826 ? 23.651 17.301 -36.341 1.00 92.88 826 CYS A N 1
ATOM 6172 C CA . CYS A 1 826 ? 23.848 16.895 -34.947 1.00 92.88 826 CYS A CA 1
ATOM 6173 C C . CYS A 1 826 ? 23.389 17.975 -33.953 1.00 92.88 826 CYS A C 1
ATOM 6175 O O . CYS A 1 826 ? 22.661 17.660 -33.013 1.00 92.88 826 CYS A O 1
ATOM 6177 N N . PHE A 1 827 ? 23.758 19.245 -34.165 1.00 93.62 827 PHE A N 1
ATOM 6178 C CA . PHE A 1 827 ? 23.329 20.338 -33.284 1.00 93.62 827 PHE A CA 1
ATOM 6179 C C . PHE A 1 827 ? 21.821 20.607 -33.356 1.00 93.62 827 PHE A C 1
ATOM 6181 O O . PHE A 1 827 ? 21.205 20.843 -32.319 1.00 93.62 827 PHE A O 1
ATOM 6188 N N . ALA A 1 828 ? 21.206 20.500 -34.539 1.00 92.00 828 ALA A N 1
ATOM 6189 C CA . ALA A 1 828 ? 19.755 20.610 -34.684 1.00 92.00 828 ALA A CA 1
ATOM 6190 C C . ALA A 1 828 ? 19.027 19.491 -33.918 1.00 92.00 828 ALA A C 1
ATOM 6192 O O . ALA A 1 828 ? 18.115 19.770 -33.142 1.00 92.00 828 ALA A O 1
ATOM 6193 N N . GLY A 1 829 ? 19.477 18.238 -34.068 1.00 93.62 829 GLY A N 1
ATOM 6194 C CA . GLY A 1 829 ? 18.913 17.092 -33.350 1.00 93.62 829 GLY A CA 1
ATOM 6195 C C . GLY A 1 829 ? 19.072 17.186 -31.828 1.00 93.62 829 GLY A C 1
ATOM 6196 O O . GLY A 1 829 ? 18.143 16.842 -31.098 1.00 93.62 829 GLY A O 1
ATOM 6197 N N . LEU A 1 830 ? 20.208 17.699 -31.342 1.00 94.44 830 LEU A N 1
ATOM 6198 C CA . LEU A 1 830 ? 20.429 17.929 -29.910 1.00 94.44 830 LEU A CA 1
ATOM 6199 C C . LEU A 1 830 ? 19.567 19.084 -29.371 1.00 94.44 830 LEU A C 1
ATOM 6201 O O . LEU A 1 830 ? 19.006 18.963 -28.284 1.00 94.44 830 LEU A O 1
ATOM 6205 N N . GLY A 1 831 ? 19.394 20.164 -30.141 1.00 95.44 831 GLY A N 1
ATOM 6206 C CA . GLY A 1 831 ? 18.477 21.258 -29.803 1.00 95.44 831 GLY A CA 1
ATOM 6207 C C . GLY A 1 831 ? 17.025 20.781 -29.680 1.00 95.44 831 GLY A C 1
ATOM 6208 O O . GLY A 1 831 ? 16.365 21.041 -28.675 1.00 95.44 831 GLY A O 1
ATOM 6209 N N . ASP A 1 832 ? 16.544 19.989 -30.642 1.00 93.38 832 ASP A N 1
ATOM 6210 C CA . ASP A 1 832 ? 15.199 19.397 -30.592 1.00 93.38 832 ASP A CA 1
ATOM 6211 C C . ASP A 1 832 ? 15.025 18.403 -29.427 1.00 93.38 832 ASP A C 1
ATOM 6213 O O . ASP A 1 832 ? 13.951 18.341 -28.822 1.00 93.38 832 ASP A O 1
ATOM 6217 N N . LEU A 1 833 ? 16.071 17.647 -29.071 1.00 94.75 833 LEU A N 1
ATOM 6218 C CA . LEU A 1 833 ? 16.069 16.782 -27.887 1.00 94.75 833 LEU A CA 1
ATOM 6219 C C . LEU A 1 833 ? 15.965 17.604 -26.594 1.00 94.75 833 LEU A C 1
ATOM 6221 O O . LEU A 1 833 ? 15.153 17.279 -25.728 1.00 94.75 833 LEU A O 1
ATOM 6225 N N . HIS A 1 834 ? 16.732 18.691 -26.479 1.00 94.19 834 HIS A N 1
ATOM 6226 C CA . HIS A 1 834 ? 16.684 19.588 -25.323 1.00 94.19 834 HIS A CA 1
ATOM 6227 C C . HIS A 1 834 ? 15.322 20.285 -25.206 1.00 94.19 834 HIS A C 1
ATOM 6229 O O . HIS A 1 834 ? 14.772 20.352 -24.110 1.00 94.19 834 HIS A O 1
ATOM 6235 N N . ARG A 1 835 ? 14.705 20.713 -26.317 1.00 93.38 835 ARG A N 1
ATOM 6236 C CA . ARG A 1 835 ? 13.331 21.249 -26.306 1.00 93.38 835 ARG A CA 1
ATOM 6237 C C . ARG A 1 835 ? 12.326 20.248 -25.719 1.00 93.38 835 ARG A C 1
ATOM 6239 O O . ARG A 1 835 ? 11.540 20.615 -24.853 1.00 93.38 835 ARG A O 1
ATOM 6246 N N . ARG A 1 836 ? 12.390 18.972 -26.118 1.00 93.81 836 ARG A N 1
ATOM 6247 C CA . ARG A 1 836 ? 11.529 17.916 -25.543 1.00 93.81 836 ARG A CA 1
ATOM 6248 C C . ARG A 1 836 ? 11.818 17.663 -24.060 1.00 93.81 836 ARG A C 1
ATOM 6250 O O . ARG A 1 836 ? 10.898 17.352 -23.314 1.00 93.81 836 ARG A O 1
ATOM 6257 N N . ALA A 1 837 ? 13.071 17.798 -23.621 1.00 92.38 837 ALA A N 1
ATOM 6258 C CA . ALA A 1 837 ? 13.426 17.688 -22.206 1.00 92.38 837 ALA A CA 1
ATOM 6259 C C . ALA A 1 837 ? 12.846 18.847 -21.371 1.00 92.38 837 ALA A C 1
ATOM 6261 O O . ALA A 1 837 ? 12.319 18.602 -20.289 1.00 92.38 837 ALA A O 1
ATOM 6262 N N . GLN A 1 838 ? 12.858 20.080 -21.894 1.00 94.38 838 GLN A N 1
ATOM 6263 C CA . GLN A 1 838 ? 12.178 21.225 -21.274 1.00 94.38 838 GLN A CA 1
ATOM 6264 C C . GLN A 1 838 ? 10.660 21.006 -21.190 1.00 94.38 838 GLN A C 1
ATOM 6266 O O . GLN A 1 838 ? 10.085 21.171 -20.117 1.00 94.38 838 GLN A O 1
ATOM 6271 N N . GLU A 1 839 ? 10.022 20.567 -22.281 1.00 92.44 839 GLU A N 1
ATOM 6272 C CA . GLU A 1 839 ? 8.587 20.240 -22.305 1.00 92.44 839 GLU A CA 1
ATOM 6273 C C . GLU A 1 839 ? 8.211 19.198 -21.230 1.00 92.44 839 GLU A C 1
ATOM 6275 O O . GLU A 1 839 ? 7.156 19.308 -20.605 1.00 92.44 839 GLU A O 1
ATOM 6280 N N . LEU A 1 840 ? 9.084 18.218 -20.962 1.00 91.06 840 LEU A N 1
ATOM 6281 C CA . LEU A 1 840 ? 8.887 17.215 -19.910 1.00 91.06 840 LEU A CA 1
ATOM 6282 C C . LEU A 1 840 ? 9.110 17.760 -18.488 1.00 91.06 840 LEU A C 1
ATOM 6284 O O . LEU A 1 840 ? 8.329 17.419 -17.602 1.00 91.06 840 LEU A O 1
ATOM 6288 N N . GLU A 1 841 ? 10.121 18.601 -18.247 1.00 89.94 841 GLU A N 1
ATOM 6289 C CA . GLU A 1 841 ? 10.361 19.206 -16.922 1.00 89.94 841 GLU A CA 1
ATOM 6290 C C . GLU A 1 841 ? 9.271 20.216 -16.526 1.00 89.94 841 GLU A C 1
ATOM 6292 O O . GLU A 1 841 ? 8.834 20.219 -15.372 1.00 89.94 841 GLU A O 1
ATOM 6297 N N . ASP A 1 842 ? 8.752 21.003 -17.478 1.00 87.62 842 ASP A N 1
ATOM 6298 C CA . ASP A 1 842 ? 7.573 21.849 -17.251 1.00 87.62 842 ASP A CA 1
ATOM 6299 C C . ASP A 1 842 ? 6.366 20.994 -16.836 1.00 87.62 842 ASP A C 1
ATOM 6301 O O . ASP A 1 842 ? 5.768 21.252 -15.791 1.00 87.62 842 ASP A O 1
ATOM 6305 N N . ILE A 1 843 ? 6.047 19.932 -17.593 1.00 87.00 843 ILE A N 1
ATOM 6306 C CA . ILE A 1 843 ? 4.956 18.994 -17.267 1.00 87.00 843 ILE A CA 1
ATOM 6307 C C . ILE A 1 843 ? 5.177 18.334 -15.897 1.00 87.00 843 ILE A C 1
ATOM 6309 O O . ILE A 1 843 ? 4.217 18.171 -15.138 1.00 87.00 843 ILE A O 1
ATOM 6313 N N . GLN A 1 844 ? 6.415 17.970 -15.551 1.00 86.69 844 GLN A N 1
ATOM 6314 C CA . GLN A 1 844 ? 6.731 17.323 -14.278 1.00 86.69 844 GLN A CA 1
ATOM 6315 C C . GLN A 1 844 ? 6.590 18.283 -13.089 1.00 86.69 844 GLN A C 1
ATOM 6317 O O . GLN A 1 844 ? 6.011 17.888 -12.083 1.00 86.69 844 GLN A O 1
ATOM 6322 N N . SER A 1 845 ? 7.036 19.539 -13.198 1.00 85.62 845 SER A N 1
ATOM 6323 C CA . SER A 1 845 ? 6.851 20.566 -12.154 1.00 85.62 845 SER A CA 1
ATOM 6324 C C . SER A 1 845 ? 5.370 20.818 -11.848 1.00 85.62 845 SER A C 1
ATOM 6326 O O . SER A 1 845 ? 4.922 20.798 -10.693 1.00 85.62 845 SER A O 1
ATOM 6328 N N . ASP A 1 846 ? 4.585 20.960 -12.913 1.00 79.75 846 ASP A N 1
ATOM 6329 C CA . ASP A 1 846 ? 3.135 21.114 -12.878 1.00 79.75 846 ASP A CA 1
ATOM 6330 C C . ASP A 1 846 ? 2.449 19.876 -12.258 1.00 79.75 846 ASP A C 1
ATOM 6332 O O . ASP A 1 846 ? 1.506 19.990 -11.469 1.00 79.75 846 ASP A O 1
ATOM 6336 N N . SER A 1 847 ? 2.932 18.676 -12.596 1.00 81.94 847 SER A N 1
ATOM 6337 C CA . SER A 1 847 ? 2.434 17.395 -12.082 1.00 81.94 847 SER A CA 1
ATOM 6338 C C . SER A 1 847 ? 2.762 17.190 -10.602 1.00 81.94 847 SER A C 1
ATOM 6340 O O . SER A 1 847 ? 1.859 16.861 -9.829 1.00 81.94 847 SER A O 1
ATOM 6342 N N . ASP A 1 848 ? 4.009 17.431 -10.187 1.00 79.62 848 ASP A N 1
ATOM 6343 C CA . ASP A 1 848 ? 4.469 17.318 -8.798 1.00 79.62 848 ASP A CA 1
ATOM 6344 C C . ASP A 1 848 ? 3.626 18.240 -7.896 1.00 79.62 848 ASP A C 1
ATOM 6346 O O . ASP A 1 848 ? 3.084 17.812 -6.871 1.00 79.62 848 ASP A O 1
ATOM 6350 N N . THR A 1 849 ? 3.422 19.489 -8.329 1.00 78.00 849 THR A N 1
ATOM 6351 C CA . THR A 1 849 ? 2.624 20.490 -7.603 1.00 78.00 849 THR A CA 1
ATOM 6352 C C . THR A 1 849 ? 1.154 20.082 -7.470 1.00 78.00 849 THR A C 1
ATOM 6354 O O . THR A 1 849 ? 0.574 20.216 -6.390 1.00 78.00 849 THR A O 1
ATOM 6357 N N . ARG A 1 850 ? 0.533 19.552 -8.534 1.00 72.81 850 ARG A N 1
ATOM 6358 C CA . ARG A 1 850 ? -0.865 19.080 -8.504 1.00 72.81 850 ARG A CA 1
ATOM 6359 C C . ARG A 1 850 ? -1.035 17.857 -7.603 1.00 72.81 850 ARG A C 1
ATOM 6361 O O . ARG A 1 850 ? -1.881 17.871 -6.707 1.00 72.81 850 ARG A O 1
ATOM 6368 N N . HIS A 1 851 ? -0.245 16.809 -7.826 1.00 77.69 851 HIS A N 1
ATOM 6369 C CA . HIS A 1 851 ? -0.426 15.524 -7.151 1.00 77.69 851 HIS A CA 1
ATOM 6370 C C . HIS A 1 851 ? -0.043 15.607 -5.671 1.00 77.69 851 HIS A C 1
ATOM 6372 O O . HIS A 1 851 ? -0.907 15.421 -4.815 1.00 77.69 851 HIS A O 1
ATOM 6378 N N . PHE A 1 852 ? 1.202 15.965 -5.344 1.00 80.19 852 PHE A N 1
ATOM 6379 C CA . PHE A 1 852 ? 1.627 16.041 -3.944 1.00 80.19 852 PHE A CA 1
ATOM 6380 C C . PHE A 1 852 ? 0.943 17.199 -3.208 1.00 80.19 852 PHE A C 1
ATOM 6382 O O . PHE A 1 852 ? 0.498 17.028 -2.074 1.00 80.19 852 PHE A O 1
ATOM 6389 N N . GLY A 1 853 ? 0.780 18.357 -3.857 1.00 76.50 853 GLY A N 1
ATOM 6390 C CA . GLY A 1 853 ? 0.141 19.521 -3.243 1.00 76.50 853 GLY A CA 1
ATOM 6391 C C . GLY A 1 853 ? -1.309 19.251 -2.841 1.00 76.50 853 GLY A C 1
ATOM 6392 O O . GLY A 1 853 ? -1.695 19.562 -1.715 1.00 76.50 853 GLY A O 1
ATOM 6393 N N . SER A 1 854 ? -2.112 18.622 -3.708 1.00 74.31 854 SER A N 1
ATOM 6394 C CA . SER A 1 854 ? -3.519 18.319 -3.393 1.00 74.31 854 SER A CA 1
ATOM 6395 C C . SER A 1 854 ? -3.680 17.418 -2.161 1.00 74.31 854 SER A C 1
ATOM 6397 O O . SER A 1 854 ? -4.551 17.685 -1.331 1.00 74.31 854 SER A O 1
ATOM 6399 N N . VAL A 1 855 ? -2.804 16.420 -2.002 1.00 81.50 855 VAL A N 1
ATOM 6400 C CA . VAL A 1 855 ? -2.772 15.507 -0.849 1.00 81.50 855 VAL A CA 1
ATOM 6401 C C . VAL A 1 855 ? -2.313 16.233 0.418 1.00 81.50 855 VAL A C 1
ATOM 6403 O O . VAL A 1 855 ? -2.988 16.167 1.446 1.00 81.50 855 VAL A O 1
ATOM 6406 N N . LEU A 1 856 ? -1.213 16.990 0.356 1.00 82.38 856 LEU A N 1
ATOM 6407 C CA . LEU A 1 856 ? -0.681 17.728 1.509 1.00 82.38 856 LEU A CA 1
ATOM 6408 C C . LEU A 1 856 ? -1.674 18.774 2.038 1.00 82.38 856 LEU A C 1
ATOM 6410 O O . LEU A 1 856 ? -1.892 18.862 3.248 1.00 82.38 856 LEU A O 1
ATOM 6414 N N . TYR A 1 857 ? -2.343 19.507 1.142 1.00 78.31 857 TYR A N 1
ATOM 6415 C CA . TYR A 1 857 ? -3.409 20.441 1.512 1.00 78.31 857 TYR A CA 1
ATOM 6416 C C . TYR A 1 857 ? -4.697 19.747 1.989 1.00 78.31 857 TYR A C 1
ATOM 6418 O O . TYR A 1 857 ? -5.549 20.411 2.578 1.00 78.31 857 TYR A O 1
ATOM 6426 N N . GLU A 1 858 ? -4.902 18.446 1.754 1.00 81.19 858 GLU A N 1
ATOM 6427 C CA . GLU A 1 858 ? -5.977 17.696 2.419 1.00 81.19 858 GLU A CA 1
ATOM 6428 C C . GLU A 1 858 ? -5.579 17.340 3.855 1.00 81.19 858 GLU A C 1
ATOM 6430 O O . GLU A 1 858 ? -6.345 17.636 4.772 1.00 81.19 858 GLU A O 1
ATOM 6435 N N . TYR A 1 859 ? -4.366 16.822 4.081 1.00 87.31 859 TYR A N 1
ATOM 6436 C CA . TYR A 1 859 ? -3.873 16.508 5.429 1.00 87.31 859 TYR A CA 1
ATOM 6437 C C . TYR A 1 859 ? -3.787 17.741 6.342 1.00 87.31 859 TYR A C 1
ATOM 6439 O O . TYR A 1 859 ? -4.269 17.682 7.474 1.00 87.31 859 TYR A O 1
ATOM 6447 N N . GLU A 1 860 ? -3.287 18.886 5.858 1.00 83.56 860 GLU A N 1
ATOM 6448 C CA . GLU A 1 860 ? -3.286 20.145 6.629 1.00 83.56 860 GLU A CA 1
ATOM 6449 C C . GLU A 1 860 ? -4.711 20.545 7.062 1.00 83.56 860 GLU A C 1
ATOM 6451 O O . GLU A 1 860 ? -4.948 20.949 8.203 1.00 83.56 860 GLU A O 1
ATOM 6456 N N . ARG A 1 861 ? -5.699 20.378 6.173 1.00 84.75 861 ARG A N 1
ATOM 6457 C CA . ARG A 1 861 ? -7.105 20.698 6.460 1.00 84.75 861 ARG A CA 1
ATOM 6458 C C . ARG A 1 861 ? -7.785 19.665 7.363 1.00 84.75 861 ARG A C 1
ATOM 6460 O O . ARG A 1 861 ? -8.708 20.039 8.092 1.00 84.75 861 ARG A O 1
ATOM 6467 N N . ILE A 1 862 ? -7.349 18.403 7.342 1.00 89.06 862 ILE A N 1
ATOM 6468 C CA . ILE A 1 862 ? -7.782 17.369 8.294 1.00 89.06 862 ILE A CA 1
ATOM 6469 C C . ILE A 1 862 ? -7.255 17.716 9.688 1.00 89.06 862 ILE A C 1
ATOM 6471 O O . ILE A 1 862 ? -8.068 17.844 10.599 1.00 89.06 862 ILE A O 1
ATOM 6475 N N . VAL A 1 863 ? -5.957 18.009 9.850 1.00 89.31 863 VAL A N 1
ATOM 6476 C CA . VAL A 1 863 ? -5.366 18.496 11.119 1.00 89.31 863 VAL A CA 1
ATOM 6477 C C . VAL A 1 863 ? -6.104 19.739 11.627 1.00 89.31 863 VAL A C 1
ATOM 6479 O O . VAL A 1 863 ? -6.570 19.776 12.769 1.00 89.31 863 VAL A O 1
ATOM 6482 N N . GLY A 1 864 ? -6.346 20.715 10.747 1.00 87.50 864 GLY A N 1
ATOM 6483 C CA . GLY A 1 864 ? -7.162 21.899 11.031 1.00 87.50 864 GLY A CA 1
ATOM 6484 C C . GLY A 1 864 ? -8.645 21.619 11.325 1.00 87.50 864 GLY A C 1
ATOM 6485 O O . GLY A 1 864 ? -9.381 22.551 11.642 1.00 87.50 864 GLY A O 1
ATOM 6486 N N . SER A 1 865 ? -9.108 20.372 11.224 1.00 90.31 865 SER A N 1
ATOM 6487 C CA . SER A 1 865 ? -10.454 19.921 11.603 1.00 90.31 865 SER A CA 1
ATOM 6488 C C . SER A 1 865 ? -10.440 19.071 12.878 1.00 90.31 865 SER A C 1
ATOM 6490 O O . SER A 1 865 ? -11.318 19.270 13.715 1.00 90.31 865 SER A O 1
ATOM 6492 N N . VAL A 1 866 ? -9.384 18.284 13.132 1.00 91.38 866 VAL A N 1
ATOM 6493 C CA . VAL A 1 866 ? -9.112 17.700 14.464 1.00 91.38 866 VAL A CA 1
ATOM 6494 C C . VAL A 1 866 ? -8.999 18.807 15.520 1.00 91.38 866 VAL A C 1
ATOM 6496 O O . VAL A 1 866 ? -9.647 18.747 16.564 1.00 91.38 866 VAL A O 1
ATOM 6499 N N . ARG A 1 867 ? -8.285 19.902 15.209 1.00 89.38 867 ARG A N 1
ATOM 6500 C CA . ARG A 1 867 ? -8.215 21.088 16.085 1.00 89.38 867 ARG A CA 1
ATOM 6501 C C . ARG A 1 867 ? -9.585 21.718 16.379 1.00 89.38 867 ARG A C 1
ATOM 6503 O O . ARG A 1 867 ? -9.759 22.275 17.459 1.00 89.38 867 ARG A O 1
ATOM 6510 N N . LYS A 1 868 ? -10.567 21.626 15.468 1.00 87.31 868 LYS A N 1
ATOM 6511 C CA . LYS A 1 868 ? -11.942 22.110 15.721 1.00 87.31 868 LYS A CA 1
ATOM 6512 C C . LYS A 1 868 ? -12.662 21.198 16.712 1.00 87.31 868 LYS A C 1
ATOM 6514 O O . LYS A 1 868 ? -13.252 21.715 17.651 1.00 87.31 868 LYS A O 1
ATOM 6519 N N . ALA A 1 869 ? -12.560 19.875 16.558 1.00 88.88 869 ALA A N 1
ATOM 6520 C CA . ALA A 1 869 ? -13.112 18.923 17.526 1.00 88.88 869 ALA A CA 1
ATOM 6521 C C . ALA A 1 869 ? -12.519 19.159 18.931 1.00 88.88 869 ALA A C 1
ATOM 6523 O O . ALA A 1 869 ? -13.263 19.330 19.899 1.00 88.88 869 ALA A O 1
ATOM 6524 N N . PHE A 1 870 ? -11.194 19.324 19.025 1.00 89.56 870 PHE A N 1
ATOM 6525 C CA . PHE A 1 870 ? -10.505 19.680 20.273 1.00 89.56 870 PHE A CA 1
ATOM 6526 C C . PHE A 1 870 ? -10.995 21.028 20.842 1.00 89.56 870 PHE A C 1
ATOM 6528 O O . PHE A 1 870 ? -11.195 21.132 22.050 1.00 89.56 870 PHE A O 1
ATOM 6535 N N . SER A 1 871 ? -11.256 22.038 20.000 1.00 88.00 871 SER A N 1
ATOM 6536 C CA . SER A 1 871 ? -11.875 23.303 20.434 1.00 88.00 871 SER A CA 1
ATOM 6537 C C . SER A 1 871 ? -13.273 23.085 21.014 1.00 88.00 871 SER A C 1
ATOM 6539 O O . SER A 1 871 ? -13.535 23.559 22.113 1.00 88.00 871 SER A O 1
ATOM 6541 N N . THR A 1 872 ? -14.142 22.305 20.355 1.00 86.50 872 THR A N 1
ATOM 6542 C CA . THR A 1 872 ? -15.509 22.064 20.860 1.00 86.50 872 THR A CA 1
ATOM 6543 C C . THR A 1 872 ? -15.529 21.377 22.230 1.00 86.50 872 THR A C 1
ATOM 6545 O O . THR A 1 872 ? -16.423 21.642 23.031 1.00 86.50 872 THR A O 1
ATOM 6548 N N . ARG A 1 873 ? -14.513 20.563 22.556 1.00 89.38 873 ARG A N 1
ATOM 6549 C CA . ARG A 1 873 ? -14.319 20.011 23.907 1.00 89.38 873 ARG A CA 1
ATOM 6550 C C . ARG A 1 873 ? -13.983 21.097 24.940 1.00 89.38 873 ARG A C 1
ATOM 6552 O O . ARG A 1 873 ? -14.523 21.067 26.043 1.00 89.38 873 ARG A O 1
ATOM 6559 N N . ILE A 1 874 ? -13.136 22.065 24.586 1.00 89.19 874 ILE A N 1
ATOM 6560 C CA . ILE A 1 874 ? -12.797 23.216 25.445 1.00 89.19 874 ILE A CA 1
ATOM 6561 C C . ILE A 1 874 ? -14.018 24.136 25.624 1.00 89.19 874 ILE A C 1
ATOM 6563 O O . ILE A 1 874 ? -14.285 24.596 26.733 1.00 89.19 874 ILE A O 1
ATOM 6567 N N . ASP A 1 875 ? -14.814 24.337 24.572 1.00 86.19 875 ASP A N 1
ATOM 6568 C CA . ASP A 1 875 ? -16.074 25.088 24.638 1.00 86.19 875 ASP A CA 1
ATOM 6569 C C . ASP A 1 875 ? -17.084 24.405 25.590 1.00 86.19 875 ASP A C 1
ATOM 6571 O O . ASP A 1 875 ? -17.703 25.072 26.424 1.00 86.19 875 ASP A O 1
ATOM 6575 N N . CYS A 1 876 ? -17.186 23.068 25.553 1.00 88.06 876 CYS A N 1
ATOM 6576 C CA . CYS A 1 876 ? -17.990 22.292 26.507 1.00 88.06 876 CYS A CA 1
ATOM 6577 C C . CYS A 1 876 ? -17.472 22.416 27.952 1.00 88.06 876 CYS A C 1
ATOM 6579 O O . CYS A 1 876 ? -18.275 22.564 28.872 1.00 88.06 876 CYS A O 1
ATOM 6581 N N . TRP A 1 877 ? -16.151 22.429 28.169 1.00 91.44 877 TRP A N 1
ATOM 6582 C CA . TRP A 1 877 ? -15.570 22.672 29.497 1.00 91.44 877 TRP A CA 1
ATOM 6583 C C . TRP A 1 877 ? -15.908 24.070 30.028 1.00 91.44 877 TRP A C 1
ATOM 6585 O O . TRP A 1 877 ? -16.267 24.220 31.195 1.00 91.44 877 TRP A O 1
ATOM 6595 N N . HIS A 1 878 ? -15.849 25.103 29.183 1.00 88.31 878 HIS A N 1
ATOM 6596 C CA . HIS A 1 878 ? -16.246 26.456 29.578 1.00 88.31 878 HIS A CA 1
ATOM 6597 C C . HIS A 1 878 ? -17.741 26.551 29.926 1.00 88.31 878 HIS A C 1
ATOM 6599 O O . HIS A 1 878 ? -18.100 27.283 30.851 1.00 88.31 878 HIS A O 1
ATOM 6605 N N . LEU A 1 879 ? -18.605 25.794 29.240 1.00 88.19 879 LEU A N 1
ATOM 6606 C CA . LEU A 1 879 ? -20.026 25.691 29.581 1.00 88.19 879 LEU A CA 1
ATOM 6607 C C . LEU A 1 879 ? -20.238 24.992 30.935 1.00 88.19 879 LEU A C 1
ATOM 6609 O O . LEU A 1 879 ? -20.966 25.508 31.779 1.00 88.19 879 LEU A O 1
ATOM 6613 N N . MET A 1 880 ? -19.533 23.883 31.173 1.00 90.75 880 MET A N 1
ATOM 6614 C CA . MET A 1 880 ? -19.530 23.134 32.435 1.00 90.75 880 MET A CA 1
ATOM 6615 C C . MET A 1 880 ? -19.068 23.994 33.621 1.00 90.75 880 MET A C 1
ATOM 6617 O O . MET A 1 880 ? -19.776 24.084 34.620 1.00 90.75 880 MET A O 1
ATOM 6621 N N . GLN A 1 881 ? -17.953 24.724 33.490 1.0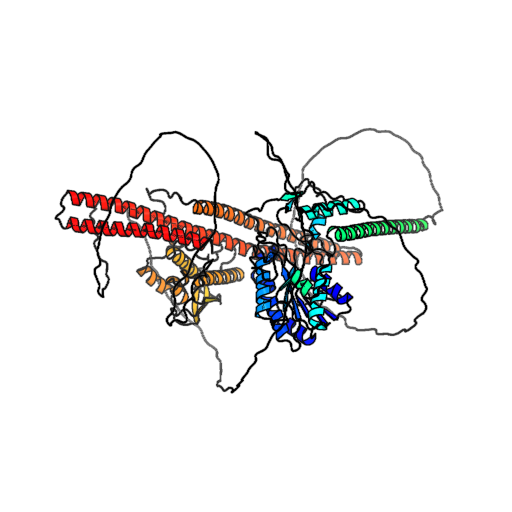0 91.31 881 GLN A N 1
ATOM 6622 C CA . GLN A 1 881 ? -17.489 25.657 34.529 1.00 91.31 881 GLN A CA 1
ATOM 6623 C C . GLN A 1 881 ? -18.506 26.773 34.807 1.00 91.31 881 GLN A C 1
ATOM 6625 O O . GLN A 1 881 ? -18.698 27.161 35.959 1.00 91.31 881 GLN A O 1
ATOM 6630 N N . LYS A 1 882 ? -19.190 27.282 33.772 1.00 90.56 882 LYS A N 1
ATOM 6631 C CA . LYS A 1 882 ? -20.257 28.282 33.933 1.00 90.56 882 LYS A CA 1
ATOM 6632 C C . LYS A 1 882 ? -21.471 27.705 34.676 1.00 90.56 882 LYS A C 1
ATOM 6634 O O . LYS A 1 882 ? -22.055 28.418 35.491 1.00 90.56 882 LYS A O 1
ATOM 6639 N N . ALA A 1 883 ? -21.832 26.448 34.415 1.00 91.88 883 ALA A N 1
ATOM 6640 C CA . ALA A 1 883 ? -22.911 25.749 35.112 1.00 91.88 883 ALA A CA 1
ATOM 6641 C C . ALA A 1 883 ? -22.563 25.490 36.590 1.00 91.88 883 ALA A C 1
ATOM 6643 O O . ALA A 1 883 ? -23.363 25.825 37.460 1.00 91.88 883 ALA A O 1
ATOM 6644 N N . ASP A 1 884 ? -21.349 25.010 36.888 1.00 92.69 884 ASP A N 1
ATOM 6645 C CA . ASP A 1 884 ? -20.851 24.831 38.262 1.00 92.69 884 ASP A CA 1
ATOM 6646 C C . ASP A 1 884 ? -20.870 26.147 39.059 1.00 92.69 884 ASP A C 1
ATOM 6648 O O . ASP A 1 884 ? -21.272 26.181 40.224 1.00 92.69 884 ASP A O 1
ATOM 6652 N N . ASP A 1 885 ? -20.449 27.250 38.438 1.00 92.19 885 ASP A N 1
ATOM 6653 C CA . ASP A 1 885 ? -20.459 28.573 39.063 1.00 92.19 885 ASP A CA 1
ATOM 6654 C C . ASP A 1 885 ? -21.871 29.117 39.304 1.00 92.19 885 ASP A C 1
ATOM 6656 O O . ASP A 1 885 ? -22.101 29.772 40.324 1.00 92.19 885 ASP A O 1
ATOM 6660 N N . GLU A 1 886 ? -22.828 28.849 38.414 1.00 91.81 886 GLU A N 1
ATOM 6661 C CA . GLU A 1 886 ? -24.220 29.247 38.639 1.00 91.81 886 GLU A CA 1
ATOM 6662 C C . GLU A 1 886 ? -24.892 28.367 39.697 1.00 91.81 886 GLU A C 1
ATOM 6664 O O . GLU A 1 886 ? -25.547 28.889 40.597 1.00 91.81 886 GLU A O 1
ATOM 6669 N N . LEU A 1 887 ? -24.622 27.059 39.704 1.00 93.44 887 LEU A N 1
ATOM 6670 C CA . LEU A 1 887 ? -25.039 26.157 40.776 1.00 93.44 887 LEU A CA 1
ATOM 6671 C C . LEU A 1 887 ? -24.525 26.632 42.148 1.00 93.44 887 LEU A C 1
ATOM 6673 O O . LEU A 1 887 ? -25.279 26.643 43.122 1.00 93.44 887 LEU A O 1
ATOM 6677 N N . ARG A 1 888 ? -23.279 27.115 42.247 1.00 93.81 888 ARG A N 1
ATOM 6678 C CA . ARG A 1 888 ? -22.752 27.732 43.486 1.00 93.81 888 ARG A CA 1
ATOM 6679 C C . ARG A 1 888 ? -23.564 28.968 43.912 1.00 93.81 888 ARG A C 1
ATOM 6681 O O . ARG A 1 888 ? -23.831 29.133 45.107 1.00 93.81 888 ARG A O 1
ATOM 6688 N N . ARG A 1 889 ? -24.000 29.820 42.972 1.00 94.38 889 ARG A N 1
ATOM 6689 C CA . ARG A 1 889 ? -24.852 31.001 43.250 1.00 94.38 889 ARG A CA 1
ATOM 6690 C C . ARG A 1 889 ? -26.264 30.600 43.679 1.00 94.38 889 ARG A C 1
ATOM 6692 O O . ARG A 1 889 ? -26.754 31.086 44.697 1.00 94.38 889 ARG A O 1
ATOM 6699 N N . VAL A 1 890 ? -26.897 29.673 42.965 1.00 93.25 890 VAL A N 1
ATOM 6700 C CA . VAL A 1 890 ? -28.251 29.192 43.275 1.00 93.25 890 VAL A CA 1
ATOM 6701 C C . VAL A 1 890 ? -28.281 28.433 44.605 1.00 93.25 890 VAL A C 1
ATOM 6703 O O . VAL A 1 890 ? -29.153 28.694 45.433 1.00 93.25 890 VAL A O 1
ATOM 6706 N N . ARG A 1 891 ? -27.292 27.577 44.892 1.00 93.62 891 ARG A N 1
ATOM 6707 C CA . ARG A 1 891 ? -27.198 26.856 46.173 1.00 93.62 891 ARG A CA 1
ATOM 6708 C C . ARG A 1 891 ? -27.007 27.809 47.356 1.00 93.62 891 ARG A C 1
ATOM 6710 O O . ARG A 1 891 ? -27.683 27.655 48.370 1.00 93.62 891 ARG A O 1
ATOM 6717 N N . THR A 1 892 ? -26.166 28.840 47.227 1.00 93.19 892 THR A N 1
ATOM 6718 C CA . THR A 1 892 ? -25.994 29.852 48.292 1.00 93.19 892 THR A CA 1
ATOM 6719 C C . THR A 1 892 ? -27.224 30.756 48.466 1.00 93.19 892 THR A C 1
ATOM 6721 O O . THR A 1 892 ? -27.583 31.068 49.605 1.00 93.19 892 THR A O 1
ATOM 6724 N N . LYS A 1 893 ? -27.941 31.098 47.381 1.00 89.69 893 LYS A N 1
ATOM 6725 C CA . LYS A 1 893 ? -29.279 31.728 47.425 1.00 89.69 893 LYS A CA 1
ATOM 6726 C C . LYS A 1 893 ? -30.277 30.844 48.186 1.00 89.69 893 LYS A C 1
ATOM 6728 O O . LYS A 1 893 ? -30.911 31.323 49.125 1.00 89.69 893 LYS A O 1
ATOM 6733 N N . HIS A 1 894 ? -30.379 29.562 47.833 1.00 88.69 894 HIS A N 1
ATOM 6734 C CA . HIS A 1 894 ? -31.282 28.607 48.479 1.00 88.69 894 HIS A CA 1
ATOM 6735 C C . HIS A 1 894 ? -30.982 28.444 49.975 1.00 88.69 894 HIS A C 1
ATOM 6737 O O . HIS A 1 894 ? -31.889 28.552 50.800 1.00 88.69 894 HIS A O 1
ATOM 6743 N N . GLU A 1 895 ? -29.716 28.248 50.363 1.00 89.50 895 GLU A N 1
ATOM 6744 C CA . GLU A 1 895 ? -29.358 28.145 51.782 1.00 89.50 895 GLU A CA 1
ATOM 6745 C C . GLU A 1 895 ? -29.733 29.400 52.583 1.00 89.50 895 GLU A C 1
ATOM 6747 O O . GLU A 1 895 ? -30.072 29.296 53.763 1.00 89.50 895 GLU A O 1
ATOM 6752 N N . LYS A 1 896 ? -29.664 30.590 51.973 1.00 89.00 896 LYS A N 1
ATOM 6753 C CA . LYS A 1 896 ? -30.107 31.829 52.617 1.00 89.00 896 LYS A CA 1
ATOM 6754 C C . LYS A 1 896 ? -31.624 31.813 52.839 1.00 89.00 896 LYS A C 1
ATOM 6756 O O . LYS A 1 896 ? -32.054 31.971 53.978 1.00 89.00 896 LYS A O 1
ATOM 6761 N N . VAL A 1 897 ? -32.418 31.522 51.805 1.00 86.50 897 VAL A N 1
ATOM 6762 C CA . VAL A 1 897 ? -33.889 31.416 51.917 1.00 86.50 897 VAL A CA 1
ATOM 6763 C C . VAL A 1 897 ? -34.293 30.362 52.958 1.00 86.50 897 VAL A C 1
ATOM 6765 O O . VAL A 1 897 ? -35.155 30.619 53.796 1.00 86.50 897 VAL A O 1
ATOM 6768 N N . LYS A 1 898 ? -33.602 29.215 52.988 1.00 87.12 898 LYS A N 1
ATOM 6769 C CA . LYS A 1 898 ? -33.790 28.138 53.976 1.00 87.12 898 LYS A CA 1
ATOM 6770 C C . LYS A 1 898 ? -33.539 28.580 55.425 1.00 87.12 898 LYS A C 1
ATOM 6772 O O . LYS A 1 898 ? -34.190 28.063 56.330 1.00 87.12 898 LYS A O 1
ATOM 6777 N N . ARG A 1 899 ? -32.603 29.510 55.655 1.00 84.69 899 ARG A N 1
ATOM 6778 C CA . ARG A 1 899 ? -32.328 30.109 56.977 1.00 84.69 899 ARG A CA 1
ATOM 6779 C C . ARG A 1 899 ? -33.335 31.201 57.350 1.00 84.69 899 ARG A C 1
ATOM 6781 O O . ARG A 1 899 ? -33.575 31.402 58.535 1.00 84.69 899 ARG A O 1
ATOM 6788 N N . GLU A 1 900 ? -33.898 31.904 56.367 1.00 82.81 900 GLU A N 1
ATOM 6789 C CA . GLU A 1 900 ? -34.767 33.070 56.585 1.00 82.81 900 GLU A CA 1
ATOM 6790 C C . GLU A 1 900 ? -36.261 32.711 56.696 1.00 82.81 900 GLU A C 1
ATOM 6792 O O . GLU A 1 900 ? -36.945 33.259 57.560 1.00 82.81 900 GLU A O 1
ATOM 6797 N N . SER A 1 901 ? -36.790 31.780 55.886 1.00 68.00 901 SER A N 1
ATOM 6798 C CA . SER A 1 901 ? -38.159 31.261 56.057 1.00 68.00 901 SER A CA 1
ATOM 6799 C C . SER A 1 901 ? -38.406 29.932 55.322 1.00 68.00 901 SER A C 1
ATOM 6801 O O . SER A 1 901 ? -38.708 29.903 54.131 1.00 68.00 901 SER A O 1
ATOM 6803 N N . ALA A 1 902 ? -38.352 28.816 56.054 1.00 65.44 902 ALA A N 1
ATOM 6804 C CA . ALA A 1 902 ? -38.543 27.462 55.515 1.00 65.44 902 ALA A CA 1
ATOM 6805 C C . ALA A 1 902 ? -40.015 27.056 55.242 1.00 65.44 902 ALA A C 1
ATOM 6807 O O . ALA A 1 902 ? -40.276 25.903 54.915 1.00 65.44 902 ALA A O 1
ATOM 6808 N N . ALA A 1 903 ? -40.976 27.975 55.399 1.00 62.00 903 ALA A N 1
ATOM 6809 C CA . ALA A 1 903 ? -42.417 27.736 55.218 1.00 62.00 903 ALA A CA 1
ATOM 6810 C C . ALA A 1 903 ? -43.065 28.763 54.263 1.00 62.00 903 ALA A C 1
ATOM 6812 O O . ALA A 1 903 ? -44.226 29.136 54.418 1.00 62.00 903 ALA A O 1
ATOM 6813 N N . SER A 1 904 ? -42.279 29.277 53.314 1.00 70.94 904 SER A N 1
ATOM 6814 C CA . SER A 1 904 ? -42.659 30.341 52.381 1.00 70.94 904 SER A CA 1
ATOM 6815 C C . SER A 1 904 ? -42.661 29.831 50.939 1.00 70.94 904 SER A C 1
ATOM 6817 O O . SER A 1 904 ? -41.834 28.993 50.596 1.00 70.94 904 SER A O 1
ATOM 6819 N N . HIS A 1 905 ? -43.515 30.380 50.069 1.00 75.06 905 HIS A N 1
ATOM 6820 C CA . HIS A 1 905 ? -43.549 30.051 48.631 1.00 75.06 905 HIS A CA 1
ATOM 6821 C C . HIS A 1 905 ? -42.166 30.188 47.963 1.00 75.06 905 HIS A C 1
ATOM 6823 O O . HIS A 1 905 ? -41.757 29.351 47.163 1.00 75.06 905 HIS A O 1
ATOM 6829 N N . TYR A 1 906 ? -41.391 31.200 48.371 1.00 78.06 906 TYR A N 1
ATOM 6830 C CA . TYR A 1 906 ? -40.021 31.414 47.894 1.00 78.06 906 TYR A CA 1
ATOM 6831 C C . TYR A 1 906 ? -39.054 30.268 48.255 1.00 78.06 906 TYR A C 1
ATOM 6833 O O . TYR A 1 906 ? -38.015 30.124 47.614 1.00 78.06 906 TYR A O 1
ATOM 6841 N N . TYR A 1 907 ? -39.364 29.446 49.267 1.00 84.94 907 TYR A N 1
ATOM 6842 C CA . TYR A 1 907 ? -38.575 28.258 49.599 1.00 84.94 907 TYR A CA 1
ATOM 6843 C C . TYR A 1 907 ? -38.753 27.167 48.538 1.00 84.94 907 TYR A C 1
ATOM 6845 O O . TYR A 1 907 ? -37.751 26.667 48.030 1.00 84.94 907 TYR A O 1
ATOM 6853 N N . GLU A 1 908 ? -39.995 26.864 48.149 1.00 84.50 908 GLU A N 1
ATOM 6854 C CA . GLU A 1 908 ? -40.320 25.889 47.095 1.00 84.50 908 GLU A CA 1
ATOM 6855 C C . GLU A 1 908 ? -39.779 26.336 45.729 1.00 84.50 908 GLU A C 1
ATOM 6857 O O . GLU A 1 908 ? -39.139 25.554 45.027 1.00 84.50 908 GLU A O 1
ATOM 6862 N N . GLU A 1 909 ? -39.925 27.622 45.402 1.00 87.12 909 GLU A N 1
ATOM 6863 C CA . GLU A 1 909 ? -39.321 28.240 44.215 1.00 87.12 909 GLU A CA 1
ATOM 6864 C C . GLU A 1 909 ? -37.786 28.096 44.225 1.00 87.12 909 GLU A C 1
ATOM 6866 O O . GLU A 1 909 ? -37.201 27.613 43.260 1.00 87.12 909 GLU A O 1
ATOM 6871 N N . SER A 1 910 ? -37.123 28.386 45.353 1.00 89.88 910 SER A N 1
ATOM 6872 C CA . SER A 1 910 ? -35.664 28.224 45.474 1.00 89.88 910 SER A CA 1
ATOM 6873 C C . SER A 1 910 ? -35.175 26.767 45.485 1.00 89.88 910 SER A C 1
ATOM 6875 O O . SER A 1 910 ? -34.010 26.523 45.179 1.00 89.88 910 SER A O 1
ATOM 6877 N N . LEU A 1 911 ? -36.025 25.801 45.861 1.00 89.25 911 LEU A N 1
ATOM 6878 C CA . LEU A 1 911 ? -35.734 24.368 45.714 1.00 89.25 911 LEU A CA 1
ATOM 6879 C C . LEU A 1 911 ? -35.790 23.960 44.244 1.00 89.25 911 LEU A C 1
ATOM 6881 O O . LEU A 1 911 ? -34.941 23.193 43.794 1.00 89.25 911 LEU A O 1
ATOM 6885 N N . LYS A 1 912 ? -36.767 24.487 43.499 1.00 91.88 912 LYS A N 1
ATOM 6886 C CA . LYS A 1 912 ? -36.901 24.245 42.065 1.00 91.88 912 LYS A CA 1
ATOM 6887 C C . LYS A 1 912 ? -35.730 24.849 41.286 1.00 91.88 912 LYS A C 1
ATOM 6889 O O . LYS A 1 912 ? -35.100 24.113 40.532 1.00 91.88 912 LYS A O 1
ATOM 6894 N N . ASP A 1 913 ? -35.381 26.115 41.541 1.00 91.31 913 ASP A N 1
ATOM 6895 C CA . ASP A 1 913 ? -34.177 26.758 40.985 1.00 91.31 913 ASP A CA 1
ATOM 6896 C C . ASP A 1 913 ? -32.935 25.870 41.181 1.00 91.31 913 ASP A C 1
ATOM 6898 O O . ASP A 1 913 ? -32.135 25.679 40.265 1.00 91.31 913 ASP A O 1
ATOM 6902 N N . LEU A 1 914 ? -32.766 25.327 42.395 1.00 93.12 914 LEU A N 1
ATOM 6903 C CA . LEU A 1 914 ? -31.620 24.496 42.752 1.00 93.12 914 LEU A CA 1
ATOM 6904 C C . LEU A 1 914 ? -31.636 23.146 42.028 1.00 93.12 914 LEU A C 1
ATOM 6906 O O . LEU A 1 914 ? -30.599 22.738 41.517 1.00 93.12 914 LEU A O 1
ATOM 6910 N N . ALA A 1 915 ? -32.784 22.475 41.943 1.00 93.25 915 ALA A N 1
ATOM 6911 C CA . ALA A 1 915 ? -32.908 21.203 41.231 1.00 93.25 915 ALA A CA 1
ATOM 6912 C C . ALA A 1 915 ? -32.667 21.354 39.717 1.00 93.25 915 ALA A C 1
ATOM 6914 O O . ALA A 1 915 ? -32.000 20.510 39.114 1.00 93.25 915 ALA A O 1
ATOM 6915 N N . GLU A 1 916 ? -33.148 22.441 39.106 1.00 94.56 916 GLU A N 1
ATOM 6916 C CA . GLU A 1 916 ? -32.880 22.760 37.698 1.00 94.56 916 GLU A CA 1
ATOM 6917 C C . GLU A 1 916 ? -31.386 23.070 37.476 1.00 94.56 916 GLU A C 1
ATOM 6919 O O . GLU A 1 916 ? -30.780 22.528 36.550 1.00 94.56 916 GLU A O 1
ATOM 6924 N N . ALA A 1 917 ? -30.750 23.842 38.367 1.00 93.44 917 ALA A N 1
ATOM 6925 C CA . ALA A 1 917 ? -29.314 24.132 38.299 1.00 93.44 917 ALA A CA 1
ATOM 6926 C C . ALA A 1 917 ? -28.420 22.897 38.544 1.00 93.44 917 ALA A C 1
ATOM 6928 O O . ALA A 1 917 ? -27.392 22.748 37.883 1.00 93.44 917 ALA A O 1
ATOM 6929 N N . GLU A 1 918 ? -28.794 22.000 39.464 1.00 94.56 918 GLU A N 1
ATOM 6930 C CA . GLU A 1 918 ? -28.074 20.740 39.714 1.00 94.56 918 GLU A CA 1
ATOM 6931 C C . GLU A 1 918 ? -28.192 19.782 38.523 1.00 94.56 918 GLU A C 1
ATOM 6933 O O . GLU A 1 918 ? -27.188 19.203 38.107 1.00 94.56 918 GLU A O 1
ATOM 6938 N N . THR A 1 919 ? -29.380 19.678 37.920 1.00 95.50 919 THR A N 1
ATOM 6939 C CA . THR A 1 919 ? -29.603 18.860 36.716 1.00 95.50 919 THR A CA 1
ATOM 6940 C C . THR A 1 919 ? -28.788 19.390 35.535 1.00 95.50 919 THR A C 1
ATOM 6942 O O . THR A 1 919 ? -28.019 18.641 34.936 1.00 95.50 919 THR A O 1
ATOM 6945 N N . TYR A 1 920 ? -28.864 20.695 35.254 1.00 94.31 920 TYR A N 1
ATOM 6946 C CA . TYR A 1 920 ? -28.130 21.322 34.151 1.00 94.31 920 TYR A CA 1
ATOM 6947 C C . TYR A 1 920 ? -26.601 21.233 34.311 1.00 94.31 920 TYR A C 1
ATOM 6949 O O . TYR A 1 920 ? -25.878 21.036 33.331 1.00 94.31 920 TYR A O 1
ATOM 6957 N N . ALA A 1 921 ? -26.083 21.331 35.541 1.00 94.00 921 ALA A N 1
ATOM 6958 C CA . ALA A 1 921 ? -24.665 21.093 35.804 1.00 94.00 921 ALA A CA 1
ATOM 6959 C C . ALA A 1 921 ? -24.275 19.639 35.484 1.00 94.00 921 ALA A C 1
ATOM 6961 O O . ALA A 1 921 ? -23.321 19.419 34.736 1.00 94.00 921 ALA A O 1
ATOM 6962 N N . LEU A 1 922 ? -25.035 18.651 35.972 1.00 94.38 922 LEU A N 1
ATOM 6963 C CA . LEU A 1 922 ? -24.788 17.230 35.689 1.00 94.38 922 LEU A CA 1
ATOM 6964 C C . LEU A 1 922 ? -24.843 16.911 34.185 1.00 94.38 922 LEU A C 1
ATOM 6966 O O . LEU A 1 922 ? -23.988 16.174 33.694 1.00 94.38 922 LEU A O 1
ATOM 6970 N N . GLU A 1 923 ? -25.776 17.510 33.442 1.00 94.25 923 GLU A N 1
ATOM 6971 C CA . GLU A 1 923 ? -25.838 17.420 31.976 1.00 94.25 923 GLU A CA 1
ATOM 6972 C C . GLU A 1 923 ? -24.576 17.986 31.307 1.00 94.25 923 GLU A C 1
ATOM 6974 O O . GLU A 1 923 ? -24.023 17.360 30.401 1.00 94.25 923 GLU A O 1
ATOM 6979 N N . CYS A 1 924 ? -24.068 19.134 31.769 1.00 92.50 924 CYS A N 1
ATOM 6980 C CA . CYS A 1 924 ? -22.845 19.730 31.225 1.00 92.50 924 CYS A CA 1
ATOM 6981 C C . CYS A 1 924 ? -21.594 18.877 31.502 1.00 92.50 924 CYS A C 1
ATOM 6983 O O . CYS A 1 924 ? -20.764 18.719 30.603 1.00 92.50 924 CYS A O 1
ATOM 6985 N N . HIS A 1 925 ? -21.472 18.296 32.702 1.00 92.81 925 HIS A N 1
ATOM 6986 C CA . HIS A 1 925 ? -20.403 17.341 33.036 1.00 92.81 925 HIS A CA 1
ATOM 6987 C C . HIS A 1 925 ? -20.493 16.086 32.155 1.00 92.81 925 HIS A C 1
ATOM 6989 O O . HIS A 1 925 ? -19.515 15.719 31.505 1.00 92.81 925 HIS A O 1
ATOM 6995 N N . ALA A 1 926 ? -21.677 15.472 32.046 1.00 94.12 926 ALA A N 1
ATOM 6996 C CA . ALA A 1 926 ? -21.897 14.290 31.209 1.00 94.12 926 ALA A CA 1
ATOM 6997 C C . ALA A 1 926 ? -21.622 14.554 29.716 1.00 94.12 926 ALA A C 1
ATOM 6999 O O . ALA A 1 926 ? -21.072 13.695 29.024 1.00 94.12 926 ALA A O 1
ATOM 7000 N N . ASN A 1 927 ? -21.954 15.750 29.218 1.00 91.88 927 ASN A N 1
ATOM 7001 C CA . ASN A 1 927 ? -21.664 16.163 27.847 1.00 91.88 927 ASN A CA 1
ATOM 7002 C C . ASN A 1 927 ? -20.156 16.363 27.608 1.00 91.88 927 ASN A C 1
ATOM 7004 O O . ASN A 1 927 ? -19.635 15.881 26.604 1.00 91.88 927 ASN A O 1
ATOM 7008 N N . PHE A 1 928 ? -19.424 17.001 28.530 1.00 93.00 928 PHE A N 1
ATOM 7009 C CA . PHE A 1 928 ? -17.961 17.115 28.428 1.00 93.00 928 PHE A CA 1
ATOM 7010 C C . PHE A 1 928 ? -17.281 15.736 28.390 1.00 93.00 928 PHE A C 1
ATOM 7012 O O . PHE A 1 928 ? -16.372 15.511 27.583 1.00 93.00 928 PHE A O 1
ATOM 7019 N N . ASP A 1 929 ? -17.766 14.789 29.192 1.00 93.12 929 ASP A N 1
ATOM 7020 C CA . ASP A 1 929 ? -17.301 13.401 29.206 1.00 93.12 929 ASP A CA 1
ATOM 7021 C C . ASP A 1 929 ? -17.604 12.670 27.885 1.00 93.12 929 ASP A C 1
ATOM 7023 O O . ASP A 1 929 ? -16.721 12.039 27.296 1.00 93.12 929 ASP A O 1
ATOM 7027 N N . LEU A 1 930 ? -18.830 12.801 27.368 1.00 92.69 930 LEU A N 1
ATOM 7028 C CA . LEU A 1 930 ? -19.255 12.229 26.086 1.00 92.69 930 LEU A CA 1
ATOM 7029 C C . LEU A 1 930 ? -18.436 12.784 24.912 1.00 92.69 930 LEU A C 1
ATOM 7031 O O . LEU A 1 930 ? -17.961 12.015 24.076 1.00 92.69 930 LEU A O 1
ATOM 7035 N N . VAL A 1 931 ? -18.232 14.101 24.863 1.00 92.69 931 VAL A N 1
ATOM 7036 C CA . VAL A 1 931 ? -17.415 14.781 23.846 1.00 92.69 931 VAL A CA 1
ATOM 7037 C C . VAL A 1 931 ? -15.948 14.359 23.951 1.00 92.69 931 VAL A C 1
ATOM 7039 O O . VAL A 1 931 ? -15.305 14.125 22.927 1.00 92.69 931 VAL A O 1
ATOM 7042 N N . SER A 1 932 ? -15.420 14.177 25.165 1.00 93.62 932 SER A N 1
ATOM 7043 C CA . SER A 1 932 ? -14.057 13.671 25.389 1.00 93.62 932 SER A CA 1
ATOM 7044 C C . SER A 1 932 ? -13.869 12.249 24.853 1.00 93.62 932 SER A C 1
ATOM 7046 O O . SER A 1 932 ? -12.871 11.982 24.182 1.00 93.62 932 SER A O 1
ATOM 7048 N N . ARG A 1 933 ? -14.839 11.353 25.079 1.00 93.12 933 ARG A N 1
ATOM 7049 C CA . ARG A 1 933 ? -14.825 9.978 24.542 1.00 93.12 933 ARG A CA 1
ATOM 7050 C C . ARG A 1 933 ? -14.982 9.972 23.019 1.00 93.12 933 ARG A C 1
ATOM 7052 O O . ARG A 1 933 ? -14.115 9.438 22.337 1.00 93.12 933 ARG A O 1
ATOM 7059 N N . ARG A 1 934 ? -15.986 10.677 22.477 1.00 91.81 934 ARG A N 1
ATOM 7060 C CA . ARG A 1 934 ? -16.193 10.839 21.022 1.00 91.81 934 ARG A CA 1
ATOM 7061 C C . ARG A 1 934 ? -14.941 11.352 20.307 1.00 91.81 934 ARG A C 1
ATOM 7063 O O . ARG A 1 934 ? -14.554 10.774 19.301 1.00 91.81 934 ARG A O 1
ATOM 7070 N N . THR A 1 935 ? -14.258 12.360 20.858 1.00 93.00 935 THR A N 1
ATOM 7071 C CA . THR A 1 935 ? -13.012 12.885 20.265 1.00 93.00 935 THR A CA 1
ATOM 7072 C C . THR A 1 935 ? -11.878 11.851 20.295 1.00 93.00 935 THR A C 1
ATOM 7074 O O . THR A 1 935 ? -11.077 11.793 19.366 1.00 93.00 935 THR A O 1
ATOM 7077 N N . LYS A 1 936 ? -11.805 11.013 21.340 1.00 93.38 936 LYS A N 1
ATOM 7078 C CA . LYS A 1 936 ? -10.833 9.910 21.441 1.00 93.38 936 LYS A CA 1
ATOM 7079 C C . LYS A 1 936 ? -11.127 8.765 20.477 1.00 93.38 936 LYS A C 1
ATOM 7081 O O . LYS A 1 936 ? -10.183 8.150 19.996 1.00 93.38 936 LYS A O 1
ATOM 7086 N N . ASP A 1 937 ? -12.393 8.470 20.205 1.00 91.00 937 ASP A N 1
ATOM 7087 C CA . ASP A 1 937 ? -12.788 7.393 19.294 1.00 91.00 937 ASP A CA 1
ATOM 7088 C C . ASP A 1 937 ? -12.717 7.822 17.823 1.00 91.00 937 ASP A C 1
ATOM 7090 O O . ASP A 1 937 ? -12.211 7.071 16.996 1.00 91.00 937 ASP A O 1
ATOM 7094 N N . GLU A 1 938 ? -13.101 9.059 17.506 1.00 90.31 938 GLU A N 1
ATOM 7095 C CA . GLU A 1 938 ? -12.999 9.619 16.153 1.00 90.31 938 GLU A CA 1
ATOM 7096 C C . GLU A 1 938 ? -11.541 9.907 15.744 1.00 90.31 938 GLU A C 1
ATOM 7098 O O . GLU A 1 938 ? -11.207 9.835 14.570 1.00 90.31 938 GLU A O 1
ATOM 7103 N N . MET A 1 939 ? -10.627 10.138 16.697 1.00 89.31 939 MET A N 1
ATOM 7104 C CA . MET A 1 939 ? -9.177 10.209 16.429 1.00 89.31 939 MET A CA 1
ATOM 7105 C C . MET A 1 939 ? -8.546 8.830 16.117 1.00 89.31 939 MET A C 1
ATOM 7107 O O . MET A 1 939 ? -7.395 8.769 15.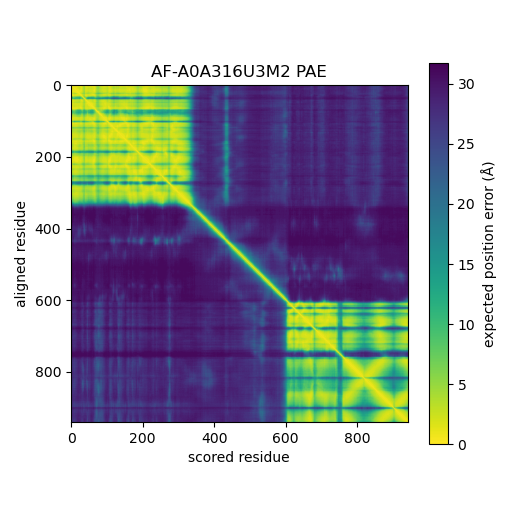688 1.00 89.31 939 MET A O 1
ATOM 7111 N N . LYS A 1 940 ? -9.268 7.717 16.326 1.00 86.25 940 LYS A N 1
ATOM 7112 C CA . LYS A 1 940 ? -8.844 6.357 15.919 1.00 86.25 940 LYS A CA 1
ATOM 7113 C C . LYS A 1 940 ? -9.404 5.940 14.548 1.00 86.25 940 LYS A C 1
ATOM 7115 O O . LYS A 1 940 ? -9.086 4.838 14.101 1.00 86.25 940 LYS A O 1
ATOM 7120 N N . ARG A 1 941 ? -10.289 6.748 13.951 1.00 80.19 941 ARG A N 1
ATOM 7121 C CA . ARG A 1 941 ? -11.068 6.443 12.739 1.00 80.19 941 ARG A CA 1
ATOM 7122 C C . ARG A 1 941 ? -10.385 6.958 11.469 1.00 80.19 941 ARG A C 1
ATOM 7124 O O . ARG A 1 941 ? -10.531 6.253 10.447 1.00 80.19 941 ARG A O 1
#

Secondary structure (DSSP, 8-state):
-EEEEETTTSHHHHHHHHHHHHTT-EEEEEESSS--TTSS-EE--TT-HHHHHHHHHHH--SEEEE------HHHHHH-HHHHHIIIIIHHHHHHHHHHHSSS-PEEEEEEEGGGS-SSSPSBPTTS----SSHHHHHHHHHHHHHHHHS-TBTEEEEEE-SEES--SSGGG-TTTTHHHHSBPPSS---EEEE-S-BB--EEHHHHHHHHHHHHHHHHTS-PPBPSEEE---S--B-HHHHHHHHHHHHHTTTTTSPPB-STTEEEE-S--TT-SS---SB-PBP-HHHHHTT-------HHHHHHHHHHHHHHHHHHHHHHHHHHHHHHHHHHHHHHTTGGG----------------------------------------------------------------------------------------TTTTS--PPPP--------------------------------------------------------------------------------------------------------------------------------------------------------S---S------SS-EEEEEEEEEEES-TTT-EEEEEEEEEE--TTSS-SEEEEEEEHHHHHHHHHHHHHHSTT--PPPPPP---SSS-TT-HHHHHHHHHHHHHHHHHHHTSTTGGG-HHHHHHHH-SSHHHHHHHHHHHH-----TTGGGTS-STTTSS----PPP----HHHHHHHHHHHHHHHHHHHHHHHHHHHHHHHHHHHHHHHHHHHHHHHHHTSS--HHHHHHHHHHHHHHHHHHHHHHHHHHHHHHHHHHHHHHHHHHHHHHHHHHHHHHHHHHHHHHHHHHHHHHHHHHHHHHHH-TTSHHHHHHHHHHHHHHHHHHHHHHHHHHHHHHHHHHTT-

Nearest PDB structures (foldseek):
  8afz-assembly1_A  TM=7.601E-01  e=1.441E-17  Homo sapiens
  8shh-assembly1_A  TM=7.973E-01  e=1.537E-14  Micromonospora carbonacea
  8shh-assembly1_B  TM=7.849E-01  e=2.668E-14  Micromonospora carbonacea
  1r66-assembly1_A-2  TM=7.846E-01  e=1.803E-12  Streptomyces venezuelae
  1r6d-assembly1_A-2  TM=7.960E-01  e=7.722E-12  Streptomyces venezuelae

Foldseek 3Di:
DEEEQEQLVADLNVLLQVLCVVVVYNYAAEYCPPPDPPDSYDHDDLVPLVVVLVVCQVSVGQAYEYPDADPDVVVCVVCVPVRLCRLAVSLLSVQLSLVPHPRNHAYEYEAELQQDQQPDPPDEQPRHGDHQFPRSVSNVNSLVSNVVNHDFLRYAYEYEYFEDEDDPDCVSGPLSVLLVVQFDDPDLAADEFEPQAKTFYAYSNLVSLLVVVQSCLCRVVVGRDDHYAYAGHDDIDGSLRSSVLLQVLLCVLPVVGHRGHCPRYDYDRDDDPPPPTDGRRYSNYDHVVSVVSVGDRDGDDSNVRSNVVSNVVNVVSVVVVVVVVVVVVVVVVVVVVVVVVPVPDDDDDDDDDDDDDDDDDDDDDDDDDDDDDDDDDDDDDDDDDDDDDDDDDDDDDDDDDDDDDDDDDDDDDDDDDDDDDDDDDDDDDDDPPPPPPDDDDDDDDDDDDDDDDDDDDDDDDDDDDDDDDDDDDDDDDDDDDDDDDDDYDDDDDYDDDDDDDDDDDDDDDDDDDDDDDDDDDDDDDDDDDDDDDDDDDDDDDDDDDDDDDDDDYDDDDYDDDDDDDDDDDDDDDDDDDDDDDDDDDDDDDDDDDPDDDDDDDDDDWAPKDKDWAWADFDWDDDDPVIFTKTKIWIAMPPPVAPDRTDIEIDTLVLLLLLQLVCLVVPFLALQQFQDDPDDDPPPCPDPVNSVLNSVSSSVRLNVQCRRHPSVPDPSNRLSGHDRCSVVVLVVVCVPVNHRPGPVVCVVVPDPDPPDDDPADDDDDPDVVLVVVVVVLVVVLVVLVVVLVVLLVLLVVLLVVLVVLLVQLVVLQVVLVDPDPVVSSVVSPVVSVVSNVVSVVSNVVSVVSCVPVVSVSVSVSRSSVSLVSSVVSLVVLVRQLRVLVVVLVVLVVVQVVCCVVDCPDPVNVVSVVSNVVSVVSNVVSVVVSVVSVVSNVVSVVD

Solvent-accessible surface area (backbone atoms only — not comparable to full-atom values): 58744 Å² total; per-residue (Å²): 99,36,33,37,30,36,26,23,73,40,59,55,19,38,32,33,51,54,48,44,46,72,70,72,31,52,69,50,31,26,14,69,61,91,46,49,95,92,50,91,37,48,67,48,56,78,85,42,57,65,63,50,47,51,50,48,57,76,66,55,34,53,30,37,38,42,56,51,61,86,86,52,68,72,54,42,72,72,39,49,68,63,40,43,43,49,32,18,47,38,46,14,53,53,24,33,45,28,58,70,32,98,58,68,23,32,38,42,35,64,39,46,39,47,24,29,47,27,85,68,60,66,34,51,74,85,50,83,70,47,42,60,30,72,66,20,45,34,38,51,44,13,47,49,29,28,65,70,44,27,44,91,39,38,29,25,30,39,26,30,50,59,48,34,71,86,58,99,44,43,84,72,22,96,52,45,37,40,69,70,63,19,37,70,67,101,54,96,64,73,41,84,28,50,48,46,43,40,39,28,68,24,48,28,60,46,54,22,52,43,51,49,45,52,50,46,41,38,61,80,69,60,40,66,38,58,64,49,38,39,53,62,45,88,60,78,37,26,59,40,52,49,38,56,53,51,24,57,46,36,46,74,38,41,79,78,37,72,70,42,42,62,88,48,49,44,72,34,68,67,82,65,93,81,50,95,64,54,74,40,47,30,54,46,66,43,43,65,69,36,44,73,73,68,38,77,78,78,64,82,52,69,68,58,52,52,40,55,51,41,53,51,51,28,53,49,54,50,48,56,48,53,51,50,52,52,52,50,52,51,53,51,56,56,49,52,61,60,55,70,65,64,85,78,74,88,86,79,84,90,86,84,88,85,86,88,86,90,80,91,83,86,83,86,86,84,83,90,81,89,86,82,88,82,88,86,87,85,88,89,87,84,83,90,89,86,92,83,84,85,87,86,92,86,86,87,88,88,87,87,81,90,88,82,89,84,88,86,82,89,81,90,87,87,88,85,88,86,89,81,88,83,90,85,86,86,86,78,85,79,83,66,96,70,76,85,81,77,82,88,75,86,88,86,83,88,89,86,82,87,84,90,87,82,89,83,89,87,85,86,85,84,91,87,87,88,80,90,86,82,91,87,86,88,87,86,87,89,87,82,90,82,91,83,87,89,85,92,84,89,89,83,84,89,81,84,88,81,88,85,88,82,86,90,84,84,89,89,87,87,90,89,83,92,88,87,91,87,83,83,89,88,84,90,88,91,80,89,88,85,80,88,80,88,88,85,82,83,90,86,79,91,89,88,91,87,88,88,84,90,84,84,88,86,88,84,89,88,88,87,91,86,86,87,86,84,89,81,90,83,86,84,88,86,81,88,82,91,82,85,88,87,85,84,88,80,82,87,85,82,92,86,86,94,69,89,87,90,87,81,88,83,76,78,70,40,97,42,58,60,54,56,46,52,41,73,80,42,80,47,70,59,97,84,81,38,45,52,35,27,38,40,34,41,37,38,72,50,87,88,53,98,56,55,62,53,71,27,78,46,37,71,68,53,59,50,46,45,52,37,40,50,52,67,76,38,54,11,46,64,56,64,49,74,62,78,88,78,83,69,92,69,59,95,77,38,68,69,63,48,49,55,38,36,55,34,45,27,55,25,52,36,58,39,47,50,29,63,67,58,54,68,37,67,63,54,51,48,69,62,65,41,86,57,52,84,58,52,52,54,58,47,28,74,73,75,49,73,70,82,33,80,69,59,51,68,75,67,58,65,84,84,88,66,90,88,67,102,63,86,79,90,71,89,86,52,68,66,63,54,53,51,47,54,49,52,54,50,50,50,53,52,51,53,50,49,54,50,52,48,55,50,51,30,47,55,33,41,57,46,20,54,51,33,42,54,50,15,52,52,28,40,55,54,24,74,41,100,61,54,74,68,59,19,50,52,29,37,54,51,14,56,50,31,44,54,51,20,58,49,32,46,52,46,24,57,44,51,50,52,57,56,44,56,53,53,60,46,51,54,38,45,53,63,19,48,54,47,17,57,46,41,40,52,54,35,45,56,51,24,55,52,31,50,56,47,32,54,52,41,46,55,52,30,56,47,40,55,73,73,42,78,88,41,73,69,35,60,52,34,50,48,54,35,53,53,33,51,50,54,25,52,51,30,49,53,48,36,52,50,22,53,50,43,35,59,54,52,74,74,108

InterPro domains:
  IPR001683 Phox homology [PF00787] (640-723)
  IPR001683 Phox homology [PS50195] (608-727)
  IPR001683 Phox homology [SM00312] (607-723)
  IPR015404 Sorting nexin/Vps5-like, C-terminal [PF09325] (758-941)
  IPR027267 AH/BAR domain superfamily [G3DSA:1.20.1270.60] (759-941)
  IPR029903 RmlD-like, substrate binding domain [PF04321] (1-293)
  IPR036291 NAD(P)-binding domain superfamily [SSF51735] (1-292)
  IPR036871 PX domain superfamily [G3DSA:3.30.1520.10] (603-736)
  IPR036871 PX domain superfamily [SSF64268] (606-725)

Radius of gyration: 43.35 Å; Cα contacts (8 Å, |Δi|>4): 1003; chains: 1; bounding box: 122×116×127 Å